Protein AF-A0A967FDD8-F1 (afdb_monomer)

pLDDT: mean 78.53, std 21.09, range [20.73, 98.69]

Structure (mmCIF, N/CA/C/O backbone):
data_AF-A0A967FDD8-F1
#
_entry.id   AF-A0A967FDD8-F1
#
loop_
_atom_site.group_PDB
_atom_site.id
_atom_site.type_symbol
_atom_site.label_atom_id
_atom_site.label_alt_id
_atom_site.label_comp_id
_atom_site.label_asym_id
_atom_site.label_entity_id
_atom_site.label_seq_id
_atom_site.pdbx_PDB_ins_code
_atom_site.Cartn_x
_atom_site.Cartn_y
_atom_site.Cartn_z
_atom_site.occupancy
_atom_site.B_iso_or_equiv
_atom_site.auth_seq_id
_atom_site.auth_comp_id
_atom_site.auth_asym_id
_atom_site.auth_atom_id
_atom_site.pdbx_PDB_model_num
ATOM 1 N N . MET A 1 1 ? -78.326 -30.776 16.219 1.00 34.44 1 MET A N 1
ATOM 2 C CA . MET A 1 1 ? -77.232 -31.768 16.241 1.00 34.44 1 MET A CA 1
ATOM 3 C C . MET A 1 1 ? -75.966 -31.067 16.720 1.00 34.44 1 MET A C 1
ATOM 5 O O . MET A 1 1 ? -75.548 -30.103 16.098 1.00 34.44 1 MET A O 1
ATOM 9 N N . LYS A 1 2 ? -75.448 -31.473 17.884 1.00 26.05 2 LYS A N 1
ATOM 10 C CA . LYS A 1 2 ? -74.055 -31.260 18.335 1.00 26.05 2 LYS A CA 1
ATOM 11 C C . LYS A 1 2 ? -73.149 -32.304 17.628 1.00 26.05 2 LYS A C 1
ATOM 13 O O . LYS A 1 2 ? -73.743 -33.244 17.095 1.00 26.05 2 LYS A O 1
ATOM 18 N N . PRO A 1 3 ? -71.795 -32.228 17.661 1.00 44.03 3 PRO A N 1
ATOM 19 C CA . PRO A 1 3 ? -70.951 -31.482 18.620 1.00 44.03 3 PRO A CA 1
ATOM 20 C C . PRO A 1 3 ? -69.822 -30.631 17.948 1.00 44.03 3 PRO A C 1
ATOM 22 O O . PRO A 1 3 ? -69.435 -30.896 16.820 1.00 44.03 3 PRO A O 1
ATOM 25 N N . SER A 1 4 ? -69.463 -29.448 18.485 1.00 27.62 4 SER A N 1
ATOM 26 C CA . SER A 1 4 ? -68.386 -29.147 19.481 1.00 27.62 4 SER A CA 1
ATOM 27 C C . SER A 1 4 ? -67.063 -28.702 18.814 1.00 27.62 4 SER A C 1
ATOM 29 O O . SER A 1 4 ? -66.660 -29.358 17.869 1.00 27.62 4 SER A O 1
ATOM 31 N N . LEU A 1 5 ? -66.293 -27.685 19.235 1.00 27.09 5 LEU A N 1
ATOM 32 C CA . LEU A 1 5 ? -66.243 -26.919 20.489 1.00 27.09 5 LEU A CA 1
ATOM 33 C C . LEU A 1 5 ? -65.404 -25.611 20.309 1.00 27.09 5 LEU A C 1
ATOM 35 O O . LEU A 1 5 ? -64.327 -25.668 19.731 1.00 27.09 5 LEU A O 1
ATOM 39 N N . LEU A 1 6 ? -65.932 -24.493 20.837 1.00 24.84 6 LEU A N 1
ATOM 40 C CA . LEU A 1 6 ? -65.338 -23.337 21.566 1.00 24.84 6 LEU A CA 1
ATOM 41 C C . LEU A 1 6 ? -64.022 -22.627 21.123 1.00 24.84 6 LEU A C 1
ATOM 43 O O . LEU A 1 6 ? -62.990 -23.270 21.012 1.00 24.84 6 LEU A O 1
ATOM 47 N N . ILE A 1 7 ? -64.037 -21.301 20.827 1.00 24.55 7 ILE A N 1
ATOM 48 C CA . ILE A 1 7 ? -63.950 -20.088 21.725 1.00 24.55 7 ILE A CA 1
ATOM 49 C C . ILE A 1 7 ? -62.508 -19.853 22.226 1.00 24.55 7 ILE A C 1
ATOM 51 O O . ILE A 1 7 ? -61.920 -20.787 22.745 1.00 24.55 7 ILE A O 1
ATOM 55 N N . THR A 1 8 ? -61.844 -18.686 22.243 1.00 25.27 8 THR A N 1
ATOM 56 C CA . THR A 1 8 ? -61.990 -17.263 21.829 1.00 25.27 8 THR A CA 1
ATOM 57 C C . THR A 1 8 ? -60.586 -16.654 22.095 1.00 25.27 8 THR A C 1
ATOM 59 O O . THR A 1 8 ? -59.878 -17.184 22.952 1.00 25.27 8 THR A O 1
ATOM 62 N N . THR A 1 9 ? -60.081 -15.610 21.416 1.00 25.08 9 THR A N 1
ATOM 63 C CA . THR A 1 9 ? -59.856 -14.259 22.008 1.00 25.08 9 THR A CA 1
ATOM 64 C C . THR A 1 9 ? -58.844 -13.444 21.164 1.00 25.08 9 THR A C 1
ATOM 66 O O . THR A 1 9 ? -57.731 -13.900 20.945 1.00 25.08 9 THR A O 1
ATOM 69 N N . ILE A 1 10 ? -59.256 -12.226 20.770 1.00 23.39 10 ILE A N 1
ATOM 70 C CA . ILE A 1 10 ? -58.492 -10.998 20.421 1.00 23.39 10 ILE A CA 1
ATOM 71 C C . ILE A 1 10 ? -57.485 -11.047 19.247 1.00 23.39 10 ILE A C 1
ATOM 73 O O . ILE A 1 10 ? -56.386 -11.571 19.372 1.00 23.39 10 ILE A O 1
ATOM 77 N N . LEU A 1 11 ? -57.785 -10.308 18.166 1.00 23.05 11 LEU A N 1
ATOM 78 C CA . LEU A 1 11 ? -56.756 -9.693 17.315 1.00 23.05 11 LEU A CA 1
ATOM 79 C C . LEU A 1 11 ? -57.016 -8.180 17.221 1.00 23.05 11 LEU A C 1
ATOM 81 O O . LEU A 1 11 ? -57.970 -7.731 16.586 1.00 23.05 11 LEU A O 1
ATOM 85 N N . ILE A 1 12 ? -56.187 -7.414 17.930 1.00 25.00 12 ILE A N 1
ATOM 86 C CA . ILE A 1 12 ? -56.146 -5.949 17.930 1.00 25.00 12 ILE A CA 1
ATOM 87 C C . ILE A 1 12 ? -55.233 -5.471 16.797 1.00 25.00 12 ILE A C 1
ATOM 89 O O . ILE A 1 12 ? -54.167 -6.029 16.547 1.00 25.00 12 ILE A O 1
ATOM 93 N N . VAL A 1 13 ? -55.691 -4.405 16.146 1.00 25.08 13 VAL A N 1
ATOM 94 C CA . VAL A 1 13 ? -54.993 -3.552 15.182 1.00 25.08 13 VAL A CA 1
ATOM 95 C C . VAL A 1 13 ? -53.591 -3.172 15.673 1.00 25.08 13 VAL A C 1
ATOM 97 O O . VAL A 1 13 ? -53.460 -2.523 16.707 1.00 25.08 13 VAL A O 1
ATOM 100 N N . VAL A 1 14 ? -52.557 -3.479 14.883 1.00 24.48 14 VAL A N 1
ATOM 101 C CA . VAL A 1 14 ? -51.263 -2.786 14.953 1.00 24.48 14 VAL A CA 1
ATOM 102 C C . VAL A 1 14 ? -50.849 -2.361 13.546 1.00 24.48 14 VAL A C 1
ATOM 104 O O . VAL A 1 14 ? -50.516 -3.166 12.681 1.00 24.48 14 VAL A O 1
ATOM 107 N N . THR A 1 15 ? -50.904 -1.049 13.350 1.00 25.33 15 THR A N 1
ATOM 108 C CA . THR A 1 15 ? -50.210 -0.249 12.341 1.00 25.33 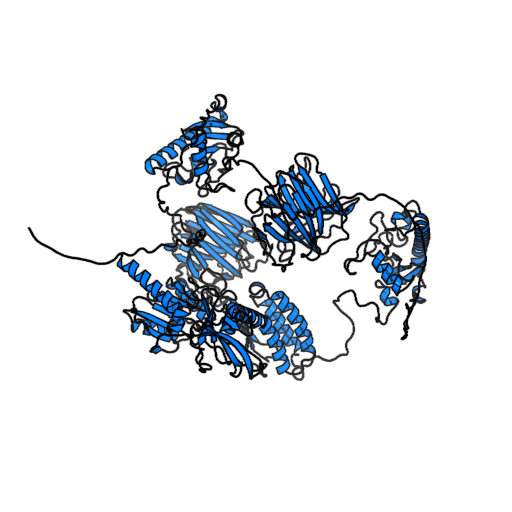15 THR A CA 1
ATOM 109 C C . THR A 1 15 ? -48.758 -0.698 12.155 1.00 25.33 15 THR A C 1
ATOM 111 O O . THR A 1 15 ? -47.922 -0.491 13.032 1.00 25.33 15 THR A O 1
ATOM 114 N N . LEU A 1 16 ? -48.448 -1.264 10.987 1.00 23.17 16 LEU A N 1
ATOM 115 C CA . LEU A 1 16 ? -47.082 -1.490 10.520 1.00 23.17 16 LEU A CA 1
ATOM 116 C C . LEU A 1 16 ? -46.527 -0.182 9.943 1.00 23.17 16 LEU A C 1
ATOM 118 O O . LEU A 1 16 ? -46.882 0.236 8.842 1.00 23.17 16 LEU A O 1
ATOM 122 N N . PHE A 1 17 ? -45.644 0.462 10.706 1.00 22.88 17 PHE A N 1
ATOM 123 C CA . PHE A 1 17 ? -44.697 1.437 10.180 1.00 22.88 17 PHE A CA 1
ATOM 124 C C . PHE A 1 17 ? -43.741 0.714 9.221 1.00 22.88 17 PHE A C 1
ATOM 126 O O . PHE A 1 17 ? -42.878 -0.051 9.648 1.00 22.88 17 PHE A O 1
ATOM 133 N N . LEU A 1 18 ? -43.890 0.962 7.921 1.00 24.05 18 LEU A N 1
ATOM 134 C CA . LEU A 1 18 ? -42.852 0.686 6.932 1.00 24.05 18 LEU A CA 1
ATOM 135 C C . LEU A 1 18 ? -41.768 1.760 7.075 1.00 24.05 18 LEU A C 1
ATOM 137 O O . LEU A 1 18 ? -41.882 2.854 6.524 1.00 24.05 18 LEU A O 1
ATOM 141 N N . ALA A 1 19 ? -40.729 1.448 7.847 1.00 24.28 19 ALA A N 1
ATOM 142 C CA . ALA A 1 19 ? -39.436 2.102 7.701 1.00 24.28 19 ALA A CA 1
ATOM 143 C C . ALA A 1 19 ? -38.764 1.579 6.413 1.00 24.28 19 ALA A C 1
ATOM 145 O O . ALA A 1 19 ? -38.888 0.389 6.108 1.00 24.28 19 ALA A O 1
ATOM 146 N N . PRO A 1 20 ? -38.077 2.432 5.637 1.00 25.47 20 PRO A N 1
ATOM 147 C CA . PRO A 1 20 ? -37.372 1.996 4.443 1.00 25.47 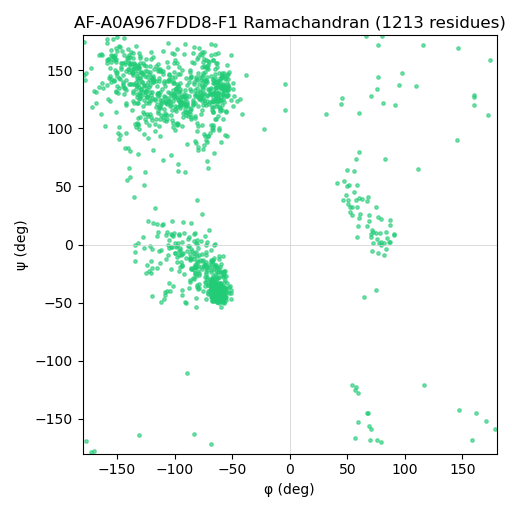20 PRO A CA 1
ATOM 148 C C . PRO A 1 20 ? -36.207 1.084 4.839 1.00 25.47 20 PRO A C 1
ATOM 150 O O . PRO A 1 20 ? -35.336 1.460 5.622 1.00 25.47 20 PRO A O 1
ATOM 153 N N . ALA A 1 21 ? -36.201 -0.125 4.281 1.00 22.91 21 ALA A N 1
ATOM 154 C CA . ALA A 1 21 ? -35.005 -0.937 4.198 1.00 22.91 21 ALA A CA 1
ATOM 155 C C . ALA A 1 21 ? -34.028 -0.224 3.254 1.00 22.91 21 ALA A C 1
ATOM 157 O O . ALA A 1 21 ? -34.188 -0.275 2.034 1.00 22.91 21 ALA A O 1
ATOM 158 N N . ASP A 1 22 ? -33.018 0.435 3.820 1.00 22.58 22 ASP A N 1
ATOM 159 C CA . ASP A 1 22 ? -31.773 0.720 3.113 1.00 22.58 22 ASP A CA 1
ATOM 160 C C . ASP A 1 22 ? -31.073 -0.618 2.841 1.00 22.58 22 ASP A C 1
ATOM 162 O O . ASP A 1 22 ? -30.144 -1.047 3.525 1.00 22.58 22 ASP A O 1
ATOM 166 N N . CYS A 1 23 ? -31.558 -1.322 1.820 1.00 21.95 23 CYS A N 1
ATOM 167 C CA . CYS A 1 23 ? -30.779 -2.335 1.140 1.00 21.95 23 CYS A CA 1
ATOM 168 C C . CYS A 1 23 ? -29.741 -1.596 0.299 1.00 21.95 23 CYS A C 1
ATOM 170 O O . CYS A 1 23 ? -29.993 -1.217 -0.845 1.00 21.95 23 CYS A O 1
ATOM 172 N N . ALA A 1 24 ? -28.555 -1.414 0.873 1.00 23.34 24 ALA A N 1
ATOM 173 C CA . ALA A 1 24 ? -27.340 -1.265 0.099 1.00 23.34 24 ALA A CA 1
ATOM 174 C C . ALA A 1 24 ? -27.223 -2.484 -0.830 1.00 23.34 24 ALA A C 1
ATOM 176 O O . ALA A 1 24 ? -26.715 -3.537 -0.448 1.00 23.34 24 ALA A O 1
ATOM 177 N N . ALA A 1 25 ? -27.719 -2.353 -2.059 1.00 23.16 25 ALA A N 1
ATOM 178 C CA . ALA A 1 25 ? -27.360 -3.231 -3.158 1.00 23.16 25 ALA A CA 1
ATOM 179 C C . ALA A 1 25 ? -25.921 -2.889 -3.561 1.00 23.16 25 ALA A C 1
ATOM 181 O O . ALA A 1 25 ? -25.665 -2.253 -4.583 1.00 23.16 25 ALA A O 1
ATOM 182 N N . GLY A 1 26 ? -24.975 -3.268 -2.701 1.00 22.56 26 GLY A N 1
ATOM 183 C CA . GLY A 1 26 ? -23.593 -3.425 -3.109 1.00 22.56 26 GLY A CA 1
ATOM 184 C C . GLY A 1 26 ? -23.558 -4.454 -4.231 1.00 22.56 26 GLY A C 1
ATOM 185 O O . GLY A 1 26 ? -24.204 -5.502 -4.146 1.00 22.56 26 GLY A O 1
ATOM 186 N N . GLN A 1 27 ? -22.827 -4.145 -5.301 1.00 22.17 27 GLN A N 1
ATOM 187 C CA . GLN A 1 27 ? -22.392 -5.179 -6.228 1.00 22.17 27 GLN A CA 1
ATOM 188 C C . GLN A 1 27 ? -21.758 -6.313 -5.406 1.00 22.17 27 GLN A C 1
ATOM 190 O O . GLN A 1 27 ? -20.979 -6.026 -4.492 1.00 22.17 27 GLN A O 1
ATOM 195 N N . PRO A 1 28 ? -22.093 -7.585 -5.681 1.00 21.27 28 PRO A N 1
ATOM 196 C CA . PRO A 1 28 ? -21.409 -8.686 -5.029 1.00 21.27 28 PRO A CA 1
ATOM 197 C C . PRO A 1 28 ? -19.910 -8.563 -5.338 1.00 21.27 28 PRO A C 1
ATOM 199 O O . PRO A 1 28 ? -19.564 -8.220 -6.474 1.00 21.27 28 PRO A O 1
ATOM 202 N N . PRO A 1 29 ? -19.024 -8.796 -4.355 1.00 24.38 29 PRO A N 1
ATOM 203 C CA . PRO A 1 29 ? -17.589 -8.724 -4.581 1.00 24.38 29 PRO A CA 1
ATOM 204 C C . PRO A 1 29 ? -17.219 -9.629 -5.758 1.00 24.38 29 PRO A C 1
ATOM 206 O O . PRO A 1 29 ? -17.706 -10.761 -5.846 1.00 24.38 29 PRO A O 1
ATOM 209 N N . GLU A 1 30 ? -16.353 -9.146 -6.655 1.00 27.34 30 GLU A N 1
ATOM 210 C CA . GLU A 1 30 ? -15.620 -10.047 -7.542 1.00 27.34 30 GLU A CA 1
ATOM 211 C C . GLU A 1 30 ? -15.023 -11.145 -6.663 1.00 27.34 30 GLU A C 1
ATOM 213 O O . GLU A 1 30 ? -14.286 -10.866 -5.712 1.00 27.34 30 GLU A O 1
ATOM 218 N N . LYS A 1 31 ? -15.409 -12.399 -6.917 1.00 29.97 31 LYS A N 1
ATOM 219 C CA . LYS A 1 31 ? -14.869 -13.539 -6.180 1.00 29.97 31 LYS A CA 1
ATOM 220 C C . LYS A 1 31 ? -13.363 -13.577 -6.436 1.00 29.97 31 LYS A C 1
ATOM 222 O O . LYS A 1 31 ? -12.932 -14.048 -7.485 1.00 29.97 31 LYS A O 1
ATOM 227 N N . LYS A 1 32 ? -12.572 -13.076 -5.478 1.00 42.47 32 LYS A N 1
ATOM 228 C CA . LYS A 1 32 ? -11.127 -13.310 -5.414 1.00 42.47 32 LYS A CA 1
ATOM 229 C C . LYS A 1 32 ? -10.911 -14.818 -5.531 1.00 42.47 32 LYS A C 1
ATOM 231 O O . LYS A 1 32 ? -11.516 -15.576 -4.773 1.00 42.47 32 LYS A O 1
ATOM 236 N N . GLY A 1 33 ? -10.112 -15.242 -6.509 1.00 52.22 33 GLY A N 1
ATOM 237 C CA . GLY A 1 33 ? -9.787 -16.653 -6.695 1.00 52.22 33 GLY A CA 1
ATOM 238 C C . GLY A 1 33 ? -9.239 -17.256 -5.402 1.00 52.22 33 GLY A C 1
ATOM 239 O O . GLY A 1 33 ? -8.523 -16.593 -4.648 1.00 52.22 33 GLY A O 1
ATOM 240 N N . THR A 1 34 ? -9.599 -18.501 -5.115 1.00 63.19 34 THR A N 1
ATOM 241 C CA . THR A 1 34 ? -9.179 -19.179 -3.887 1.00 63.19 34 THR A CA 1
ATOM 242 C C . THR A 1 34 ? -7.727 -19.626 -4.034 1.00 63.19 34 THR A C 1
ATOM 244 O O . THR A 1 34 ? -7.387 -20.308 -5.001 1.00 63.19 34 THR A O 1
ATOM 247 N N . VAL A 1 35 ? -6.857 -19.250 -3.091 1.00 71.31 35 VAL A N 1
ATOM 248 C CA . VAL A 1 35 ? -5.507 -19.830 -3.000 1.00 71.31 35 VAL A CA 1
ATOM 249 C C . VAL A 1 35 ? -5.670 -21.301 -2.627 1.00 71.31 35 VAL A C 1
ATOM 251 O O . VAL A 1 35 ? -6.151 -21.607 -1.541 1.00 71.31 35 VAL A O 1
ATOM 254 N N . VAL A 1 36 ? -5.298 -22.202 -3.532 1.00 80.62 36 VAL A N 1
ATOM 255 C CA . VAL A 1 36 ? -5.477 -23.655 -3.354 1.00 80.62 36 VAL A CA 1
ATOM 256 C C . VAL A 1 36 ? -4.180 -24.374 -2.988 1.00 80.62 36 VAL A C 1
ATOM 258 O O . VAL A 1 36 ? -4.220 -25.470 -2.443 1.00 80.62 36 VAL A O 1
ATOM 261 N N . ALA A 1 37 ? -3.029 -23.767 -3.282 1.00 83.12 37 ALA A N 1
ATOM 262 C CA . ALA A 1 37 ? -1.724 -24.258 -2.867 1.00 83.12 37 ALA A CA 1
ATOM 263 C C . ALA A 1 37 ? -0.785 -23.071 -2.651 1.00 83.12 37 ALA A C 1
ATOM 265 O O . ALA A 1 37 ? -0.740 -22.146 -3.467 1.00 83.12 37 ALA A O 1
ATOM 266 N N . PHE A 1 38 ? -0.048 -23.085 -1.544 1.00 84.56 38 PHE A N 1
ATOM 267 C CA . PHE A 1 38 ? 0.932 -22.058 -1.225 1.00 84.56 38 PHE A CA 1
ATOM 268 C C . PHE A 1 38 ? 2.070 -22.629 -0.379 1.00 84.56 38 PHE A C 1
ATOM 270 O O . PHE A 1 38 ? 1.814 -23.285 0.630 1.00 84.56 38 PHE A O 1
ATOM 277 N N . ASP A 1 39 ? 3.306 -22.332 -0.764 1.00 84.88 39 ASP A N 1
ATOM 278 C CA . ASP A 1 39 ? 4.517 -22.630 0.000 1.00 84.88 39 ASP A CA 1
ATOM 279 C C . ASP A 1 39 ? 5.358 -21.355 0.105 1.00 84.88 39 ASP A C 1
ATOM 281 O O . ASP A 1 39 ? 5.611 -20.716 -0.913 1.00 84.88 39 ASP A O 1
ATOM 285 N N . ASP A 1 40 ? 5.758 -20.960 1.315 1.00 81.94 40 ASP A N 1
ATOM 286 C CA . ASP A 1 40 ? 6.639 -19.809 1.575 1.00 81.94 40 ASP A CA 1
ATOM 287 C C . ASP A 1 40 ? 8.062 -20.217 1.975 1.00 81.94 40 ASP A C 1
ATOM 289 O O . ASP A 1 40 ? 8.825 -19.364 2.442 1.00 81.94 40 ASP A O 1
ATOM 293 N N . PHE A 1 41 ? 8.391 -21.509 1.822 1.00 85.31 41 PHE A N 1
ATOM 294 C CA . PHE A 1 41 ? 9.720 -22.096 1.994 1.00 85.31 41 PHE A CA 1
ATOM 295 C C . PHE A 1 41 ? 10.446 -21.642 3.268 1.00 85.31 41 PHE A C 1
ATOM 297 O O . PHE A 1 41 ? 11.658 -21.424 3.273 1.00 85.31 41 PHE A O 1
ATOM 304 N N . ASP A 1 42 ? 9.703 -21.492 4.370 1.00 74.69 42 ASP A N 1
ATOM 305 C CA . ASP A 1 42 ? 10.198 -21.027 5.670 1.00 74.69 42 ASP A CA 1
ATOM 306 C C . ASP A 1 42 ? 11.092 -22.074 6.359 1.00 74.69 42 ASP A C 1
ATOM 308 O O . ASP A 1 42 ? 10.742 -22.653 7.387 1.00 74.69 42 ASP A O 1
ATOM 312 N N . ASN A 1 43 ? 12.253 -22.344 5.755 1.00 69.31 43 ASN A N 1
ATOM 313 C CA . ASN A 1 43 ? 13.223 -23.385 6.110 1.00 69.31 43 ASN A CA 1
ATOM 314 C C . ASN A 1 43 ? 12.652 -24.819 6.080 1.00 69.31 43 ASN A C 1
ATOM 316 O O . ASN A 1 43 ? 13.254 -25.746 6.621 1.00 69.31 43 ASN A O 1
ATOM 320 N N . LYS A 1 44 ? 11.492 -25.009 5.443 1.00 80.31 44 LYS A N 1
ATOM 321 C CA . LYS A 1 44 ? 10.814 -26.296 5.250 1.00 80.31 44 LYS A CA 1
ATOM 322 C C . LYS A 1 44 ? 9.958 -26.266 3.982 1.00 80.31 44 LYS A C 1
ATOM 324 O O . LYS A 1 44 ? 9.609 -25.189 3.512 1.00 80.31 44 LYS A O 1
ATOM 329 N N . LEU A 1 45 ? 9.592 -27.442 3.476 1.00 84.19 45 LEU A N 1
ATOM 330 C CA . LEU A 1 45 ? 8.575 -27.591 2.433 1.00 84.19 45 LEU A CA 1
ATOM 331 C C . LEU A 1 45 ? 7.186 -27.656 3.087 1.00 84.19 45 LEU A C 1
ATOM 333 O O . LEU A 1 45 ? 6.918 -28.558 3.884 1.00 84.19 45 LEU A O 1
ATOM 337 N N . GLY A 1 46 ? 6.330 -26.675 2.801 1.00 73.06 46 GLY A N 1
ATOM 338 C CA . GLY A 1 46 ? 4.962 -26.576 3.318 1.00 73.06 46 GLY A CA 1
ATOM 339 C C . GLY A 1 46 ? 3.918 -27.345 2.500 1.00 73.06 46 GLY A C 1
ATOM 340 O O . GLY A 1 46 ? 2.844 -27.653 3.018 1.00 73.06 46 GLY A O 1
ATOM 341 N N . LEU A 1 47 ? 4.216 -27.673 1.241 1.00 85.62 47 LEU A N 1
ATOM 342 C CA . LEU A 1 47 ? 3.387 -28.533 0.391 1.00 85.62 47 LEU A CA 1
ATOM 343 C C . LEU A 1 47 ? 3.957 -29.956 0.295 1.00 85.62 47 LEU A C 1
ATOM 345 O O . LEU A 1 47 ? 5.113 -30.218 0.631 1.00 85.62 47 LEU A O 1
ATOM 349 N N . LYS A 1 48 ? 3.137 -30.895 -0.190 1.00 87.62 48 LYS A N 1
ATOM 350 C CA . LYS A 1 48 ? 3.587 -32.247 -0.539 1.00 87.62 48 LYS A CA 1
ATOM 351 C C . LYS A 1 48 ? 4.215 -32.220 -1.935 1.00 87.62 48 LYS A C 1
ATOM 353 O O . LYS A 1 48 ? 3.515 -32.407 -2.925 1.00 87.62 48 LYS A O 1
ATOM 358 N N . TRP A 1 49 ? 5.516 -31.957 -1.989 1.00 93.00 49 TRP A N 1
ATOM 359 C CA . TRP A 1 49 ? 6.285 -31.944 -3.233 1.00 93.00 49 TRP A CA 1
ATOM 360 C C . TRP A 1 49 ? 6.704 -33.355 -3.654 1.00 93.00 49 TRP A C 1
ATOM 362 O O . TRP A 1 49 ? 7.224 -34.121 -2.843 1.00 93.00 49 TRP A O 1
ATOM 372 N N . ASP A 1 50 ? 6.503 -33.664 -4.929 1.00 94.50 50 ASP A N 1
ATOM 373 C CA . ASP A 1 50 ? 7.115 -34.769 -5.657 1.00 94.50 50 ASP A CA 1
ATOM 374 C C . ASP A 1 50 ? 8.349 -34.233 -6.396 1.00 94.50 50 ASP A C 1
ATOM 376 O O . ASP A 1 50 ? 8.254 -33.275 -7.164 1.00 94.50 50 ASP A O 1
ATOM 380 N N . ILE A 1 51 ? 9.526 -34.787 -6.109 1.00 94.44 51 ILE A N 1
ATOM 381 C CA . ILE A 1 51 ? 10.793 -34.300 -6.665 1.00 94.44 51 ILE A CA 1
ATOM 382 C C . ILE A 1 51 ? 11.262 -35.312 -7.703 1.00 94.44 51 ILE A C 1
ATOM 384 O O . ILE A 1 51 ? 11.745 -36.390 -7.354 1.00 94.44 51 ILE A O 1
ATOM 388 N N . VAL A 1 52 ? 11.144 -34.953 -8.981 1.00 91.50 52 VAL A N 1
ATOM 389 C CA . VAL A 1 52 ? 11.564 -35.814 -10.092 1.00 91.50 52 VAL A CA 1
ATOM 390 C C . VAL A 1 52 ? 13.084 -35.753 -10.237 1.00 91.50 52 VAL A C 1
ATOM 392 O O . VAL A 1 52 ? 13.665 -34.666 -10.273 1.00 91.50 52 VAL A O 1
ATOM 395 N N . ASN A 1 53 ? 13.715 -36.930 -10.327 1.00 89.81 53 ASN A N 1
ATOM 396 C CA . ASN A 1 53 ? 15.171 -37.124 -10.331 1.00 89.81 53 ASN A CA 1
ATOM 397 C C . ASN A 1 53 ? 15.865 -36.381 -9.167 1.00 89.81 53 ASN A C 1
ATOM 399 O O . ASN A 1 53 ? 16.630 -35.438 -9.399 1.00 89.81 53 ASN A O 1
ATOM 403 N N . PRO A 1 54 ? 15.578 -36.758 -7.904 1.00 92.25 54 PRO A N 1
ATOM 404 C CA . PRO A 1 54 ? 16.045 -36.013 -6.746 1.00 92.25 54 PRO A CA 1
ATOM 405 C C . PRO A 1 54 ? 17.548 -36.199 -6.533 1.00 92.25 54 PRO A C 1
ATOM 407 O O . PRO A 1 54 ? 18.049 -37.316 -6.398 1.00 92.25 54 PRO A O 1
ATOM 410 N N . ASN A 1 55 ? 18.253 -35.082 -6.406 1.00 93.00 55 ASN A N 1
ATOM 411 C CA . ASN A 1 55 ? 19.633 -35.012 -5.956 1.00 93.00 55 ASN A CA 1
ATOM 412 C C . ASN A 1 55 ? 19.727 -34.015 -4.784 1.00 93.00 55 ASN A C 1
ATOM 414 O O . ASN A 1 55 ? 19.852 -32.806 -5.015 1.00 93.00 55 ASN A O 1
ATOM 418 N N . PRO A 1 56 ? 19.666 -34.499 -3.523 1.00 90.94 56 PRO A N 1
ATOM 419 C CA . PRO A 1 56 ? 19.667 -33.658 -2.322 1.00 90.94 56 PRO A CA 1
ATOM 420 C C . PRO A 1 56 ? 20.893 -32.760 -2.151 1.00 90.94 56 PRO A C 1
ATOM 422 O O . PRO A 1 56 ? 20.846 -31.814 -1.371 1.00 90.94 56 PRO A O 1
ATOM 425 N N . SER A 1 57 ? 21.990 -33.027 -2.865 1.00 92.31 57 SER A N 1
ATOM 426 C CA . SER A 1 57 ? 23.169 -32.155 -2.853 1.00 92.31 57 SER A CA 1
ATOM 427 C C . SER A 1 57 ? 22.965 -30.855 -3.639 1.00 92.31 57 SER A C 1
ATOM 429 O O . SER A 1 57 ? 23.710 -29.903 -3.419 1.00 92.31 57 SER A O 1
ATOM 431 N N . ASN A 1 58 ? 21.950 -30.796 -4.511 1.00 91.75 58 ASN A N 1
ATOM 432 C CA . ASN A 1 58 ? 21.735 -29.706 -5.470 1.00 91.75 58 ASN A CA 1
ATOM 433 C C . ASN A 1 58 ? 20.435 -28.918 -5.209 1.00 91.75 58 ASN A C 1
ATOM 435 O O . ASN A 1 58 ? 19.963 -28.183 -6.076 1.00 91.75 58 ASN A O 1
ATOM 439 N N . TYR A 1 59 ? 19.853 -29.041 -4.012 1.00 95.00 59 TYR A N 1
ATOM 440 C CA . TYR A 1 59 ? 18.846 -28.106 -3.507 1.00 95.00 59 TYR A CA 1
ATOM 441 C C . TYR A 1 59 ? 19.006 -27.878 -1.999 1.00 95.00 59 TYR A C 1
ATOM 443 O O . TYR A 1 59 ? 19.554 -28.709 -1.278 1.00 95.00 59 TYR A O 1
ATOM 451 N N . SER A 1 60 ? 18.542 -26.735 -1.492 1.00 93.75 60 SER A N 1
ATOM 452 C CA . SER A 1 60 ? 18.663 -26.388 -0.074 1.00 93.75 60 SER A CA 1
ATOM 453 C C . SER A 1 60 ? 17.592 -25.401 0.384 1.00 93.75 60 SER A C 1
ATOM 455 O O . SER A 1 60 ? 17.266 -24.452 -0.322 1.00 93.75 60 SER A O 1
ATOM 457 N N . LEU A 1 61 ? 17.102 -25.596 1.610 1.00 89.25 61 LEU A N 1
ATOM 458 C CA . LEU A 1 61 ? 16.204 -24.671 2.318 1.00 89.25 61 LEU A CA 1
ATOM 459 C C . LEU A 1 61 ? 16.945 -23.774 3.321 1.00 89.25 61 LEU A C 1
ATOM 461 O O . LEU A 1 61 ? 16.332 -22.960 4.004 1.00 89.25 61 LEU A O 1
ATOM 465 N N . THR A 1 62 ? 18.262 -23.959 3.453 1.00 86.12 62 THR A N 1
ATOM 466 C CA . THR A 1 62 ? 19.094 -23.284 4.460 1.00 86.12 62 THR A CA 1
ATOM 467 C C . THR A 1 62 ? 20.240 -22.481 3.851 1.00 86.12 62 THR A C 1
ATOM 469 O O . THR A 1 62 ? 20.703 -21.535 4.485 1.00 86.12 62 THR A O 1
ATOM 472 N N . LYS A 1 63 ? 20.669 -22.803 2.618 1.00 88.00 63 LYS A N 1
ATOM 473 C CA . LYS A 1 63 ? 21.725 -22.079 1.881 1.00 88.00 63 LYS A CA 1
ATOM 474 C C . LYS A 1 63 ? 21.386 -20.597 1.723 1.00 88.00 63 LYS A C 1
ATOM 476 O O . LYS A 1 63 ? 22.230 -19.739 1.964 1.00 88.00 63 LYS A O 1
ATOM 481 N N . LYS A 1 64 ? 20.122 -20.308 1.411 1.00 86.12 64 LYS A N 1
ATOM 482 C CA . LYS A 1 64 ? 19.518 -18.984 1.536 1.00 86.12 64 LYS A CA 1
ATOM 483 C C . LYS A 1 64 ? 18.259 -19.134 2.396 1.00 86.12 64 LYS A C 1
ATOM 485 O O . LYS A 1 64 ? 17.292 -19.735 1.924 1.00 86.12 64 LYS A O 1
ATOM 490 N N . PRO A 1 65 ? 18.275 -18.650 3.654 1.00 79.88 65 PRO A N 1
ATOM 491 C CA . PRO A 1 65 ? 17.129 -18.768 4.548 1.00 79.88 65 PRO A CA 1
ATOM 492 C C . PRO A 1 65 ? 15.857 -18.238 3.894 1.00 79.88 65 PRO A C 1
ATOM 494 O O . PRO A 1 65 ? 15.926 -17.274 3.131 1.00 79.88 65 PRO A O 1
ATOM 497 N N . ASP A 1 66 ? 14.713 -18.822 4.251 1.00 76.69 66 ASP A N 1
ATOM 498 C CA . ASP A 1 66 ? 13.388 -18.404 3.774 1.00 76.69 66 ASP A CA 1
ATOM 499 C C . ASP A 1 66 ? 13.119 -18.633 2.270 1.00 76.69 66 ASP A C 1
ATOM 501 O O . ASP A 1 66 ? 12.187 -18.048 1.720 1.00 76.69 66 ASP A O 1
ATOM 505 N N . THR A 1 67 ? 13.930 -19.453 1.594 1.00 89.81 67 THR A N 1
ATOM 506 C CA . THR A 1 67 ? 13.764 -19.766 0.167 1.00 89.81 67 THR A CA 1
ATOM 507 C C . THR A 1 67 ? 14.014 -21.243 -0.116 1.00 89.81 67 THR A C 1
ATOM 509 O O . THR A 1 67 ? 14.776 -21.899 0.597 1.00 89.81 67 THR A O 1
ATOM 512 N N . LEU A 1 68 ? 13.432 -21.756 -1.201 1.00 95.88 68 LEU A N 1
ATOM 513 C CA . LEU A 1 68 ? 13.897 -22.986 -1.837 1.00 95.88 68 LEU A CA 1
ATOM 514 C C . LEU A 1 68 ? 14.997 -22.613 -2.831 1.00 95.88 68 LEU A C 1
ATOM 516 O O . LEU A 1 68 ? 14.727 -21.958 -3.832 1.00 95.88 68 LEU A O 1
ATOM 520 N N . THR A 1 69 ? 16.236 -23.016 -2.564 1.00 96.38 69 THR A N 1
ATOM 521 C CA . THR A 1 69 ? 17.338 -22.874 -3.522 1.00 96.38 69 THR A CA 1
ATOM 522 C C . THR A 1 69 ? 17.486 -24.156 -4.331 1.00 96.38 69 THR A C 1
ATOM 524 O O . THR A 1 69 ? 17.703 -25.209 -3.737 1.00 96.38 69 THR A O 1
ATOM 527 N N . ILE A 1 70 ? 17.404 -24.065 -5.660 1.00 96.56 70 ILE A N 1
ATOM 528 C CA . ILE A 1 70 ? 17.728 -25.149 -6.599 1.00 96.56 70 ILE A CA 1
ATOM 529 C C . ILE A 1 70 ? 18.994 -24.736 -7.352 1.00 96.56 70 ILE A C 1
ATOM 531 O O . ILE A 1 70 ? 19.019 -23.678 -7.981 1.00 96.56 70 ILE A O 1
ATOM 535 N N . THR A 1 71 ? 20.050 -25.540 -7.271 1.00 94.38 71 THR A N 1
ATOM 536 C CA . THR A 1 71 ? 21.297 -25.292 -8.002 1.00 94.38 71 THR A CA 1
ATOM 537 C C . THR A 1 71 ? 21.160 -25.858 -9.414 1.00 94.38 71 THR A C 1
ATOM 539 O O . THR A 1 71 ? 20.840 -27.037 -9.579 1.00 94.38 71 THR A O 1
ATOM 542 N N . THR A 1 72 ? 21.375 -25.029 -10.437 1.00 91.62 72 THR A N 1
ATOM 543 C CA . THR A 1 72 ? 21.308 -25.461 -11.834 1.00 91.62 72 THR A CA 1
ATOM 544 C C . THR A 1 72 ? 22.371 -26.516 -12.116 1.00 91.62 72 THR A C 1
ATOM 546 O O . THR A 1 72 ? 23.494 -26.435 -11.624 1.00 91.62 72 THR A O 1
ATOM 549 N N . ARG A 1 73 ? 22.010 -27.523 -12.915 1.00 88.00 73 ARG A N 1
ATOM 550 C CA . ARG A 1 73 ? 22.922 -28.578 -13.370 1.00 88.00 73 ARG A CA 1
ATOM 551 C C . ARG A 1 73 ? 22.692 -28.878 -14.839 1.00 88.00 73 ARG A C 1
ATOM 553 O O . ARG A 1 73 ? 21.610 -28.623 -15.379 1.00 88.00 73 ARG A O 1
ATOM 560 N N . LYS A 1 74 ? 23.725 -29.413 -15.493 1.00 85.31 74 LYS A N 1
ATOM 561 C CA . LYS A 1 74 ? 23.641 -29.884 -16.879 1.00 85.31 74 LYS A CA 1
ATOM 562 C C . LYS A 1 74 ? 22.553 -30.950 -16.984 1.00 85.31 74 LYS A C 1
ATOM 564 O O . LYS A 1 74 ? 22.621 -31.959 -16.291 1.00 85.31 74 LYS A O 1
ATOM 569 N N . GLY A 1 75 ? 21.595 -30.747 -17.879 1.00 78.12 75 GLY A N 1
ATOM 570 C CA . GLY A 1 75 ? 20.463 -31.650 -18.022 1.00 78.12 75 GLY A CA 1
ATOM 571 C C . GLY A 1 75 ? 19.531 -31.251 -19.158 1.00 78.12 75 GLY A C 1
ATOM 572 O O . GLY A 1 75 ? 19.348 -30.068 -19.434 1.00 78.12 75 GLY A O 1
ATOM 573 N N . HIS A 1 76 ? 18.917 -32.233 -19.805 1.00 73.00 76 HIS A N 1
ATOM 574 C CA . HIS A 1 76 ? 17.832 -32.043 -20.765 1.00 73.00 76 HIS A CA 1
ATOM 575 C C . HIS A 1 76 ? 16.600 -32.770 -20.249 1.00 73.00 76 HIS A C 1
ATOM 577 O O . HIS A 1 76 ? 16.754 -33.852 -19.695 1.00 73.00 76 HIS A O 1
ATOM 583 N N . PHE A 1 77 ? 15.408 -32.206 -20.432 1.00 77.19 77 PHE A N 1
ATOM 584 C CA . PHE A 1 77 ? 14.141 -32.888 -20.168 1.00 77.19 77 PHE A CA 1
ATOM 585 C C . PHE A 1 77 ? 13.422 -33.181 -21.489 1.00 77.19 77 PHE A C 1
ATOM 587 O O . PHE A 1 77 ? 12.458 -32.514 -21.828 1.00 77.19 77 PHE A O 1
ATOM 594 N N . SER A 1 78 ? 13.927 -34.157 -22.257 1.00 70.12 78 SER A N 1
ATOM 595 C CA . SER A 1 78 ? 13.232 -34.714 -23.433 1.00 70.12 78 SER A CA 1
ATOM 596 C C . SER A 1 78 ? 13.225 -36.241 -23.397 1.00 70.12 78 SER A C 1
ATOM 598 O O . SER A 1 78 ? 14.016 -36.866 -22.687 1.00 70.12 78 SER A O 1
ATOM 600 N N . LYS A 1 79 ? 12.381 -36.893 -24.204 1.00 65.19 79 LYS A N 1
ATOM 601 C CA . LYS A 1 79 ? 12.326 -38.367 -24.264 1.00 65.19 79 LYS A CA 1
ATOM 602 C C . LYS A 1 79 ? 13.666 -39.045 -24.559 1.00 65.19 79 LYS A C 1
ATOM 604 O O . LYS A 1 79 ? 13.906 -40.144 -24.064 1.00 65.19 79 LYS A O 1
ATOM 609 N N . LEU A 1 80 ? 14.528 -38.414 -25.358 1.00 66.12 80 LEU A N 1
ATOM 610 C CA . LEU A 1 80 ? 15.831 -38.967 -25.749 1.00 66.12 80 LEU A CA 1
ATOM 611 C C . LEU A 1 80 ? 16.922 -38.742 -24.694 1.00 66.12 80 LEU A C 1
ATOM 613 O O . LEU A 1 80 ? 17.940 -39.432 -24.721 1.00 66.12 80 LEU A O 1
ATOM 617 N N . ASN A 1 81 ? 16.731 -37.791 -23.775 1.00 69.12 81 ASN A N 1
ATOM 618 C CA . ASN A 1 81 ? 17.692 -37.475 -22.729 1.00 69.12 81 ASN A CA 1
ATOM 619 C C . ASN A 1 81 ? 16.970 -36.925 -21.489 1.00 69.12 81 ASN A C 1
ATOM 621 O O . ASN A 1 81 ? 16.394 -35.842 -21.547 1.00 69.12 81 ASN A O 1
ATOM 625 N N . LYS A 1 82 ? 17.024 -37.680 -20.384 1.00 77.62 82 LYS A N 1
ATOM 626 C CA . LYS A 1 82 ? 16.314 -37.415 -19.117 1.00 77.62 82 LYS A CA 1
ATOM 627 C C . LYS A 1 82 ? 17.264 -37.169 -17.941 1.00 77.62 82 LYS A C 1
ATOM 629 O O . LYS A 1 82 ? 16.971 -37.530 -16.807 1.00 77.62 82 LYS A O 1
ATOM 634 N N . ASN A 1 83 ? 18.436 -36.605 -18.207 1.00 84.00 83 ASN A N 1
ATOM 635 C CA . ASN A 1 83 ? 19.487 -36.405 -17.207 1.00 84.00 83 ASN A CA 1
ATOM 636 C C . ASN A 1 83 ? 19.335 -35.106 -16.388 1.00 84.00 83 ASN A C 1
ATOM 638 O O . ASN A 1 83 ? 20.310 -34.636 -15.809 1.00 84.00 83 ASN A O 1
ATOM 642 N N . TYR A 1 84 ? 18.146 -34.499 -16.375 1.00 89.06 84 TYR A N 1
ATOM 643 C CA . TYR A 1 84 ? 17.826 -33.364 -15.513 1.00 89.06 84 TYR A CA 1
ATOM 644 C C . TYR A 1 84 ? 17.639 -33.810 -14.059 1.00 89.06 84 TYR A C 1
ATOM 646 O O . TYR A 1 84 ? 17.219 -34.937 -13.798 1.00 89.06 84 TYR A O 1
ATOM 654 N N . GLU A 1 85 ? 17.903 -32.906 -13.120 1.00 90.81 85 GLU A N 1
ATOM 655 C CA . GLU A 1 85 ? 17.758 -33.142 -11.683 1.00 90.81 85 GLU A CA 1
ATOM 656 C C . GLU A 1 85 ? 16.781 -32.130 -11.072 1.00 90.81 85 GLU A C 1
ATOM 658 O O . GLU A 1 85 ? 16.664 -31.005 -11.560 1.00 90.81 85 GLU A O 1
ATOM 663 N N . ASN A 1 86 ? 16.140 -32.510 -9.964 1.00 93.12 86 ASN A N 1
ATOM 664 C CA . ASN A 1 86 ? 15.448 -31.595 -9.050 1.00 93.12 86 ASN A CA 1
ATOM 665 C C . ASN A 1 86 ? 14.319 -30.754 -9.676 1.00 93.12 86 ASN A C 1
ATOM 667 O O . ASN A 1 86 ? 14.254 -29.538 -9.479 1.00 93.12 86 ASN A O 1
ATOM 671 N N . VAL A 1 87 ? 13.388 -31.401 -10.382 1.00 94.81 87 VAL A N 1
ATOM 672 C CA . VAL A 1 87 ? 12.126 -30.755 -10.787 1.00 94.81 87 VAL A CA 1
ATOM 673 C C . VAL A 1 87 ? 11.109 -30.958 -9.667 1.00 94.81 87 VAL A C 1
ATOM 675 O O . VAL A 1 87 ? 10.681 -32.080 -9.402 1.00 94.81 87 VAL A O 1
ATOM 678 N N . PHE A 1 88 ? 10.758 -29.870 -8.984 1.00 97.56 88 PHE A N 1
ATOM 679 C CA . PHE A 1 88 ? 9.836 -29.869 -7.852 1.00 97.56 88 PHE A CA 1
ATOM 680 C C . PHE A 1 88 ? 8.415 -29.706 -8.361 1.00 97.56 88 PHE A C 1
ATOM 682 O O . PHE A 1 88 ? 8.073 -28.645 -8.876 1.00 97.56 88 PHE A O 1
ATOM 689 N N . LEU A 1 89 ? 7.583 -30.726 -8.185 1.00 97.19 89 LEU A N 1
ATOM 690 C CA . LEU A 1 89 ? 6.211 -30.769 -8.668 1.00 97.19 89 LEU A CA 1
ATOM 691 C C . LEU A 1 89 ? 5.227 -30.969 -7.517 1.00 97.19 89 LEU A C 1
ATOM 693 O O . LEU A 1 89 ? 5.515 -31.650 -6.539 1.00 97.19 89 LEU A O 1
ATOM 697 N N . ILE A 1 90 ? 4.033 -30.409 -7.648 1.00 95.06 90 ILE A N 1
ATOM 698 C CA . ILE A 1 90 ? 2.858 -30.850 -6.895 1.00 95.06 90 ILE A CA 1
ATOM 699 C C . ILE A 1 90 ? 1.826 -31.394 -7.878 1.00 95.06 90 ILE A C 1
ATOM 701 O O . ILE A 1 90 ? 1.783 -30.968 -9.036 1.00 95.06 90 ILE A O 1
ATOM 705 N N . GLU A 1 91 ? 0.969 -32.305 -7.420 1.00 92.69 91 GLU A N 1
ATOM 706 C CA . GLU A 1 91 ? -0.249 -32.636 -8.164 1.00 92.69 91 GLU A CA 1
ATOM 707 C C . GLU A 1 91 ? -1.076 -31.363 -8.364 1.00 92.69 91 GLU A C 1
ATOM 709 O O . GLU A 1 91 ? -1.262 -30.579 -7.426 1.00 92.69 91 GLU A O 1
ATOM 714 N N . THR A 1 92 ? -1.564 -31.142 -9.586 1.00 88.62 92 THR A N 1
ATOM 715 C CA . THR A 1 92 ? -2.425 -29.991 -9.870 1.00 88.62 92 THR A CA 1
ATOM 716 C C . THR A 1 92 ? -3.685 -30.092 -9.003 1.00 88.62 92 THR A C 1
ATOM 718 O O . THR A 1 92 ? -4.445 -31.050 -9.164 1.00 88.62 92 THR A O 1
ATOM 721 N N . PRO A 1 93 ? -3.943 -29.147 -8.074 1.00 81.25 93 PRO A N 1
ATOM 722 C CA . PRO A 1 93 ? -5.021 -29.319 -7.105 1.00 81.25 93 PRO A CA 1
ATOM 723 C C . PRO A 1 93 ? -6.385 -29.418 -7.793 1.00 81.25 93 PRO A C 1
ATOM 725 O O . PRO A 1 93 ? -6.793 -28.483 -8.474 1.00 81.25 93 PRO A O 1
ATOM 728 N N . ALA A 1 94 ? -7.138 -30.501 -7.566 1.00 64.12 94 ALA A N 1
ATOM 729 C CA . ALA A 1 94 ? -8.449 -30.717 -8.199 1.00 64.12 94 ALA A CA 1
ATOM 730 C C . ALA A 1 94 ? -9.449 -29.564 -7.957 1.00 64.12 94 ALA A C 1
ATOM 732 O O . ALA A 1 94 ? -10.318 -29.293 -8.784 1.00 64.12 94 ALA A O 1
ATOM 733 N N . ALA A 1 95 ? -9.292 -28.846 -6.840 1.00 60.47 95 ALA A N 1
ATOM 734 C CA . ALA A 1 95 ? -10.111 -27.699 -6.458 1.00 60.47 95 ALA A CA 1
ATOM 735 C C . ALA A 1 95 ? -9.966 -26.471 -7.380 1.00 60.47 95 ALA A C 1
ATOM 737 O O . ALA A 1 95 ? -10.770 -25.547 -7.267 1.00 60.47 95 ALA A O 1
ATOM 738 N N . VAL A 1 96 ? -8.979 -26.428 -8.287 1.00 67.19 96 VAL A N 1
ATOM 739 C CA . VAL A 1 96 ? -8.852 -25.305 -9.234 1.00 67.19 96 VAL A CA 1
ATOM 740 C C . VAL A 1 96 ? -9.906 -25.310 -10.340 1.00 67.19 96 VAL A C 1
ATOM 742 O O . VAL A 1 96 ? -10.156 -24.263 -10.931 1.00 67.19 96 VAL A O 1
ATOM 745 N N . GLY A 1 97 ? -10.549 -26.452 -10.612 1.00 67.19 97 GLY A N 1
ATOM 746 C CA . GLY A 1 97 ? -11.455 -26.591 -11.756 1.00 67.19 97 GLY A CA 1
ATOM 747 C C . GLY A 1 97 ? -10.708 -26.510 -13.092 1.00 67.19 97 GLY A C 1
ATOM 748 O O . GLY A 1 97 ? -9.586 -26.985 -13.198 1.00 67.19 97 GLY A O 1
ATOM 749 N N . GLU A 1 98 ? -11.314 -25.927 -14.128 1.00 65.31 98 GLU A N 1
ATOM 750 C CA . GLU A 1 98 ? -10.714 -25.866 -15.476 1.00 65.31 98 GLU A CA 1
ATOM 751 C C . GLU A 1 98 ? -9.649 -24.761 -15.639 1.00 65.31 98 GLU A C 1
ATOM 753 O O . GLU A 1 98 ? -8.771 -24.883 -16.501 1.00 65.31 98 GLU A O 1
ATOM 758 N N . ASN A 1 99 ? -9.688 -23.712 -14.804 1.00 76.69 99 ASN A N 1
ATOM 759 C CA . ASN A 1 99 ? -8.885 -22.492 -14.949 1.00 76.69 99 ASN A CA 1
ATOM 760 C C . ASN A 1 99 ? -8.103 -22.171 -13.666 1.00 76.69 99 ASN A C 1
ATOM 762 O O . ASN A 1 99 ? -8.647 -22.213 -12.563 1.00 76.69 99 ASN A O 1
ATOM 766 N N . TYR A 1 100 ? -6.831 -21.788 -13.794 1.00 83.56 100 TYR A N 1
ATOM 767 C CA . TYR A 1 100 ? -5.977 -21.506 -12.635 1.00 83.56 100 TYR A CA 1
ATOM 768 C C . TYR A 1 100 ? -4.833 -20.542 -12.953 1.00 83.56 100 TYR A C 1
ATOM 770 O O . TYR A 1 100 ? -4.511 -20.281 -14.111 1.00 83.56 100 TYR A O 1
ATOM 778 N N . GLN A 1 101 ? -4.176 -20.041 -11.908 1.00 88.44 101 GLN A N 1
ATOM 779 C CA . GLN A 1 101 ? -2.964 -19.231 -12.001 1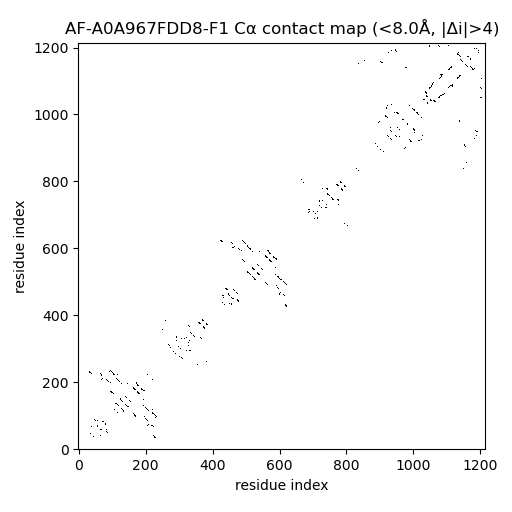.00 88.44 101 GLN A CA 1
ATOM 780 C C . GLN A 1 101 ? -1.859 -19.778 -11.090 1.00 88.44 101 GLN A C 1
ATOM 782 O O . GLN A 1 101 ? -2.108 -20.019 -9.911 1.00 88.44 101 GLN A O 1
ATOM 787 N N . ILE A 1 102 ? -0.634 -19.895 -11.610 1.00 94.75 102 ILE A N 1
ATOM 788 C CA . ILE A 1 102 ? 0.589 -20.207 -10.850 1.00 94.75 102 ILE A CA 1
ATOM 789 C C . ILE A 1 102 ? 1.444 -18.943 -10.746 1.00 94.75 102 ILE A C 1
ATOM 791 O O . ILE A 1 102 ? 1.528 -18.174 -11.704 1.00 94.75 102 ILE A O 1
ATOM 795 N N . THR A 1 103 ? 2.080 -18.688 -9.603 1.00 93.62 103 THR A N 1
ATOM 796 C CA . THR A 1 103 ? 3.005 -17.557 -9.419 1.00 93.62 103 THR A CA 1
ATOM 797 C C . THR A 1 103 ? 4.160 -17.921 -8.482 1.00 93.62 103 THR A C 1
ATOM 799 O O . THR A 1 103 ? 3.938 -18.560 -7.453 1.00 93.62 103 THR A O 1
ATOM 802 N N . THR A 1 104 ? 5.374 -17.472 -8.812 1.00 96.50 104 THR A N 1
ATOM 803 C CA . THR A 1 104 ? 6.583 -17.573 -7.965 1.00 96.50 104 THR A CA 1
ATOM 804 C C . THR A 1 104 ? 7.424 -16.295 -8.061 1.00 96.50 104 THR A C 1
ATOM 806 O O . THR A 1 104 ? 7.180 -15.472 -8.945 1.00 96.50 104 THR A O 1
ATOM 809 N N . CYS A 1 105 ? 8.408 -16.142 -7.172 1.00 94.62 105 CYS A N 1
ATOM 810 C CA . CYS A 1 105 ? 9.426 -15.090 -7.201 1.00 94.62 105 CYS A CA 1
ATOM 811 C C . CYS A 1 105 ? 10.817 -15.707 -7.043 1.00 94.62 105 CYS A C 1
ATOM 813 O O . CYS A 1 105 ? 11.037 -16.470 -6.103 1.00 94.62 105 CYS A O 1
ATOM 815 N N . ILE A 1 106 ? 11.742 -15.358 -7.933 1.00 94.81 106 ILE A N 1
ATOM 816 C CA . ILE A 1 106 ? 13.153 -15.735 -7.888 1.00 94.81 106 ILE A CA 1
ATOM 817 C C . ILE A 1 106 ? 13.939 -14.517 -7.403 1.00 94.81 106 ILE A C 1
ATOM 819 O O . ILE A 1 106 ? 13.902 -13.479 -8.055 1.00 94.81 106 ILE A O 1
ATOM 823 N N . SER A 1 107 ? 14.649 -14.626 -6.278 1.00 86.62 107 SER A N 1
ATOM 824 C CA . SER A 1 107 ? 15.357 -13.493 -5.647 1.00 86.62 107 SER A CA 1
ATOM 825 C C . SER A 1 107 ? 16.874 -13.617 -5.600 1.00 86.62 107 SER A C 1
ATOM 827 O O . SER A 1 107 ? 17.566 -12.877 -4.898 1.00 86.62 107 SER A O 1
ATOM 829 N N . SER A 1 108 ? 17.408 -14.635 -6.260 1.00 80.56 108 SER A N 1
ATOM 830 C CA . SER A 1 108 ? 18.829 -14.770 -6.550 1.00 80.56 108 SER A CA 1
ATOM 831 C C . SER A 1 108 ? 18.943 -15.750 -7.697 1.00 80.56 108 SER A C 1
ATOM 833 O O . SER A 1 108 ? 18.728 -16.939 -7.495 1.00 80.56 108 SER A O 1
ATOM 835 N N . PHE A 1 109 ? 19.159 -15.216 -8.896 1.00 90.62 109 PHE A N 1
ATOM 836 C CA . PHE A 1 109 ? 19.519 -15.972 -10.085 1.00 90.62 109 PHE A CA 1
ATOM 837 C C . PHE A 1 109 ? 20.064 -14.986 -11.120 1.00 90.62 109 PHE A C 1
ATOM 839 O O . PHE A 1 109 ? 19.337 -14.112 -11.587 1.00 90.62 109 PHE A O 1
ATOM 846 N N . LYS A 1 110 ? 21.358 -15.075 -11.426 1.00 89.38 110 LYS A N 1
ATOM 847 C CA . LYS A 1 110 ? 22.031 -14.203 -12.398 1.00 89.38 110 LYS A CA 1
ATOM 848 C C . LYS A 1 110 ? 22.568 -15.082 -13.522 1.00 89.38 110 LYS A C 1
ATOM 850 O O . LYS A 1 110 ? 23.727 -15.481 -13.441 1.00 89.38 110 LYS A O 1
ATOM 855 N N . PRO A 1 111 ? 21.729 -15.461 -14.498 1.00 88.38 111 PRO A N 1
ATOM 856 C CA . PRO A 1 111 ? 22.170 -16.325 -15.579 1.00 88.38 111 PRO A CA 1
ATOM 857 C C . PRO A 1 111 ? 23.211 -15.562 -16.412 1.00 88.38 111 PRO A C 1
ATOM 859 O O . PRO A 1 111 ? 23.021 -14.387 -16.715 1.00 88.38 111 PRO A O 1
ATOM 862 N N . GLN A 1 112 ? 24.352 -16.195 -16.681 1.00 83.69 112 GLN A N 1
ATOM 863 C CA . GLN A 1 112 ? 25.526 -15.560 -17.312 1.00 83.69 112 GLN A CA 1
ATOM 864 C C . GLN A 1 112 ? 26.134 -16.417 -18.425 1.00 83.69 112 GLN A C 1
ATOM 866 O O . GLN A 1 112 ? 27.061 -15.994 -19.114 1.00 83.69 112 GLN A O 1
ATOM 871 N N . ALA A 1 113 ? 25.640 -17.639 -18.583 1.00 83.75 113 ALA A N 1
ATOM 872 C CA . ALA A 1 113 ? 26.100 -18.586 -19.570 1.00 83.75 113 ALA A CA 1
ATOM 873 C C . ALA A 1 113 ? 24.906 -19.267 -20.237 1.00 83.75 113 ALA A C 1
ATOM 875 O O . ALA A 1 113 ? 23.846 -19.433 -19.630 1.00 83.75 113 ALA A O 1
ATOM 876 N N . LEU A 1 114 ? 25.116 -19.662 -21.495 1.00 81.94 114 LEU A N 1
ATOM 877 C CA . LEU A 1 114 ? 24.131 -20.345 -22.331 1.00 81.94 114 LEU A CA 1
ATOM 878 C C . LEU A 1 114 ? 23.384 -21.429 -21.537 1.00 81.94 114 LEU A C 1
ATOM 880 O O . LEU A 1 114 ? 23.997 -22.327 -20.960 1.00 81.94 114 LEU A O 1
ATOM 884 N N . TRP A 1 115 ? 22.057 -21.316 -21.545 1.00 80.06 115 TRP A N 1
ATOM 885 C CA . TRP A 1 115 ? 21.059 -22.199 -20.936 1.00 80.06 115 TRP A CA 1
ATOM 886 C C . TRP A 1 115 ? 20.958 -22.196 -19.416 1.00 80.06 115 TRP A C 1
ATOM 888 O O . TRP A 1 115 ? 20.211 -23.020 -18.885 1.00 80.06 115 TRP A O 1
ATOM 898 N N . ASN A 1 116 ? 21.629 -21.284 -18.704 1.00 89.69 116 ASN A N 1
ATOM 899 C CA . ASN A 1 116 ? 21.266 -21.021 -17.313 1.00 89.69 116 ASN A CA 1
ATOM 900 C C . ASN A 1 116 ? 19.793 -20.582 -17.275 1.00 89.69 116 ASN A C 1
ATOM 902 O O . ASN A 1 116 ? 19.490 -19.467 -17.697 1.00 89.69 116 ASN A O 1
ATOM 906 N N . GLN A 1 117 ? 18.890 -21.430 -16.770 1.00 92.94 117 GLN A N 1
ATOM 907 C CA . GLN A 1 117 ? 17.457 -21.130 -16.699 1.00 92.94 117 GLN A CA 1
ATOM 908 C C . GLN A 1 117 ? 16.825 -21.546 -15.369 1.00 92.94 117 GLN A C 1
ATOM 910 O O . GLN A 1 117 ? 17.192 -22.564 -14.779 1.00 92.94 117 GLN A O 1
ATOM 915 N N . ALA A 1 118 ? 15.824 -20.783 -14.934 1.00 95.62 118 ALA A N 1
ATOM 916 C CA . ALA A 1 118 ? 14.985 -21.112 -13.786 1.00 95.62 118 ALA A CA 1
ATOM 917 C C . ALA A 1 118 ? 13.564 -20.563 -13.973 1.00 95.62 118 ALA A C 1
ATOM 919 O O . ALA A 1 118 ? 13.384 -19.468 -14.517 1.00 95.62 118 ALA A O 1
ATOM 920 N N . GLY A 1 119 ? 12.544 -21.302 -13.523 1.00 96.88 119 GLY A N 1
ATOM 921 C CA . GLY A 1 119 ? 11.171 -20.800 -13.582 1.00 96.88 119 GLY A CA 1
ATOM 922 C C . GLY A 1 119 ? 10.054 -21.787 -13.253 1.00 96.88 119 GLY A C 1
ATOM 923 O O . GLY A 1 119 ? 10.233 -22.698 -12.445 1.00 96.88 119 GLY A O 1
ATOM 924 N N . ILE A 1 120 ? 8.879 -21.546 -13.846 1.00 98.12 120 ILE A N 1
ATOM 925 C CA . ILE A 1 120 ? 7.635 -22.304 -13.620 1.00 98.12 120 ILE A CA 1
ATOM 926 C C . ILE A 1 120 ? 7.431 -23.317 -14.743 1.00 98.12 120 ILE A C 1
ATOM 928 O O . ILE A 1 120 ? 7.677 -23.007 -15.913 1.00 98.12 120 ILE A O 1
ATOM 932 N N . ILE A 1 121 ? 6.888 -24.486 -14.396 1.00 96.12 121 ILE A N 1
ATOM 933 C CA . ILE A 1 121 ? 6.485 -25.510 -15.359 1.00 96.12 121 ILE A CA 1
ATOM 934 C C . ILE A 1 121 ? 5.075 -26.062 -15.084 1.00 96.12 121 ILE A C 1
ATOM 936 O O . ILE A 1 121 ? 4.704 -26.319 -13.937 1.00 96.12 121 ILE A O 1
ATOM 940 N N . CYS A 1 122 ? 4.279 -26.218 -16.145 1.00 95.12 122 CYS A N 1
ATOM 941 C CA . CYS A 1 122 ? 3.078 -27.057 -16.206 1.00 95.12 122 CYS A CA 1
ATOM 942 C C . CYS A 1 122 ? 3.458 -28.348 -16.937 1.00 95.12 122 CYS A C 1
ATOM 944 O O . CYS A 1 122 ? 3.958 -28.267 -18.058 1.00 95.12 122 CYS A O 1
ATOM 946 N N . TRP A 1 123 ? 3.250 -29.507 -16.314 1.00 92.88 123 TRP A N 1
ATOM 947 C CA . TRP A 1 123 ? 3.942 -30.746 -16.669 1.00 92.88 123 TRP A CA 1
ATOM 948 C C . TRP A 1 123 ? 3.004 -31.957 -16.708 1.00 92.88 123 TRP A C 1
ATOM 950 O O . TRP A 1 123 ? 2.287 -32.228 -15.741 1.00 92.88 123 TRP A O 1
ATOM 960 N N . ASP A 1 124 ? 3.059 -32.722 -17.800 1.00 91.44 124 ASP A N 1
ATOM 961 C CA . ASP A 1 124 ? 2.499 -34.079 -17.871 1.00 91.44 124 ASP A CA 1
ATOM 962 C C . ASP A 1 124 ? 3.581 -35.157 -17.918 1.00 91.44 124 ASP A C 1
ATOM 964 O O . ASP A 1 124 ? 3.428 -36.212 -17.293 1.00 91.44 124 ASP A O 1
ATOM 968 N N . ASP A 1 125 ? 4.611 -34.905 -18.722 1.00 88.12 125 ASP A N 1
ATOM 969 C CA . ASP A 1 125 ? 5.801 -35.720 -18.942 1.00 88.12 125 ASP A CA 1
ATOM 970 C C . ASP A 1 125 ? 6.829 -34.907 -19.755 1.00 88.12 125 ASP A C 1
ATOM 972 O O . ASP A 1 125 ? 6.606 -33.737 -20.076 1.00 88.12 125 ASP A O 1
ATOM 976 N N . GLU A 1 126 ? 7.967 -35.520 -20.083 1.00 86.25 126 GLU A N 1
ATOM 977 C CA . GLU A 1 126 ? 9.060 -34.863 -20.807 1.00 86.25 126 GLU A CA 1
ATOM 978 C C . GLU A 1 126 ? 8.723 -34.501 -22.263 1.00 86.25 126 GLU A C 1
ATOM 980 O O . GLU A 1 126 ? 9.470 -33.735 -22.858 1.00 86.25 126 GLU A O 1
ATOM 985 N N . ASP A 1 127 ? 7.634 -35.033 -22.835 1.00 85.75 127 ASP A N 1
ATOM 986 C CA . ASP A 1 127 ? 7.192 -34.746 -24.210 1.00 85.75 127 ASP A CA 1
ATOM 987 C C . ASP A 1 127 ? 6.003 -33.756 -24.244 1.00 85.75 127 ASP A C 1
ATOM 989 O O . ASP A 1 127 ? 5.507 -33.419 -25.328 1.00 85.75 127 ASP A O 1
ATOM 993 N N . ASN A 1 128 ? 5.496 -33.332 -23.075 1.00 88.38 128 ASN A N 1
ATOM 994 C CA . ASN A 1 128 ? 4.271 -32.542 -22.931 1.00 88.38 128 ASN A CA 1
ATOM 995 C C . ASN A 1 128 ? 4.350 -31.576 -21.734 1.00 88.38 128 ASN A C 1
ATOM 997 O O . ASN A 1 128 ? 4.000 -31.920 -20.598 1.00 88.38 128 ASN A O 1
ATOM 1001 N N . TYR A 1 129 ? 4.763 -30.335 -21.998 1.00 92.25 129 TYR A N 1
ATOM 1002 C CA . TYR A 1 129 ? 4.853 -29.293 -20.974 1.00 92.25 129 TYR A CA 1
ATOM 1003 C C . TYR A 1 129 ? 4.670 -27.878 -21.535 1.00 92.25 129 TYR A C 1
ATOM 1005 O O . TYR A 1 129 ? 4.833 -27.621 -22.728 1.00 92.25 129 TYR A O 1
ATOM 1013 N N . VAL A 1 130 ? 4.396 -26.935 -20.630 1.00 94.31 130 VAL A N 1
ATOM 1014 C CA . VAL A 1 130 ? 4.512 -25.485 -20.851 1.00 94.31 130 VAL A CA 1
ATOM 1015 C C . VAL A 1 130 ? 5.411 -24.907 -19.761 1.00 94.31 130 VAL A C 1
ATOM 1017 O O . VAL A 1 130 ? 5.163 -25.132 -18.576 1.00 94.31 130 VAL A O 1
ATOM 1020 N N . LYS A 1 131 ? 6.436 -24.142 -20.139 1.00 95.06 131 LYS A N 1
ATOM 1021 C CA . LYS A 1 131 ? 7.374 -23.491 -19.217 1.00 95.06 131 LYS A CA 1
ATOM 1022 C C . LYS A 1 131 ? 7.500 -21.994 -19.479 1.00 95.06 131 LYS A C 1
ATOM 1024 O O . LYS A 1 131 ? 7.455 -21.545 -20.624 1.00 95.06 131 LYS A O 1
ATOM 1029 N N . LEU A 1 132 ? 7.722 -21.246 -18.403 1.00 97.31 132 LEU A N 1
ATOM 1030 C CA . LEU A 1 132 ? 8.128 -19.843 -18.421 1.00 97.31 132 LEU A CA 1
ATOM 1031 C C . LEU A 1 132 ? 9.373 -19.707 -17.547 1.00 97.31 132 LEU A C 1
ATOM 1033 O O . LEU A 1 132 ? 9.305 -19.985 -16.347 1.00 97.31 132 LEU A O 1
ATOM 1037 N N . VAL A 1 133 ? 10.485 -19.276 -18.141 1.00 95.56 133 VAL A N 1
ATOM 1038 C CA . VAL A 1 133 ? 11.782 -19.180 -17.461 1.00 95.56 133 VAL A CA 1
ATOM 1039 C C . VAL A 1 133 ? 12.465 -17.842 -17.706 1.00 95.56 133 VAL A C 1
ATOM 1041 O O . VAL A 1 133 ? 12.274 -17.214 -18.746 1.00 95.56 133 VAL A O 1
ATOM 1044 N N . TYR A 1 134 ? 13.280 -17.433 -16.739 1.00 95.00 134 TYR A N 1
ATOM 1045 C CA . TYR A 1 134 ? 14.314 -16.421 -16.923 1.00 95.00 134 TYR A CA 1
ATOM 1046 C C . TYR A 1 134 ? 15.609 -17.146 -17.295 1.00 95.00 134 TYR A C 1
ATOM 1048 O O . TYR A 1 134 ? 16.023 -18.057 -16.573 1.00 95.00 134 TYR A O 1
ATOM 1056 N N . GLU A 1 135 ? 16.187 -16.812 -18.447 1.00 92.44 135 GLU A N 1
ATOM 1057 C CA . GLU A 1 135 ? 17.239 -17.594 -19.096 1.00 92.44 135 GLU A CA 1
ATOM 1058 C C . GLU A 1 135 ? 18.328 -16.701 -19.703 1.00 92.44 135 GLU A C 1
ATOM 1060 O O . GLU A 1 135 ? 18.062 -15.602 -20.188 1.00 92.44 135 GLU A O 1
ATOM 1065 N N . TRP A 1 136 ? 19.562 -17.204 -19.718 1.00 89.19 136 TRP A N 1
ATOM 1066 C CA . TRP A 1 136 ? 20.602 -16.706 -20.616 1.00 89.19 136 TRP A CA 1
ATOM 1067 C C . TRP A 1 136 ? 20.671 -17.603 -21.851 1.00 89.19 136 TRP A C 1
ATOM 1069 O O . TRP A 1 136 ? 21.180 -18.720 -21.786 1.00 89.19 136 TRP A O 1
ATOM 1079 N N . ALA A 1 137 ? 20.136 -17.129 -22.975 1.00 82.06 137 ALA A N 1
ATOM 1080 C CA . ALA A 1 137 ? 20.271 -17.794 -24.266 1.00 82.06 137 ALA A CA 1
ATOM 1081 C C . ALA A 1 137 ? 21.555 -17.277 -24.946 1.00 82.06 137 ALA A C 1
ATOM 1083 O O . ALA A 1 137 ? 22.656 -17.535 -24.468 1.00 82.06 137 ALA A O 1
ATOM 1084 N N . ASP A 1 138 ? 21.437 -16.501 -26.021 1.00 81.56 138 ASP A N 1
ATOM 1085 C CA . ASP A 1 138 ? 22.507 -15.661 -26.587 1.00 81.56 138 ASP A CA 1
ATOM 1086 C C . ASP A 1 138 ? 22.611 -14.285 -25.899 1.00 81.56 138 ASP A C 1
ATOM 1088 O O . ASP A 1 138 ? 23.654 -13.634 -25.940 1.00 81.56 138 ASP A O 1
ATOM 1092 N N . ARG A 1 139 ? 21.518 -13.875 -25.257 1.00 87.31 139 ARG A N 1
ATOM 1093 C CA . ARG A 1 139 ? 21.357 -12.700 -24.404 1.00 87.31 139 ARG A CA 1
ATOM 1094 C C . ARG A 1 139 ? 20.416 -13.042 -23.250 1.00 87.31 139 ARG A C 1
ATOM 1096 O O . ARG A 1 139 ? 19.871 -14.147 -23.175 1.00 87.31 139 ARG A O 1
ATOM 1103 N N . LEU A 1 140 ? 20.216 -12.083 -22.361 1.00 92.19 140 LEU A N 1
ATOM 1104 C CA . LEU A 1 140 ? 19.304 -12.213 -21.237 1.00 92.19 140 LEU A CA 1
ATOM 1105 C C . LEU A 1 140 ? 17.841 -12.137 -21.706 1.00 92.19 140 LEU A C 1
ATOM 1107 O O . LEU A 1 140 ? 17.437 -11.154 -22.331 1.00 92.19 140 LEU A O 1
ATOM 1111 N N . VAL A 1 141 ? 17.050 -13.181 -21.438 1.00 93.44 141 VAL A N 1
ATOM 1112 C CA . VAL A 1 141 ? 15.685 -13.320 -21.972 1.00 93.44 141 VAL A CA 1
ATOM 1113 C C . VAL A 1 141 ? 14.698 -13.951 -20.983 1.00 93.44 141 VAL A C 1
ATOM 1115 O O . VAL A 1 141 ? 15.060 -14.708 -20.082 1.00 93.44 141 VAL A O 1
ATOM 1118 N N . PHE A 1 142 ? 13.412 -13.681 -21.196 1.00 94.75 142 PHE A N 1
ATOM 1119 C CA . PHE A 1 142 ? 12.312 -14.530 -20.757 1.00 94.75 142 PHE A CA 1
ATOM 1120 C C . PHE A 1 142 ? 11.945 -15.502 -21.877 1.00 94.75 142 PHE A C 1
ATOM 1122 O O . PHE A 1 142 ? 11.538 -15.086 -22.965 1.00 94.75 142 PHE A O 1
ATOM 1129 N N . THR A 1 143 ? 12.044 -16.799 -21.597 1.00 93.62 143 THR A N 1
ATOM 1130 C CA . THR A 1 143 ? 11.713 -17.853 -22.558 1.00 93.62 143 THR A CA 1
ATOM 1131 C C . THR A 1 143 ? 10.380 -18.491 -22.191 1.00 93.62 143 THR A C 1
ATOM 1133 O O . THR A 1 143 ? 10.204 -19.020 -21.089 1.00 93.62 143 THR A O 1
ATOM 1136 N N . VAL A 1 144 ? 9.445 -18.487 -23.142 1.00 93.69 144 VAL A N 1
ATOM 1137 C CA . VAL A 1 144 ? 8.214 -19.283 -23.083 1.00 93.69 144 VAL A CA 1
ATOM 1138 C C . VAL A 1 144 ? 8.385 -20.479 -24.004 1.00 93.69 144 VAL A C 1
ATOM 1140 O O . VAL A 1 144 ? 8.453 -20.319 -25.221 1.00 93.69 144 VAL A O 1
ATOM 1143 N N . GLY A 1 145 ? 8.478 -21.670 -23.420 1.00 88.25 145 GLY A N 1
ATOM 1144 C CA . GLY A 1 145 ? 8.630 -22.927 -24.149 1.00 88.25 145 GLY A CA 1
ATOM 1145 C C . GLY A 1 145 ? 7.404 -23.809 -23.980 1.00 88.25 145 GLY A C 1
ATOM 1146 O O . GLY A 1 145 ? 6.857 -23.895 -22.882 1.00 88.25 145 GLY A O 1
ATOM 1147 N N . HIS A 1 146 ? 6.983 -24.487 -25.040 1.00 89.69 146 HIS A N 1
ATOM 1148 C CA . HIS A 1 146 ? 6.029 -25.584 -24.919 1.00 89.69 146 HIS A CA 1
ATOM 1149 C C . HIS A 1 146 ? 6.387 -26.736 -25.836 1.00 89.69 146 HIS A C 1
ATOM 1151 O O . HIS A 1 146 ? 6.949 -26.529 -26.912 1.00 89.69 146 HIS A O 1
ATOM 1157 N N . GLU A 1 147 ? 6.015 -27.931 -25.405 1.00 86.56 147 GLU A N 1
ATOM 1158 C CA . GLU A 1 147 ? 6.231 -29.166 -26.141 1.00 86.56 147 GLU A CA 1
ATOM 1159 C C . GLU A 1 147 ? 4.921 -29.947 -26.232 1.00 86.56 147 GLU A C 1
ATOM 1161 O O . GLU A 1 147 ? 4.185 -30.056 -25.248 1.00 86.56 147 GLU A O 1
ATOM 1166 N N . VAL A 1 148 ? 4.603 -30.439 -27.434 1.00 84.50 148 VAL A N 1
ATOM 1167 C CA . VAL A 1 148 ? 3.422 -31.279 -27.683 1.00 84.50 148 VAL A CA 1
ATOM 1168 C C . VAL A 1 148 ? 3.837 -32.502 -28.482 1.00 84.50 148 VAL A C 1
ATOM 1170 O O . VAL A 1 148 ? 4.154 -32.399 -29.671 1.00 84.50 148 VAL A O 1
ATOM 1173 N N . GLY A 1 149 ? 3.823 -33.666 -27.834 1.00 76.31 149 GLY A N 1
ATOM 1174 C CA . GLY A 1 149 ? 4.180 -34.935 -28.465 1.00 76.31 149 GLY A CA 1
ATOM 1175 C C . GLY A 1 149 ? 5.611 -34.958 -29.012 1.00 76.31 149 GLY A C 1
ATOM 1176 O O . GLY A 1 149 ? 5.826 -35.474 -30.112 1.00 76.31 149 GLY A O 1
ATOM 1177 N N . GLY A 1 150 ? 6.566 -34.372 -28.283 1.00 72.88 150 GLY A N 1
ATOM 1178 C CA . GLY A 1 150 ? 7.983 -34.358 -28.664 1.00 72.88 150 GLY A CA 1
ATOM 1179 C C . GLY A 1 150 ? 8.382 -33.252 -29.651 1.00 72.88 150 GLY A C 1
ATOM 1180 O O . GLY A 1 150 ? 9.452 -33.324 -30.254 1.00 72.88 150 GLY A O 1
ATOM 1181 N N . LYS A 1 151 ? 7.498 -32.276 -29.908 1.00 78.75 151 LYS A N 1
ATOM 1182 C CA . LYS A 1 151 ? 7.763 -31.123 -30.784 1.00 78.75 151 LYS A CA 1
ATOM 1183 C C . LYS A 1 151 ? 7.758 -29.841 -29.972 1.00 78.75 151 LYS A C 1
ATOM 1185 O O . LYS A 1 151 ? 6.700 -29.430 -29.490 1.00 78.75 151 LYS A O 1
ATOM 1190 N N . ASP A 1 152 ? 8.916 -29.209 -29.869 1.00 81.94 152 ASP A N 1
ATOM 1191 C CA . ASP A 1 152 ? 9.148 -28.024 -29.063 1.00 81.94 152 ASP A CA 1
ATOM 1192 C C . ASP A 1 152 ? 9.014 -26.720 -29.862 1.00 81.94 152 ASP A C 1
ATOM 1194 O O . ASP A 1 152 ? 9.284 -26.629 -31.064 1.00 81.94 152 ASP A O 1
ATOM 1198 N N . ARG A 1 153 ? 8.535 -25.681 -29.177 1.00 81.75 153 ARG A N 1
ATOM 1199 C CA . ARG A 1 153 ? 8.404 -24.318 -29.696 1.00 81.75 153 ARG A CA 1
ATOM 1200 C C . ARG A 1 153 ? 8.750 -23.322 -28.601 1.00 81.75 153 ARG A C 1
ATOM 1202 O O . ARG A 1 153 ? 8.206 -23.401 -27.498 1.00 81.75 153 ARG A O 1
ATOM 1209 N N . TYR A 1 154 ? 9.575 -22.337 -28.946 1.00 85.62 154 TYR A N 1
ATOM 1210 C CA . TYR A 1 154 ? 10.017 -21.293 -28.025 1.00 85.62 154 TYR A CA 1
ATOM 1211 C C . TYR A 1 154 ? 9.666 -19.900 -28.530 1.00 85.62 154 TYR A C 1
ATOM 1213 O O . TYR A 1 154 ? 9.665 -19.622 -29.729 1.00 85.62 154 TYR A O 1
ATOM 1221 N N . THR A 1 155 ? 9.378 -19.012 -27.588 1.00 81.62 155 THR A N 1
ATOM 1222 C CA . THR A 1 155 ? 9.299 -17.566 -27.789 1.00 81.62 155 THR A CA 1
ATOM 1223 C C . THR A 1 155 ? 10.260 -16.906 -26.813 1.00 81.62 155 THR A C 1
ATOM 1225 O O . THR A 1 155 ? 10.263 -17.258 -25.633 1.00 81.62 155 THR A O 1
ATOM 1228 N N . TYR A 1 156 ? 11.049 -15.954 -27.304 1.00 86.25 156 TYR A N 1
ATOM 1229 C CA . TYR A 1 156 ? 12.056 -15.235 -26.529 1.00 86.25 156 TYR A CA 1
ATOM 1230 C C . TYR A 1 156 ? 11.662 -13.766 -26.426 1.00 86.25 156 TYR A C 1
ATOM 1232 O O . TYR A 1 156 ? 11.368 -13.143 -27.446 1.00 86.25 156 TYR A O 1
ATOM 1240 N N . GLN A 1 157 ? 11.675 -13.228 -25.211 1.00 86.88 157 GLN A N 1
ATOM 1241 C CA . GLN A 1 157 ? 11.486 -11.805 -24.939 1.00 86.88 157 GLN A CA 1
ATOM 1242 C C . GLN A 1 157 ? 12.701 -11.273 -24.196 1.00 86.88 157 GLN A C 1
ATOM 1244 O O . GLN A 1 157 ? 13.216 -11.945 -23.312 1.00 86.88 157 GLN A O 1
ATOM 1249 N N . GLU A 1 158 ? 13.188 -10.095 -24.561 1.00 88.19 158 GLU A N 1
ATOM 1250 C CA . GLU A 1 158 ? 14.384 -9.523 -23.941 1.00 88.19 158 GLU A CA 1
ATOM 1251 C C . GLU A 1 158 ? 14.132 -9.164 -22.470 1.00 88.19 158 GLU A C 1
ATOM 1253 O O . GLU A 1 158 ? 13.056 -8.676 -22.114 1.00 88.19 158 GLU A O 1
ATOM 1258 N N . ALA A 1 159 ? 15.114 -9.440 -21.611 1.00 86.38 159 ALA A N 1
ATOM 1259 C CA . ALA A 1 159 ? 15.042 -9.154 -20.185 1.00 86.38 159 ALA A CA 1
ATOM 1260 C C . ALA A 1 159 ? 16.152 -8.181 -19.770 1.00 86.38 159 ALA A C 1
ATOM 1262 O O . ALA A 1 159 ? 17.279 -8.254 -20.254 1.00 86.38 159 ALA A O 1
ATOM 1263 N N . SER A 1 160 ? 15.824 -7.262 -18.861 1.00 77.69 160 SER A N 1
ATOM 1264 C CA . SER A 1 160 ? 16.755 -6.239 -18.381 1.00 77.69 160 SER A CA 1
ATOM 1265 C C . SER A 1 160 ? 17.892 -6.836 -17.550 1.00 77.69 160 SER A C 1
ATOM 1267 O O . SER A 1 160 ? 17.691 -7.774 -16.779 1.00 77.69 160 SER A O 1
ATOM 1269 N N . GLU A 1 161 ? 19.088 -6.258 -17.655 1.00 75.38 161 GLU A N 1
ATOM 1270 C CA . GLU A 1 161 ? 20.218 -6.629 -16.803 1.00 75.38 161 GLU A CA 1
ATOM 1271 C C . GLU A 1 161 ? 20.024 -6.166 -15.350 1.00 75.38 161 GLU A C 1
ATOM 1273 O O . GLU A 1 161 ? 19.273 -5.238 -15.056 1.00 75.38 161 GLU A O 1
ATOM 1278 N N . GLY A 1 162 ? 20.726 -6.816 -14.417 1.00 69.12 162 GLY A N 1
ATOM 1279 C CA . GLY A 1 162 ? 20.782 -6.373 -13.020 1.00 69.12 162 GLY A CA 1
ATOM 1280 C C . GLY A 1 162 ? 19.529 -6.647 -12.178 1.00 69.12 162 GLY A C 1
ATOM 1281 O O . GLY A 1 162 ? 19.464 -6.172 -11.048 1.00 69.12 162 GLY A O 1
ATOM 1282 N N . ILE A 1 163 ? 18.564 -7.431 -12.673 1.00 77.19 163 ILE A N 1
ATOM 1283 C CA . ILE A 1 163 ? 17.343 -7.774 -11.929 1.00 77.19 163 ILE A CA 1
ATOM 1284 C C . ILE A 1 163 ? 17.691 -8.542 -10.642 1.00 77.19 163 ILE A C 1
ATOM 1286 O O . ILE A 1 163 ? 18.244 -9.643 -10.682 1.00 77.19 163 ILE A O 1
ATOM 1290 N N . GLU A 1 164 ? 17.343 -7.968 -9.486 1.00 78.75 164 GLU A N 1
ATOM 1291 C CA . GLU A 1 164 ? 17.544 -8.608 -8.178 1.00 78.75 164 GLU A CA 1
ATOM 1292 C C . GLU A 1 164 ? 16.449 -9.629 -7.843 1.00 78.75 164 GLU A C 1
ATOM 1294 O O . GLU A 1 164 ? 16.733 -10.672 -7.246 1.00 78.75 164 GLU A O 1
ATOM 1299 N N . LYS A 1 165 ? 15.201 -9.338 -8.235 1.00 87.56 165 LYS A N 1
ATOM 1300 C CA . LYS A 1 165 ? 14.042 -10.217 -8.060 1.00 87.56 165 LYS A CA 1
ATOM 1301 C C . LYS A 1 165 ? 13.162 -10.245 -9.303 1.00 87.56 165 LYS A C 1
ATOM 1303 O O . LYS A 1 165 ? 12.868 -9.198 -9.873 1.00 87.56 165 LYS A O 1
ATOM 1308 N N . ILE A 1 166 ? 12.693 -11.432 -9.678 1.00 93.69 166 ILE A N 1
ATOM 1309 C CA . ILE A 1 166 ? 11.767 -11.626 -10.795 1.00 93.69 166 ILE A CA 1
ATOM 1310 C C . ILE A 1 166 ? 10.603 -12.534 -10.403 1.00 93.69 166 ILE A C 1
ATOM 1312 O O . ILE A 1 166 ? 10.786 -13.645 -9.910 1.00 93.69 166 ILE A O 1
ATOM 1316 N N . TRP A 1 167 ? 9.388 -12.077 -10.671 1.00 94.25 167 TRP A N 1
ATOM 1317 C CA . TRP A 1 167 ? 8.163 -12.843 -10.532 1.00 94.25 167 TRP A CA 1
ATOM 1318 C C . TRP A 1 167 ? 7.756 -13.430 -11.873 1.00 94.25 167 TRP A C 1
ATOM 1320 O O . TRP A 1 167 ? 7.754 -12.745 -12.894 1.00 94.25 167 TRP A O 1
ATOM 1330 N N . LEU A 1 168 ? 7.350 -14.695 -11.853 1.00 96.75 168 LEU A N 1
ATOM 1331 C CA . LEU A 1 168 ? 6.864 -15.423 -13.023 1.00 96.75 168 LEU A CA 1
ATOM 1332 C C . LEU A 1 168 ? 5.421 -15.863 -12.772 1.00 96.75 168 LEU A C 1
ATOM 1334 O O . LEU A 1 168 ? 5.061 -16.197 -11.637 1.00 96.75 168 LEU A O 1
ATOM 1338 N N . ARG A 1 169 ? 4.587 -15.870 -13.815 1.00 95.75 169 ARG A N 1
ATOM 1339 C CA . ARG A 1 169 ? 3.176 -16.267 -13.737 1.00 95.75 169 ARG A CA 1
ATOM 1340 C C . ARG A 1 169 ? 2.715 -17.003 -14.989 1.00 95.75 169 ARG A C 1
ATOM 1342 O O . ARG A 1 169 ? 2.947 -16.537 -16.099 1.00 95.75 169 ARG A O 1
ATOM 1349 N N . ILE A 1 170 ? 1.988 -18.104 -14.787 1.00 93.94 170 ILE A N 1
ATOM 1350 C CA . ILE A 1 170 ? 1.245 -18.807 -15.843 1.00 93.94 170 ILE A CA 1
ATOM 1351 C C . ILE A 1 170 ? -0.238 -18.832 -15.466 1.00 93.94 170 ILE A C 1
ATOM 1353 O O . ILE A 1 170 ? -0.583 -19.317 -14.388 1.00 93.94 170 ILE A O 1
ATOM 1357 N N . THR A 1 171 ? -1.110 -18.335 -16.345 1.00 83.75 171 THR A N 1
ATOM 1358 C CA . THR A 1 171 ? -2.574 -18.381 -16.186 1.00 83.75 171 THR A CA 1
ATOM 1359 C C . THR A 1 171 ? -3.191 -19.278 -17.259 1.00 83.75 171 THR A C 1
ATOM 1361 O O . THR A 1 171 ? -3.076 -18.969 -18.446 1.00 83.75 171 THR A O 1
ATOM 1364 N N . LYS A 1 172 ? -3.857 -20.363 -16.842 1.00 80.62 172 LYS A N 1
ATOM 1365 C CA . LYS A 1 172 ? -4.606 -21.282 -17.710 1.00 80.62 172 LYS A CA 1
ATOM 1366 C C . LYS A 1 172 ? -6.066 -20.844 -17.825 1.00 80.62 172 LYS A C 1
ATOM 1368 O O . LYS A 1 172 ? -6.741 -20.700 -16.804 1.00 80.62 172 LYS A O 1
ATOM 1373 N N . LEU A 1 173 ? -6.534 -20.687 -19.061 1.00 68.75 173 LEU A N 1
ATOM 1374 C CA . LEU A 1 173 ? -7.922 -20.417 -19.440 1.00 68.75 173 LEU A CA 1
ATOM 1375 C C . LEU A 1 173 ? -8.313 -21.395 -20.557 1.00 68.75 173 LEU A C 1
ATOM 1377 O O . LEU A 1 173 ? -7.913 -21.214 -21.707 1.00 68.75 173 LEU A O 1
ATOM 1381 N N . GLY A 1 174 ? -9.016 -22.476 -20.219 1.00 67.88 174 GLY A N 1
ATOM 1382 C CA . GLY A 1 174 ? -9.254 -23.575 -21.158 1.00 67.88 174 GLY A CA 1
ATOM 1383 C C . GLY A 1 174 ? -7.934 -24.150 -21.698 1.00 67.88 174 GLY A C 1
ATOM 1384 O O . GLY A 1 174 ? -7.050 -24.501 -20.916 1.00 67.88 174 GLY A O 1
ATOM 1385 N N . SER A 1 175 ? -7.764 -24.203 -23.022 1.00 70.00 175 SER A N 1
ATOM 1386 C CA . SER A 1 175 ? -6.522 -24.620 -23.701 1.00 70.00 175 SER A CA 1
ATOM 1387 C C . SER A 1 175 ? -5.431 -23.541 -23.774 1.00 70.00 175 SER A C 1
ATOM 1389 O O . SER A 1 175 ? -4.345 -23.801 -24.294 1.00 70.00 175 SER A O 1
ATOM 1391 N N . TYR A 1 176 ? -5.685 -22.321 -23.297 1.00 69.88 176 TYR A N 1
ATOM 1392 C CA . TYR A 1 176 ? -4.750 -21.201 -23.413 1.00 69.88 176 TYR A CA 1
ATOM 1393 C C . TYR A 1 176 ? -3.937 -20.991 -22.136 1.00 69.88 176 TYR A C 1
ATOM 1395 O O . TYR A 1 176 ? -4.483 -20.924 -21.036 1.00 69.88 176 TYR A O 1
ATOM 1403 N N . TYR A 1 177 ? -2.628 -20.806 -22.297 1.00 79.94 177 TYR A N 1
ATOM 1404 C CA . TYR A 1 177 ? -1.657 -20.580 -21.230 1.00 79.94 177 TYR A CA 1
ATOM 1405 C C . TYR A 1 177 ? -0.985 -19.223 -21.436 1.00 79.94 177 TYR A C 1
ATOM 1407 O O . TYR A 1 177 ? -0.165 -19.042 -22.338 1.00 79.94 177 TYR A O 1
ATOM 1415 N N . ARG A 1 178 ? -1.344 -18.250 -20.597 1.00 81.25 178 ARG A N 1
ATOM 1416 C CA . ARG A 1 178 ? -0.784 -16.891 -20.615 1.00 81.25 178 ARG A CA 1
ATOM 1417 C C . ARG A 1 178 ? 0.438 -16.833 -19.707 1.00 81.25 178 ARG A C 1
ATOM 1419 O O . ARG A 1 178 ? 0.307 -17.078 -18.510 1.00 81.25 178 ARG A O 1
ATOM 1426 N N . CYS A 1 179 ? 1.595 -16.495 -20.264 1.00 80.44 179 CYS A N 1
ATOM 1427 C CA . CYS A 1 179 ? 2.867 -16.435 -19.547 1.00 80.44 179 CYS A CA 1
ATOM 1428 C C . CYS A 1 179 ? 3.279 -14.975 -19.335 1.00 80.44 179 CYS A C 1
ATOM 1430 O O . CYS A 1 179 ? 3.440 -14.239 -20.308 1.00 80.44 179 CYS A O 1
ATOM 1432 N N . SER A 1 180 ? 3.453 -14.555 -18.082 1.00 79.50 180 SER A N 1
ATOM 1433 C CA . SER A 1 180 ? 3.721 -13.161 -17.708 1.00 79.50 180 SER A CA 1
ATOM 1434 C C . SER A 1 180 ? 4.817 -13.041 -16.648 1.00 79.50 180 SER A C 1
ATOM 1436 O O . SER A 1 180 ? 4.955 -13.925 -15.804 1.00 79.50 180 SER A O 1
ATOM 1438 N N . THR A 1 181 ? 5.553 -11.929 -16.640 1.00 84.50 181 THR A N 1
ATOM 1439 C CA . THR A 1 181 ? 6.640 -11.657 -15.678 1.00 84.50 181 THR A CA 1
ATOM 1440 C C . THR A 1 181 ? 6.507 -10.282 -15.028 1.00 84.50 181 THR A C 1
ATOM 1442 O O . THR A 1 181 ? 5.744 -9.448 -15.505 1.00 84.50 181 THR A O 1
ATOM 1445 N N . SER A 1 182 ? 7.192 -10.060 -13.908 1.00 79.75 182 SER A N 1
ATOM 1446 C CA . SER A 1 182 ? 7.094 -8.835 -13.104 1.00 79.75 182 SER A CA 1
ATOM 1447 C C . SER A 1 182 ? 8.368 -8.634 -12.277 1.00 79.75 182 SER A C 1
ATOM 1449 O O . SER A 1 182 ? 8.947 -9.615 -11.820 1.00 79.75 182 SER A O 1
ATOM 1451 N N . THR A 1 183 ? 8.807 -7.394 -12.062 1.00 77.94 183 THR A N 1
ATOM 1452 C CA . THR A 1 183 ? 9.964 -7.044 -11.205 1.00 77.94 183 THR A CA 1
ATOM 1453 C C . THR A 1 183 ? 9.560 -6.476 -9.841 1.00 77.94 183 THR A C 1
ATOM 1455 O O . THR A 1 183 ? 10.425 -6.194 -9.018 1.00 77.94 183 THR A O 1
ATOM 1458 N N . ASP A 1 184 ? 8.259 -6.317 -9.590 1.00 62.75 184 ASP A N 1
ATOM 1459 C CA . ASP A 1 184 ? 7.678 -5.763 -8.357 1.00 62.75 184 ASP A CA 1
ATOM 1460 C C . ASP A 1 184 ? 6.731 -6.750 -7.639 1.00 62.75 184 ASP A C 1
ATOM 1462 O O . ASP A 1 184 ? 6.378 -6.563 -6.477 1.00 62.75 184 ASP A O 1
ATOM 1466 N N . GLY A 1 185 ? 6.318 -7.825 -8.315 1.00 53.25 185 GLY A N 1
ATOM 1467 C CA . GLY A 1 185 ? 5.314 -8.776 -7.845 1.00 53.25 185 GLY A CA 1
ATOM 1468 C C . GLY A 1 185 ? 3.865 -8.304 -7.958 1.00 53.25 185 GLY A C 1
ATOM 1469 O O . GLY A 1 185 ? 2.962 -9.074 -7.612 1.00 53.25 185 GLY A O 1
ATOM 1470 N N . GLU A 1 186 ? 3.625 -7.101 -8.480 1.00 48.28 186 GLU A N 1
ATOM 1471 C CA . GLU A 1 186 ? 2.301 -6.492 -8.643 1.00 48.28 186 GLU A CA 1
ATOM 1472 C C . GLU A 1 186 ? 1.923 -6.364 -10.122 1.00 48.28 186 GLU A C 1
ATOM 1474 O O . GLU A 1 186 ? 0.857 -6.831 -10.541 1.00 48.28 186 GLU A O 1
ATOM 1479 N N . SER A 1 187 ? 2.826 -5.808 -10.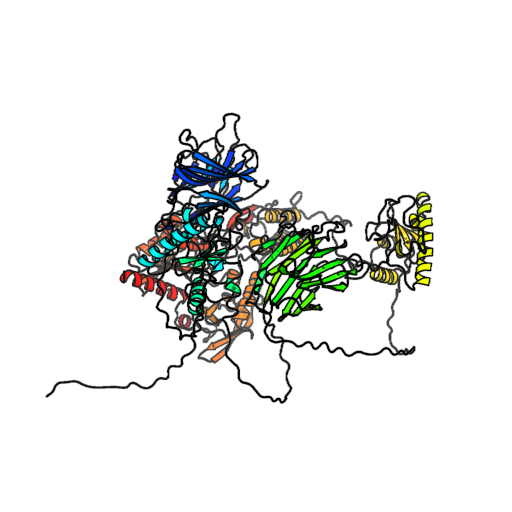925 1.00 54.22 187 SER A N 1
ATOM 1480 C CA . SER A 1 187 ? 2.613 -5.446 -12.323 1.00 54.22 187 SER A CA 1
ATOM 1481 C C . SER A 1 187 ? 3.168 -6.530 -13.240 1.00 54.22 187 SER A C 1
ATOM 1483 O O . SER A 1 187 ? 4.377 -6.654 -13.421 1.00 54.22 187 SER A O 1
ATOM 1485 N N . PHE A 1 188 ? 2.280 -7.344 -13.820 1.00 70.06 188 PHE A N 1
ATOM 1486 C CA . PHE A 1 188 ? 2.667 -8.458 -14.689 1.00 70.06 188 PHE A CA 1
ATOM 1487 C C . PHE A 1 188 ? 2.572 -8.089 -16.170 1.00 70.06 188 PHE A C 1
ATOM 1489 O O . PHE A 1 188 ? 1.485 -7.852 -16.694 1.00 70.06 188 PHE A O 1
ATOM 1496 N N . VAL A 1 189 ? 3.709 -8.137 -16.856 1.00 66.56 189 VAL A N 1
ATOM 1497 C CA . VAL A 1 189 ? 3.841 -7.955 -18.303 1.00 66.56 189 VAL A CA 1
ATOM 1498 C C . VAL A 1 189 ? 3.637 -9.298 -18.998 1.00 66.56 189 VAL A C 1
ATOM 1500 O O . VAL A 1 189 ? 4.262 -10.296 -18.638 1.00 66.56 189 VAL A O 1
ATOM 1503 N N . LEU A 1 190 ? 2.735 -9.355 -19.981 1.00 67.62 190 LEU A N 1
ATOM 1504 C CA . LEU A 1 190 ? 2.512 -10.550 -20.799 1.00 67.62 190 LEU A CA 1
ATOM 1505 C C . LEU A 1 190 ? 3.693 -10.774 -21.748 1.00 67.62 190 LEU A C 1
ATOM 1507 O O . LEU A 1 190 ? 3.987 -9.914 -22.567 1.00 67.62 190 LEU A O 1
ATOM 1511 N N . GLN A 1 191 ? 4.307 -11.954 -21.671 1.00 76.38 191 GLN A N 1
ATOM 1512 C CA . GLN A 1 191 ? 5.428 -12.350 -22.524 1.00 76.38 191 GLN A CA 1
ATOM 1513 C C . GLN A 1 191 ? 4.963 -13.128 -23.761 1.00 76.38 191 GLN A C 1
ATOM 1515 O O . GLN A 1 191 ? 5.441 -12.887 -24.869 1.00 76.38 191 GLN A O 1
ATOM 1520 N N . SER A 1 192 ? 4.029 -14.072 -23.582 1.00 70.44 192 SER A N 1
ATOM 1521 C CA . SER A 1 192 ? 3.446 -14.862 -24.677 1.00 70.44 192 SER A CA 1
ATOM 1522 C C . SER A 1 192 ? 2.152 -15.576 -24.255 1.00 70.44 192 SER A C 1
ATOM 1524 O O . SER A 1 192 ? 1.866 -15.727 -23.061 1.00 70.44 192 SER A O 1
ATOM 1526 N N . ILE A 1 193 ? 1.377 -16.037 -25.242 1.00 66.44 193 ILE A N 1
ATOM 1527 C CA . ILE A 1 193 ? 0.236 -16.946 -25.065 1.00 66.44 193 ILE A CA 1
ATOM 1528 C C . ILE A 1 193 ? 0.519 -18.220 -25.853 1.00 66.44 193 ILE A C 1
ATOM 1530 O O . ILE A 1 193 ? 0.762 -18.175 -27.057 1.00 66.44 193 ILE A O 1
ATOM 1534 N N . VAL A 1 194 ? 0.435 -19.360 -25.177 1.00 73.44 194 VAL A N 1
ATOM 1535 C CA . VAL A 1 194 ? 0.573 -20.682 -25.787 1.00 73.44 194 VAL A CA 1
ATOM 1536 C C . VAL A 1 194 ? -0.781 -21.377 -25.791 1.00 73.44 194 VAL A C 1
ATOM 1538 O O . VAL A 1 194 ? -1.531 -21.285 -24.822 1.00 73.44 194 VAL A O 1
ATOM 1541 N N . THR A 1 195 ? -1.088 -22.093 -26.871 1.00 74.12 195 THR A N 1
ATOM 1542 C CA . THR A 1 195 ? -2.193 -23.058 -26.874 1.00 74.12 195 THR A CA 1
ATOM 1543 C C . THR A 1 195 ? -1.624 -24.437 -26.582 1.00 74.12 195 THR A C 1
ATOM 1545 O O . THR A 1 195 ? -0.740 -24.906 -27.297 1.00 74.12 195 THR A O 1
ATOM 1548 N N . TRP A 1 196 ? -2.121 -25.073 -25.530 1.00 75.25 196 TRP A N 1
ATOM 1549 C CA . TRP A 1 196 ? -1.815 -26.454 -25.177 1.00 75.25 196 TRP A CA 1
ATOM 1550 C C . TRP A 1 196 ? -3.126 -27.209 -24.905 1.00 75.25 196 TRP A C 1
ATOM 1552 O O . TRP A 1 196 ? -4.192 -26.770 -25.336 1.00 75.25 196 TRP A O 1
ATOM 1562 N N . LYS A 1 197 ? -3.085 -28.375 -24.257 1.00 75.69 197 LYS A N 1
ATOM 1563 C CA . LYS A 1 197 ? -4.288 -29.171 -23.985 1.00 75.69 197 LYS A CA 1
ATOM 1564 C C . LYS A 1 197 ? -5.274 -28.426 -23.073 1.00 75.69 197 LYS A C 1
ATOM 1566 O O . LYS A 1 197 ? -4.891 -27.597 -22.253 1.00 75.69 197 LYS A O 1
ATOM 1571 N N . ASN A 1 198 ? -6.560 -28.749 -23.211 1.00 63.56 198 ASN A N 1
ATOM 1572 C CA . ASN A 1 198 ? -7.614 -28.180 -22.366 1.00 63.56 198 ASN A CA 1
ATOM 1573 C C . ASN A 1 198 ? -7.689 -28.851 -20.980 1.00 63.56 198 ASN A C 1
ATOM 1575 O O . ASN A 1 198 ? -8.125 -28.249 -20.000 1.00 63.56 198 ASN A O 1
ATOM 1579 N N . GLU A 1 199 ? -7.251 -30.104 -20.891 1.00 78.81 199 GLU A N 1
ATOM 1580 C CA . GLU A 1 199 ? -7.193 -30.865 -19.644 1.00 78.81 199 GLU A CA 1
ATOM 1581 C C . GLU A 1 199 ? -6.234 -30.216 -18.642 1.00 78.81 199 GLU A C 1
ATOM 1583 O O . GLU A 1 199 ? -5.289 -29.516 -19.013 1.00 78.81 199 GLU A O 1
ATOM 1588 N N . LEU A 1 200 ? -6.442 -30.479 -17.351 1.00 82.06 200 LEU A N 1
ATOM 1589 C CA . LEU A 1 200 ? -5.461 -30.076 -16.353 1.00 82.06 200 LEU A CA 1
ATOM 1590 C C . LEU A 1 200 ? -4.112 -30.766 -16.631 1.00 82.06 200 LEU A C 1
ATOM 1592 O O . LEU A 1 200 ? -4.088 -31.967 -16.931 1.00 82.06 200 LEU A O 1
ATOM 1596 N N . PRO A 1 201 ? -2.983 -30.037 -16.536 1.00 87.81 201 PRO A N 1
ATOM 1597 C CA . PRO A 1 201 ? -1.688 -30.694 -16.444 1.00 87.81 201 PRO A CA 1
ATOM 1598 C C . PRO A 1 201 ? -1.696 -31.629 -15.239 1.00 87.81 201 PRO A C 1
ATOM 1600 O O . PRO A 1 201 ? -2.303 -31.300 -14.215 1.00 87.81 201 PRO A O 1
ATOM 1603 N N . LYS A 1 202 ? -1.012 -32.768 -15.328 1.00 91.38 202 LYS A N 1
ATOM 1604 C CA . LYS A 1 202 ? -0.904 -33.695 -14.191 1.00 91.38 202 LYS A CA 1
ATOM 1605 C C . LYS A 1 202 ? -0.264 -33.006 -12.986 1.00 91.38 202 LYS A C 1
ATOM 1607 O O . LYS A 1 202 ? -0.734 -33.158 -11.859 1.00 91.38 202 LYS A O 1
ATOM 1612 N N . GLN A 1 203 ? 0.786 -32.229 -13.237 1.00 95.31 203 GLN A N 1
ATOM 1613 C CA . GLN A 1 203 ? 1.588 -31.590 -12.208 1.00 95.31 203 GLN A CA 1
ATOM 1614 C C . GLN A 1 203 ? 1.988 -30.162 -12.589 1.00 95.31 203 GLN A C 1
ATOM 1616 O O . GLN A 1 203 ? 2.056 -29.785 -13.761 1.00 95.31 203 GLN A O 1
ATOM 1621 N N . VAL A 1 204 ? 2.276 -29.353 -11.573 1.00 96.38 204 VAL A N 1
ATOM 1622 C CA . VAL A 1 204 ? 2.766 -27.975 -11.713 1.00 96.38 204 VAL A CA 1
ATOM 1623 C C . VAL A 1 204 ? 3.895 -27.731 -10.724 1.00 96.38 204 VAL A C 1
ATOM 1625 O O . VAL A 1 204 ? 3.893 -28.311 -9.637 1.00 96.38 204 VAL A O 1
ATOM 1628 N N . GLY A 1 205 ? 4.860 -26.875 -11.064 1.00 97.44 205 GLY A N 1
ATOM 1629 C CA . GLY A 1 205 ? 6.010 -26.725 -10.182 1.00 97.44 205 GLY A CA 1
ATOM 1630 C C . GLY A 1 205 ? 7.119 -25.780 -10.618 1.00 97.44 205 GLY A C 1
ATOM 1631 O O . GLY A 1 205 ? 6.902 -24.864 -11.416 1.00 97.44 205 GLY A O 1
ATOM 1632 N N . LEU A 1 206 ? 8.299 -26.004 -10.035 1.00 97.94 206 LEU A N 1
ATOM 1633 C CA . LEU A 1 206 ? 9.500 -25.173 -10.128 1.00 97.94 206 LEU A CA 1
ATOM 1634 C C . LEU A 1 206 ? 10.715 -26.009 -10.540 1.00 97.94 206 LEU A C 1
ATOM 1636 O O . LEU A 1 206 ? 10.845 -27.168 -10.143 1.00 97.94 206 LEU A O 1
ATOM 1640 N N . PHE A 1 207 ? 11.634 -25.408 -11.295 1.00 96.38 207 PHE A N 1
ATOM 1641 C CA . PHE A 1 207 ? 12.904 -26.043 -11.655 1.00 96.38 207 PHE A CA 1
ATOM 1642 C C . PHE A 1 207 ? 13.997 -25.017 -11.984 1.00 96.38 207 PHE A C 1
ATOM 1644 O O . PHE A 1 207 ? 13.703 -23.850 -12.263 1.00 96.38 207 PHE A O 1
ATOM 1651 N N . ALA A 1 208 ? 15.253 -25.476 -11.987 1.00 94.44 208 ALA A N 1
ATOM 1652 C CA . ALA A 1 208 ? 16.418 -24.727 -12.457 1.00 94.44 208 ALA A CA 1
ATOM 1653 C C . ALA A 1 208 ? 17.430 -25.676 -13.135 1.00 94.44 208 ALA A C 1
ATOM 1655 O O . ALA A 1 208 ? 17.660 -26.779 -12.643 1.00 94.44 208 ALA A O 1
ATOM 1656 N N . ASN A 1 209 ? 18.008 -25.296 -14.280 1.00 90.25 209 ASN A N 1
ATOM 1657 C CA . ASN A 1 209 ? 18.813 -26.193 -15.129 1.00 90.25 209 ASN A CA 1
ATOM 1658 C C . ASN A 1 209 ? 19.802 -25.416 -16.050 1.00 90.25 209 ASN A C 1
ATOM 1660 O O . ASN A 1 209 ? 19.612 -24.221 -16.259 1.00 90.25 209 ASN A O 1
ATOM 1664 N N . ASN A 1 210 ? 20.860 -26.084 -16.555 1.00 85.25 210 ASN A N 1
ATOM 1665 C CA . ASN A 1 210 ? 21.928 -25.531 -17.427 1.00 85.25 210 ASN A CA 1
ATOM 1666 C C . ASN A 1 210 ? 21.921 -26.035 -18.895 1.00 85.25 210 ASN A C 1
ATOM 1668 O O . ASN A 1 210 ? 22.932 -25.959 -19.592 1.00 85.25 210 ASN A O 1
ATOM 1672 N N . GLY A 1 211 ? 20.819 -26.604 -19.377 1.00 73.94 211 GLY A N 1
ATOM 1673 C CA . GLY A 1 211 ? 20.689 -27.215 -20.701 1.00 73.94 211 GLY A CA 1
ATOM 1674 C C . GLY A 1 211 ? 21.705 -28.335 -20.966 1.00 73.94 211 GLY A C 1
ATOM 1675 O O . GLY A 1 211 ? 22.366 -28.854 -20.059 1.00 73.94 211 GLY A O 1
ATOM 1676 N N . SER A 1 212 ? 21.840 -28.742 -22.233 1.00 62.09 212 SER A N 1
ATOM 1677 C CA . SER A 1 212 ? 22.831 -29.743 -22.648 1.00 62.09 212 SER A CA 1
ATOM 1678 C C . SER A 1 212 ? 23.340 -29.497 -24.073 1.00 62.09 212 SER A C 1
ATOM 1680 O O . SER A 1 212 ? 22.793 -30.029 -25.037 1.00 62.09 212 SER A O 1
ATOM 1682 N N . PHE A 1 213 ? 24.418 -28.733 -24.226 1.00 56.41 213 PHE A N 1
ATOM 1683 C CA . PHE A 1 213 ? 25.122 -28.623 -25.508 1.00 56.41 213 PHE A CA 1
ATOM 1684 C C . PHE A 1 213 ? 26.567 -29.107 -25.398 1.00 56.41 213 PHE A C 1
ATOM 1686 O O . PHE A 1 213 ? 27.134 -29.237 -24.313 1.00 56.41 213 PHE A O 1
ATOM 1693 N N . TRP A 1 214 ? 27.152 -29.410 -26.553 1.00 53.84 214 TRP A N 1
ATOM 1694 C CA . TRP A 1 214 ? 28.351 -30.238 -26.709 1.00 53.84 214 TRP A CA 1
ATOM 1695 C C . TRP A 1 214 ? 29.674 -29.455 -26.706 1.00 53.84 214 TRP A C 1
ATOM 1697 O O . TRP A 1 214 ? 30.717 -30.020 -27.027 1.00 53.84 214 TRP A O 1
ATOM 1707 N N . ARG A 1 215 ? 29.660 -28.158 -26.364 1.00 47.03 215 ARG A N 1
ATOM 1708 C CA . ARG A 1 215 ? 30.870 -27.324 -26.280 1.00 47.03 215 ARG A CA 1
ATOM 1709 C C . ARG A 1 215 ? 30.891 -26.512 -24.982 1.00 47.03 215 ARG A C 1
ATOM 1711 O O . ARG A 1 215 ? 30.210 -25.501 -24.893 1.00 47.03 215 ARG A O 1
ATOM 1718 N N . GLY A 1 216 ? 31.723 -26.943 -24.032 1.00 57.16 216 GLY A N 1
ATOM 1719 C CA . GLY A 1 216 ? 32.068 -26.202 -22.810 1.00 57.16 216 GLY A CA 1
ATOM 1720 C C . GLY A 1 216 ? 31.278 -26.601 -21.558 1.00 57.16 216 GLY A C 1
ATOM 1721 O O . GLY A 1 216 ? 30.123 -27.013 -21.642 1.00 57.16 216 GLY A O 1
ATOM 1722 N N . GLU A 1 217 ? 31.927 -26.500 -20.395 1.00 64.88 217 GLU A N 1
ATOM 1723 C CA . GLU A 1 217 ? 31.270 -26.585 -19.085 1.00 64.88 217 GLU A CA 1
ATOM 1724 C C . GLU A 1 217 ? 30.545 -25.263 -18.791 1.00 64.88 217 GLU A C 1
ATOM 1726 O O . GLU A 1 217 ? 31.134 -24.189 -18.904 1.00 64.88 217 GLU A O 1
ATOM 1731 N N . VAL A 1 218 ? 29.260 -25.346 -18.437 1.00 77.44 218 VAL A N 1
ATOM 1732 C CA . VAL A 1 218 ? 28.425 -24.202 -18.037 1.00 77.44 218 VAL A CA 1
ATOM 1733 C C . VAL A 1 218 ? 28.436 -24.125 -16.507 1.00 77.44 218 VAL A C 1
ATOM 1735 O O . VAL A 1 218 ? 28.192 -25.156 -15.876 1.00 77.44 218 VAL A O 1
ATOM 1738 N N . PRO A 1 219 ? 28.707 -22.958 -15.894 1.00 83.50 219 PRO A N 1
ATOM 1739 C CA . PRO A 1 219 ? 28.745 -22.829 -14.442 1.00 83.50 219 PRO A CA 1
ATOM 1740 C C . PRO A 1 219 ? 27.379 -23.115 -13.810 1.00 83.50 219 PRO A C 1
ATOM 1742 O O . PRO A 1 219 ? 26.334 -22.678 -14.300 1.00 83.50 219 PRO A O 1
ATOM 1745 N N . ASP A 1 220 ? 27.405 -23.834 -12.692 1.00 89.31 220 ASP A N 1
ATOM 1746 C CA . ASP A 1 220 ? 26.237 -24.049 -11.843 1.00 89.31 220 ASP A CA 1
ATOM 1747 C C . ASP A 1 220 ? 25.902 -22.772 -11.070 1.00 89.31 220 ASP A C 1
ATOM 1749 O O . ASP A 1 220 ? 26.784 -22.097 -10.533 1.00 89.31 220 ASP A O 1
ATOM 1753 N N . LEU A 1 221 ? 24.613 -22.457 -10.990 1.00 91.69 221 LEU A N 1
ATOM 1754 C CA . LEU A 1 221 ? 24.096 -21.258 -10.348 1.00 91.69 221 LEU A CA 1
ATOM 1755 C C . LEU A 1 221 ? 22.952 -21.612 -9.412 1.00 91.69 221 LEU A C 1
ATOM 1757 O O . LEU A 1 221 ? 22.096 -22.434 -9.721 1.00 91.69 221 LEU A O 1
ATOM 1761 N N . ASP A 1 222 ? 22.900 -20.940 -8.272 1.00 93.75 222 ASP A N 1
ATOM 1762 C CA . ASP A 1 222 ? 21.758 -21.048 -7.377 1.00 93.75 222 ASP A CA 1
ATOM 1763 C C . ASP A 1 222 ? 20.596 -20.200 -7.893 1.00 93.75 222 ASP A C 1
ATOM 1765 O O . ASP A 1 222 ? 20.757 -19.000 -8.124 1.00 93.75 222 ASP A O 1
ATOM 1769 N N . ALA A 1 223 ? 19.424 -20.821 -8.021 1.00 94.75 223 ALA A N 1
ATOM 1770 C CA . ALA A 1 223 ? 18.145 -20.150 -8.198 1.00 94.75 223 ALA A CA 1
ATOM 1771 C C . ALA A 1 223 ? 17.339 -20.246 -6.895 1.00 94.75 223 ALA A C 1
ATOM 1773 O O . ALA A 1 223 ? 16.904 -21.332 -6.505 1.00 94.75 223 ALA A O 1
ATOM 1774 N N . SER A 1 224 ? 17.144 -19.121 -6.203 1.00 95.62 224 SER A N 1
ATOM 1775 C CA . SER A 1 224 ? 16.382 -19.079 -4.945 1.00 95.62 224 SER A CA 1
ATOM 1776 C C . SER A 1 224 ? 14.949 -18.589 -5.150 1.00 95.62 224 SER A C 1
ATOM 1778 O O . SER A 1 224 ? 14.739 -17.423 -5.490 1.00 95.62 224 SER A O 1
ATOM 1780 N N . PHE A 1 225 ? 13.973 -19.453 -4.869 1.00 95.69 225 PHE A N 1
ATOM 1781 C CA . PHE A 1 225 ? 12.537 -19.185 -4.958 1.00 95.69 225 PHE A CA 1
ATOM 1782 C C . PHE A 1 225 ? 11.964 -18.769 -3.595 1.00 95.69 225 PHE A C 1
ATOM 1784 O O . PHE A 1 225 ? 12.132 -19.482 -2.606 1.00 95.69 225 PHE A O 1
ATOM 1791 N N . GLU A 1 226 ? 11.268 -17.631 -3.527 1.00 91.06 226 GLU A N 1
ATOM 1792 C CA . GLU A 1 226 ? 10.712 -17.090 -2.270 1.00 91.06 226 GLU A CA 1
ATOM 1793 C C . GLU A 1 226 ? 9.357 -17.688 -1.884 1.00 91.06 226 GLU A C 1
ATOM 1795 O O . GLU A 1 226 ? 9.006 -17.717 -0.707 1.00 91.06 226 GLU A O 1
ATOM 1800 N N . PHE A 1 227 ? 8.569 -18.120 -2.868 1.00 90.81 227 PHE A N 1
ATOM 1801 C CA . PHE A 1 227 ? 7.293 -18.795 -2.646 1.00 90.81 227 PHE A CA 1
ATOM 1802 C C . PHE A 1 227 ? 6.823 -19.528 -3.903 1.00 90.81 227 PHE A C 1
ATOM 1804 O O . PHE A 1 227 ? 7.237 -19.213 -5.020 1.00 90.81 227 PHE A O 1
ATOM 1811 N N . PHE A 1 228 ? 5.881 -20.446 -3.732 1.00 94.00 228 PHE A N 1
ATOM 1812 C CA . PHE A 1 228 ? 5.087 -21.036 -4.805 1.00 94.00 228 PHE A CA 1
ATOM 1813 C C . PHE A 1 228 ? 3.603 -20.845 -4.495 1.00 94.00 228 PHE A C 1
ATOM 1815 O O . PHE A 1 228 ? 3.178 -21.112 -3.375 1.00 94.00 228 PHE A O 1
ATOM 1822 N N . LYS A 1 229 ? 2.808 -20.359 -5.454 1.00 90.31 229 LYS A N 1
ATOM 1823 C CA . LYS A 1 229 ? 1.379 -20.071 -5.257 1.00 90.31 229 LYS A CA 1
ATOM 1824 C C . LYS A 1 229 ? 0.539 -20.565 -6.429 1.00 90.31 229 LYS A C 1
ATOM 1826 O O . LYS A 1 229 ? 0.840 -20.218 -7.567 1.00 90.31 229 LYS A O 1
ATOM 1831 N N . VAL A 1 230 ? -0.556 -21.267 -6.134 1.00 90.38 230 VAL A N 1
ATOM 1832 C CA . VAL A 1 230 ? -1.604 -21.652 -7.090 1.00 90.38 230 VAL A CA 1
ATOM 1833 C C . VAL A 1 230 ? -2.952 -21.097 -6.634 1.00 90.38 230 VAL A C 1
ATOM 1835 O O . VAL A 1 230 ? -3.344 -21.252 -5.475 1.00 90.38 230 VAL A O 1
ATOM 1838 N N . VAL A 1 231 ? -3.667 -20.454 -7.554 1.00 83.25 231 VAL A N 1
ATOM 1839 C CA . VAL A 1 231 ? -4.985 -19.847 -7.330 1.00 83.25 231 VAL A CA 1
ATOM 1840 C C . VAL A 1 231 ? -5.984 -20.427 -8.328 1.00 83.25 231 VAL A C 1
ATOM 1842 O O . VAL A 1 231 ? -5.727 -20.398 -9.531 1.00 83.25 231 VAL A O 1
ATOM 1845 N N . GLY A 1 232 ? -7.115 -20.943 -7.842 1.00 78.12 232 GLY A N 1
ATOM 1846 C CA . GLY A 1 232 ? -8.226 -21.380 -8.692 1.00 78.12 232 GLY A CA 1
ATOM 1847 C C . GLY A 1 232 ? -8.997 -20.184 -9.256 1.00 78.12 232 GLY A C 1
ATOM 1848 O O . GLY A 1 232 ? -9.279 -19.227 -8.528 1.00 78.12 232 GLY A O 1
ATOM 1849 N N . VAL A 1 233 ? -9.343 -20.230 -10.544 1.00 65.44 233 VAL A N 1
ATOM 1850 C CA . VAL A 1 233 ? -10.081 -19.164 -11.239 1.00 65.44 233 VAL A CA 1
ATOM 1851 C C . VAL A 1 233 ? -11.495 -19.680 -11.548 1.00 65.44 233 VAL A C 1
ATOM 1853 O O . VAL A 1 233 ? -11.646 -20.580 -12.371 1.00 65.44 233 VAL A O 1
ATOM 1856 N N . PRO A 1 234 ? -12.554 -19.171 -10.891 1.00 52.06 234 PRO A N 1
ATOM 1857 C CA . PRO A 1 234 ? -13.887 -19.758 -11.013 1.00 52.06 234 PRO A CA 1
ATOM 1858 C C . PRO A 1 234 ? -14.487 -19.604 -12.422 1.00 52.06 234 PRO A C 1
ATOM 1860 O O . PRO A 1 234 ? -14.641 -18.491 -12.922 1.00 52.06 234 PRO A O 1
ATOM 1863 N N . SER A 1 235 ? -14.920 -20.719 -13.025 1.00 44.59 235 SER A N 1
ATOM 1864 C CA . SER A 1 235 ? -15.788 -20.746 -14.212 1.00 44.59 235 SER A CA 1
ATOM 1865 C C . SER A 1 235 ? -17.227 -20.383 -13.812 1.00 44.59 235 SER A C 1
ATOM 1867 O O . SER A 1 235 ? -17.801 -21.017 -12.920 1.00 44.59 235 SER A O 1
ATOM 1869 N N . LYS A 1 236 ? -17.840 -19.367 -14.436 1.00 34.34 236 LYS A N 1
ATOM 1870 C CA . LYS A 1 236 ? -19.212 -18.929 -14.104 1.00 34.34 236 LYS A CA 1
ATOM 1871 C C . LYS A 1 236 ? -20.234 -20.061 -14.334 1.00 34.34 236 LYS A C 1
ATOM 1873 O O . LYS A 1 236 ? -20.492 -20.432 -15.473 1.00 34.34 236 LYS A O 1
ATOM 1878 N N . LYS A 1 237 ? -20.880 -20.563 -13.271 1.00 27.06 237 LYS A N 1
ATOM 1879 C CA . LYS A 1 237 ? -22.136 -21.342 -13.365 1.00 27.06 237 LYS A CA 1
ATOM 1880 C C . LYS A 1 237 ? -23.350 -20.394 -13.382 1.00 27.06 237 LYS A C 1
ATOM 1882 O O . LYS A 1 237 ? -23.314 -19.383 -12.681 1.00 27.06 237 LYS A O 1
ATOM 1887 N N . PRO A 1 238 ? -24.419 -20.698 -14.142 1.00 25.36 238 PRO A N 1
ATOM 1888 C CA . PRO A 1 238 ? -25.573 -19.812 -14.268 1.00 25.36 238 PRO A CA 1
ATOM 1889 C C . PRO A 1 238 ? -26.564 -20.016 -13.112 1.00 25.36 238 PRO A C 1
ATOM 1891 O O . PRO A 1 238 ? -27.085 -21.114 -12.928 1.00 25.36 238 PRO A O 1
ATOM 1894 N N . GLU A 1 239 ? -26.862 -18.954 -12.362 1.00 27.67 239 GLU A N 1
ATOM 1895 C CA . GLU A 1 239 ? -27.994 -18.918 -11.427 1.00 27.67 239 GLU A CA 1
ATOM 1896 C C . GLU A 1 239 ? -29.257 -18.383 -12.121 1.00 27.67 239 GLU A C 1
ATOM 1898 O O . GLU A 1 239 ? -29.243 -17.371 -12.825 1.00 27.67 239 GLU A O 1
ATOM 1903 N N . THR A 1 240 ? -30.364 -19.097 -11.915 1.00 26.53 240 THR A N 1
ATOM 1904 C CA . THR A 1 240 ? -31.713 -18.811 -12.416 1.00 26.53 240 THR A CA 1
ATOM 1905 C C . THR A 1 240 ? -32.324 -17.583 -11.740 1.00 26.53 240 THR A C 1
ATOM 1907 O O . THR A 1 240 ? -32.360 -17.509 -10.512 1.00 26.53 240 THR A O 1
ATOM 1910 N N . ARG A 1 241 ? -32.868 -16.642 -12.525 1.00 24.31 241 ARG A N 1
ATOM 1911 C CA . ARG A 1 241 ? -33.523 -15.418 -12.026 1.00 24.31 241 ARG A CA 1
ATOM 1912 C C . ARG A 1 241 ? -35.059 -15.502 -12.138 1.00 24.31 241 ARG A C 1
ATOM 1914 O O . ARG A 1 241 ? -35.536 -16.006 -13.154 1.00 24.31 241 ARG A O 1
ATOM 1921 N N . PRO A 1 242 ? -35.840 -14.981 -11.165 1.00 24.41 242 PRO A N 1
ATOM 1922 C CA . PRO A 1 242 ? -37.303 -14.969 -11.227 1.00 24.41 242 PRO A CA 1
ATOM 1923 C C . PRO A 1 242 ? -37.864 -13.992 -12.273 1.00 24.41 242 PRO A C 1
ATOM 1925 O O . PRO A 1 242 ? -37.240 -12.988 -12.622 1.00 24.41 242 PRO A O 1
ATOM 1928 N N . SER A 1 243 ? -39.076 -14.311 -12.728 1.00 26.89 243 SER A N 1
ATOM 1929 C CA . SER A 1 243 ? -39.868 -13.697 -13.801 1.00 26.89 243 SER A CA 1
ATOM 1930 C C . SER A 1 243 ? -40.094 -12.181 -13.693 1.00 26.89 243 SER A C 1
ATOM 1932 O O . SER A 1 243 ? -40.472 -11.671 -12.639 1.00 26.89 243 SER A O 1
ATOM 1934 N N . GLN A 1 244 ? -39.958 -11.484 -14.828 1.00 23.97 244 GLN A N 1
ATOM 1935 C CA . GLN A 1 244 ? -40.278 -10.061 -15.010 1.00 23.97 244 GLN A CA 1
ATOM 1936 C C . GLN A 1 244 ? -41.797 -9.793 -15.098 1.00 23.97 244 GLN A C 1
ATOM 1938 O O . GLN A 1 244 ? -42.509 -10.573 -15.737 1.00 23.97 244 GLN A O 1
ATOM 1943 N N . PRO A 1 245 ? -42.305 -8.653 -14.583 1.00 23.81 245 PRO A N 1
ATOM 1944 C CA . PRO A 1 245 ? -43.619 -8.142 -14.949 1.00 23.81 245 PRO A CA 1
ATOM 1945 C C . PRO A 1 245 ? -43.564 -7.332 -16.255 1.00 23.81 245 PRO A C 1
ATOM 1947 O O . PRO A 1 245 ? -42.639 -6.560 -16.501 1.00 23.81 245 PRO A O 1
ATOM 1950 N N . LYS A 1 246 ? -44.605 -7.534 -17.067 1.00 30.55 246 LYS A N 1
ATOM 1951 C CA . LYS A 1 246 ? -44.839 -6.996 -18.415 1.00 30.55 246 LYS A CA 1
ATOM 1952 C C . LYS A 1 246 ? -44.872 -5.461 -18.459 1.00 30.55 246 LYS A C 1
ATOM 1954 O O . LYS A 1 246 ? -45.543 -4.837 -17.639 1.00 30.55 246 LYS A O 1
ATOM 1959 N N . SER A 1 247 ? -44.228 -4.882 -19.475 1.00 25.23 247 SER A N 1
ATOM 1960 C CA . SER A 1 247 ? -44.346 -3.470 -19.852 1.00 25.23 247 SER A CA 1
ATOM 1961 C C . SER A 1 247 ? -45.598 -3.226 -20.707 1.00 25.23 247 SER A C 1
ATOM 1963 O O . SER A 1 247 ? -46.009 -4.061 -21.516 1.00 25.23 247 SER A O 1
ATOM 1965 N N . THR A 1 248 ? -46.229 -2.068 -20.517 1.00 27.45 248 THR A N 1
ATOM 1966 C CA . THR A 1 248 ? -47.346 -1.590 -21.337 1.00 27.45 248 THR A CA 1
ATOM 1967 C C . THR A 1 248 ? -46.816 -0.844 -22.562 1.00 27.45 248 THR A C 1
ATOM 1969 O O . THR A 1 248 ? -45.917 -0.012 -22.467 1.00 27.45 248 THR A O 1
ATOM 1972 N N . VAL A 1 249 ? -47.403 -1.180 -23.708 1.00 33.34 249 VAL A N 1
ATOM 1973 C CA . VAL A 1 249 ? -46.958 -0.918 -25.083 1.00 33.34 249 VAL A CA 1
ATOM 1974 C C . VAL A 1 249 ? -47.031 0.559 -25.496 1.00 33.34 249 VAL A C 1
ATOM 1976 O O . VAL A 1 249 ? -48.075 1.197 -25.361 1.00 33.34 249 VAL A O 1
ATOM 1979 N N . GLY A 1 250 ? -45.954 1.051 -26.121 1.00 30.98 250 GLY A N 1
ATOM 1980 C CA . GLY A 1 250 ? -45.946 2.197 -27.041 1.00 30.98 250 GLY A CA 1
ATOM 1981 C C . GLY A 1 250 ? -45.808 1.720 -28.498 1.00 30.98 250 GLY A C 1
ATOM 1982 O O . GLY A 1 250 ? -45.116 0.747 -28.773 1.00 30.98 250 GLY A O 1
ATOM 1983 N N . ARG A 1 251 ? -46.514 2.361 -29.437 1.00 40.69 251 ARG A N 1
ATOM 1984 C CA . ARG A 1 251 ? -46.732 1.916 -30.834 1.00 40.69 251 ARG A CA 1
ATOM 1985 C C . ARG A 1 251 ? -45.422 1.761 -31.645 1.00 40.69 251 ARG A C 1
ATOM 1987 O O . ARG A 1 251 ? -44.689 2.731 -31.806 1.00 40.69 251 ARG A O 1
ATOM 1994 N N . ALA A 1 252 ? -45.182 0.562 -32.194 1.00 42.53 252 ALA A N 1
ATOM 1995 C CA . ALA A 1 252 ? -43.999 0.189 -32.985 1.00 42.53 252 ALA A CA 1
ATOM 1996 C C . ALA A 1 252 ? -43.954 0.829 -34.391 1.00 42.53 252 ALA A C 1
ATOM 1998 O O . ALA A 1 252 ? -44.966 0.874 -35.097 1.00 42.53 252 ALA A O 1
ATOM 1999 N N . ILE A 1 253 ? -42.766 1.254 -34.826 1.00 46.66 253 ILE A N 1
ATOM 2000 C CA . ILE A 1 253 ? -42.458 1.762 -36.170 1.00 46.66 253 ILE A CA 1
ATOM 2001 C C . ILE A 1 253 ? -41.805 0.616 -36.957 1.00 46.66 253 ILE A C 1
ATOM 2003 O O . ILE A 1 253 ? -40.616 0.359 -36.819 1.00 46.66 253 ILE A O 1
ATOM 2007 N N . LYS A 1 254 ? -42.558 -0.110 -37.794 1.00 55.12 254 LYS A N 1
ATOM 2008 C CA . LYS A 1 254 ? -41.986 -1.218 -38.586 1.00 55.12 254 LYS A CA 1
ATOM 2009 C C . LYS A 1 254 ? -40.985 -0.694 -39.619 1.00 55.12 254 LYS A C 1
ATOM 2011 O O . LYS A 1 254 ? -41.371 -0.264 -40.706 1.00 55.12 254 LYS A O 1
ATOM 2016 N N . TYR A 1 255 ? -39.701 -0.765 -39.287 1.00 62.88 255 TYR A N 1
ATOM 2017 C CA . TYR A 1 255 ? -38.628 -0.377 -40.183 1.00 62.88 255 TYR A CA 1
ATOM 2018 C C . TYR A 1 255 ? -38.386 -1.479 -41.218 1.00 62.88 255 TYR A C 1
ATOM 2020 O O . TYR A 1 255 ? -38.205 -2.653 -40.888 1.00 62.88 255 TYR A O 1
ATOM 2028 N N . THR A 1 256 ? -38.386 -1.099 -42.493 1.00 71.56 256 THR A N 1
ATOM 2029 C CA . THR A 1 256 ? -38.153 -2.020 -43.606 1.00 71.56 256 THR A CA 1
ATOM 2030 C C . THR A 1 256 ? -36.784 -1.733 -44.203 1.00 71.56 256 THR A C 1
ATOM 2032 O O . THR A 1 256 ? -36.525 -0.611 -44.623 1.00 71.56 256 THR A O 1
ATOM 2035 N N . ILE A 1 257 ? -35.912 -2.748 -44.261 1.00 74.06 257 ILE A N 1
ATOM 2036 C CA . ILE A 1 257 ? -34.570 -2.621 -44.853 1.00 74.06 257 ILE A CA 1
ATOM 2037 C C . ILE A 1 257 ? -34.723 -2.149 -46.310 1.00 74.06 257 ILE A C 1
ATOM 2039 O O . ILE A 1 257 ? -35.405 -2.856 -47.063 1.00 74.06 257 ILE A O 1
ATOM 2043 N N . PRO A 1 258 ? -34.122 -1.015 -46.719 1.00 72.62 258 PRO A N 1
ATOM 2044 C CA . PRO A 1 258 ? -34.198 -0.515 -48.090 1.00 72.62 258 PRO A CA 1
ATOM 2045 C C . PRO A 1 258 ? -33.726 -1.561 -49.100 1.00 72.62 258 PRO A C 1
ATOM 2047 O O . PRO A 1 258 ? -32.788 -2.305 -48.820 1.00 72.62 258 PRO A O 1
ATOM 2050 N N . GLU A 1 259 ? -34.359 -1.627 -50.268 1.00 73.56 259 GLU A N 1
ATOM 2051 C CA . GLU A 1 259 ? -34.081 -2.659 -51.278 1.00 73.56 259 GLU A CA 1
ATOM 2052 C C . GLU A 1 259 ? -32.612 -2.661 -51.725 1.00 73.56 259 GLU A C 1
ATOM 2054 O O . GLU A 1 259 ? -31.967 -3.705 -51.703 1.00 73.56 259 GLU A O 1
ATOM 2059 N N . GLN A 1 260 ? -32.043 -1.472 -51.937 1.00 70.81 260 GLN A N 1
ATOM 2060 C CA . GLN A 1 260 ? -30.624 -1.257 -52.251 1.00 70.81 260 GLN A CA 1
ATOM 2061 C C . GLN A 1 260 ? -29.637 -1.814 -51.204 1.00 70.81 260 GLN A C 1
ATOM 2063 O O . GLN A 1 260 ? -28.481 -2.073 -51.516 1.00 70.81 260 GLN A O 1
ATOM 2068 N N . ASN A 1 261 ? -30.069 -2.009 -49.952 1.00 78.50 261 ASN A N 1
ATOM 2069 C CA . ASN A 1 261 ? -29.224 -2.563 -48.890 1.00 78.50 261 ASN A CA 1
ATOM 2070 C C . ASN A 1 261 ? -29.310 -4.096 -48.818 1.00 78.50 261 ASN A C 1
ATOM 2072 O O . ASN A 1 261 ? -28.523 -4.721 -48.109 1.00 78.50 261 ASN A O 1
ATOM 2076 N N . ARG A 1 262 ? -30.273 -4.715 -49.512 1.00 82.00 262 ARG A N 1
ATOM 2077 C CA . ARG A 1 262 ? -30.470 -6.174 -49.516 1.00 82.00 262 ARG A CA 1
ATOM 2078 C C . ARG A 1 262 ? -29.599 -6.877 -50.550 1.00 82.00 262 ARG A C 1
ATOM 2080 O O . ARG A 1 262 ? -29.356 -8.073 -50.421 1.00 82.00 262 ARG A O 1
ATOM 2087 N N . GLU A 1 263 ? -29.138 -6.150 -51.561 1.00 85.69 263 GLU A N 1
ATOM 2088 C CA . GLU A 1 263 ? -28.243 -6.683 -52.578 1.00 85.69 263 GLU A CA 1
ATOM 2089 C C . GLU A 1 263 ? -26.818 -6.792 -52.014 1.00 85.69 263 GLU A C 1
ATOM 2091 O O . GLU A 1 263 ? -26.183 -5.791 -51.682 1.00 85.69 263 GLU A O 1
ATOM 2096 N N . ILE A 1 264 ? -26.330 -8.027 -51.844 1.00 87.75 264 ILE A N 1
ATOM 2097 C CA . ILE A 1 264 ? -24.992 -8.302 -51.305 1.00 87.75 264 ILE A CA 1
ATOM 2098 C C . ILE A 1 264 ? -23.992 -8.387 -52.467 1.00 87.75 264 ILE A C 1
ATOM 2100 O O . ILE A 1 264 ? -24.106 -9.314 -53.275 1.00 87.75 264 ILE A O 1
ATOM 2104 N N . PRO A 1 265 ? -22.992 -7.486 -52.540 1.00 83.56 265 PRO A N 1
ATOM 2105 C CA . PRO A 1 265 ? -21.965 -7.528 -53.575 1.00 83.56 265 PRO A CA 1
ATOM 2106 C C . PRO A 1 265 ? -21.219 -8.863 -53.586 1.00 83.56 265 PRO A C 1
ATOM 2108 O O . PRO A 1 265 ? -20.969 -9.435 -52.523 1.00 83.56 265 PRO A O 1
ATOM 2111 N N . ASP A 1 266 ? -20.786 -9.317 -54.766 1.00 85.50 266 ASP A N 1
ATOM 2112 C CA . ASP A 1 266 ? -20.141 -10.626 -54.950 1.00 85.50 266 ASP A CA 1
ATOM 2113 C C . ASP A 1 266 ? -18.988 -10.885 -53.976 1.00 85.50 266 ASP A C 1
ATOM 2115 O O . ASP A 1 266 ? -18.915 -11.955 -53.372 1.00 85.50 266 ASP A O 1
ATOM 2119 N N . ARG A 1 267 ? -18.152 -9.868 -53.736 1.00 83.19 267 ARG A N 1
ATOM 2120 C CA . ARG A 1 267 ? -17.018 -9.944 -52.803 1.00 83.19 267 ARG A CA 1
ATOM 2121 C C . ARG A 1 267 ? -17.409 -10.282 -51.357 1.00 83.19 267 ARG A C 1
ATOM 2123 O O . ARG A 1 267 ? -16.599 -10.831 -50.631 1.00 83.19 267 ARG A O 1
ATOM 2130 N N . LEU A 1 268 ? -18.636 -9.968 -50.929 1.00 88.19 268 LEU A N 1
ATOM 2131 C CA . LEU A 1 268 ? -19.106 -10.187 -49.552 1.00 88.19 268 LEU A CA 1
ATOM 2132 C C . LEU A 1 268 ? -19.886 -11.497 -49.382 1.00 88.19 268 LEU A C 1
ATOM 2134 O O . LEU A 1 268 ? -20.242 -11.862 -48.258 1.00 88.19 268 LEU A O 1
ATOM 2138 N N . LYS A 1 269 ? -20.155 -12.225 -50.475 1.00 89.19 269 LYS A N 1
ATOM 2139 C CA . LYS A 1 269 ? -20.904 -13.490 -50.441 1.00 89.19 269 LYS A CA 1
ATOM 2140 C C . LYS A 1 269 ? -20.277 -14.552 -49.518 1.00 89.19 269 LYS A C 1
ATOM 2142 O O . LYS A 1 269 ? -21.051 -15.182 -48.795 1.00 89.19 269 LYS A O 1
ATOM 2147 N N . PRO A 1 270 ? -18.940 -14.733 -49.446 1.00 89.25 270 PRO A N 1
ATOM 2148 C CA . PRO A 1 270 ? -18.331 -15.700 -48.525 1.00 89.25 270 PRO A CA 1
ATOM 2149 C C . PRO A 1 270 ? -18.590 -15.383 -47.044 1.00 89.25 270 PRO A C 1
ATOM 2151 O O . PRO A 1 270 ? -18.938 -16.269 -46.265 1.00 89.25 270 PRO A O 1
ATOM 2154 N N . CYS A 1 271 ? -18.486 -14.110 -46.651 1.00 90.62 271 CYS A N 1
ATOM 2155 C CA . CYS A 1 271 ? -18.791 -13.680 -45.286 1.00 90.62 271 CYS A CA 1
ATOM 2156 C C . CYS A 1 271 ? -20.294 -13.791 -44.974 1.00 90.62 271 CYS A C 1
ATOM 2158 O O . CYS A 1 271 ? -20.679 -14.220 -43.885 1.00 90.62 271 CYS A O 1
ATOM 2160 N N . ALA A 1 272 ? -21.157 -13.494 -45.951 1.00 92.25 272 ALA A N 1
ATOM 2161 C CA . ALA A 1 272 ? -22.596 -13.703 -45.812 1.00 92.25 272 ALA A CA 1
ATOM 2162 C C . ALA A 1 272 ? -22.945 -15.183 -45.573 1.00 92.25 272 ALA A C 1
ATOM 2164 O O . ALA A 1 272 ? -23.822 -15.474 -44.763 1.00 92.25 272 ALA A O 1
ATOM 2165 N N . GLU A 1 273 ? -22.242 -16.121 -46.213 1.00 93.38 273 GLU A N 1
ATOM 2166 C CA . GLU A 1 273 ? -22.443 -17.557 -45.980 1.00 93.38 273 GLU A CA 1
ATOM 2167 C C . GLU A 1 273 ? -22.048 -17.973 -44.553 1.00 93.38 273 GLU A C 1
ATOM 2169 O O . GLU A 1 273 ? -22.793 -18.699 -43.894 1.00 93.38 273 GLU A O 1
ATOM 2174 N N . ARG A 1 274 ? -20.945 -17.435 -44.010 1.00 91.75 274 ARG A N 1
ATOM 2175 C CA . ARG A 1 274 ? -20.565 -17.641 -42.597 1.00 91.75 274 ARG A CA 1
ATOM 2176 C C . ARG A 1 274 ? -21.636 -17.129 -41.634 1.00 91.75 274 ARG A C 1
ATOM 2178 O O . ARG A 1 274 ? -22.006 -17.846 -40.705 1.00 91.75 274 ARG A O 1
ATOM 2185 N N . LEU A 1 275 ? -22.213 -15.954 -41.895 1.00 94.69 275 LEU A N 1
ATOM 2186 C CA . LEU A 1 275 ? -23.330 -15.423 -41.104 1.00 94.69 275 LEU A CA 1
ATOM 2187 C C . LEU A 1 275 ? -24.587 -16.310 -41.181 1.00 94.69 275 LEU A C 1
ATOM 2189 O O . LEU A 1 275 ? -25.273 -16.468 -40.169 1.00 94.69 275 LEU A O 1
ATOM 2193 N N . ARG A 1 276 ? -24.883 -16.941 -42.329 1.00 94.75 276 ARG A N 1
ATOM 2194 C CA . ARG A 1 276 ? -25.985 -17.922 -42.437 1.00 94.75 276 ARG A CA 1
ATOM 2195 C C . ARG A 1 276 ? -25.735 -19.150 -41.562 1.00 94.75 276 ARG A C 1
ATOM 2197 O O . ARG A 1 276 ? -26.658 -19.609 -40.886 1.00 94.75 276 ARG A O 1
ATOM 2204 N N . THR A 1 277 ? -24.500 -19.644 -41.526 1.00 94.06 277 THR A N 1
ATOM 2205 C CA . THR A 1 277 ? -24.109 -20.768 -40.662 1.00 94.06 277 THR A CA 1
ATOM 2206 C C . THR A 1 277 ? -24.193 -20.390 -39.184 1.00 94.06 277 THR A C 1
ATOM 2208 O O . THR A 1 277 ? -24.804 -21.127 -38.407 1.00 94.06 277 THR A O 1
ATOM 2211 N N . ILE A 1 278 ? -23.698 -19.207 -38.801 1.00 94.62 278 ILE A N 1
ATOM 2212 C CA . ILE A 1 278 ? -23.845 -18.668 -37.438 1.00 94.62 278 ILE A CA 1
ATOM 2213 C C . ILE A 1 278 ? -25.328 -18.588 -37.052 1.00 94.62 278 ILE A C 1
ATOM 2215 O O . ILE A 1 278 ? -25.712 -19.032 -35.969 1.00 94.62 278 ILE A O 1
ATOM 2219 N N . TYR A 1 279 ? -26.195 -18.114 -37.953 1.00 96.25 279 TYR A N 1
ATOM 2220 C CA . TYR A 1 279 ? -27.639 -18.065 -37.710 1.00 96.25 279 TYR A CA 1
ATOM 2221 C C . TYR A 1 279 ? -28.264 -19.453 -37.511 1.00 96.25 279 TYR A C 1
ATOM 2223 O O . TYR A 1 279 ? -29.138 -19.635 -36.659 1.00 96.25 279 TYR A O 1
ATOM 2231 N N . ALA A 1 280 ? -27.822 -20.461 -38.266 1.00 93.56 280 ALA A N 1
ATOM 2232 C CA . ALA A 1 280 ? -28.265 -21.838 -38.066 1.00 93.56 280 ALA A CA 1
ATOM 2233 C C . ALA A 1 280 ? -27.851 -22.377 -36.682 1.00 93.56 280 ALA A C 1
ATOM 2235 O O . ALA A 1 280 ? -28.674 -23.018 -36.019 1.00 93.56 280 ALA A O 1
ATOM 2236 N N . GLY A 1 281 ? -26.630 -22.068 -36.226 1.00 91.19 281 GLY A N 1
ATOM 2237 C CA . GLY A 1 281 ? -26.139 -22.383 -34.879 1.00 91.19 281 GLY A CA 1
ATOM 2238 C C . GLY A 1 281 ? -26.963 -21.706 -33.782 1.00 91.19 281 GLY A C 1
ATOM 2239 O O . GLY A 1 281 ? -27.446 -22.379 -32.871 1.00 91.19 281 GLY A O 1
ATOM 2240 N N . LEU A 1 282 ? -27.238 -20.406 -33.933 1.00 94.31 282 LEU A N 1
ATOM 2241 C CA . LEU A 1 282 ? -28.111 -19.646 -33.031 1.00 94.31 282 LEU A CA 1
ATOM 2242 C C . LEU A 1 282 ? -29.506 -20.277 -32.926 1.00 94.31 282 LEU A C 1
ATOM 2244 O O . LEU A 1 282 ? -30.010 -20.478 -31.824 1.00 94.31 282 LEU A O 1
ATOM 2248 N N . LYS A 1 283 ? -30.122 -20.668 -34.051 1.00 93.31 283 LYS A N 1
ATOM 2249 C CA . LYS A 1 283 ? -31.440 -21.329 -34.031 1.00 93.31 283 LYS A CA 1
ATOM 2250 C C . LYS A 1 283 ? -31.420 -22.682 -33.321 1.00 93.31 283 LYS A C 1
ATOM 2252 O O . LYS A 1 283 ? -32.392 -23.002 -32.640 1.00 93.31 283 LYS A O 1
ATOM 2257 N N . LYS A 1 284 ? -30.360 -23.484 -33.478 1.00 91.31 284 LYS A N 1
ATOM 2258 C CA . LYS A 1 284 ? -30.214 -24.754 -32.743 1.00 91.31 284 LYS A CA 1
ATOM 2259 C C . LYS A 1 284 ? -30.083 -24.501 -31.241 1.00 91.31 284 LYS A C 1
ATOM 2261 O O . LYS A 1 284 ? -30.826 -25.098 -30.470 1.00 91.31 284 LYS A O 1
ATOM 2266 N N . TYR A 1 285 ? -29.222 -23.561 -30.850 1.00 90.19 285 TYR A N 1
ATOM 2267 C CA . TYR A 1 285 ? -29.039 -23.171 -29.453 1.00 90.19 285 TYR A CA 1
ATOM 2268 C C . TYR A 1 285 ? -30.355 -22.701 -28.822 1.00 90.19 285 TYR A C 1
ATOM 2270 O O . TYR A 1 285 ? -30.727 -23.181 -27.757 1.00 90.19 285 TYR A O 1
ATOM 2278 N N . VAL A 1 286 ? -31.110 -21.833 -29.507 1.00 88.88 286 VAL A N 1
ATOM 2279 C CA . VAL A 1 286 ? -32.407 -21.339 -29.013 1.00 88.88 286 VAL A CA 1
ATOM 2280 C C . VAL A 1 286 ? -33.422 -22.472 -28.857 1.00 88.88 286 VAL A C 1
ATOM 2282 O O . VAL A 1 286 ? -34.117 -22.506 -27.849 1.00 88.88 286 VAL A O 1
ATOM 2285 N N . ARG A 1 287 ? -33.490 -23.433 -29.792 1.00 87.69 287 ARG A N 1
ATOM 2286 C CA . ARG A 1 287 ? -34.383 -24.602 -29.654 1.00 87.69 287 ARG A CA 1
ATOM 2287 C C . ARG A 1 287 ? -34.043 -25.472 -28.443 1.00 87.69 287 ARG A C 1
ATOM 2289 O O . ARG A 1 287 ? -34.951 -26.037 -27.851 1.00 87.69 287 ARG A O 1
ATOM 2296 N N . GLU A 1 288 ? -32.762 -25.604 -28.100 1.00 85.62 288 GLU A N 1
ATOM 2297 C CA . GLU A 1 288 ? -32.317 -26.441 -26.975 1.00 85.62 288 GLU A CA 1
ATOM 2298 C C . GLU A 1 288 ? -32.324 -25.714 -25.625 1.00 85.62 288 GLU A C 1
ATOM 2300 O O . GLU A 1 288 ? -32.476 -26.355 -24.586 1.00 85.62 288 GLU A O 1
ATOM 2305 N N . LYS A 1 289 ? -32.097 -24.397 -25.615 1.00 77.19 289 LYS A N 1
ATOM 2306 C CA . LYS A 1 289 ? -31.862 -23.609 -24.393 1.00 77.19 289 LYS A CA 1
ATOM 2307 C C . LYS A 1 289 ? -32.964 -22.607 -24.075 1.00 77.19 289 LYS A C 1
ATOM 2309 O O . LYS A 1 289 ? -32.880 -21.964 -23.033 1.00 77.19 289 LYS A O 1
ATOM 2314 N N . ASP A 1 290 ? -33.942 -22.461 -24.966 1.00 82.88 290 ASP A N 1
ATOM 2315 C CA . ASP A 1 290 ? -35.053 -21.504 -24.878 1.00 82.88 290 ASP A CA 1
ATOM 2316 C C . ASP A 1 290 ? -34.596 -20.050 -24.635 1.00 82.88 290 ASP A C 1
ATOM 2318 O O . ASP A 1 290 ? -35.270 -19.228 -24.020 1.00 82.88 290 ASP A O 1
ATOM 2322 N N . ARG A 1 291 ? -33.385 -19.725 -25.101 1.00 84.19 291 ARG A N 1
ATOM 2323 C CA . ARG A 1 291 ? -32.777 -18.394 -25.016 1.00 84.19 291 ARG A CA 1
ATOM 2324 C C . ARG A 1 291 ? -31.673 -18.236 -26.052 1.00 84.19 291 ARG A C 1
ATOM 2326 O O . ARG A 1 291 ? -31.099 -19.219 -26.511 1.00 84.19 291 ARG A O 1
ATOM 2333 N N . MET A 1 292 ? -31.338 -16.993 -26.377 1.00 86.56 292 MET A N 1
ATOM 2334 C CA . MET A 1 292 ? -30.141 -16.664 -27.160 1.00 86.56 292 MET A CA 1
ATOM 2335 C C . MET A 1 292 ? -28.867 -16.834 -26.305 1.00 86.56 292 MET A C 1
ATOM 2337 O O . MET A 1 292 ? -28.933 -16.586 -25.095 1.00 86.56 292 MET A O 1
ATOM 2341 N N . PRO A 1 293 ? -27.715 -17.211 -26.896 1.00 88.31 293 PRO A N 1
ATOM 2342 C CA . PRO A 1 293 ? -26.451 -17.323 -26.163 1.00 88.31 293 PRO A CA 1
ATOM 2343 C C . PRO A 1 293 ? -25.971 -15.955 -25.677 1.00 88.31 293 PRO A C 1
ATOM 2345 O O . PRO A 1 293 ? -26.417 -14.927 -26.209 1.00 88.31 293 PRO A O 1
ATOM 2348 N N . ASP A 1 294 ? -25.111 -15.934 -24.660 1.00 85.12 294 ASP A N 1
ATOM 2349 C CA . ASP A 1 294 ? -24.506 -14.724 -24.093 1.00 85.12 294 ASP A CA 1
ATOM 2350 C C . ASP A 1 294 ? -23.355 -14.218 -24.957 1.00 85.12 294 ASP A C 1
ATOM 2352 O O . ASP A 1 294 ? -23.271 -13.015 -25.206 1.00 85.12 294 ASP A O 1
ATOM 2356 N N . TRP A 1 295 ? -22.577 -15.129 -25.530 1.00 90.00 295 TRP A N 1
ATOM 2357 C CA . TRP A 1 295 ? -21.519 -14.827 -26.492 1.00 90.00 295 TRP A CA 1
ATOM 2358 C C . TRP A 1 295 ? -21.518 -15.836 -27.649 1.00 90.00 295 TRP A C 1
ATOM 2360 O O . TRP A 1 295 ? -22.194 -16.862 -27.578 1.00 90.00 295 TRP A O 1
ATOM 2370 N N . LEU A 1 296 ? -20.823 -15.551 -28.758 1.00 85.31 296 LEU A N 1
ATOM 2371 C CA . LEU A 1 296 ? -20.783 -16.494 -29.889 1.00 85.31 296 LEU A CA 1
ATOM 2372 C C . LEU A 1 296 ? -19.921 -17.718 -29.567 1.00 85.31 296 LEU A C 1
ATOM 2374 O O . LEU A 1 296 ? -20.189 -18.796 -30.097 1.00 85.31 296 LEU A O 1
ATOM 2378 N N . SER A 1 297 ? -18.964 -17.577 -28.652 1.00 81.38 297 SER A N 1
ATOM 2379 C CA . SER A 1 297 ? -18.191 -18.670 -28.063 1.00 81.38 297 SER A CA 1
ATOM 2380 C C . SER A 1 297 ? -19.060 -19.719 -27.371 1.00 81.38 297 SER A C 1
ATOM 2382 O O . SER A 1 297 ? -18.716 -20.894 -27.422 1.00 81.38 297 SER A O 1
ATOM 2384 N N . ASP A 1 298 ? -20.243 -19.365 -26.853 1.00 85.25 298 ASP A N 1
ATOM 2385 C CA . ASP A 1 298 ? -21.191 -20.339 -26.282 1.00 85.25 298 ASP A CA 1
ATOM 2386 C C . ASP A 1 298 ? -21.731 -21.338 -27.324 1.00 85.25 298 ASP A C 1
ATOM 2388 O O . ASP A 1 298 ? -22.313 -22.374 -26.975 1.00 85.25 298 ASP A O 1
ATOM 2392 N N . LEU A 1 299 ? -21.605 -21.013 -28.615 1.00 81.75 299 LEU A N 1
ATOM 2393 C CA . LEU A 1 299 ? -21.972 -21.906 -29.710 1.00 81.75 299 LEU A CA 1
ATOM 2394 C C . LEU A 1 299 ? -20.870 -22.932 -30.002 1.00 81.75 299 LEU A C 1
ATOM 2396 O O . LEU A 1 299 ? -21.148 -23.942 -30.647 1.00 81.75 299 LEU A O 1
ATOM 2400 N N . VAL A 1 300 ? -19.650 -22.702 -29.520 1.00 74.88 300 VAL A N 1
ATOM 2401 C CA . VAL A 1 300 ? -18.470 -23.519 -29.805 1.00 74.88 300 VAL A CA 1
ATOM 2402 C C . VAL A 1 300 ? -18.185 -24.468 -28.634 1.00 74.88 300 VAL A C 1
ATOM 2404 O O . VAL A 1 300 ? -18.305 -24.077 -27.475 1.00 74.88 300 VAL A O 1
ATOM 2407 N N . PRO A 1 301 ? -17.810 -25.733 -28.893 1.00 62.06 301 PRO A N 1
ATOM 2408 C CA . PRO A 1 301 ? -17.783 -26.406 -30.200 1.00 62.06 301 PRO A CA 1
ATOM 2409 C C . PRO A 1 301 ? -19.135 -27.040 -30.582 1.00 62.06 301 PRO A C 1
ATOM 2411 O O . PRO A 1 301 ? -19.321 -27.546 -31.681 1.00 62.06 301 PRO A O 1
ATOM 2414 N N . ARG A 1 302 ? -20.102 -27.072 -29.657 1.00 75.19 302 ARG A N 1
ATOM 2415 C CA . ARG A 1 302 ? -21.275 -27.960 -29.748 1.00 75.19 302 ARG A CA 1
ATOM 2416 C C . ARG A 1 302 ? -22.247 -27.630 -30.888 1.00 75.19 302 ARG A C 1
ATOM 2418 O O . ARG A 1 302 ? -22.928 -28.527 -31.383 1.00 75.19 302 ARG A O 1
ATOM 2425 N N . TYR A 1 303 ? -22.374 -26.363 -31.262 1.00 77.94 303 TYR A N 1
ATOM 2426 C CA . TYR A 1 303 ? -23.348 -25.887 -32.250 1.00 77.94 303 TYR A CA 1
ATOM 2427 C C . TYR A 1 303 ? -22.685 -25.326 -33.512 1.00 77.94 303 TYR A C 1
ATOM 2429 O O . TYR A 1 303 ? -23.360 -25.244 -34.542 1.00 77.94 303 TYR A O 1
ATOM 2437 N N . LEU A 1 304 ? -21.401 -24.954 -33.427 1.00 83.88 304 LEU A N 1
ATOM 2438 C CA . LEU A 1 304 ? -20.558 -24.416 -34.493 1.00 83.88 304 LEU A CA 1
ATOM 2439 C C . LEU A 1 304 ? -19.089 -24.798 -34.268 1.00 83.88 304 LEU A C 1
ATOM 2441 O O . LEU A 1 304 ? -18.619 -24.814 -33.133 1.00 83.88 304 LEU A O 1
ATOM 2445 N N . GLU A 1 305 ? -18.357 -24.978 -35.366 1.00 79.19 305 GLU A N 1
ATOM 2446 C CA . GLU A 1 305 ? -16.891 -25.023 -35.349 1.00 79.19 305 GLU A CA 1
ATOM 2447 C C . GLU A 1 305 ? -16.318 -23.612 -35.141 1.00 79.19 305 GLU A C 1
ATOM 2449 O O . GLU A 1 305 ? -16.849 -22.646 -35.708 1.00 79.19 305 GLU A O 1
ATOM 2454 N N . ALA A 1 306 ? -15.236 -23.488 -34.364 1.00 68.62 306 ALA A N 1
ATOM 2455 C CA . ALA A 1 306 ? -14.647 -22.205 -33.961 1.00 68.62 306 ALA A CA 1
ATOM 2456 C C . ALA A 1 306 ? -14.257 -21.327 -35.163 1.00 68.62 306 ALA A C 1
ATOM 2458 O O . ALA A 1 306 ? -14.493 -20.120 -35.160 1.00 68.62 306 ALA A O 1
ATOM 2459 N N . GLU A 1 307 ? -13.769 -21.939 -36.243 1.00 80.00 307 GLU A N 1
ATOM 2460 C CA . GLU A 1 307 ? -13.354 -21.262 -37.477 1.00 80.00 307 GLU A CA 1
ATOM 2461 C C . GLU A 1 307 ? -14.526 -20.591 -38.204 1.00 80.00 307 GLU A C 1
ATOM 2463 O O . GLU A 1 307 ? -14.339 -19.713 -39.045 1.00 80.00 307 GLU A O 1
ATOM 2468 N N . THR A 1 308 ? -15.763 -20.981 -37.884 1.00 79.12 308 THR A N 1
ATOM 2469 C CA . THR A 1 308 ? -16.968 -20.330 -38.414 1.00 79.12 308 THR A CA 1
ATOM 2470 C C . THR A 1 308 ? -17.150 -18.922 -37.844 1.00 79.12 308 THR A C 1
ATOM 2472 O O . THR A 1 308 ? -17.837 -18.110 -38.462 1.00 79.12 308 THR A O 1
ATOM 2475 N N . LEU A 1 309 ? -16.508 -18.611 -36.712 1.00 85.81 309 LEU A N 1
ATOM 2476 C CA . LEU A 1 309 ? -16.484 -17.277 -36.113 1.00 85.81 309 LEU A CA 1
ATOM 2477 C C . LEU A 1 309 ? -15.445 -16.349 -36.756 1.00 85.81 309 LEU A C 1
ATOM 2479 O O . LEU A 1 309 ? -15.340 -15.188 -36.356 1.00 85.81 309 LEU A O 1
ATOM 2483 N N . PHE A 1 310 ? -14.714 -16.819 -37.770 1.00 86.81 310 PHE A N 1
ATOM 2484 C CA . PHE A 1 310 ? -13.747 -16.013 -38.502 1.00 86.81 310 PHE A CA 1
ATOM 2485 C C . PHE A 1 310 ? -14.308 -15.540 -39.837 1.00 86.81 310 PHE A C 1
ATOM 2487 O O . PHE A 1 310 ? -14.794 -16.317 -40.664 1.00 86.81 310 PHE A O 1
ATOM 2494 N N . CYS A 1 311 ? -14.230 -14.230 -40.049 1.00 86.19 311 CYS A N 1
ATOM 2495 C CA . CYS A 1 311 ? -14.540 -13.635 -41.333 1.00 86.19 311 CYS A CA 1
ATOM 2496 C C . CYS A 1 311 ? -13.434 -14.031 -42.323 1.00 86.19 311 CYS A C 1
ATOM 2498 O O . CYS A 1 311 ? -12.262 -13.891 -41.982 1.00 86.19 311 CYS A O 1
ATOM 2500 N N . PRO A 1 312 ? -13.767 -14.484 -43.547 1.00 82.75 312 PRO A N 1
ATOM 2501 C CA . PRO A 1 312 ? -12.761 -14.867 -44.539 1.00 82.75 312 PRO A CA 1
ATOM 2502 C C . PRO A 1 312 ? -11.773 -13.750 -44.913 1.00 82.75 312 PRO A C 1
ATOM 2504 O O . PRO A 1 312 ? -10.663 -14.053 -45.336 1.00 82.75 312 PRO A O 1
ATOM 2507 N N . ASP A 1 313 ? -12.167 -12.486 -44.729 1.00 76.31 313 ASP A N 1
ATOM 2508 C CA . ASP A 1 313 ? -11.339 -11.306 -45.016 1.00 76.31 313 ASP A CA 1
ATOM 2509 C C . ASP A 1 313 ? -10.592 -10.781 -43.771 1.00 76.31 313 ASP A C 1
ATOM 2511 O O . ASP A 1 313 ? -9.834 -9.818 -43.865 1.00 76.31 313 ASP A O 1
ATOM 2515 N N . ASP A 1 314 ? -10.804 -11.386 -42.597 1.00 77.19 314 ASP A N 1
ATOM 2516 C CA . ASP A 1 314 ? -10.178 -10.965 -41.343 1.00 77.19 314 ASP A CA 1
ATOM 2517 C C . ASP A 1 314 ? -9.003 -11.873 -40.975 1.00 77.19 314 ASP A C 1
ATOM 2519 O O . ASP A 1 314 ? -9.175 -12.951 -40.405 1.00 77.19 314 ASP A O 1
ATOM 2523 N N . ILE A 1 315 ? -7.795 -11.381 -41.242 1.00 62.44 315 ILE A N 1
ATOM 2524 C CA . ILE A 1 315 ? -6.530 -12.024 -40.861 1.00 62.44 315 ILE A CA 1
ATOM 2525 C C . ILE A 1 315 ? -6.224 -11.935 -39.358 1.00 62.44 315 ILE A C 1
ATOM 2527 O O . ILE A 1 315 ? -5.334 -12.627 -38.871 1.00 62.44 315 ILE A O 1
ATOM 2531 N N . SER A 1 316 ? -6.919 -11.063 -38.622 1.00 62.59 316 SER A N 1
ATOM 2532 C CA . SER A 1 316 ? -6.695 -10.829 -37.191 1.00 62.59 316 SER A CA 1
ATOM 2533 C C . SER A 1 316 ? -7.599 -11.673 -36.296 1.00 62.59 316 SER A C 1
ATOM 2535 O O . SER A 1 316 ? -7.312 -11.818 -35.107 1.00 62.59 316 SER A O 1
ATOM 2537 N N . HIS A 1 317 ? -8.678 -12.217 -36.867 1.00 69.00 317 HIS A N 1
ATOM 2538 C CA . HIS A 1 317 ? -9.709 -12.994 -36.182 1.00 69.00 317 HIS A CA 1
ATOM 2539 C C . HIS A 1 317 ? -10.335 -12.259 -34.978 1.00 69.00 317 HIS A C 1
ATOM 2541 O O . HIS A 1 317 ? -10.735 -12.879 -33.990 1.00 69.00 317 HIS A O 1
ATOM 2547 N N . LYS A 1 318 ? -10.428 -10.923 -35.038 1.00 67.69 318 LYS A N 1
ATOM 2548 C CA . LYS A 1 318 ? -10.870 -10.064 -33.928 1.00 67.69 318 LYS A CA 1
ATOM 2549 C C . LYS A 1 318 ? -12.078 -9.218 -34.289 1.00 67.69 318 LYS A C 1
ATOM 2551 O O . LYS A 1 318 ? -12.131 -8.560 -35.319 1.00 67.69 318 LYS A O 1
ATOM 2556 N N . SER A 1 319 ? -13.029 -9.177 -33.373 1.00 71.88 319 SER A N 1
ATOM 2557 C CA . SER A 1 319 ? -14.203 -8.323 -33.428 1.00 71.88 319 SER A CA 1
ATOM 2558 C C . SER A 1 319 ? -13.789 -6.910 -33.031 1.00 71.88 319 SER A C 1
ATOM 2560 O O . SER A 1 319 ? -13.105 -6.713 -32.027 1.00 71.88 319 SER A O 1
ATOM 2562 N N . SER A 1 320 ? -14.206 -5.921 -33.818 1.00 64.19 320 SER A N 1
ATOM 2563 C CA . SER A 1 320 ? -13.902 -4.511 -33.560 1.00 64.19 320 SER A CA 1
ATOM 2564 C C . SER A 1 320 ? -14.760 -3.904 -32.448 1.00 64.19 320 SER A C 1
ATOM 2566 O O . SER A 1 320 ? -14.389 -2.882 -31.880 1.00 64.19 320 SER A O 1
ATOM 2568 N N . HIS A 1 321 ? -15.901 -4.519 -32.127 1.00 64.56 321 HIS A N 1
ATOM 2569 C CA . HIS A 1 321 ? -16.854 -4.020 -31.137 1.00 64.56 321 HIS A CA 1
ATOM 2570 C C . HIS A 1 321 ? -17.480 -5.183 -30.371 1.00 64.56 321 HIS A C 1
ATOM 2572 O O . HIS A 1 321 ? -18.019 -6.107 -30.976 1.00 64.56 321 HIS A O 1
ATOM 2578 N N . TRP A 1 322 ? -17.467 -5.113 -29.039 1.00 68.25 322 TRP A N 1
ATOM 2579 C CA . TRP A 1 322 ? -17.924 -6.211 -28.175 1.00 68.25 322 TRP A CA 1
ATOM 2580 C C . TRP A 1 322 ? -17.167 -7.515 -28.480 1.00 68.25 322 TRP A C 1
ATOM 2582 O O . TRP A 1 322 ? -17.771 -8.469 -28.982 1.00 68.25 322 TRP A O 1
ATOM 2592 N N . PRO A 1 323 ? -15.835 -7.545 -28.265 1.00 71.88 323 PRO A N 1
ATOM 2593 C CA . PRO A 1 323 ? -15.061 -8.754 -28.488 1.00 71.88 323 PRO A CA 1
ATOM 2594 C C . PRO A 1 323 ? -15.585 -9.859 -27.578 1.00 71.88 323 PRO A C 1
ATOM 2596 O O . PRO A 1 323 ? -15.862 -9.633 -26.398 1.00 71.88 323 PRO A O 1
ATOM 2599 N N . ASP A 1 324 ? -15.745 -11.042 -28.158 1.00 79.12 324 ASP A N 1
ATOM 2600 C CA . ASP A 1 324 ? -16.092 -12.227 -27.398 1.00 79.12 324 ASP A CA 1
ATOM 2601 C C . ASP A 1 324 ? -14.976 -12.482 -26.362 1.00 79.12 324 ASP A C 1
ATOM 2603 O O . ASP A 1 324 ? -13.798 -12.488 -26.732 1.00 79.12 324 ASP A O 1
ATOM 2607 N N . PRO A 1 325 ? -15.303 -12.581 -25.061 1.00 70.00 325 PRO A N 1
ATOM 2608 C CA . PRO A 1 325 ? -14.292 -12.620 -24.009 1.00 70.00 325 PRO A CA 1
ATOM 2609 C C . PRO A 1 325 ? -13.564 -13.964 -23.923 1.00 70.00 325 PRO A C 1
ATOM 2611 O O . PRO A 1 325 ? -12.495 -14.026 -23.317 1.00 70.00 325 PRO A O 1
ATOM 2614 N N . GLU A 1 326 ? -14.133 -15.022 -24.505 1.00 58.81 326 GLU A N 1
ATOM 2615 C CA . GLU A 1 326 ? -13.640 -16.392 -24.340 1.00 58.81 326 GLU A CA 1
ATOM 2616 C C . GLU A 1 326 ? -12.903 -16.906 -25.583 1.00 58.81 326 GLU A C 1
ATOM 2618 O O . GLU A 1 326 ? -11.947 -17.669 -25.455 1.00 58.81 326 GLU A O 1
ATOM 2623 N N . LEU A 1 327 ? -13.305 -16.488 -26.790 1.00 62.94 327 LEU A N 1
ATOM 2624 C CA . LEU A 1 327 ? -12.662 -16.904 -28.041 1.00 62.94 327 LEU A CA 1
ATOM 2625 C C . LEU A 1 327 ? -12.424 -15.726 -28.981 1.00 62.94 327 LEU A C 1
ATOM 2627 O O . LEU A 1 327 ? -13.212 -14.787 -29.051 1.00 62.94 327 LEU A O 1
ATOM 2631 N N . PHE A 1 328 ? -11.362 -15.815 -29.785 1.00 69.69 328 PHE A N 1
ATOM 2632 C CA . PHE A 1 328 ? -11.226 -14.938 -30.943 1.00 69.69 328 PHE A CA 1
ATOM 2633 C C . PHE A 1 328 ? -12.425 -15.145 -31.877 1.00 69.69 328 PHE A C 1
ATOM 2635 O O . PHE A 1 328 ? -12.876 -16.266 -32.107 1.00 69.69 328 PHE A O 1
ATOM 2642 N N . CYS A 1 329 ? -12.977 -14.043 -32.368 1.00 77.69 329 CYS A N 1
ATOM 2643 C CA . CYS A 1 329 ? -14.175 -14.013 -33.191 1.00 77.69 329 CYS A CA 1
ATOM 2644 C C . CYS A 1 329 ? -14.137 -12.732 -34.015 1.00 77.69 329 CYS A C 1
ATOM 2646 O O . CYS A 1 329 ? -14.072 -11.651 -33.440 1.00 77.69 329 CYS A O 1
ATOM 2648 N N . SER A 1 330 ? -14.216 -12.829 -35.341 1.00 84.56 330 SER A N 1
ATOM 2649 C CA . SER A 1 330 ? -14.248 -11.675 -36.252 1.00 84.56 330 SER A CA 1
ATOM 2650 C C . SER A 1 330 ? -15.571 -10.910 -36.213 1.00 84.56 330 SER A C 1
ATOM 2652 O O . SER A 1 330 ? -15.657 -9.776 -36.687 1.00 84.56 330 SER A O 1
ATOM 2654 N N . TYR A 1 331 ? -16.630 -11.546 -35.711 1.00 89.31 331 TYR A N 1
ATOM 2655 C CA . TYR A 1 331 ? -17.985 -11.012 -35.720 1.00 89.31 331 TYR A CA 1
ATOM 2656 C C . TYR A 1 331 ? -18.348 -10.364 -34.386 1.00 89.31 331 TYR A C 1
ATOM 2658 O O . TYR A 1 331 ? -18.098 -10.914 -33.315 1.00 89.31 331 TYR A O 1
ATOM 2666 N N . CYS A 1 332 ? -19.008 -9.213 -34.457 1.00 88.56 332 CYS A N 1
ATOM 2667 C CA . CYS A 1 332 ? -19.569 -8.532 -33.299 1.00 88.56 332 CYS A CA 1
ATOM 2668 C C . CYS A 1 332 ? -20.947 -9.116 -32.986 1.00 88.56 332 CYS A C 1
ATOM 2670 O O . CYS A 1 332 ? -21.845 -9.067 -33.834 1.00 88.56 332 CYS A O 1
ATOM 2672 N N . TYR A 1 333 ? -21.129 -9.647 -31.777 1.00 92.19 333 TYR A N 1
ATOM 2673 C CA . TYR A 1 333 ? -22.413 -10.180 -31.327 1.00 92.19 333 TYR A CA 1
ATOM 2674 C C . TYR A 1 333 ? -23.152 -9.158 -30.476 1.00 92.19 333 TYR A C 1
ATOM 2676 O O . TYR A 1 333 ? -22.837 -8.946 -29.311 1.00 92.19 333 TYR A O 1
ATOM 2684 N N . ASP A 1 334 ? -24.159 -8.520 -31.054 1.00 86.31 334 ASP A N 1
ATOM 2685 C CA . ASP A 1 334 ? -24.849 -7.375 -30.459 1.00 86.31 334 ASP A CA 1
ATOM 2686 C C . ASP A 1 334 ? -25.940 -7.775 -29.445 1.00 86.31 334 ASP A C 1
ATOM 2688 O O . ASP A 1 334 ? -26.497 -6.915 -28.768 1.00 86.31 334 ASP A O 1
ATOM 2692 N N . LEU A 1 335 ? -26.258 -9.069 -29.315 1.00 85.19 335 LEU A N 1
ATOM 2693 C CA . LEU A 1 335 ? -27.191 -9.601 -28.308 1.00 85.19 335 LEU A CA 1
ATOM 2694 C C . LEU A 1 335 ? -26.494 -10.065 -27.018 1.00 85.19 335 LEU A C 1
ATOM 2696 O O . LEU A 1 335 ? -27.069 -10.831 -26.245 1.00 85.19 335 LEU A O 1
ATOM 2700 N N . ASN A 1 336 ? -25.272 -9.603 -26.773 1.00 87.06 336 ASN A N 1
ATOM 2701 C CA . ASN A 1 336 ? -24.480 -9.999 -25.616 1.00 87.06 336 ASN A CA 1
ATOM 2702 C C . ASN A 1 336 ? -24.976 -9.349 -24.298 1.00 87.06 336 ASN A C 1
ATOM 2704 O O . ASN A 1 336 ? -25.684 -8.333 -24.319 1.00 87.06 336 ASN A O 1
ATOM 2708 N N . PRO A 1 337 ? -24.640 -9.909 -23.121 1.00 83.38 337 PRO A N 1
ATOM 2709 C CA . PRO A 1 337 ? -25.095 -9.389 -21.834 1.00 83.38 337 PRO A CA 1
ATOM 2710 C C . PRO A 1 337 ? -24.274 -8.194 -21.330 1.00 83.38 337 PRO A C 1
ATOM 2712 O O . PRO A 1 337 ? -24.526 -7.734 -20.215 1.00 83.38 337 PRO A O 1
ATOM 2715 N N . SER A 1 338 ? -23.303 -7.684 -22.097 1.00 75.12 338 SER A N 1
ATOM 2716 C CA . SER A 1 338 ? -22.504 -6.535 -21.669 1.00 75.12 338 SER A CA 1
ATOM 2717 C C . SER A 1 338 ? -23.404 -5.340 -21.433 1.00 75.12 338 SER A C 1
ATOM 2719 O O . SER A 1 338 ? -24.307 -5.043 -22.221 1.00 75.12 338 SER A O 1
ATOM 2721 N N . ARG A 1 339 ? -23.161 -4.652 -20.320 1.00 72.00 339 ARG A N 1
ATOM 2722 C CA . ARG A 1 339 ? -23.805 -3.374 -20.046 1.00 72.00 339 ARG A CA 1
ATOM 2723 C C . ARG A 1 339 ? -23.349 -2.376 -21.089 1.00 72.00 339 ARG A C 1
ATOM 2725 O O . ARG A 1 339 ? -22.157 -2.288 -21.370 1.00 72.00 339 ARG A O 1
ATOM 2732 N N . ILE A 1 340 ? -24.303 -1.650 -21.655 1.00 62.62 340 ILE A N 1
ATOM 2733 C CA . ILE A 1 340 ? -23.973 -0.543 -22.537 1.00 62.62 340 ILE A CA 1
ATOM 2734 C C . ILE A 1 340 ? -23.366 0.552 -21.657 1.00 62.62 340 ILE A C 1
ATOM 2736 O O . ILE A 1 340 ? -24.025 0.965 -20.699 1.00 62.62 340 ILE A O 1
ATOM 2740 N N . PRO A 1 341 ? -22.133 1.008 -21.935 1.00 52.53 341 PRO A N 1
ATOM 2741 C CA . PRO A 1 341 ? -21.537 2.138 -21.240 1.00 52.53 341 PRO A CA 1
ATOM 2742 C C . PRO A 1 341 ? -22.515 3.313 -21.196 1.00 52.53 341 PRO A C 1
ATOM 2744 O O . PRO A 1 341 ? -23.109 3.675 -22.210 1.00 52.53 341 PRO A O 1
ATOM 2747 N N . GLY A 1 342 ? -22.753 3.848 -19.999 1.00 48.66 342 GLY A N 1
ATOM 2748 C CA . GLY A 1 342 ? -23.682 4.963 -19.796 1.00 48.66 342 GLY A CA 1
ATOM 2749 C C . GLY A 1 342 ? -25.175 4.607 -19.769 1.00 48.66 342 GLY A C 1
ATOM 2750 O O . GLY A 1 342 ? -25.996 5.505 -19.601 1.00 48.66 342 GLY A O 1
ATOM 2751 N N . GLN A 1 343 ? -25.576 3.333 -19.880 1.00 53.50 343 GLN A N 1
ATOM 2752 C CA . GLN A 1 343 ? -26.989 2.938 -19.797 1.00 53.50 343 GLN A CA 1
ATOM 2753 C C . GLN A 1 343 ? -27.212 1.814 -18.778 1.00 53.50 343 GLN A C 1
ATOM 2755 O O . GLN A 1 343 ? -26.462 0.841 -18.711 1.00 53.50 343 GLN A O 1
ATOM 2760 N N . ASP A 1 344 ? -28.306 1.891 -18.012 1.00 61.84 344 ASP A N 1
ATOM 2761 C CA . ASP A 1 344 ? -28.713 0.823 -17.082 1.00 61.84 344 ASP A CA 1
ATOM 2762 C C . ASP A 1 344 ? -29.452 -0.325 -17.797 1.00 61.84 344 ASP A C 1
ATOM 2764 O O . ASP A 1 344 ? -30.432 -0.884 -17.309 1.00 61.84 344 ASP A O 1
ATOM 2768 N N . ARG A 1 345 ? -28.992 -0.662 -19.003 1.00 58.41 345 ARG A N 1
ATOM 2769 C CA . ARG A 1 345 ? -29.468 -1.804 -19.780 1.00 58.41 345 ARG A CA 1
ATOM 2770 C C . ARG A 1 345 ? -28.308 -2.471 -20.510 1.00 58.41 345 ARG A C 1
ATOM 2772 O O . ARG A 1 345 ? -27.315 -1.835 -20.864 1.00 58.41 345 ARG A O 1
ATOM 2779 N N . THR A 1 346 ? -28.415 -3.775 -20.715 1.00 79.31 346 THR A N 1
ATOM 2780 C CA . THR A 1 346 ? -27.439 -4.558 -21.478 1.00 79.31 346 THR A CA 1
ATOM 2781 C C . THR A 1 346 ? -27.647 -4.396 -22.978 1.00 79.31 346 THR A C 1
ATOM 2783 O O . THR A 1 346 ? -28.733 -4.022 -23.422 1.00 79.31 346 THR A O 1
ATOM 2786 N N . MET A 1 347 ? -26.630 -4.726 -23.773 1.00 79.69 347 MET A N 1
ATOM 2787 C CA . MET A 1 347 ? -26.736 -4.810 -25.231 1.00 79.69 347 MET A CA 1
ATOM 2788 C C . MET A 1 347 ? -27.905 -5.709 -25.648 1.00 79.69 347 MET A C 1
ATOM 2790 O O . MET A 1 347 ? -28.724 -5.314 -26.478 1.00 79.69 347 MET A O 1
ATOM 2794 N N . ARG A 1 348 ? -28.087 -6.850 -24.971 1.00 83.50 348 ARG A N 1
ATOM 2795 C CA . ARG A 1 348 ? -29.262 -7.716 -25.131 1.00 83.50 348 ARG A CA 1
ATOM 2796 C C . ARG A 1 348 ? -30.584 -6.990 -24.871 1.00 83.50 348 ARG A C 1
ATOM 2798 O O . ARG A 1 348 ? -31.503 -7.109 -25.682 1.00 83.50 348 ARG A O 1
ATOM 2805 N N . GLN A 1 349 ? -30.703 -6.271 -23.755 1.00 77.38 349 GLN A N 1
ATOM 2806 C CA . GLN A 1 349 ? -31.924 -5.532 -23.410 1.00 77.38 349 GLN A CA 1
ATOM 2807 C C . GLN A 1 349 ? -32.200 -4.431 -24.436 1.00 77.38 349 GLN A C 1
ATOM 2809 O O . GLN A 1 349 ? -33.291 -4.367 -24.990 1.00 77.38 349 GLN A O 1
ATOM 2814 N N . TYR A 1 350 ? -31.180 -3.660 -24.798 1.00 77.44 350 TYR A N 1
ATOM 2815 C CA . TYR A 1 350 ? -31.280 -2.606 -25.799 1.00 77.44 350 TYR A CA 1
ATOM 2816 C C . TYR A 1 350 ? -31.679 -3.113 -27.182 1.00 77.44 350 TYR A C 1
ATOM 2818 O O . TYR A 1 350 ? -32.546 -2.521 -27.818 1.00 77.44 350 TYR A O 1
ATOM 2826 N N . LYS A 1 351 ? -31.090 -4.213 -27.659 1.00 81.62 351 LYS A N 1
ATOM 2827 C CA . LYS A 1 351 ? -31.455 -4.808 -28.951 1.00 81.62 351 LYS A CA 1
ATOM 2828 C C . LYS A 1 351 ? -32.844 -5.439 -28.935 1.00 81.62 351 LYS A C 1
ATOM 2830 O O . LYS A 1 351 ? -33.534 -5.394 -29.951 1.00 81.62 351 LYS A O 1
ATOM 2835 N N . THR A 1 352 ? -33.277 -5.974 -27.793 1.00 81.44 352 THR A N 1
ATOM 2836 C CA . THR A 1 352 ? -34.648 -6.480 -27.616 1.00 81.44 352 THR A CA 1
ATOM 2837 C C . THR A 1 352 ? -35.658 -5.331 -27.652 1.00 81.44 352 THR A C 1
ATOM 2839 O O . THR A 1 352 ? -36.629 -5.406 -28.397 1.00 81.44 352 THR A O 1
ATOM 2842 N N . GLU A 1 353 ? -35.379 -4.225 -26.962 1.00 76.50 353 GLU A N 1
ATOM 2843 C CA . GLU A 1 353 ? -36.195 -3.005 -27.004 1.00 76.50 353 GLU A CA 1
ATOM 2844 C C . GLU A 1 353 ? -36.187 -2.366 -28.404 1.00 76.50 353 GLU A C 1
ATOM 2846 O O . GLU A 1 353 ? -37.240 -2.035 -28.941 1.00 76.50 353 GLU A O 1
ATOM 2851 N N . GLN A 1 354 ? -35.025 -2.260 -29.065 1.00 73.88 354 GLN A N 1
ATOM 2852 C CA . GLN A 1 354 ? -34.941 -1.794 -30.457 1.00 73.88 354 GLN A CA 1
ATOM 2853 C C . GLN A 1 354 ? -35.820 -2.636 -31.377 1.00 73.88 354 GLN A C 1
ATOM 2855 O O . GLN A 1 354 ? -36.463 -2.086 -32.265 1.00 73.88 354 GLN A O 1
ATOM 2860 N N . ARG A 1 355 ? -35.877 -3.953 -31.170 1.00 81.81 355 ARG A N 1
ATOM 2861 C CA . ARG A 1 355 ? -36.729 -4.850 -31.950 1.00 81.81 355 ARG A CA 1
ATOM 2862 C C . ARG A 1 355 ? -38.217 -4.621 -31.680 1.00 81.81 355 ARG A C 1
ATOM 2864 O O . ARG A 1 355 ? -39.000 -4.694 -32.624 1.00 81.81 355 ARG A O 1
ATOM 2871 N N . GLU A 1 356 ? -38.616 -4.308 -30.448 1.00 73.06 356 GLU A N 1
ATOM 2872 C CA . GLU A 1 356 ? -40.006 -3.934 -30.138 1.00 73.06 356 GLU A CA 1
ATOM 2873 C C . GLU A 1 356 ? -40.440 -2.685 -30.915 1.00 73.06 356 GLU A C 1
ATOM 2875 O O . GLU A 1 356 ? -41.571 -2.621 -31.398 1.00 73.06 356 GLU A O 1
ATOM 2880 N N . TYR A 1 357 ? -39.527 -1.726 -31.105 1.00 63.50 357 TYR A N 1
ATOM 2881 C CA . TYR A 1 357 ? -39.815 -0.490 -31.831 1.00 63.50 357 TYR A CA 1
ATOM 2882 C C . TYR A 1 357 ? -39.610 -0.583 -33.343 1.00 63.50 357 TYR A C 1
ATOM 2884 O O . TYR A 1 357 ? -40.401 0.020 -34.057 1.00 63.50 357 TYR A O 1
ATOM 2892 N N . MET A 1 358 ? -38.598 -1.306 -33.834 1.00 68.56 358 MET A N 1
ATOM 2893 C CA . MET A 1 358 ? -38.183 -1.335 -35.250 1.00 68.56 358 MET A CA 1
ATOM 2894 C C . MET A 1 358 ? -38.538 -2.633 -35.988 1.00 68.56 358 MET A C 1
ATOM 2896 O O . MET A 1 358 ? -38.472 -2.682 -37.218 1.00 68.56 358 MET A O 1
ATOM 2900 N N . GLY A 1 359 ? -38.933 -3.682 -35.265 1.00 72.81 359 GLY A N 1
ATOM 2901 C CA . GLY A 1 359 ? -39.189 -5.017 -35.804 1.00 72.81 359 GLY A CA 1
ATOM 2902 C C . GLY A 1 359 ? -37.920 -5.843 -36.055 1.00 72.81 359 GLY A C 1
ATOM 2903 O O . GLY A 1 359 ? -36.815 -5.474 -35.668 1.00 72.81 359 GLY A O 1
ATOM 2904 N N . ASP A 1 360 ? -38.074 -6.983 -36.733 1.00 84.94 360 ASP A N 1
ATOM 2905 C CA . ASP A 1 360 ? -37.012 -7.994 -36.904 1.00 84.94 360 ASP A CA 1
ATOM 2906 C C . ASP A 1 360 ? -35.831 -7.568 -37.789 1.00 84.94 360 ASP A C 1
ATOM 2908 O O . ASP A 1 360 ? -34.851 -8.301 -37.902 1.00 84.94 360 ASP A O 1
ATOM 2912 N N . ALA A 1 361 ? -35.892 -6.380 -38.397 1.00 78.06 361 ALA A N 1
ATOM 2913 C CA . ALA A 1 361 ? -34.805 -5.818 -39.197 1.00 78.06 361 ALA A CA 1
ATOM 2914 C C . ALA A 1 361 ? -33.555 -5.452 -38.366 1.00 78.06 361 ALA A C 1
ATOM 2916 O O . ALA A 1 361 ? -32.485 -5.225 -38.937 1.00 78.06 361 ALA A O 1
ATOM 2917 N N . VAL A 1 362 ? -33.681 -5.394 -37.035 1.00 86.38 362 VAL A N 1
ATOM 2918 C CA . VAL A 1 362 ? -32.593 -5.054 -36.108 1.00 86.38 362 VAL A CA 1
ATOM 2919 C C . VAL A 1 362 ? -31.453 -6.084 -36.195 1.00 86.38 362 VAL A C 1
ATOM 2921 O O . VAL A 1 362 ? -31.716 -7.289 -36.117 1.00 86.38 362 VAL A O 1
ATOM 2924 N N . PRO A 1 363 ? -30.187 -5.640 -36.339 1.00 88.38 363 PRO A N 1
ATOM 2925 C CA . PRO A 1 363 ? -29.041 -6.536 -36.453 1.00 88.38 363 PRO A CA 1
ATOM 2926 C C . PRO A 1 363 ? -28.629 -7.135 -35.103 1.00 88.38 363 PRO A C 1
ATOM 2928 O O . PRO A 1 363 ? -28.634 -6.441 -34.082 1.00 88.38 363 PRO A O 1
ATOM 2931 N N . ILE A 1 364 ? -28.232 -8.411 -35.123 1.00 91.75 364 ILE A N 1
ATOM 2932 C CA . ILE A 1 364 ? -27.788 -9.186 -33.950 1.00 91.75 364 ILE A CA 1
ATOM 2933 C C . ILE A 1 364 ? -26.364 -9.731 -34.069 1.00 91.75 364 ILE A C 1
ATOM 2935 O O . ILE A 1 364 ? -25.713 -9.947 -33.051 1.00 91.75 364 ILE A O 1
ATOM 2939 N N . VAL A 1 365 ? -25.863 -9.919 -35.291 1.00 93.56 365 VAL A N 1
ATOM 2940 C CA . VAL A 1 365 ? -24.446 -10.192 -35.566 1.00 93.56 365 VAL A CA 1
ATOM 2941 C C . VAL A 1 365 ? -23.999 -9.245 -36.672 1.00 93.56 365 VAL A C 1
ATOM 2943 O O . VAL A 1 365 ? -24.726 -9.060 -37.653 1.00 93.56 365 VAL A O 1
ATOM 2946 N N . ARG A 1 366 ? -22.829 -8.626 -36.520 1.00 91.69 366 ARG A N 1
ATOM 2947 C CA . ARG A 1 366 ? -22.300 -7.648 -37.479 1.00 91.69 366 ARG A CA 1
ATOM 2948 C C . ARG A 1 366 ? -20.842 -7.925 -37.812 1.00 91.69 366 ARG A C 1
ATOM 2950 O O . ARG A 1 366 ? -20.067 -8.311 -36.943 1.00 91.69 366 ARG A O 1
ATOM 2957 N N . CYS A 1 367 ? -20.471 -7.700 -39.067 1.00 89.25 367 CYS A N 1
ATOM 2958 C CA . CYS A 1 367 ? -19.089 -7.761 -39.526 1.00 89.25 367 CYS A CA 1
ATOM 2959 C C . CYS A 1 367 ? -18.639 -6.387 -40.028 1.00 89.25 367 CYS A C 1
ATOM 2961 O O . CYS A 1 367 ? -19.264 -5.821 -40.928 1.00 89.25 367 CYS A O 1
ATOM 2963 N N . PHE A 1 368 ? -17.548 -5.879 -39.454 1.00 86.31 368 PHE A N 1
ATOM 2964 C CA . PHE A 1 368 ? -16.977 -4.563 -39.765 1.00 86.31 368 PHE A CA 1
ATOM 2965 C C . PHE A 1 368 ? -15.697 -4.634 -40.607 1.00 86.31 368 PHE A C 1
ATOM 2967 O O . PHE A 1 368 ? -15.143 -3.601 -40.954 1.00 86.31 368 PHE A O 1
ATOM 2974 N N . HIS A 1 369 ? -15.241 -5.838 -40.959 1.00 79.38 369 HIS A N 1
ATOM 2975 C CA . HIS A 1 369 ? -13.998 -6.060 -41.716 1.00 79.38 369 HIS A CA 1
ATOM 2976 C C . HIS A 1 369 ? -14.117 -5.779 -43.212 1.00 79.38 369 HIS A C 1
ATOM 2978 O O . HIS A 1 369 ? -13.175 -5.955 -43.976 1.00 79.38 369 HIS A O 1
ATOM 2984 N N . HIS A 1 370 ? -15.282 -5.313 -43.640 1.00 77.88 370 HIS A N 1
ATOM 2985 C CA . HIS A 1 370 ? -15.523 -4.886 -45.002 1.00 77.88 370 HIS A CA 1
ATOM 2986 C C . HIS A 1 370 ? -15.800 -3.384 -45.004 1.00 77.88 370 HIS A C 1
ATOM 2988 O O . HIS A 1 370 ? -16.381 -2.855 -44.061 1.00 77.88 370 HIS A O 1
ATOM 2994 N N . GLY A 1 371 ? -15.469 -2.694 -46.101 1.00 63.00 371 GLY A N 1
ATOM 2995 C CA . GLY A 1 371 ? -15.705 -1.245 -46.227 1.00 63.00 371 GLY A CA 1
ATOM 2996 C C . GLY A 1 371 ? -17.169 -0.793 -46.054 1.00 63.00 371 GLY A C 1
ATOM 2997 O O . GLY A 1 371 ? -17.425 0.401 -45.964 1.00 63.00 371 GLY A O 1
ATOM 2998 N N . ARG A 1 372 ? -18.134 -1.724 -46.004 1.00 74.69 372 ARG A N 1
ATOM 2999 C CA . ARG A 1 372 ? -19.509 -1.508 -45.522 1.00 74.69 372 ARG A CA 1
ATOM 3000 C C . ARG A 1 372 ? -19.871 -2.623 -44.540 1.00 74.69 372 ARG A C 1
ATOM 3002 O O . ARG A 1 372 ? -19.428 -3.755 -44.724 1.00 74.69 372 ARG A O 1
ATOM 3009 N N . VAL A 1 373 ? -20.697 -2.328 -43.538 1.00 86.56 373 VAL A N 1
ATOM 3010 C CA . VAL A 1 373 ? -21.037 -3.286 -42.475 1.00 86.56 373 VAL A CA 1
ATOM 3011 C C . VAL A 1 373 ? -22.015 -4.325 -43.000 1.00 86.56 373 VAL A C 1
ATOM 3013 O O . VAL A 1 373 ? -23.084 -3.977 -43.507 1.00 86.56 373 VAL A O 1
ATOM 3016 N N . LEU A 1 374 ? -21.665 -5.602 -42.847 1.00 91.62 374 LEU A N 1
ATOM 3017 C CA . LEU A 1 374 ? -22.551 -6.717 -43.163 1.00 91.62 374 LEU A CA 1
ATOM 3018 C C . LEU A 1 374 ? -23.308 -7.134 -41.900 1.00 91.62 374 LEU A C 1
ATOM 3020 O O . LEU A 1 374 ? -22.700 -7.454 -40.878 1.00 91.62 374 LEU A O 1
ATOM 3024 N N . ASN A 1 375 ? -24.636 -7.113 -41.967 1.00 92.38 375 ASN A N 1
ATOM 3025 C CA . ASN A 1 375 ? -25.513 -7.311 -40.820 1.00 92.38 375 ASN A CA 1
ATOM 3026 C C . ASN A 1 375 ? -26.337 -8.589 -40.970 1.00 92.38 375 ASN A C 1
ATOM 3028 O O . ASN A 1 375 ? -26.928 -8.809 -42.024 1.00 92.38 375 ASN A O 1
ATOM 3032 N N . LEU A 1 376 ? -26.449 -9.369 -39.895 1.00 94.00 376 LEU A N 1
ATOM 3033 C CA . LEU A 1 376 ? -27.411 -10.459 -39.736 1.00 94.00 376 LEU A CA 1
ATOM 3034 C C . LEU A 1 376 ? -28.538 -10.007 -38.798 1.00 94.00 376 LEU A C 1
ATOM 3036 O O . LEU A 1 376 ? -28.281 -9.666 -37.641 1.00 94.00 376 LEU A O 1
ATOM 3040 N N . ALA A 1 377 ? -29.771 -10.000 -39.298 1.00 90.88 377 ALA A N 1
ATOM 3041 C CA . ALA A 1 377 ? -30.968 -9.564 -38.582 1.00 90.88 377 ALA A CA 1
ATOM 3042 C C . ALA A 1 377 ? -31.573 -10.659 -37.687 1.00 90.88 377 ALA A C 1
ATOM 3044 O O . ALA A 1 377 ? -31.226 -11.838 -37.791 1.00 90.88 377 ALA A O 1
ATOM 3045 N N . TRP A 1 378 ? -32.538 -10.275 -36.850 1.00 87.19 378 TRP A N 1
ATOM 3046 C CA . TRP A 1 378 ? -33.235 -11.179 -35.925 1.00 87.19 378 TRP A CA 1
ATOM 3047 C C . TRP A 1 378 ? -33.958 -12.341 -36.634 1.00 87.19 378 TRP A C 1
ATOM 3049 O O . TRP A 1 378 ? -33.923 -13.486 -36.178 1.00 87.19 378 TRP A O 1
ATOM 3059 N N . ASP A 1 379 ? -34.561 -12.071 -37.793 1.00 85.06 379 ASP A N 1
ATOM 3060 C CA . ASP A 1 379 ? -35.237 -13.072 -38.634 1.00 85.06 379 ASP A CA 1
ATOM 3061 C C . ASP A 1 379 ? -34.312 -13.778 -39.643 1.00 85.06 379 ASP A C 1
ATOM 3063 O O . ASP A 1 379 ? -34.770 -14.562 -40.476 1.00 85.06 379 ASP A O 1
ATOM 3067 N N . GLY A 1 380 ? -33.004 -13.521 -39.559 1.00 84.56 380 GLY A N 1
ATOM 3068 C CA . GLY A 1 380 ? -31.990 -14.164 -40.388 1.00 84.56 380 GLY A CA 1
ATOM 3069 C C . GLY A 1 380 ? -31.741 -13.495 -41.736 1.00 84.56 380 GLY A C 1
ATOM 3070 O O . GLY A 1 380 ? -30.919 -13.992 -42.510 1.00 84.56 380 GLY A O 1
ATOM 3071 N N . ARG A 1 381 ? -32.403 -12.372 -42.044 1.00 91.56 381 ARG A N 1
ATOM 3072 C CA . ARG A 1 381 ? -32.069 -11.578 -43.236 1.00 91.56 381 ARG A CA 1
ATOM 3073 C C . ARG A 1 381 ? -30.669 -10.980 -43.107 1.00 91.56 381 ARG A C 1
ATOM 3075 O O . ARG A 1 381 ? -30.300 -10.477 -42.049 1.00 91.56 381 ARG A O 1
ATOM 3082 N N . ILE A 1 382 ? -29.913 -11.000 -44.204 1.00 93.00 382 ILE A N 1
ATOM 3083 C CA . ILE A 1 382 ? -28.580 -10.394 -44.292 1.00 93.00 382 ILE A CA 1
ATOM 3084 C C . ILE A 1 382 ? -28.650 -9.177 -45.210 1.00 93.00 382 ILE A C 1
ATOM 3086 O O . ILE A 1 382 ? -29.256 -9.251 -46.277 1.00 93.00 382 ILE A O 1
ATOM 3090 N N . TYR A 1 383 ? -28.059 -8.062 -44.789 1.00 89.00 383 TYR A N 1
ATOM 3091 C CA . TYR A 1 383 ? -28.057 -6.809 -45.547 1.00 89.00 383 TYR A CA 1
ATOM 3092 C C . TYR A 1 383 ? -26.833 -5.953 -45.202 1.00 89.00 383 TYR A C 1
ATOM 3094 O O . TYR A 1 383 ? -26.221 -6.114 -44.142 1.00 89.00 383 TYR A O 1
ATOM 3102 N N . ILE A 1 384 ? -26.485 -5.023 -46.088 1.00 84.44 384 ILE A N 1
ATOM 3103 C CA . ILE A 1 384 ? -25.380 -4.081 -45.887 1.00 84.44 384 ILE A CA 1
ATOM 3104 C C . ILE A 1 384 ? -25.875 -2.738 -45.353 1.00 84.44 384 ILE A C 1
ATOM 3106 O O . ILE A 1 384 ? -26.970 -2.280 -45.676 1.00 84.44 384 ILE A O 1
ATOM 3110 N N . SER A 1 385 ? -25.063 -2.090 -44.529 1.00 77.25 385 SER A N 1
ATOM 3111 C CA . SER A 1 385 ? -25.309 -0.724 -44.073 1.00 77.25 385 SER A CA 1
ATOM 3112 C C . SER A 1 385 ? -24.003 0.035 -43.893 1.00 77.25 385 SER A C 1
ATOM 3114 O O . SER A 1 385 ? -22.924 -0.554 -43.832 1.00 77.25 385 SER A O 1
ATOM 3116 N N . ASP A 1 386 ? -24.109 1.348 -43.747 1.00 68.75 386 ASP A N 1
ATOM 3117 C CA . ASP A 1 386 ? -22.972 2.171 -43.341 1.00 68.75 386 ASP A CA 1
ATOM 3118 C C . ASP A 1 386 ? -22.795 2.090 -41.814 1.00 68.75 386 ASP A C 1
ATOM 3120 O O . ASP A 1 386 ? -23.718 1.697 -41.088 1.00 68.75 386 ASP A O 1
ATOM 3124 N N . ILE A 1 387 ? -21.602 2.422 -41.316 1.00 58.25 387 ILE A N 1
ATOM 3125 C CA . ILE A 1 387 ? -21.174 2.106 -39.941 1.00 58.25 387 ILE A CA 1
ATOM 3126 C C . ILE A 1 387 ? -22.023 2.778 -38.843 1.00 58.25 387 ILE A C 1
ATOM 3128 O O . ILE A 1 387 ? -22.235 2.190 -37.784 1.00 58.25 387 ILE A O 1
ATOM 3132 N N . HIS A 1 388 ? -22.606 3.950 -39.121 1.00 55.06 388 HIS A N 1
ATOM 3133 C CA . HIS A 1 388 ? -23.456 4.699 -38.180 1.00 55.06 388 HIS A CA 1
ATOM 3134 C C . HIS A 1 388 ? -24.960 4.623 -38.487 1.00 55.06 388 HIS A C 1
ATOM 3136 O O . HIS A 1 388 ? -25.768 5.238 -37.791 1.00 55.06 388 HIS A O 1
ATOM 3142 N N . PHE A 1 389 ? -25.357 3.847 -39.498 1.00 52.62 389 PHE A N 1
ATOM 3143 C CA . PHE A 1 389 ? -26.724 3.830 -40.026 1.00 52.62 389 PHE A CA 1
ATOM 3144 C C . PHE A 1 389 ? -27.798 3.467 -38.986 1.00 52.62 389 PHE A C 1
ATOM 3146 O O . PHE A 1 389 ? -28.884 4.030 -38.991 1.00 52.62 389 PHE A O 1
ATOM 3153 N N . TRP A 1 390 ? -27.509 2.550 -38.061 1.00 58.44 390 TRP A N 1
ATOM 3154 C CA . TRP A 1 390 ? -28.478 2.141 -37.034 1.00 58.44 390 TRP A CA 1
ATOM 3155 C C . TRP A 1 390 ? -28.558 3.096 -35.838 1.00 58.44 390 TRP A C 1
ATOM 3157 O O . TRP A 1 390 ? -29.568 3.096 -35.137 1.00 58.44 390 TRP A O 1
ATOM 3167 N N . ASN A 1 391 ? -27.540 3.935 -35.629 1.00 50.38 391 ASN A N 1
ATOM 3168 C CA . ASN A 1 391 ? -27.522 4.917 -34.541 1.00 50.38 391 ASN A CA 1
ATOM 3169 C C . ASN A 1 391 ? -28.281 6.200 -34.919 1.00 50.38 391 ASN A C 1
ATOM 3171 O O . ASN A 1 391 ? -28.744 6.915 -34.036 1.00 50.38 391 ASN A O 1
ATOM 3175 N N . SER A 1 392 ? -28.455 6.472 -36.217 1.00 48.53 392 SER A N 1
ATOM 3176 C CA . SER A 1 392 ? -29.192 7.644 -36.708 1.00 48.53 392 SER A CA 1
ATOM 3177 C C . SER A 1 392 ? -30.711 7.448 -36.758 1.00 48.53 392 SER A C 1
ATOM 3179 O O . SER A 1 392 ? -31.452 8.429 -36.787 1.00 48.53 392 SER A O 1
ATOM 3181 N N . LEU A 1 393 ? -31.196 6.201 -36.751 1.00 47.59 393 LEU A N 1
ATOM 3182 C CA . LEU A 1 393 ? -32.616 5.897 -36.958 1.00 47.59 393 LEU A CA 1
ATOM 3183 C C . LEU A 1 393 ? -33.489 6.038 -35.696 1.00 47.59 393 LEU A C 1
ATOM 3185 O O . LEU A 1 393 ? -34.704 6.158 -35.836 1.00 47.59 393 LEU A O 1
ATOM 3189 N N . ILE A 1 394 ? -32.916 6.059 -34.483 1.00 48.41 394 ILE A N 1
ATOM 3190 C CA . ILE A 1 394 ? -33.652 6.356 -33.235 1.00 48.41 394 ILE A CA 1
ATOM 3191 C C . ILE A 1 394 ? -32.782 7.195 -32.277 1.00 48.41 394 ILE A C 1
ATOM 3193 O O . ILE A 1 394 ? -32.022 6.630 -31.488 1.00 48.41 394 ILE A O 1
ATOM 3197 N N . PRO A 1 395 ? -32.927 8.532 -32.279 1.00 38.59 395 PRO A N 1
ATOM 3198 C CA . PRO A 1 395 ? -32.327 9.406 -31.277 1.00 38.59 395 PRO A CA 1
ATOM 3199 C C . PRO A 1 395 ? -33.141 9.377 -29.971 1.00 38.59 395 PRO A C 1
ATOM 3201 O O . PRO A 1 395 ? -34.338 9.655 -29.968 1.00 38.59 395 PRO A O 1
ATOM 3204 N N . ASN A 1 396 ? -32.471 9.093 -28.853 1.00 39.91 396 ASN A N 1
ATOM 3205 C CA . ASN A 1 396 ? -32.909 9.361 -27.475 1.00 39.91 396 ASN A CA 1
ATOM 3206 C C . ASN A 1 396 ? -34.220 8.707 -27.004 1.00 39.91 396 ASN A C 1
ATOM 3208 O O . ASN A 1 396 ? -35.251 9.352 -26.814 1.00 39.91 396 ASN A O 1
ATOM 3212 N N . TYR A 1 397 ? -34.116 7.422 -26.656 1.00 34.88 397 TYR A N 1
ATOM 3213 C CA . TYR A 1 397 ? -35.058 6.728 -25.772 1.00 34.88 397 TYR A CA 1
ATOM 3214 C C . TYR A 1 397 ? -34.601 6.817 -24.303 1.00 34.88 397 TYR A C 1
ATOM 3216 O O . TYR A 1 397 ? -34.306 5.809 -23.672 1.00 34.88 397 TYR A O 1
ATOM 3224 N N . SER A 1 398 ? -34.525 8.023 -23.739 1.00 31.22 398 SER A N 1
ATOM 3225 C CA . SER A 1 398 ? -34.773 8.217 -22.306 1.00 31.22 398 SER A CA 1
ATOM 3226 C C . SER A 1 398 ? -35.159 9.676 -22.025 1.00 31.22 398 SER A C 1
ATOM 3228 O O . SER A 1 398 ? -34.459 10.618 -22.370 1.00 31.22 398 SER A O 1
ATOM 3230 N N . GLN A 1 399 ? -36.315 9.831 -21.374 1.00 31.86 399 GLN A N 1
ATOM 3231 C CA . GLN A 1 399 ? -36.840 11.052 -20.745 1.00 31.86 399 GLN A CA 1
ATOM 3232 C C . GLN A 1 399 ? -37.563 12.094 -21.630 1.00 31.86 399 GLN A C 1
ATOM 3234 O O . GLN A 1 399 ? -37.149 13.239 -21.773 1.00 31.86 399 GLN A O 1
ATOM 3239 N N . ARG A 1 400 ? -38.792 11.758 -22.053 1.00 28.00 400 ARG A N 1
ATOM 3240 C CA . ARG A 1 400 ? -39.898 12.736 -22.102 1.00 28.00 400 ARG A CA 1
ATOM 3241 C C . ARG A 1 400 ? -41.017 12.306 -21.148 1.00 28.00 400 ARG A C 1
ATOM 3243 O O . ARG A 1 400 ? -41.811 11.430 -21.473 1.00 28.00 400 ARG A O 1
ATOM 3250 N N . LYS A 1 401 ? -41.113 12.969 -19.990 1.00 31.17 401 LYS A N 1
ATOM 3251 C CA . LYS A 1 401 ? -42.399 13.248 -19.332 1.00 31.17 401 LYS A CA 1
ATOM 3252 C C . LYS A 1 401 ? -42.617 14.758 -19.400 1.00 31.17 401 LYS A C 1
ATOM 3254 O O . LYS A 1 401 ? -41.775 15.537 -18.969 1.00 31.17 401 LYS A O 1
ATOM 3259 N N . ILE A 1 402 ? -43.728 15.114 -20.027 1.00 26.70 402 ILE A N 1
ATOM 3260 C CA . ILE A 1 402 ? -44.242 16.459 -20.292 1.00 26.70 402 ILE A CA 1
ATOM 3261 C C . ILE A 1 402 ? -44.381 17.225 -18.964 1.00 26.70 402 ILE A C 1
ATOM 3263 O O . ILE A 1 402 ? -44.876 16.656 -17.992 1.00 26.70 402 ILE A O 1
ATOM 3267 N N . ARG A 1 403 ? -43.947 18.492 -18.908 1.00 27.61 403 ARG A N 1
ATOM 3268 C CA . ARG A 1 403 ? -44.258 19.409 -17.797 1.00 27.61 403 ARG A CA 1
ATOM 3269 C C . ARG A 1 403 ? -45.254 20.469 -18.267 1.00 27.61 403 ARG A C 1
ATOM 3271 O O . ARG A 1 403 ? -44.993 21.141 -19.260 1.00 27.61 403 ARG A O 1
ATOM 3278 N N . GLU A 1 404 ? -46.353 20.602 -17.530 1.00 27.08 404 GLU A N 1
ATOM 3279 C CA . GLU A 1 404 ? -47.204 21.798 -17.499 1.00 27.08 404 GLU A CA 1
ATOM 3280 C C . GLU A 1 404 ? -46.575 22.902 -16.622 1.00 27.08 404 GLU A C 1
ATOM 3282 O O . GLU A 1 404 ? -45.623 22.666 -15.874 1.00 27.08 404 GLU A O 1
ATOM 3287 N N . VAL A 1 405 ? -47.093 24.114 -16.803 1.00 26.66 405 VAL A N 1
ATOM 3288 C CA . VAL A 1 405 ? -46.471 25.442 -16.662 1.00 26.66 405 VAL A CA 1
ATOM 3289 C C . VAL A 1 405 ? -46.821 26.129 -15.318 1.00 26.66 405 VAL A C 1
ATOM 3291 O O . VAL A 1 405 ? -47.836 25.786 -14.721 1.00 26.66 405 VAL A O 1
ATOM 3294 N N . ASP A 1 406 ? -46.042 27.172 -14.950 1.00 25.22 406 ASP A N 1
ATOM 3295 C CA . ASP A 1 406 ? -46.460 28.409 -14.224 1.00 25.22 406 ASP A CA 1
ATOM 3296 C C . ASP A 1 406 ? -46.727 28.334 -12.683 1.00 25.22 406 ASP A C 1
ATOM 3298 O O . ASP A 1 406 ? -47.196 27.320 -12.193 1.00 25.22 406 ASP A O 1
ATOM 3302 N N . ILE A 1 407 ? -46.455 29.292 -11.760 1.00 24.30 407 ILE A N 1
ATOM 3303 C CA . ILE A 1 407 ? -46.207 30.758 -11.724 1.00 24.30 407 ILE A CA 1
ATOM 3304 C C . ILE A 1 407 ? -45.445 31.182 -10.422 1.00 24.30 407 ILE A C 1
ATOM 3306 O O . ILE A 1 407 ? -45.517 30.543 -9.376 1.00 24.30 407 ILE A O 1
ATOM 3310 N N . LEU A 1 408 ? -44.766 32.333 -10.525 1.00 25.31 408 LEU A N 1
ATOM 3311 C CA . LEU A 1 408 ? -44.071 33.237 -9.574 1.00 25.31 408 LEU A CA 1
ATOM 3312 C C . LEU A 1 408 ? -44.671 33.495 -8.155 1.00 25.31 408 LEU A C 1
ATOM 3314 O O . LEU A 1 408 ? -45.866 33.762 -8.047 1.00 25.31 408 LEU A O 1
ATOM 3318 N N . LYS A 1 409 ? -43.815 33.688 -7.117 1.00 23.84 409 LYS A N 1
ATOM 3319 C CA . LYS A 1 409 ? -43.529 34.999 -6.436 1.00 23.84 409 LYS A CA 1
ATOM 3320 C C . LYS A 1 409 ? -42.620 34.922 -5.164 1.00 23.84 409 LYS A C 1
ATOM 3322 O O . LYS A 1 409 ? -42.536 33.864 -4.551 1.00 23.84 409 LYS A O 1
ATOM 3327 N N . PRO A 1 410 ? -41.957 36.040 -4.751 1.00 33.44 410 PRO A N 1
ATOM 3328 C CA . PRO A 1 410 ? -40.895 36.104 -3.722 1.00 33.44 410 PRO A CA 1
ATOM 3329 C C . PRO A 1 410 ? -41.262 36.891 -2.431 1.00 33.44 410 PRO A C 1
ATOM 3331 O O . PRO A 1 410 ? -42.022 37.849 -2.519 1.00 33.44 410 PRO A O 1
ATOM 3334 N N . SER A 1 411 ? -40.633 36.611 -1.268 1.00 23.42 411 SER A N 1
ATOM 3335 C CA . SER A 1 411 ? -40.243 37.658 -0.282 1.00 23.42 411 SER A CA 1
ATOM 3336 C C . SER A 1 411 ? -39.321 37.193 0.870 1.00 23.42 411 SER A C 1
ATOM 3338 O O . SER A 1 411 ? -39.601 36.219 1.560 1.00 23.42 411 SER A O 1
ATOM 3340 N N . ALA A 1 412 ? -38.275 38.000 1.076 1.00 24.97 412 ALA A N 1
ATOM 3341 C CA . ALA A 1 412 ? -37.384 38.278 2.215 1.00 24.97 412 ALA A CA 1
ATOM 3342 C C . ALA A 1 412 ? -37.580 37.643 3.618 1.00 24.97 412 ALA A C 1
ATOM 3344 O O . ALA A 1 412 ? -38.631 37.779 4.237 1.00 24.97 412 ALA A O 1
ATOM 3345 N N . LYS A 1 413 ? -36.450 37.225 4.225 1.00 24.19 413 LYS A N 1
ATOM 3346 C CA . LYS A 1 413 ? -35.829 37.892 5.401 1.00 24.19 413 LYS A CA 1
ATOM 3347 C C . LYS A 1 413 ? -34.408 37.363 5.680 1.00 24.19 413 LYS A C 1
ATOM 3349 O O . LYS A 1 413 ? -34.175 36.162 5.745 1.00 24.19 413 LYS A O 1
ATOM 3354 N N . LEU A 1 414 ? -33.468 38.295 5.860 1.00 26.44 414 LEU A N 1
ATOM 3355 C CA . LEU A 1 414 ? -32.085 38.069 6.295 1.00 26.44 414 LEU A CA 1
ATOM 3356 C C . LEU A 1 414 ? -32.013 37.606 7.758 1.00 26.44 414 LEU A C 1
ATOM 3358 O O . LEU A 1 414 ? -32.583 38.268 8.624 1.00 26.44 414 LEU A O 1
ATOM 3362 N N . ARG A 1 415 ? -31.198 36.580 8.034 1.00 22.58 415 ARG A N 1
ATOM 3363 C CA . ARG A 1 415 ? -30.034 36.605 8.955 1.00 22.58 415 ARG A CA 1
ATOM 3364 C C . ARG A 1 415 ? -29.657 35.186 9.390 1.00 22.58 415 ARG A C 1
ATOM 3366 O O . ARG A 1 415 ? -30.428 34.535 10.084 1.00 22.58 415 ARG A O 1
ATOM 3373 N N . LYS A 1 416 ? -28.420 34.795 9.083 1.00 23.05 416 LYS A N 1
ATOM 3374 C CA . LYS A 1 416 ? -27.338 34.411 10.015 1.00 23.05 416 LYS A CA 1
ATOM 3375 C C . LYS A 1 416 ? -26.319 33.586 9.229 1.00 23.05 416 LYS A C 1
ATOM 3377 O O . LYS A 1 416 ? -26.682 32.654 8.523 1.00 23.05 416 LYS A O 1
ATOM 3382 N N . THR A 1 417 ? -25.059 33.984 9.334 1.00 33.31 417 THR A N 1
ATOM 3383 C CA . THR A 1 417 ? -23.882 33.200 8.948 1.00 33.31 417 THR A CA 1
ATOM 3384 C C . THR A 1 417 ? -23.947 31.790 9.534 1.00 33.31 417 THR A C 1
ATOM 3386 O O . THR A 1 417 ? -24.265 31.661 10.717 1.00 33.31 417 THR A O 1
ATOM 3389 N N . PRO A 1 418 ? -23.568 30.766 8.755 1.00 28.97 418 PRO A N 1
ATOM 3390 C CA . PRO A 1 418 ? -22.983 29.565 9.331 1.00 28.97 418 PRO A CA 1
ATOM 3391 C C . PRO A 1 418 ? -21.641 29.234 8.668 1.00 28.97 418 PRO A C 1
ATOM 3393 O O . PRO A 1 418 ? -21.538 29.114 7.450 1.00 28.97 418 PRO A O 1
ATOM 3396 N N . GLU A 1 419 ? -20.622 29.130 9.517 1.00 25.52 419 GLU A N 1
ATOM 3397 C CA . GLU A 1 419 ? -19.733 27.969 9.618 1.00 25.52 419 GLU A CA 1
ATOM 3398 C C . GLU A 1 419 ? -19.475 27.189 8.320 1.00 25.52 419 GLU A C 1
ATOM 3400 O O . GLU A 1 419 ? -20.331 26.481 7.788 1.00 25.52 419 GLU A O 1
ATOM 3405 N N . THR A 1 420 ? -18.230 27.281 7.859 1.00 25.69 420 THR A N 1
ATOM 3406 C CA . THR A 1 420 ? -17.654 26.508 6.763 1.00 25.69 420 THR A CA 1
ATOM 3407 C C . THR A 1 420 ? -17.707 25.009 7.076 1.00 25.69 420 THR A C 1
ATOM 3409 O O . THR A 1 420 ? -16.766 24.424 7.607 1.00 25.69 420 THR A O 1
ATOM 3412 N N . ILE A 1 421 ? -18.816 24.361 6.723 1.00 26.36 421 ILE A N 1
ATOM 3413 C CA . ILE A 1 421 ? -18.866 22.914 6.521 1.00 26.36 421 ILE A CA 1
ATOM 3414 C C . ILE A 1 421 ? -18.026 22.636 5.272 1.00 26.36 421 ILE A C 1
ATOM 3416 O O . ILE A 1 421 ? -18.477 22.868 4.149 1.00 26.36 421 ILE A O 1
ATOM 3420 N N . ALA A 1 422 ? -16.800 22.151 5.459 1.00 27.97 422 ALA A N 1
ATOM 3421 C CA . ALA A 1 422 ? -16.023 21.551 4.384 1.00 27.97 422 ALA A CA 1
ATOM 3422 C C . ALA A 1 422 ? -16.793 20.327 3.859 1.00 27.97 422 ALA A C 1
ATOM 3424 O O . ALA A 1 422 ? -16.783 19.250 4.458 1.00 27.97 422 ALA A O 1
ATOM 3425 N N . ARG A 1 423 ? -17.521 20.504 2.753 1.00 31.25 423 ARG A N 1
ATOM 3426 C CA . ARG A 1 423 ? -18.066 19.391 1.976 1.00 31.25 423 ARG A CA 1
ATOM 3427 C C . ARG A 1 423 ? -16.879 18.643 1.375 1.00 31.25 423 ARG A C 1
ATOM 3429 O O . ARG A 1 423 ? -16.175 19.204 0.547 1.00 31.25 423 ARG A O 1
ATOM 3436 N N . LYS A 1 424 ? -16.654 17.392 1.787 1.00 39.19 424 LYS A N 1
ATOM 3437 C CA . LYS A 1 424 ? -15.775 16.476 1.047 1.00 39.19 424 LYS A CA 1
ATOM 3438 C C . LYS A 1 424 ? -16.393 16.251 -0.334 1.00 39.19 424 LYS A C 1
ATOM 3440 O O . LYS A 1 424 ? -17.472 15.668 -0.431 1.00 39.19 424 LYS A O 1
ATOM 3445 N N . GLU A 1 425 ? -15.752 16.770 -1.373 1.00 53.34 425 GLU A N 1
ATOM 3446 C CA . GLU A 1 425 ? -16.115 16.509 -2.766 1.00 53.34 425 GLU A CA 1
ATOM 3447 C C . GLU A 1 425 ? -15.888 15.022 -3.080 1.00 53.34 425 GLU A C 1
ATOM 3449 O O . GLU A 1 425 ? -14.980 14.387 -2.538 1.00 53.34 425 GLU A O 1
ATOM 3454 N N . LYS A 1 426 ? -16.768 14.424 -3.891 1.00 69.06 426 LYS A N 1
ATOM 3455 C CA . LYS A 1 426 ? -16.682 12.999 -4.232 1.00 69.06 426 LYS A CA 1
ATOM 3456 C C . LYS A 1 426 ? -15.667 12.828 -5.361 1.00 69.06 426 LYS A C 1
ATOM 3458 O O . LYS A 1 426 ? -15.964 13.210 -6.488 1.00 69.06 426 LYS A O 1
ATOM 3463 N N . ILE A 1 427 ? -14.521 12.223 -5.067 1.00 71.81 427 ILE A N 1
ATOM 3464 C CA . ILE A 1 427 ? -13.521 11.838 -6.072 1.00 71.81 427 ILE A CA 1
ATOM 3465 C C . ILE A 1 427 ? -14.129 10.765 -6.995 1.00 71.81 427 ILE A C 1
ATOM 3467 O O . ILE A 1 427 ? -14.730 9.797 -6.524 1.00 71.81 427 ILE A O 1
ATOM 3471 N N . LEU A 1 428 ? -14.039 10.991 -8.304 1.00 79.94 428 LEU A N 1
ATOM 3472 C CA . LEU A 1 428 ? -14.565 10.152 -9.386 1.00 79.94 428 LEU A CA 1
ATOM 3473 C C . LEU A 1 428 ? -13.472 9.297 -10.034 1.00 79.94 428 LEU A C 1
ATOM 3475 O O . LEU A 1 428 ? -13.744 8.156 -10.395 1.00 79.94 428 LEU A O 1
ATOM 3479 N N . ALA A 1 429 ? -12.257 9.831 -10.147 1.00 80.69 429 ALA A N 1
ATOM 3480 C CA . ALA A 1 429 ? -11.064 9.116 -10.586 1.00 80.69 429 ALA A CA 1
ATOM 3481 C C . ALA A 1 429 ? -9.830 9.742 -9.934 1.00 80.69 429 ALA A C 1
ATOM 3483 O O . ALA A 1 429 ? -9.812 10.947 -9.677 1.00 80.69 429 ALA A O 1
ATOM 3484 N N . PHE A 1 430 ? -8.820 8.930 -9.648 1.00 77.88 430 PHE A N 1
ATOM 3485 C CA . PHE A 1 430 ? -7.568 9.389 -9.070 1.00 77.88 430 PHE A CA 1
ATOM 3486 C C . PHE A 1 430 ? -6.424 8.487 -9.523 1.00 77.88 430 PHE A C 1
ATOM 3488 O O . PHE A 1 430 ? -6.591 7.269 -9.506 1.00 77.88 430 PHE A O 1
ATOM 3495 N N . ASP A 1 431 ? -5.299 9.088 -9.892 1.00 83.75 431 ASP A N 1
ATOM 3496 C CA . ASP A 1 431 ? -4.026 8.415 -10.124 1.00 83.75 431 ASP A CA 1
ATOM 3497 C C . ASP A 1 431 ? -2.921 9.154 -9.369 1.00 83.75 431 ASP A C 1
ATOM 3499 O O . ASP A 1 431 ? -2.785 10.362 -9.541 1.00 83.75 431 ASP A O 1
ATOM 3503 N N . ASP A 1 432 ? -2.166 8.465 -8.516 1.00 74.25 432 ASP A N 1
ATOM 3504 C CA . ASP A 1 432 ? -1.007 9.021 -7.799 1.00 74.25 432 ASP A CA 1
ATOM 3505 C C . ASP A 1 432 ? 0.314 8.792 -8.535 1.00 74.25 432 ASP A C 1
ATOM 3507 O O . ASP A 1 432 ? 1.340 9.326 -8.120 1.00 74.25 432 ASP A O 1
ATOM 3511 N N . PHE A 1 433 ? 0.295 8.011 -9.621 1.00 77.25 433 PHE A N 1
ATOM 3512 C CA . PHE A 1 433 ? 1.473 7.684 -10.416 1.00 77.25 433 PHE A CA 1
ATOM 3513 C C . PHE A 1 433 ? 2.637 7.096 -9.593 1.00 77.25 433 PHE A C 1
ATOM 3515 O O . PHE A 1 433 ? 3.801 7.191 -9.995 1.00 77.25 433 PHE A O 1
ATOM 3522 N N . ASP A 1 434 ? 2.346 6.468 -8.446 1.00 66.69 434 ASP A N 1
ATOM 3523 C CA . ASP A 1 434 ? 3.364 5.903 -7.557 1.00 66.69 434 ASP A CA 1
ATOM 3524 C C . ASP A 1 434 ? 3.843 4.542 -8.076 1.00 66.69 434 ASP A C 1
ATOM 3526 O O . ASP A 1 434 ? 3.327 3.476 -7.733 1.00 66.69 434 ASP A O 1
ATOM 3530 N N . GLY A 1 435 ? 4.797 4.593 -9.010 1.00 46.53 435 GLY A N 1
ATOM 3531 C CA . GLY A 1 435 ? 5.431 3.421 -9.617 1.00 46.53 435 GLY A CA 1
ATOM 3532 C C . GLY A 1 435 ? 4.542 2.629 -10.584 1.00 46.53 435 GLY A C 1
ATOM 3533 O O . GLY A 1 435 ? 5.033 1.710 -11.240 1.00 46.53 435 GLY A O 1
ATOM 3534 N N . LYS A 1 436 ? 3.258 2.984 -10.719 1.00 69.56 436 LYS A N 1
ATOM 3535 C CA . LYS A 1 436 ? 2.298 2.395 -11.668 1.00 69.56 436 LYS A CA 1
ATOM 3536 C C . LYS A 1 436 ? 1.218 3.400 -12.069 1.00 69.56 436 LYS A C 1
ATOM 3538 O O . LYS A 1 436 ? 0.950 4.349 -11.344 1.00 69.56 436 LYS A O 1
ATOM 3543 N N . LEU A 1 437 ? 0.571 3.153 -13.207 1.00 76.62 437 LEU A N 1
ATOM 3544 C CA . LEU A 1 437 ? -0.652 3.851 -13.604 1.00 76.62 437 LEU A CA 1
ATOM 3545 C C . LEU A 1 437 ? -1.858 3.128 -12.993 1.00 76.62 437 LEU A C 1
ATOM 3547 O O . LEU A 1 437 ? -2.080 1.948 -13.281 1.00 76.62 437 LEU A O 1
ATOM 3551 N N . THR A 1 438 ? -2.611 3.797 -12.125 1.00 72.44 438 THR A N 1
ATOM 3552 C CA . THR A 1 438 ? -3.757 3.196 -11.419 1.00 72.44 438 THR A CA 1
ATOM 3553 C C . THR A 1 438 ? -5.086 3.393 -12.150 1.00 72.44 438 THR A C 1
ATOM 3555 O O . THR A 1 438 ? -5.989 2.560 -12.010 1.00 72.44 438 THR A O 1
ATOM 3558 N N . LEU A 1 439 ? -5.202 4.434 -12.980 1.00 73.88 439 LEU A N 1
ATOM 3559 C CA . LEU A 1 439 ? -6.290 4.591 -13.941 1.00 73.88 439 LEU A CA 1
ATOM 3560 C C . LEU A 1 439 ? -5.975 3.850 -15.240 1.00 73.88 439 LEU A C 1
ATOM 3562 O O . LEU A 1 439 ? -4.825 3.586 -15.594 1.00 73.88 439 LEU A O 1
ATOM 3566 N N . LYS A 1 440 ? -7.026 3.509 -15.987 1.00 83.94 440 LYS A N 1
ATOM 3567 C CA . LYS A 1 440 ? -6.856 2.986 -17.339 1.00 83.94 440 LYS A CA 1
ATOM 3568 C C . LYS A 1 440 ? -6.526 4.159 -18.266 1.00 83.94 440 LYS A C 1
ATOM 3570 O O . LYS A 1 440 ? -7.428 4.916 -18.622 1.00 83.94 440 LYS A O 1
ATOM 3575 N N . TRP A 1 441 ? -5.253 4.284 -18.633 1.00 86.50 441 TRP A N 1
ATOM 3576 C CA . TRP A 1 441 ? -4.780 5.266 -19.606 1.00 86.50 441 TRP A CA 1
ATOM 3577 C C . TRP A 1 441 ? -4.628 4.640 -20.989 1.00 86.50 441 TRP A C 1
ATOM 3579 O O . TRP A 1 441 ? -3.923 3.644 -21.156 1.00 86.50 441 TRP A O 1
ATOM 3589 N N . ASP A 1 442 ? -5.250 5.256 -21.982 1.00 87.75 442 ASP A N 1
ATOM 3590 C CA . ASP A 1 442 ? -4.935 5.072 -23.387 1.00 87.75 442 ASP A CA 1
ATOM 3591 C C . ASP A 1 442 ? -3.800 6.046 -23.736 1.00 87.75 442 ASP A C 1
ATOM 3593 O O . ASP A 1 442 ? -3.963 7.263 -23.660 1.00 87.75 442 ASP A O 1
ATOM 3597 N N . ILE A 1 443 ? -2.625 5.512 -24.076 1.00 88.94 443 ILE A N 1
ATOM 3598 C CA . ILE A 1 443 ? -1.457 6.320 -24.444 1.00 88.94 443 ILE A CA 1
ATOM 3599 C C . ILE A 1 443 ? -1.389 6.379 -25.966 1.00 88.94 443 ILE A C 1
ATOM 3601 O O . ILE A 1 443 ? -0.984 5.413 -26.621 1.00 88.94 443 ILE A O 1
ATOM 3605 N N . LEU A 1 444 ? -1.807 7.503 -26.539 1.00 87.56 444 LEU A N 1
ATOM 3606 C CA . LEU A 1 444 ? -1.760 7.706 -27.982 1.00 87.56 444 LEU A CA 1
ATOM 3607 C C . LEU A 1 444 ? -0.337 8.068 -28.418 1.00 87.56 444 LEU A C 1
ATOM 3609 O O . LEU A 1 444 ? 0.345 8.856 -27.758 1.00 87.56 444 LEU A O 1
ATOM 3613 N N . ASN A 1 445 ? 0.094 7.477 -29.539 1.00 82.69 445 ASN A N 1
ATOM 3614 C CA . ASN A 1 445 ? 1.433 7.639 -30.115 1.00 82.69 445 ASN A CA 1
ATOM 3615 C C . ASN A 1 445 ? 2.554 7.427 -29.077 1.00 82.69 445 ASN A C 1
ATOM 3617 O O . ASN A 1 445 ? 3.434 8.270 -28.896 1.00 82.69 445 ASN A O 1
ATOM 3621 N N . ALA A 1 446 ? 2.481 6.306 -28.350 1.00 79.44 446 ALA A N 1
ATOM 3622 C CA . ALA A 1 446 ? 3.376 6.008 -27.239 1.00 79.44 446 ALA A CA 1
ATOM 3623 C C . ALA A 1 446 ? 4.848 5.884 -27.676 1.00 79.44 446 ALA A C 1
ATOM 3625 O O . ALA A 1 446 ? 5.198 5.115 -28.572 1.00 79.44 446 ALA A O 1
ATOM 3626 N N . ASP A 1 447 ? 5.713 6.593 -26.963 1.00 83.38 447 ASP A N 1
ATOM 3627 C CA . ASP A 1 447 ? 7.164 6.512 -27.008 1.00 83.38 447 ASP A CA 1
ATOM 3628 C C . ASP A 1 447 ? 7.651 6.195 -25.592 1.00 83.38 447 ASP A C 1
ATOM 3630 O O . ASP A 1 447 ? 7.866 7.080 -24.759 1.00 83.38 447 ASP A O 1
ATOM 3634 N N . LEU A 1 448 ? 7.784 4.893 -25.327 1.00 76.38 448 LEU A N 1
ATOM 3635 C CA . LEU A 1 448 ? 8.069 4.330 -24.002 1.00 76.38 448 LEU A CA 1
ATOM 3636 C C . LEU A 1 448 ? 9.417 4.782 -23.413 1.00 76.38 448 LEU A C 1
ATOM 3638 O O . LEU A 1 448 ? 9.670 4.548 -22.237 1.00 76.38 448 LEU A O 1
ATOM 3642 N N . SER A 1 449 ? 10.288 5.404 -24.216 1.00 77.56 449 SER A N 1
ATOM 3643 C CA . SER A 1 449 ? 11.580 5.937 -23.766 1.00 77.56 449 SER A CA 1
ATOM 3644 C C . SER A 1 449 ? 11.500 7.365 -23.216 1.00 77.56 449 SER A C 1
ATOM 3646 O O . SER A 1 449 ? 12.454 7.831 -22.600 1.00 77.56 449 SER A O 1
ATOM 3648 N N . ASN A 1 450 ? 10.369 8.048 -23.424 1.00 81.88 450 ASN A N 1
ATOM 3649 C CA . ASN A 1 450 ? 10.173 9.466 -23.105 1.00 81.88 450 ASN A CA 1
ATOM 3650 C C . ASN A 1 450 ? 8.983 9.711 -22.164 1.00 81.88 450 ASN A C 1
ATOM 3652 O O . ASN A 1 450 ? 8.469 10.824 -22.065 1.00 81.88 450 ASN A O 1
ATOM 3656 N N . PHE A 1 451 ? 8.555 8.680 -21.437 1.00 89.81 451 PHE A N 1
ATOM 3657 C CA . PHE A 1 451 ? 7.846 8.859 -20.178 1.00 89.81 451 PHE A CA 1
ATOM 3658 C C . PHE A 1 451 ? 8.333 7.834 -19.155 1.00 89.81 451 PHE A C 1
ATOM 3660 O O . PHE A 1 451 ? 8.833 6.769 -19.508 1.00 89.81 451 PHE A O 1
ATOM 3667 N N . SER A 1 452 ? 8.208 8.158 -17.875 1.00 83.19 452 SER A N 1
ATOM 3668 C CA . SER A 1 452 ? 8.734 7.346 -16.785 1.00 83.19 452 SER A CA 1
ATOM 3669 C C . SER A 1 452 ? 7.913 7.548 -15.519 1.00 83.19 452 SER A C 1
ATOM 3671 O O . SER A 1 452 ? 7.526 8.667 -15.196 1.00 83.19 452 SER A O 1
ATOM 3673 N N . LEU A 1 453 ? 7.685 6.461 -14.785 1.00 75.06 453 LEU A N 1
ATOM 3674 C CA . LEU A 1 453 ? 7.108 6.481 -13.431 1.00 75.06 453 LEU A CA 1
ATOM 3675 C C . LEU A 1 453 ? 8.189 6.346 -12.347 1.00 75.06 453 LEU A C 1
ATOM 3677 O O . LEU A 1 453 ? 7.889 6.273 -11.158 1.00 75.06 453 LEU A O 1
ATOM 3681 N N . THR A 1 454 ? 9.458 6.266 -12.759 1.00 68.06 454 THR A N 1
ATOM 3682 C CA . THR A 1 454 ? 10.601 6.015 -11.872 1.00 68.06 454 THR A CA 1
ATOM 3683 C C . THR A 1 454 ? 11.624 7.147 -11.878 1.00 68.06 454 THR A C 1
ATOM 3685 O O . THR A 1 454 ? 12.393 7.248 -10.925 1.00 68.06 454 THR A O 1
ATOM 3688 N N . ASN A 1 455 ? 11.644 8.009 -12.908 1.00 74.69 455 ASN A N 1
ATOM 3689 C CA . ASN A 1 455 ? 12.549 9.171 -12.974 1.00 74.69 455 ASN A CA 1
ATOM 3690 C C . ASN A 1 455 ? 12.311 10.111 -11.788 1.00 74.69 455 ASN A C 1
ATOM 3692 O O . ASN A 1 455 ? 13.259 10.636 -11.203 1.00 74.69 455 ASN A O 1
ATOM 3696 N N . LYS A 1 456 ? 11.042 10.252 -11.398 1.00 77.94 456 LYS A N 1
ATOM 3697 C CA . LYS A 1 456 ? 10.617 10.889 -10.162 1.00 77.94 456 LYS A CA 1
ATOM 3698 C C . LYS A 1 456 ? 9.604 9.981 -9.455 1.00 77.94 456 LYS A C 1
ATOM 3700 O O . LYS A 1 456 ? 8.454 9.935 -9.880 1.00 77.94 456 LYS A O 1
ATOM 3705 N N . PRO A 1 457 ? 10.003 9.260 -8.393 1.00 68.94 457 PRO A N 1
ATOM 3706 C CA . PRO A 1 457 ? 9.082 8.420 -7.630 1.00 68.94 457 PRO A CA 1
ATOM 3707 C C . PRO A 1 457 ? 7.865 9.216 -7.132 1.00 68.94 457 PRO A C 1
ATOM 3709 O O . PRO A 1 457 ? 8.032 10.313 -6.590 1.00 68.94 457 PRO A O 1
ATOM 3712 N N . GLY A 1 458 ? 6.661 8.669 -7.321 1.00 66.81 458 GLY A N 1
ATOM 3713 C CA . GLY A 1 458 ? 5.393 9.340 -7.002 1.00 66.81 458 GLY A CA 1
ATOM 3714 C C . GLY A 1 458 ? 4.922 10.362 -8.045 1.00 66.81 458 GLY A C 1
ATOM 3715 O O . GLY A 1 458 ? 4.201 11.293 -7.691 1.00 66.81 458 GLY A O 1
ATOM 3716 N N . ALA A 1 459 ? 5.383 10.267 -9.297 1.00 87.44 459 ALA A N 1
ATOM 3717 C CA . ALA A 1 459 ? 4.927 11.119 -10.392 1.00 87.44 459 ALA A CA 1
ATOM 3718 C C . ALA A 1 459 ? 5.041 10.419 -11.758 1.00 87.44 459 ALA A C 1
ATOM 3720 O O . ALA A 1 459 ? 5.953 9.630 -12.000 1.00 87.44 459 ALA A O 1
ATOM 3721 N N . LEU A 1 460 ? 4.156 10.783 -12.689 1.00 94.06 460 LEU A N 1
ATOM 3722 C CA . LEU A 1 460 ? 4.303 10.488 -14.112 1.00 94.06 460 LEU A CA 1
ATOM 3723 C C . LEU A 1 460 ? 5.157 11.583 -14.748 1.00 94.06 460 LEU A C 1
ATOM 3725 O O . LEU A 1 460 ? 4.698 12.710 -14.922 1.00 94.06 460 LEU A O 1
ATOM 3729 N N . THR A 1 461 ? 6.395 11.263 -15.108 1.00 95.00 461 THR A N 1
ATOM 3730 C CA . THR A 1 461 ? 7.263 12.151 -15.884 1.00 95.00 461 THR A CA 1
ATOM 3731 C C . THR A 1 461 ? 7.042 11.905 -17.372 1.00 95.00 461 THR A C 1
ATOM 3733 O O . THR A 1 461 ? 7.301 10.804 -17.842 1.00 95.00 461 THR A O 1
ATOM 3736 N N . ILE A 1 462 ? 6.596 12.914 -18.121 1.00 95.12 462 ILE A N 1
ATOM 3737 C CA . ILE A 1 462 ? 6.546 12.903 -19.589 1.00 95.12 462 ILE A CA 1
ATOM 3738 C C . ILE A 1 462 ? 7.615 13.874 -20.092 1.00 95.12 462 ILE A C 1
ATOM 3740 O O . ILE A 1 462 ? 7.553 15.072 -19.814 1.00 95.12 462 ILE A O 1
ATOM 3744 N N . THR A 1 463 ? 8.611 13.369 -20.808 1.00 92.94 463 THR A N 1
ATOM 3745 C CA . THR A 1 463 ? 9.640 14.192 -21.446 1.00 92.94 463 THR A CA 1
ATOM 3746 C C . THR A 1 463 ? 9.054 14.792 -22.719 1.00 92.94 463 THR A C 1
ATOM 3748 O O . THR A 1 463 ? 8.537 14.062 -23.563 1.00 92.94 463 THR A O 1
ATOM 3751 N N . THR A 1 464 ? 9.100 16.119 -22.872 1.00 90.62 464 THR A N 1
ATOM 3752 C CA . THR A 1 464 ? 8.525 16.772 -24.052 1.00 90.62 464 THR A CA 1
ATOM 3753 C C . THR A 1 464 ? 9.219 16.317 -25.333 1.00 90.62 464 THR A C 1
ATOM 3755 O O . THR A 1 464 ? 10.442 16.183 -25.383 1.00 90.62 464 THR A O 1
ATOM 3758 N N . GLN A 1 465 ? 8.443 16.119 -26.395 1.00 88.56 465 GLN A N 1
ATOM 3759 C CA . GLN A 1 465 ? 8.941 15.735 -27.718 1.00 88.56 465 GLN A CA 1
ATOM 3760 C C . GLN A 1 465 ? 8.266 16.568 -28.799 1.00 88.56 465 GLN A C 1
ATOM 3762 O O . GLN A 1 465 ? 7.159 17.062 -28.578 1.00 88.56 465 GLN A O 1
ATOM 3767 N N . ASP A 1 466 ? 8.923 16.729 -29.948 1.00 83.44 466 ASP A N 1
ATOM 3768 C CA . ASP A 1 466 ? 8.340 17.456 -31.076 1.00 83.44 466 ASP A CA 1
ATOM 3769 C C . ASP A 1 466 ? 7.022 16.807 -31.497 1.00 83.44 466 ASP A C 1
ATOM 3771 O O . ASP A 1 466 ? 6.948 15.591 -31.677 1.00 83.44 466 ASP A O 1
ATOM 3775 N N . GLY A 1 467 ? 5.980 17.627 -31.595 1.00 76.81 467 GLY A N 1
ATOM 3776 C CA . GLY A 1 467 ? 4.637 17.154 -31.860 1.00 76.81 467 GLY A CA 1
ATOM 3777 C C . GLY A 1 467 ? 3.621 18.282 -31.976 1.00 76.81 467 GLY A C 1
ATOM 3778 O O . GLY A 1 467 ? 3.646 19.253 -31.214 1.00 76.81 467 GLY A O 1
ATOM 3779 N N . HIS A 1 468 ? 2.680 18.133 -32.904 1.00 73.31 468 HIS A N 1
ATOM 3780 C CA . HIS A 1 468 ? 1.527 19.019 -33.032 1.00 73.31 468 HIS A CA 1
ATOM 3781 C C . HIS A 1 468 ? 0.208 18.243 -33.098 1.00 73.31 468 HIS A C 1
ATOM 3783 O O . HIS A 1 468 ? 0.128 17.142 -33.636 1.00 73.31 468 HIS A O 1
ATOM 3789 N N . PHE A 1 469 ? -0.853 18.860 -32.567 1.00 74.25 469 PHE A N 1
ATOM 3790 C CA . PHE A 1 469 ? -2.228 18.363 -32.685 1.00 74.25 469 PHE A CA 1
ATOM 3791 C C . PHE A 1 469 ? -2.919 18.810 -33.990 1.00 74.25 469 PHE A C 1
ATOM 3793 O O . PHE A 1 469 ? -4.026 18.372 -34.266 1.00 74.25 469 PHE A O 1
ATOM 3800 N N . LYS A 1 470 ? -2.278 19.667 -34.805 1.00 63.28 470 LYS A N 1
ATOM 3801 C CA . LYS A 1 470 ? -2.899 20.392 -35.930 1.00 63.28 470 LYS A CA 1
ATOM 3802 C C . LYS A 1 470 ? -2.365 19.947 -37.307 1.00 63.28 470 LYS A C 1
ATOM 3804 O O . LYS A 1 470 ? -1.159 19.793 -37.471 1.00 63.28 470 LYS A O 1
ATOM 3809 N N . GLU A 1 471 ? -3.246 19.910 -38.320 1.00 54.06 471 GLU A N 1
ATOM 3810 C CA . GLU A 1 471 ? -2.963 19.680 -39.762 1.00 54.06 471 GLU A CA 1
ATOM 3811 C C . GLU A 1 471 ? -2.503 18.245 -40.142 1.00 54.06 471 GLU A C 1
ATOM 3813 O O . GLU A 1 471 ? -2.674 17.297 -39.383 1.00 54.06 471 GLU A O 1
ATOM 3818 N N . ALA A 1 472 ? -2.003 18.047 -41.375 1.00 50.91 472 ALA A N 1
ATOM 3819 C CA . ALA A 1 472 ? -1.656 16.743 -41.967 1.00 50.91 472 ALA A CA 1
ATOM 3820 C C . ALA A 1 472 ? -0.491 15.996 -41.274 1.00 50.91 472 ALA A C 1
ATOM 3822 O O . ALA A 1 472 ? -0.141 14.898 -41.704 1.00 50.91 472 ALA A O 1
ATOM 3823 N N . ASN A 1 473 ? 0.091 16.569 -40.215 1.00 54.62 473 ASN A N 1
ATOM 3824 C CA . ASN A 1 473 ? 1.110 15.949 -39.371 1.00 54.62 473 ASN A CA 1
ATOM 3825 C C . ASN A 1 473 ? 0.571 15.801 -37.943 1.00 54.62 473 ASN A C 1
ATOM 3827 O O . ASN A 1 473 ? 0.600 16.739 -37.154 1.00 54.62 473 ASN A O 1
ATOM 3831 N N . ARG A 1 474 ? 0.083 14.595 -37.631 1.00 68.38 474 ARG A N 1
ATOM 3832 C CA . ARG A 1 474 ? -0.402 14.174 -36.306 1.00 68.38 474 ARG A CA 1
ATOM 3833 C C . ARG A 1 474 ? 0.708 13.430 -35.564 1.00 68.38 474 ARG A C 1
ATOM 3835 O O . ARG A 1 474 ? 0.617 12.226 -35.335 1.00 68.38 474 ARG A O 1
ATOM 3842 N N . ASP A 1 475 ? 1.798 14.136 -35.286 1.00 72.50 475 ASP A N 1
ATOM 3843 C CA . ASP A 1 475 ? 3.058 13.561 -34.798 1.00 72.50 475 ASP A CA 1
ATOM 3844 C C . ASP A 1 475 ? 3.283 13.722 -33.285 1.00 72.50 475 ASP A C 1
ATOM 3846 O O . ASP A 1 475 ? 4.344 13.350 -32.788 1.00 72.50 475 ASP A O 1
ATOM 3850 N N . TYR A 1 476 ? 2.286 14.218 -32.538 1.00 85.75 476 TYR A N 1
ATOM 3851 C CA . TYR A 1 476 ? 2.323 14.255 -31.073 1.00 85.75 476 TYR A CA 1
ATOM 3852 C C . TYR A 1 476 ? 2.588 12.869 -30.482 1.00 85.75 476 TYR A C 1
ATOM 3854 O O . TYR A 1 476 ? 2.124 11.863 -31.014 1.00 85.75 476 TYR A O 1
ATOM 3862 N N . LYS A 1 477 ? 3.304 12.818 -29.357 1.00 84.94 477 LYS A N 1
ATOM 3863 C CA . LYS A 1 477 ? 3.670 11.581 -28.661 1.00 84.94 477 LYS A CA 1
ATOM 3864 C C . LYS A 1 477 ? 3.257 11.634 -27.203 1.00 84.94 477 LYS A C 1
ATOM 3866 O O . LYS A 1 477 ? 3.178 12.716 -26.625 1.00 84.94 477 LYS A O 1
ATOM 3871 N N . ASN A 1 478 ? 3.048 10.459 -26.612 1.00 90.75 478 ASN A N 1
ATOM 3872 C CA . ASN A 1 478 ? 2.801 10.311 -25.177 1.00 90.75 478 ASN A CA 1
ATOM 3873 C C . ASN A 1 478 ? 1.617 11.154 -24.673 1.00 90.75 478 ASN A C 1
ATOM 3875 O O . ASN A 1 478 ? 1.705 11.816 -23.639 1.00 90.75 478 ASN A O 1
ATOM 3879 N N . LEU A 1 479 ? 0.501 11.123 -25.409 1.00 93.38 479 LEU A N 1
ATOM 3880 C CA . LEU A 1 479 ? -0.762 11.698 -24.951 1.00 93.38 479 LEU A CA 1
ATOM 3881 C C . LEU A 1 479 ? -1.508 10.654 -24.109 1.00 93.38 479 LEU A C 1
ATOM 3883 O O . LEU A 1 479 ? -1.994 9.661 -24.647 1.00 93.38 479 LEU A O 1
ATOM 3887 N N . PHE A 1 480 ? -1.587 10.880 -22.798 1.00 96.19 480 PHE A N 1
ATOM 3888 C CA . PHE A 1 480 ? -2.250 9.993 -21.843 1.00 96.19 480 PHE A CA 1
ATOM 3889 C C . PHE A 1 480 ? -3.703 10.412 -21.693 1.00 96.19 480 PHE A C 1
ATOM 3891 O O . PHE A 1 480 ? -3.967 11.483 -21.155 1.00 96.19 480 PHE A O 1
ATOM 3898 N N . LEU A 1 481 ? -4.640 9.570 -22.118 1.00 95.44 481 LEU A N 1
ATOM 3899 C CA . LEU A 1 481 ? -6.077 9.822 -22.026 1.00 95.44 481 LEU A CA 1
ATOM 3900 C C . LEU A 1 481 ? -6.764 8.775 -21.164 1.00 95.44 481 LEU A C 1
ATOM 3902 O O . LEU A 1 481 ? -6.428 7.600 -21.203 1.00 95.44 481 LEU A O 1
ATOM 3906 N N . THR A 1 482 ? -7.759 9.190 -20.399 1.00 92.75 482 THR A N 1
ATOM 3907 C CA . THR A 1 482 ? -8.677 8.279 -19.723 1.00 92.75 482 THR A CA 1
ATOM 3908 C C . THR A 1 482 ? -10.106 8.725 -19.992 1.00 92.75 482 THR A C 1
ATOM 3910 O O . THR A 1 482 ? -10.363 9.904 -20.253 1.00 92.75 482 THR A O 1
ATOM 3913 N N . ASP A 1 483 ? -11.044 7.785 -19.960 1.00 91.88 483 ASP A N 1
ATOM 3914 C CA . ASP A 1 483 ? -12.456 8.092 -20.173 1.00 91.88 483 ASP A CA 1
ATOM 3915 C C . ASP A 1 483 ? -12.937 9.088 -19.112 1.00 91.88 483 ASP A C 1
ATOM 3917 O O . ASP A 1 483 ? -12.638 8.931 -17.923 1.00 91.88 483 ASP A O 1
ATOM 3921 N N . THR A 1 484 ? -13.695 10.108 -19.526 1.00 86.81 484 THR A N 1
ATOM 3922 C CA . THR A 1 484 ? -14.214 11.117 -18.593 1.00 86.81 484 THR A CA 1
ATOM 3923 C C . THR A 1 484 ? -15.069 10.437 -17.516 1.00 86.81 484 THR A C 1
ATOM 3925 O O . THR A 1 484 ? -16.115 9.861 -17.828 1.00 86.81 484 THR A O 1
ATOM 3928 N N . PRO A 1 485 ? -14.662 10.477 -16.235 1.00 77.25 485 PRO A N 1
ATOM 3929 C CA . PRO A 1 485 ? -15.289 9.670 -15.201 1.00 77.25 485 PRO A CA 1
ATOM 3930 C C . PRO A 1 485 ? -16.554 10.349 -14.665 1.00 77.25 485 PRO A C 1
ATOM 3932 O O . P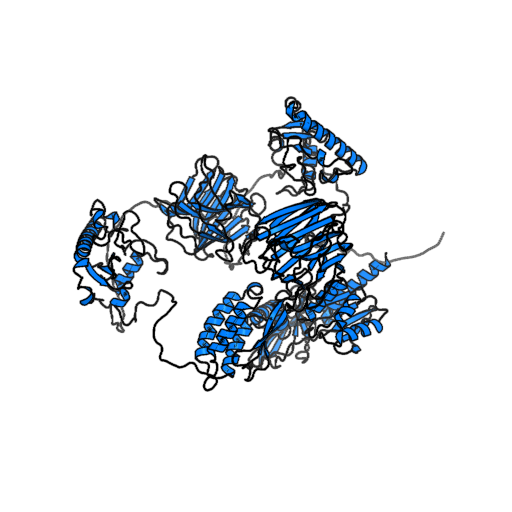RO A 1 485 ? -16.573 11.547 -14.386 1.00 77.25 485 PRO A O 1
ATOM 3935 N N . GLY A 1 486 ? -17.609 9.559 -14.460 1.00 70.50 486 GLY A N 1
ATOM 3936 C CA . GLY A 1 486 ? -18.927 10.027 -14.012 1.00 70.50 486 GLY A CA 1
ATOM 3937 C C . GLY A 1 486 ? -20.028 9.792 -15.059 1.00 70.50 486 GLY A C 1
ATOM 3938 O O . GLY A 1 486 ? -19.739 9.339 -16.162 1.00 70.50 486 GLY A O 1
ATOM 3939 N N . PRO A 1 487 ? -21.316 10.020 -14.733 1.00 68.38 487 PRO A N 1
ATOM 3940 C CA . PRO A 1 487 ? -22.403 9.951 -15.709 1.00 68.38 487 PRO A CA 1
ATOM 3941 C C . PRO A 1 487 ? -22.235 10.987 -16.828 1.00 68.38 487 PRO A C 1
ATOM 3943 O O . PRO A 1 487 ? -21.762 12.095 -16.582 1.00 68.38 487 PRO A O 1
ATOM 3946 N N . GLU A 1 488 ? -22.684 10.652 -18.038 1.00 63.12 488 GLU A N 1
ATOM 3947 C CA . GLU A 1 488 ? -22.620 11.536 -19.209 1.00 63.12 488 GLU A CA 1
ATOM 3948 C C . GLU A 1 488 ? -23.276 12.900 -18.916 1.00 63.12 488 GLU A C 1
ATOM 3950 O O . GLU A 1 488 ? -24.381 12.978 -18.368 1.00 63.12 488 GLU A O 1
ATOM 3955 N N . GLY A 1 489 ? -22.562 13.988 -19.217 1.00 66.31 489 GLY A N 1
ATOM 3956 C CA . GLY A 1 489 ? -22.982 15.356 -18.910 1.00 66.31 489 GLY A CA 1
ATOM 3957 C C . GLY A 1 489 ? -22.759 15.820 -17.464 1.00 66.31 489 GLY A C 1
ATOM 3958 O O . GLY A 1 489 ? -23.052 16.982 -17.172 1.00 66.31 489 GLY A O 1
ATOM 3959 N N . GLN A 1 490 ? -22.214 14.988 -16.562 1.00 78.44 490 GLN A N 1
ATOM 3960 C CA . GLN A 1 490 ? -21.893 15.402 -15.190 1.00 78.44 490 GLN A CA 1
ATOM 3961 C C . GLN A 1 490 ? -20.871 16.553 -15.169 1.00 78.44 490 GLN A C 1
ATOM 3963 O O . GLN A 1 490 ? -19.954 16.624 -15.986 1.00 78.44 490 GLN A O 1
ATOM 3968 N N . ASP A 1 491 ? -21.044 17.470 -14.218 1.00 85.00 491 ASP A N 1
ATOM 3969 C CA . ASP A 1 491 ? -20.069 18.512 -13.908 1.00 85.00 491 ASP A CA 1
ATOM 3970 C C . ASP A 1 491 ? -18.951 17.952 -13.026 1.00 85.00 491 ASP A C 1
ATOM 3972 O O . ASP A 1 491 ? -19.202 17.314 -11.994 1.00 85.00 491 ASP A O 1
ATOM 3976 N N . PHE A 1 492 ? -17.713 18.214 -13.423 1.00 88.38 492 PHE A N 1
ATOM 3977 C CA . PHE A 1 492 ? -16.522 17.700 -12.763 1.00 88.38 492 PHE A CA 1
ATOM 3978 C C . PHE A 1 492 ? -15.445 18.777 -12.680 1.00 88.38 492 PHE A C 1
ATOM 3980 O O . PHE A 1 492 ? -15.465 19.763 -13.416 1.00 88.38 492 PHE A O 1
ATOM 3987 N N . GLN A 1 493 ? -14.490 18.574 -11.783 1.00 91.88 493 GLN A N 1
ATOM 3988 C CA . GLN A 1 493 ? -13.227 19.295 -11.786 1.00 91.88 493 GLN A CA 1
ATOM 3989 C C . GLN A 1 493 ? -12.088 18.299 -11.958 1.00 91.88 493 GLN A C 1
ATOM 3991 O O . GLN A 1 493 ? -12.131 17.226 -11.359 1.00 91.88 493 GLN A O 1
ATOM 3996 N N . VAL A 1 494 ? -11.079 18.658 -12.745 1.00 93.88 494 VAL A N 1
ATOM 3997 C CA . VAL A 1 494 ? -9.845 17.879 -12.910 1.00 93.88 494 VAL A CA 1
ATOM 3998 C C . VAL A 1 494 ? -8.694 18.687 -12.345 1.00 93.88 494 VAL A C 1
ATOM 4000 O O . VAL A 1 494 ? -8.575 19.865 -12.675 1.00 93.88 494 VAL A O 1
ATOM 4003 N N . THR A 1 495 ? -7.873 18.085 -11.487 1.00 90.69 495 THR A N 1
ATOM 4004 C CA . THR A 1 495 ? -6.717 18.726 -10.848 1.00 90.69 495 THR A CA 1
ATOM 4005 C C . THR A 1 495 ? -5.481 17.838 -10.966 1.00 90.69 495 THR A C 1
ATOM 4007 O O . THR A 1 495 ? -5.551 16.629 -10.778 1.00 90.69 495 THR A O 1
ATOM 4010 N N . THR A 1 496 ? -4.339 18.455 -11.256 1.00 94.38 496 THR A N 1
ATOM 4011 C CA . THR A 1 496 ? -3.019 17.824 -11.290 1.00 94.38 496 THR A CA 1
ATOM 4012 C C . THR A 1 496 ? -2.022 18.799 -10.700 1.00 94.38 496 THR A C 1
ATOM 4014 O O . THR A 1 496 ? -2.264 20.013 -10.673 1.00 94.38 496 THR A O 1
ATOM 4017 N N . CYS A 1 497 ? -0.897 18.272 -10.244 1.00 92.88 497 CYS A N 1
ATOM 4018 C CA . CYS A 1 497 ? 0.234 19.080 -9.854 1.00 92.88 497 CYS A CA 1
ATOM 4019 C C . CYS A 1 497 ? 1.411 18.816 -10.783 1.00 92.88 497 CYS A C 1
ATOM 4021 O O . CYS A 1 497 ? 1.974 17.725 -10.776 1.00 92.88 497 CYS A O 1
ATOM 4023 N N . LEU A 1 498 ? 1.796 19.845 -11.531 1.00 94.06 498 LEU A N 1
ATOM 4024 C CA . LEU A 1 498 ? 2.939 19.827 -12.423 1.00 94.06 498 LEU A CA 1
ATOM 4025 C C . LEU A 1 498 ? 4.177 20.319 -11.666 1.00 94.06 498 LEU A C 1
ATOM 4027 O O . LEU A 1 498 ? 4.198 21.443 -11.158 1.00 94.06 498 LEU A O 1
ATOM 4031 N N . SER A 1 499 ? 5.196 19.475 -11.568 1.00 86.69 499 SER A N 1
ATOM 4032 C CA . SER A 1 499 ? 6.494 19.776 -10.968 1.00 86.69 499 SER A CA 1
ATOM 4033 C C . SER A 1 499 ? 7.638 19.374 -11.897 1.00 86.69 499 SER A C 1
ATOM 4035 O O . SER A 1 499 ? 7.457 18.633 -12.861 1.00 86.69 499 SER A O 1
ATOM 4037 N N . ASP A 1 500 ? 8.817 19.947 -11.657 1.00 81.56 500 ASP A N 1
ATOM 4038 C CA . ASP A 1 500 ? 10.029 19.792 -12.482 1.00 81.56 500 ASP A CA 1
ATOM 4039 C C . ASP A 1 500 ? 9.890 20.212 -13.958 1.00 81.56 500 ASP A C 1
ATOM 4041 O O . ASP A 1 500 ? 10.848 20.116 -14.718 1.00 81.56 500 ASP A O 1
ATOM 4045 N N . PHE A 1 501 ? 8.752 20.798 -14.341 1.00 89.31 501 PHE A N 1
ATOM 4046 C CA . PHE A 1 501 ? 8.527 21.367 -15.661 1.00 89.31 501 PHE A CA 1
ATOM 4047 C C . PHE A 1 501 ? 8.857 22.859 -15.689 1.00 89.31 501 PHE A C 1
ATOM 4049 O O . PHE A 1 501 ? 8.069 23.706 -15.262 1.00 89.31 501 PHE A O 1
ATOM 4056 N N . ARG A 1 502 ? 10.025 23.202 -16.236 1.00 83.81 502 ARG A N 1
ATOM 4057 C CA . ARG A 1 502 ? 10.420 24.592 -16.495 1.00 83.81 502 ARG A CA 1
ATOM 4058 C C . ARG A 1 502 ? 10.499 24.817 -18.008 1.00 83.81 502 ARG A C 1
ATOM 4060 O O . ARG A 1 502 ? 11.553 24.559 -18.587 1.00 83.81 502 ARG A O 1
ATOM 4067 N N . PRO A 1 503 ? 9.426 25.304 -18.663 1.00 81.19 503 PRO A N 1
ATOM 4068 C CA . PRO A 1 503 ? 9.436 25.547 -20.101 1.00 81.19 503 PRO A CA 1
ATOM 4069 C C . PRO A 1 503 ? 10.328 26.758 -20.399 1.00 81.19 503 PRO A C 1
ATOM 4071 O O . PRO A 1 503 ? 9.915 27.913 -20.288 1.00 81.19 503 PRO A O 1
ATOM 4074 N N . LEU A 1 504 ? 11.604 26.506 -20.696 1.00 69.94 504 LEU A N 1
ATOM 4075 C CA . LEU A 1 504 ? 12.615 27.543 -20.924 1.00 69.94 504 LEU A CA 1
ATOM 4076 C C . LEU A 1 504 ? 12.783 27.877 -22.406 1.00 69.94 504 LEU A C 1
ATOM 4078 O O . LEU A 1 504 ? 13.217 28.993 -22.715 1.00 69.94 504 LEU A O 1
ATOM 4082 N N . GLU A 1 505 ? 12.352 26.994 -23.303 1.00 80.25 505 GLU A N 1
ATOM 4083 C CA . GLU A 1 505 ? 12.376 27.193 -24.748 1.00 80.25 505 GLU A CA 1
ATOM 4084 C C . GLU A 1 505 ? 10.958 27.365 -25.299 1.00 80.25 505 GLU A C 1
ATOM 4086 O O . GLU A 1 505 ? 9.971 26.891 -24.730 1.00 80.25 505 GLU A O 1
ATOM 4091 N N . ALA A 1 506 ? 10.834 28.137 -26.380 1.00 80.12 506 ALA A N 1
ATOM 4092 C CA . ALA A 1 506 ? 9.533 28.383 -26.981 1.00 80.12 506 ALA A CA 1
ATOM 4093 C C . ALA A 1 506 ? 8.914 27.060 -27.450 1.00 80.12 506 ALA A C 1
ATOM 4095 O O . ALA A 1 506 ? 9.581 26.243 -28.073 1.00 80.12 506 ALA A O 1
ATOM 4096 N N . TYR A 1 507 ? 7.622 26.917 -27.181 1.00 81.50 507 TYR A N 1
ATOM 4097 C CA . TYR A 1 507 ? 6.776 25.771 -27.471 1.00 81.50 507 TYR A CA 1
ATOM 4098 C C . TYR A 1 507 ? 7.018 24.525 -26.615 1.00 81.50 507 TYR A C 1
ATOM 4100 O O . TYR A 1 507 ? 6.408 23.505 -26.911 1.00 81.50 507 TYR A O 1
ATOM 4108 N N . ASN A 1 508 ? 7.807 24.601 -25.533 1.00 89.81 508 ASN A N 1
ATOM 4109 C CA . ASN A 1 508 ? 7.652 23.637 -24.441 1.00 89.81 508 ASN A CA 1
ATOM 4110 C C . ASN A 1 508 ? 6.284 23.879 -23.775 1.00 89.81 508 ASN A C 1
ATOM 4112 O O . ASN A 1 508 ? 6.026 24.989 -23.287 1.00 89.81 508 ASN A O 1
ATOM 4116 N N . GLN A 1 509 ? 5.433 22.856 -23.731 1.00 91.62 509 GLN A N 1
ATOM 4117 C CA . GLN A 1 509 ? 4.110 22.919 -23.105 1.00 91.62 509 GLN A CA 1
ATOM 4118 C C . GLN A 1 509 ? 3.756 21.614 -22.391 1.00 91.62 509 GLN A C 1
ATOM 4120 O O . GLN A 1 509 ? 4.068 20.531 -22.883 1.00 91.62 509 GLN A O 1
ATOM 4125 N N . ALA A 1 510 ? 3.098 21.726 -21.237 1.00 95.06 510 ALA A N 1
ATOM 4126 C CA . ALA A 1 510 ? 2.574 20.588 -20.492 1.00 95.06 510 ALA A CA 1
ATOM 4127 C C . ALA A 1 510 ? 1.319 20.985 -19.703 1.00 95.06 510 ALA A C 1
ATOM 4129 O O . ALA A 1 510 ? 1.203 22.116 -19.213 1.00 95.06 510 ALA A O 1
ATOM 4130 N N . GLY A 1 511 ? 0.369 20.062 -19.582 1.00 94.12 511 GLY A N 1
ATOM 4131 C CA . GLY A 1 511 ? -0.885 20.311 -18.875 1.00 94.12 511 GLY A CA 1
ATOM 4132 C C . GLY A 1 511 ? -1.980 19.317 -19.234 1.00 94.12 511 GLY A C 1
ATOM 4133 O O . GLY A 1 511 ? -1.706 18.136 -19.444 1.00 94.12 511 GLY A O 1
ATOM 4134 N N . PHE A 1 512 ? -3.221 19.801 -19.272 1.00 92.12 512 PHE A N 1
ATOM 4135 C CA . PHE A 1 512 ? -4.402 18.982 -19.528 1.00 92.12 512 PHE A CA 1
ATOM 4136 C C . PHE A 1 512 ? -4.904 19.069 -20.954 1.00 92.12 512 PHE A C 1
ATOM 4138 O O . PHE A 1 512 ? -4.800 20.118 -21.592 1.00 92.12 512 PHE A O 1
ATOM 4145 N N . ILE A 1 513 ? -5.619 18.021 -21.355 1.00 92.81 513 ILE A N 1
ATOM 4146 C CA . ILE A 1 513 ? -6.502 18.048 -22.513 1.00 92.81 513 ILE A CA 1
ATOM 4147 C C . ILE A 1 513 ? -7.865 17.424 -22.185 1.00 92.81 513 ILE A C 1
ATOM 4149 O O . ILE A 1 513 ? -7.949 16.407 -21.501 1.00 92.81 513 ILE A O 1
ATOM 4153 N N . CYS A 1 514 ? -8.935 18.057 -22.652 1.00 92.94 514 CYS A N 1
ATOM 4154 C CA . CYS A 1 514 ? -10.259 17.472 -22.839 1.00 92.94 514 CYS A CA 1
ATOM 4155 C C . CYS A 1 514 ? -10.380 17.132 -24.327 1.00 92.94 514 CYS A C 1
ATOM 4157 O O . CYS A 1 514 ? -10.132 17.997 -25.165 1.00 92.94 514 CYS A O 1
ATOM 4159 N N . TRP A 1 515 ? -10.706 15.886 -24.650 1.00 88.94 515 TRP A N 1
ATOM 4160 C CA . TRP A 1 515 ? -10.413 15.297 -25.953 1.00 88.94 515 TRP A CA 1
ATOM 4161 C C . TRP A 1 515 ? -11.597 14.499 -26.498 1.00 88.94 515 TRP A C 1
ATOM 4163 O O . TRP A 1 515 ? -12.051 13.546 -25.856 1.00 88.94 515 TRP A O 1
ATOM 4173 N N . ASP A 1 516 ? -12.055 14.857 -27.699 1.00 86.19 516 ASP A N 1
ATOM 4174 C CA . ASP A 1 516 ? -13.031 14.072 -28.463 1.00 86.19 516 ASP A CA 1
ATOM 4175 C C . ASP A 1 516 ? -12.389 13.381 -29.671 1.00 86.19 516 ASP A C 1
ATOM 4177 O O . ASP A 1 516 ? -12.745 12.233 -29.966 1.00 86.19 516 ASP A O 1
ATOM 4181 N N . ASP A 1 517 ? -11.490 14.086 -30.360 1.00 83.62 517 ASP A N 1
ATOM 4182 C CA . ASP A 1 517 ? -10.607 13.634 -31.442 1.00 83.62 517 ASP A CA 1
ATOM 4183 C C . ASP A 1 517 ? -9.607 14.759 -31.798 1.00 83.62 517 ASP A C 1
ATOM 4185 O O . ASP A 1 517 ? -9.614 15.826 -31.180 1.00 83.62 517 ASP A O 1
ATOM 4189 N N . GLU A 1 518 ? -8.736 14.531 -32.785 1.00 76.06 518 GLU A N 1
ATOM 4190 C CA . GLU A 1 518 ? -7.684 15.480 -33.177 1.00 76.06 518 GLU A CA 1
ATOM 4191 C C . GLU A 1 518 ? -8.210 16.826 -33.700 1.00 76.06 518 GLU A C 1
ATOM 4193 O O . GLU A 1 518 ? -7.477 17.809 -33.668 1.00 76.06 518 GLU A O 1
ATOM 4198 N N . ASP A 1 519 ? -9.468 16.892 -34.146 1.00 77.31 519 ASP A N 1
ATOM 4199 C CA . ASP A 1 519 ? -10.087 18.108 -34.687 1.00 77.31 519 ASP A CA 1
ATOM 4200 C C . ASP A 1 519 ? -11.126 18.710 -33.708 1.00 77.31 519 ASP A C 1
ATOM 4202 O O . ASP A 1 519 ? -11.869 19.641 -34.057 1.00 77.31 519 ASP A O 1
ATOM 4206 N N . ASN A 1 520 ? -11.201 18.179 -32.476 1.00 84.19 520 ASN A N 1
ATOM 4207 C CA . ASN A 1 520 ? -12.099 18.629 -31.412 1.00 84.19 520 ASN A CA 1
ATOM 4208 C C . ASN A 1 520 ? -11.477 18.401 -30.019 1.00 84.19 520 ASN A C 1
ATOM 4210 O O . ASN A 1 520 ? -11.613 17.327 -29.421 1.00 84.19 520 ASN A O 1
ATOM 4214 N N . TYR A 1 521 ? -10.846 19.439 -29.460 1.00 88.94 521 TYR A N 1
ATOM 4215 C CA . TYR A 1 521 ? -10.240 19.389 -28.125 1.00 88.94 521 TYR A CA 1
ATOM 4216 C C . TYR A 1 521 ? -10.221 20.751 -27.408 1.00 88.94 521 TYR A C 1
ATOM 4218 O O . TYR A 1 521 ? -10.300 21.814 -28.032 1.00 88.94 521 TYR A O 1
ATOM 4226 N N . LEU A 1 522 ? -10.093 20.712 -26.078 1.00 92.06 522 LEU A N 1
ATOM 4227 C CA . LEU A 1 522 ? -9.748 21.856 -25.232 1.00 92.06 522 LEU A CA 1
ATOM 4228 C C . LEU A 1 522 ? -8.487 21.532 -24.432 1.00 92.06 522 LEU A C 1
ATOM 4230 O O . LEU A 1 522 ? -8.478 20.585 -23.652 1.00 92.06 522 LEU A O 1
ATOM 4234 N N . GLU A 1 523 ? -7.440 22.337 -24.573 1.00 93.12 523 GLU A N 1
ATOM 4235 C CA . GLU A 1 523 ? -6.205 22.215 -23.792 1.00 93.12 523 GLU A CA 1
ATOM 4236 C C . GLU A 1 523 ? -6.112 23.309 -22.723 1.00 93.12 523 GLU A C 1
ATOM 4238 O O . GLU A 1 523 ? -6.539 24.442 -22.942 1.00 93.12 523 GLU A O 1
ATOM 4243 N N . TRP A 1 524 ? -5.529 22.978 -21.570 1.00 95.88 524 TRP A N 1
ATOM 4244 C CA . TRP A 1 524 ? -5.126 23.950 -20.552 1.00 95.88 524 TRP A CA 1
ATOM 4245 C C . TRP A 1 524 ? -3.701 23.654 -20.117 1.00 95.88 524 TRP A C 1
ATOM 4247 O O . TRP A 1 524 ? -3.451 22.710 -19.360 1.00 95.88 524 TRP A O 1
ATOM 4257 N N . VAL A 1 525 ? -2.765 24.459 -20.612 1.00 94.50 525 VAL A N 1
ATOM 4258 C CA . VAL A 1 525 ? -1.332 24.190 -20.469 1.00 94.50 525 VAL A CA 1
ATOM 4259 C C . VAL A 1 525 ? -0.587 25.354 -19.852 1.00 94.50 525 VAL A C 1
ATOM 4261 O O . VAL A 1 525 ? -0.921 26.524 -20.059 1.00 94.50 525 VAL A O 1
ATOM 4264 N N . TYR A 1 526 ? 0.469 25.015 -19.122 1.00 94.75 526 TYR A N 1
ATOM 4265 C CA . TYR A 1 526 ? 1.529 25.947 -18.787 1.00 94.75 526 TYR A CA 1
ATOM 4266 C C . TYR A 1 526 ? 2.628 25.813 -19.840 1.00 94.75 526 TYR A C 1
ATOM 4268 O O . TYR A 1 526 ? 3.077 24.706 -20.133 1.00 94.75 526 TYR A O 1
ATOM 4276 N N . GLN A 1 527 ? 3.027 26.922 -20.460 1.00 91.81 527 GLN A N 1
ATOM 4277 C CA . GLN A 1 527 ? 3.928 26.879 -21.608 1.00 91.81 527 GLN A CA 1
ATOM 4278 C C . GLN A 1 527 ? 4.792 28.131 -21.738 1.00 91.81 527 GLN A C 1
ATOM 4280 O O . GLN A 1 527 ? 4.532 29.175 -21.130 1.00 91.81 527 GLN A O 1
ATOM 4285 N N . LYS A 1 528 ? 5.790 28.059 -22.619 1.00 87.50 528 LYS A N 1
ATOM 4286 C CA . LYS A 1 528 ? 6.537 29.233 -23.078 1.00 87.50 528 LYS A CA 1
ATOM 4287 C C . LYS A 1 528 ? 6.290 29.476 -24.553 1.00 87.50 528 LYS A C 1
ATOM 4289 O O . LYS A 1 528 ? 6.481 28.585 -25.363 1.00 87.50 528 LYS A O 1
ATOM 4294 N N . MET A 1 529 ? 5.909 30.692 -24.935 1.00 82.19 529 MET A N 1
ATOM 4295 C CA . MET A 1 529 ? 5.634 31.030 -26.335 1.00 82.19 529 MET A CA 1
ATOM 4296 C C . MET A 1 529 ? 6.581 32.111 -26.857 1.00 82.19 529 MET A C 1
ATOM 4298 O O . MET A 1 529 ? 6.880 33.083 -26.161 1.00 82.19 529 MET A O 1
ATOM 4302 N N . ARG A 1 530 ? 7.010 31.979 -28.121 1.00 74.12 530 ARG A N 1
ATOM 4303 C CA . ARG A 1 530 ? 8.087 32.782 -28.736 1.00 74.12 530 ARG A CA 1
ATOM 4304 C C . ARG A 1 530 ? 7.915 34.304 -28.612 1.00 74.12 530 ARG A C 1
ATOM 4306 O O . ARG A 1 530 ? 8.904 35.001 -28.439 1.00 74.12 530 ARG A O 1
ATOM 4313 N N . ARG A 1 531 ? 6.682 34.826 -28.699 1.00 70.44 531 ARG A N 1
ATOM 4314 C CA . ARG A 1 531 ? 6.375 36.276 -28.618 1.00 70.44 531 ARG A CA 1
ATOM 4315 C C . ARG A 1 531 ? 5.610 36.703 -27.359 1.00 70.44 531 ARG A C 1
ATOM 4317 O O . ARG A 1 531 ? 5.359 37.890 -27.196 1.00 70.44 531 ARG A O 1
ATOM 4324 N N . ARG A 1 532 ? 5.196 35.757 -26.506 1.00 68.00 532 ARG A N 1
ATOM 4325 C CA . ARG A 1 532 ? 4.331 36.018 -25.334 1.00 68.00 532 ARG A CA 1
ATOM 4326 C C . ARG A 1 532 ? 4.961 35.608 -23.999 1.00 68.00 532 ARG A C 1
ATOM 4328 O O . ARG A 1 532 ? 4.352 35.828 -22.963 1.00 68.00 532 ARG A O 1
ATOM 4335 N N . GLY A 1 533 ? 6.171 35.043 -24.016 1.00 81.81 533 GLY A N 1
ATOM 4336 C CA . GLY A 1 533 ? 6.867 34.612 -22.804 1.00 81.81 533 GLY A CA 1
ATOM 4337 C C . GLY A 1 533 ? 6.191 33.412 -22.140 1.00 81.81 533 GLY A C 1
ATOM 4338 O O . GLY A 1 533 ? 5.510 32.630 -22.809 1.00 81.81 533 GLY A O 1
ATOM 4339 N N . LEU A 1 534 ? 6.406 33.249 -20.834 1.00 89.75 534 LEU A N 1
ATOM 4340 C CA . LEU A 1 534 ? 5.696 32.249 -20.038 1.00 89.75 534 LEU A CA 1
ATOM 4341 C C . LEU A 1 534 ? 4.225 32.633 -19.926 1.00 89.75 534 LEU A C 1
ATOM 4343 O O . LEU A 1 534 ? 3.889 33.771 -19.599 1.00 89.75 534 LEU A O 1
ATOM 4347 N N . ASN A 1 535 ? 3.349 31.689 -20.225 1.00 90.75 535 ASN A N 1
ATOM 4348 C CA . ASN A 1 535 ? 1.915 31.912 -20.199 1.00 90.75 535 ASN A CA 1
ATOM 4349 C C . ASN A 1 535 ? 1.175 30.618 -19.877 1.00 90.75 535 ASN A C 1
ATOM 4351 O O . ASN A 1 535 ? 1.675 29.517 -20.113 1.00 90.75 535 ASN A O 1
ATOM 4355 N N . PHE A 1 536 ? -0.036 30.778 -19.364 1.00 93.25 536 PHE A N 1
ATOM 4356 C CA . PHE A 1 536 ? -1.053 29.752 -19.474 1.00 93.25 536 PHE A CA 1
ATOM 4357 C C . PHE A 1 536 ? -1.790 29.920 -20.797 1.00 93.25 536 PHE A C 1
ATOM 4359 O O . PHE A 1 536 ? -2.023 31.046 -21.249 1.00 93.25 536 PHE A O 1
ATOM 4366 N N . ASN A 1 537 ? -2.173 28.808 -21.405 1.00 91.06 537 ASN A N 1
ATOM 4367 C CA . ASN A 1 537 ? -2.903 28.802 -22.661 1.00 91.06 537 ASN A CA 1
ATOM 4368 C C . ASN A 1 537 ? -4.123 27.897 -22.555 1.00 91.06 537 ASN A C 1
ATOM 4370 O O . ASN A 1 537 ? -3.986 26.724 -22.208 1.00 91.06 537 ASN A O 1
ATOM 4374 N N . ALA A 1 538 ? -5.287 28.463 -22.873 1.00 91.06 538 ALA A N 1
ATOM 4375 C CA . ALA A 1 538 ? -6.491 27.703 -23.166 1.00 91.06 538 ALA A CA 1
ATOM 4376 C C . ALA A 1 538 ? -6.691 27.658 -24.687 1.00 91.06 538 ALA A C 1
ATOM 4378 O O . ALA A 1 538 ? -7.073 28.665 -25.290 1.00 91.06 538 ALA A O 1
ATOM 4379 N N . GLY A 1 539 ? -6.393 26.515 -25.302 1.00 86.56 539 GLY A N 1
ATOM 4380 C CA . GLY A 1 539 ? -6.624 26.268 -26.726 1.00 86.56 539 GLY A CA 1
ATOM 4381 C C . GLY A 1 539 ? -7.936 25.520 -26.924 1.00 86.56 539 GLY A C 1
ATOM 4382 O O . GLY A 1 539 ? -8.198 24.558 -26.212 1.00 86.56 539 GLY A O 1
ATOM 4383 N N . VAL A 1 540 ? -8.776 25.971 -27.854 1.00 86.56 540 VAL A N 1
ATOM 4384 C CA . VAL A 1 540 ? -10.102 25.397 -28.115 1.00 86.56 540 VAL A CA 1
ATOM 4385 C C . VAL A 1 540 ? -10.281 25.162 -29.609 1.00 86.56 540 VAL A C 1
ATOM 4387 O O . VAL A 1 540 ? -10.234 26.108 -30.399 1.00 86.56 540 VAL A O 1
ATOM 4390 N N . GLU A 1 541 ? -10.543 23.915 -29.981 1.00 81.88 541 GLU A N 1
ATOM 4391 C CA . GLU A 1 541 ? -10.806 23.468 -31.349 1.00 81.88 541 GLU A CA 1
ATOM 4392 C C . GLU A 1 541 ? -12.183 22.792 -31.408 1.00 81.88 541 GLU A C 1
ATOM 4394 O O . GLU A 1 541 ? -12.470 21.876 -30.639 1.00 81.88 541 GLU A O 1
ATOM 4399 N N . ALA A 1 542 ? -13.072 23.289 -32.272 1.00 74.06 542 ALA A N 1
ATOM 4400 C CA . ALA A 1 542 ? -14.425 22.762 -32.455 1.00 74.06 542 ALA A CA 1
ATOM 4401 C C . ALA A 1 542 ? -14.802 22.837 -33.942 1.00 74.06 542 ALA A C 1
ATOM 4403 O O . ALA A 1 542 ? -15.449 23.794 -34.379 1.00 74.06 542 ALA A O 1
ATOM 4404 N N . SER A 1 543 ? -14.375 21.833 -34.717 1.00 62.53 543 SER A N 1
ATOM 4405 C CA . SER A 1 543 ? -14.639 21.715 -36.162 1.00 62.53 543 SER A CA 1
ATOM 4406 C C . SER A 1 543 ? -13.954 22.779 -37.052 1.00 62.53 543 SER A C 1
ATOM 4408 O O . SER A 1 543 ? -14.555 23.257 -38.018 1.00 62.53 543 SER A O 1
ATOM 4410 N N . GLY A 1 544 ? -12.716 23.189 -36.742 1.00 58.94 544 GLY A N 1
ATOM 4411 C CA . GLY A 1 544 ? -11.970 24.217 -37.492 1.00 58.94 544 GLY A CA 1
ATOM 4412 C C . GLY A 1 544 ? -10.847 24.890 -36.679 1.00 58.94 544 GLY A C 1
ATOM 4413 O O . GLY A 1 544 ? -10.541 24.417 -35.593 1.00 58.94 544 GLY A O 1
ATOM 4414 N N . PRO A 1 545 ? -10.241 26.010 -37.149 1.00 59.72 545 PRO A N 1
ATOM 4415 C CA . PRO A 1 545 ? -8.970 26.519 -36.619 1.00 59.72 545 PRO A CA 1
ATOM 4416 C C . PRO A 1 545 ? -9.016 26.817 -35.116 1.00 59.72 545 PRO A C 1
ATOM 4418 O O . PRO A 1 545 ? -9.898 27.538 -34.645 1.00 59.72 545 PRO A O 1
ATOM 4421 N N . THR A 1 546 ? -8.006 26.326 -34.397 1.00 74.44 546 THR A N 1
ATOM 4422 C CA . THR A 1 546 ? -7.847 26.485 -32.949 1.00 74.44 546 THR A CA 1
ATOM 4423 C C . THR A 1 546 ? -7.890 27.954 -32.515 1.00 74.44 546 THR A C 1
ATOM 4425 O O . THR A 1 546 ? -7.131 28.800 -33.006 1.00 74.44 546 THR A O 1
ATOM 4428 N N . LYS A 1 547 ? -8.748 28.265 -31.541 1.00 83.69 547 LYS A N 1
ATOM 4429 C CA . LYS A 1 547 ? -8.761 29.549 -30.831 1.00 83.69 547 LYS A CA 1
ATOM 4430 C C . LYS A 1 547 ? -7.889 29.427 -29.585 1.00 83.69 547 LYS A C 1
ATOM 4432 O O . LYS A 1 547 ? -8.138 28.562 -28.756 1.00 83.69 547 LYS A O 1
ATOM 4437 N N . TYR A 1 548 ? -6.939 30.341 -29.408 1.00 84.12 548 TYR A N 1
ATOM 4438 C CA . TYR A 1 548 ? -6.079 30.372 -28.225 1.00 84.12 548 TYR A CA 1
ATOM 4439 C C . TYR A 1 548 ? -6.341 31.596 -27.350 1.00 84.12 548 TYR A C 1
ATOM 4441 O O . TYR A 1 548 ? -6.330 32.735 -27.834 1.00 84.12 548 TYR A O 1
ATOM 4449 N N . THR A 1 549 ? -6.495 31.360 -26.051 1.00 86.19 549 THR A N 1
ATOM 4450 C CA . THR A 1 549 ? -6.530 32.395 -25.017 1.00 86.19 549 THR A CA 1
ATOM 4451 C C . THR A 1 549 ? -5.247 32.310 -24.195 1.00 86.19 549 THR A C 1
ATOM 4453 O O . THR A 1 549 ? -5.071 31.403 -23.386 1.00 86.19 549 THR A O 1
ATOM 4456 N N . TYR A 1 550 ? -4.346 33.274 -24.397 1.00 86.81 550 TYR A N 1
ATOM 4457 C CA . TYR A 1 550 ? -3.067 33.346 -23.687 1.00 86.81 550 TYR A CA 1
ATOM 4458 C C . TYR A 1 550 ? -3.157 34.275 -22.479 1.00 86.81 550 TYR A C 1
ATOM 4460 O O . TYR A 1 550 ? -3.440 35.466 -22.637 1.00 86.81 550 TYR A O 1
ATOM 4468 N N . ILE A 1 551 ? -2.834 33.754 -21.299 1.00 88.31 551 ILE A N 1
ATOM 4469 C CA . ILE A 1 551 ? -2.761 34.508 -20.048 1.00 88.31 551 ILE A CA 1
ATOM 4470 C C . ILE A 1 551 ? -1.297 34.558 -19.597 1.00 88.31 551 ILE A C 1
ATOM 4472 O O . ILE A 1 551 ? -0.717 33.502 -19.348 1.00 88.31 551 ILE A O 1
ATOM 4476 N N . PRO A 1 552 ? -0.667 35.743 -19.501 1.00 83.12 552 PRO A N 1
ATOM 4477 C CA . PRO A 1 552 ? 0.709 35.854 -19.025 1.00 83.12 552 PRO A CA 1
ATOM 4478 C C . PRO A 1 552 ? 0.877 35.203 -17.649 1.00 83.12 552 PRO A C 1
ATOM 4480 O O . PRO A 1 552 ? 0.071 35.432 -16.750 1.00 83.12 552 PRO A O 1
ATOM 4483 N N . ALA A 1 553 ? 1.925 34.402 -17.488 1.00 80.56 553 ALA A N 1
ATOM 4484 C CA . ALA A 1 553 ? 2.300 33.842 -16.199 1.00 80.56 553 ALA A CA 1
ATOM 4485 C C . ALA A 1 553 ? 3.378 34.721 -15.555 1.00 80.56 553 ALA A C 1
ATOM 4487 O O . ALA A 1 553 ? 4.307 35.165 -16.229 1.00 80.56 553 ALA A O 1
ATOM 4488 N N . GLU A 1 554 ? 3.272 34.954 -14.247 1.00 71.00 554 GLU A N 1
ATOM 4489 C CA . GLU A 1 554 ? 4.151 35.878 -13.513 1.00 71.00 554 GLU A CA 1
ATOM 4490 C C . GLU A 1 554 ? 5.594 35.358 -13.367 1.00 71.00 554 GLU A C 1
ATOM 4492 O O . GLU A 1 554 ? 6.515 36.139 -13.133 1.00 71.00 554 GLU A O 1
ATOM 4497 N N . GLY A 1 555 ? 5.830 34.055 -13.555 1.00 58.47 555 GLY A N 1
ATOM 4498 C CA . GLY A 1 555 ? 7.181 33.502 -13.616 1.00 58.47 555 GLY A CA 1
ATOM 4499 C C . GLY A 1 555 ? 7.233 31.995 -13.878 1.00 58.47 555 GLY A C 1
ATOM 4500 O O . GLY A 1 555 ? 6.182 31.357 -13.948 1.00 58.47 555 GLY A O 1
ATOM 4501 N N . PRO A 1 556 ? 8.442 31.420 -14.060 1.00 69.44 556 PRO A N 1
ATOM 4502 C CA . PRO A 1 556 ? 8.670 29.981 -14.023 1.00 69.44 556 PRO A CA 1
ATOM 4503 C C . PRO A 1 556 ? 8.337 29.469 -12.626 1.00 69.44 556 PRO A C 1
ATOM 4505 O O . PRO A 1 556 ? 8.921 29.926 -11.643 1.00 69.44 556 PRO A O 1
ATOM 4508 N N . TYR A 1 557 ? 7.395 28.538 -12.539 1.00 78.88 557 TYR A N 1
ATOM 4509 C CA . TYR A 1 557 ? 6.987 27.941 -11.272 1.00 78.88 557 TYR A CA 1
ATOM 4510 C C . TYR A 1 557 ? 7.682 26.589 -11.086 1.00 78.88 557 TYR A C 1
ATOM 4512 O O . TYR A 1 557 ? 7.705 25.777 -12.004 1.00 78.88 557 TYR A O 1
ATOM 4520 N N . ASP A 1 558 ? 8.240 26.339 -9.898 1.00 74.81 558 ASP A N 1
ATOM 4521 C CA . ASP A 1 558 ? 8.845 25.035 -9.558 1.00 74.81 558 ASP A CA 1
ATOM 4522 C C . ASP A 1 558 ? 7.800 23.932 -9.422 1.00 74.81 558 ASP A C 1
ATOM 4524 O O . ASP A 1 558 ? 8.056 22.755 -9.677 1.00 74.81 558 ASP A O 1
ATOM 4528 N N . LYS A 1 559 ? 6.612 24.345 -8.992 1.00 84.19 559 LYS A N 1
ATOM 4529 C CA . LYS A 1 559 ? 5.451 23.504 -8.809 1.00 84.19 559 LYS A CA 1
ATOM 4530 C C . LYS A 1 559 ? 4.213 24.350 -9.033 1.00 84.19 559 LYS A C 1
ATOM 4532 O O . LYS A 1 559 ? 4.110 25.449 -8.485 1.00 84.19 559 LYS A O 1
ATOM 4537 N N . ILE A 1 560 ? 3.292 23.850 -9.841 1.00 89.88 560 ILE A N 1
ATOM 4538 C CA . ILE A 1 560 ? 2.037 24.528 -10.122 1.00 89.88 560 ILE A CA 1
ATOM 4539 C C . ILE A 1 560 ? 0.901 23.526 -10.253 1.00 89.88 560 ILE A C 1
ATOM 4541 O O . ILE A 1 560 ? 1.009 22.507 -10.931 1.00 89.88 560 ILE A O 1
ATOM 4545 N N . TRP A 1 561 ? -0.217 23.837 -9.608 1.00 95.69 561 TRP A N 1
ATOM 4546 C CA . TRP A 1 561 ? -1.447 23.089 -9.772 1.00 95.69 561 TRP A CA 1
ATOM 4547 C C . TRP A 1 561 ? -2.241 23.710 -10.902 1.00 95.69 561 TRP A C 1
ATOM 4549 O O . TRP A 1 561 ? -2.492 24.917 -10.902 1.00 95.69 561 TRP A O 1
ATOM 4559 N N . LEU A 1 562 ? -2.665 22.878 -11.841 1.00 94.25 562 LEU A N 1
ATOM 4560 C CA . LEU A 1 562 ? -3.613 23.261 -12.875 1.00 94.25 562 LEU A CA 1
ATOM 4561 C C . LEU A 1 562 ? -4.966 22.649 -12.523 1.00 94.25 562 LEU A C 1
ATOM 4563 O O . LEU A 1 562 ? -5.030 21.538 -11.984 1.00 94.25 562 LEU A O 1
ATOM 4567 N N . ARG A 1 563 ? -6.052 23.354 -12.856 1.00 96.56 563 ARG A N 1
ATOM 4568 C CA . ARG A 1 563 ? -7.409 22.823 -12.723 1.00 96.56 563 ARG A CA 1
ATOM 4569 C C . ARG A 1 563 ? -8.336 23.297 -13.835 1.00 96.56 563 ARG A C 1
ATOM 4571 O O . ARG A 1 563 ? -8.359 24.485 -14.156 1.00 96.56 563 ARG A O 1
ATOM 4578 N N . ILE A 1 564 ? -9.151 22.372 -14.339 1.00 94.19 564 ILE A N 1
ATOM 4579 C CA . ILE A 1 564 ? -10.329 22.668 -15.162 1.00 94.19 564 ILE A CA 1
ATOM 4580 C C . ILE A 1 564 ? -11.577 22.327 -14.350 1.00 94.19 564 ILE A C 1
ATOM 4582 O O . ILE A 1 564 ? -11.724 21.185 -13.920 1.00 94.19 564 ILE A O 1
ATOM 4586 N N . THR A 1 565 ? -12.484 23.287 -14.171 1.00 92.25 565 THR A N 1
ATOM 4587 C CA . THR A 1 565 ? -13.815 23.048 -13.589 1.00 92.25 565 THR A CA 1
ATOM 4588 C C . THR A 1 565 ? -14.871 23.160 -14.680 1.00 92.25 565 THR A C 1
ATOM 4590 O O . THR A 1 565 ? -15.137 24.244 -15.199 1.00 92.25 565 THR A O 1
ATOM 4593 N N . LYS A 1 566 ? -15.496 22.037 -15.024 1.00 89.69 566 LYS A N 1
ATOM 4594 C CA . LYS A 1 566 ? -16.510 21.928 -16.071 1.00 89.69 566 LYS A CA 1
ATOM 4595 C C . LYS A 1 566 ? -17.910 22.073 -15.478 1.00 89.69 566 LYS A C 1
ATOM 4597 O O . LYS A 1 566 ? -18.280 21.353 -14.548 1.00 89.69 566 LYS A O 1
ATOM 4602 N N . ARG A 1 567 ? -18.706 22.983 -16.049 1.00 85.44 567 ARG A N 1
ATOM 4603 C CA . ARG A 1 567 ? -20.127 23.204 -15.738 1.00 85.44 567 ARG A CA 1
ATOM 4604 C C . ARG A 1 567 ? -20.953 23.331 -17.013 1.00 85.44 567 ARG A C 1
ATOM 4606 O O . ARG A 1 567 ? -20.932 24.367 -17.681 1.00 85.44 567 ARG A O 1
ATOM 4613 N N . GLY A 1 568 ? -21.688 22.281 -17.371 1.00 82.94 568 GLY A N 1
ATOM 4614 C CA . GLY A 1 568 ? -22.339 22.185 -18.679 1.00 82.94 568 GLY A CA 1
ATOM 4615 C C . GLY A 1 568 ? -21.312 22.305 -19.810 1.00 82.94 568 GLY A C 1
ATOM 4616 O O . GLY A 1 568 ? -20.360 21.539 -19.848 1.00 82.94 568 GLY A O 1
ATOM 4617 N N . LYS A 1 569 ? -21.474 23.282 -20.710 1.00 81.31 569 LYS A N 1
ATOM 4618 C CA . LYS A 1 569 ? -20.518 23.548 -21.807 1.00 81.31 569 LYS A CA 1
ATOM 4619 C C . LYS A 1 569 ? -19.368 24.486 -21.433 1.00 81.31 569 LYS A C 1
ATOM 4621 O O . LYS A 1 569 ? -18.537 24.782 -22.284 1.00 81.31 569 LYS A O 1
ATOM 4626 N N . SER A 1 570 ? -19.362 24.983 -20.199 1.00 83.38 570 SER A N 1
ATOM 4627 C CA . SER A 1 570 ? -18.438 26.008 -19.725 1.00 83.38 570 SER A CA 1
ATOM 4628 C C . SER A 1 570 ? -17.292 25.371 -18.945 1.00 83.38 570 SER A C 1
ATOM 4630 O O . SER A 1 570 ? -17.536 24.598 -18.019 1.00 83.38 570 SER A O 1
ATOM 4632 N N . TYR A 1 571 ? -16.058 25.732 -19.279 1.00 87.56 571 TYR A N 1
ATOM 4633 C CA . TYR A 1 571 ? -14.833 25.201 -18.687 1.00 87.56 571 TYR A CA 1
ATOM 4634 C C . TYR A 1 571 ? -14.033 26.340 -18.071 1.00 87.56 571 TYR A C 1
ATOM 4636 O O . TYR A 1 571 ? -13.556 27.233 -18.768 1.00 87.56 571 TYR A O 1
ATOM 4644 N N . GLU A 1 572 ? -13.935 26.334 -16.746 1.00 89.88 572 GLU A N 1
ATOM 4645 C CA . GLU A 1 572 ? -13.167 27.309 -15.981 1.00 89.88 572 GLU A CA 1
ATOM 4646 C C . GLU A 1 572 ? -11.731 26.811 -15.818 1.00 89.88 572 GLU A C 1
ATOM 4648 O O . GLU A 1 572 ? -11.484 25.806 -15.147 1.00 89.88 572 GLU A O 1
ATOM 4653 N N . CYS A 1 573 ? -10.789 27.521 -16.429 1.00 88.50 573 CYS A N 1
ATOM 4654 C CA . CYS A 1 573 ? -9.368 27.212 -16.391 1.00 88.50 573 CYS A CA 1
ATOM 4655 C C . CYS A 1 573 ? -8.697 28.028 -15.285 1.00 88.50 573 CYS A C 1
ATOM 4657 O O . CYS A 1 573 ? -8.720 29.263 -15.292 1.00 88.50 573 CYS A O 1
ATOM 4659 N N . SER A 1 574 ? -8.101 27.336 -14.319 1.00 83.19 574 SER A N 1
ATOM 4660 C CA . SER A 1 574 ? -7.512 27.942 -13.125 1.00 83.19 574 SER A CA 1
ATOM 4661 C C . SER A 1 574 ? -6.152 27.337 -12.785 1.00 83.19 574 SER A C 1
ATOM 4663 O O . SER A 1 574 ? -5.798 26.245 -13.247 1.00 83.19 574 SER A O 1
ATOM 4665 N N . SER A 1 575 ? -5.368 28.058 -11.985 1.00 87.94 575 SER A N 1
ATOM 4666 C CA . SER A 1 575 ? -4.107 27.553 -11.440 1.00 87.94 575 SER A CA 1
ATOM 4667 C C . SER A 1 575 ? -3.882 27.983 -9.992 1.00 87.94 575 SER A C 1
ATOM 4669 O O . SER A 1 575 ? -4.526 28.907 -9.495 1.00 87.94 575 SER A O 1
ATOM 4671 N N . SER A 1 576 ? -2.991 27.282 -9.294 1.00 82.69 576 SER A N 1
ATOM 4672 C CA . SER A 1 576 ? -2.645 27.541 -7.895 1.00 82.69 576 SER A CA 1
ATOM 4673 C C . SER A 1 576 ? -1.163 27.267 -7.639 1.00 82.69 576 SER A C 1
ATOM 4675 O O . SER A 1 576 ? -0.594 26.347 -8.221 1.00 82.69 576 SER A O 1
ATOM 4677 N N . LEU A 1 577 ? -0.544 28.047 -6.747 1.00 75.31 577 LEU A N 1
ATOM 4678 C CA . LEU A 1 577 ? 0.841 27.841 -6.292 1.00 75.31 577 LEU A CA 1
ATOM 4679 C C . LEU A 1 577 ? 0.933 27.101 -4.947 1.00 75.31 577 LEU A C 1
ATOM 4681 O O . LEU A 1 577 ? 2.022 26.700 -4.546 1.00 75.31 577 LEU A O 1
ATOM 4685 N N . ASP A 1 578 ? -0.188 26.927 -4.240 1.00 65.50 578 ASP A N 1
ATOM 4686 C CA . ASP A 1 578 ? -0.251 26.279 -2.920 1.00 65.50 578 ASP A CA 1
ATOM 4687 C C . ASP A 1 578 ? -1.143 25.020 -2.900 1.00 65.50 578 ASP A C 1
ATOM 4689 O O . ASP A 1 578 ? -1.245 24.351 -1.867 1.00 65.50 578 ASP A O 1
ATOM 4693 N N . GLY A 1 579 ? -1.807 24.710 -4.021 1.00 63.97 579 GLY A N 1
ATOM 4694 C CA . GLY A 1 579 ? -2.747 23.596 -4.173 1.00 63.97 579 GLY A CA 1
ATOM 4695 C C . GLY A 1 579 ? -4.071 23.774 -3.421 1.00 63.97 579 GLY A C 1
ATOM 4696 O O . GLY A 1 579 ? -4.881 22.848 -3.384 1.00 63.97 579 GLY A O 1
ATOM 4697 N N . LYS A 1 580 ? -4.309 24.942 -2.812 1.00 61.41 580 LYS A N 1
ATOM 4698 C CA . LYS A 1 580 ? -5.487 25.243 -1.978 1.00 61.41 580 LYS A CA 1
ATOM 4699 C C . LYS A 1 580 ? -6.296 26.406 -2.540 1.00 61.41 580 LYS A C 1
ATOM 4701 O O . LYS A 1 580 ? -7.521 26.330 -2.602 1.00 61.41 580 LYS A O 1
ATOM 4706 N N . SER A 1 581 ? -5.613 27.461 -2.963 1.00 68.94 581 SER A N 1
ATOM 4707 C CA . SER A 1 581 ? -6.193 28.710 -3.447 1.00 68.94 581 SER A CA 1
ATOM 4708 C C . SER A 1 581 ? -6.016 28.781 -4.962 1.00 68.94 581 SER A C 1
ATOM 4710 O O . SER A 1 581 ? -4.894 28.943 -5.440 1.00 68.94 581 SER A O 1
ATOM 4712 N N . PHE A 1 582 ? -7.103 28.621 -5.722 1.00 81.31 582 PHE A N 1
ATOM 4713 C CA . PHE A 1 582 ? -7.075 28.622 -7.189 1.00 81.31 582 PHE A CA 1
ATOM 4714 C C . PHE A 1 582 ? -7.505 29.977 -7.752 1.00 81.31 582 PHE A C 1
ATOM 4716 O O . PHE A 1 582 ? -8.580 30.482 -7.427 1.00 81.31 582 PHE A O 1
ATOM 4723 N N . THR A 1 583 ? -6.674 30.534 -8.629 1.00 78.00 583 THR A N 1
ATOM 4724 C CA . THR A 1 583 ? -6.977 31.732 -9.413 1.00 78.00 583 THR A CA 1
ATOM 4725 C C . THR A 1 583 ? -7.572 31.308 -10.746 1.00 78.00 583 THR A C 1
ATOM 4727 O O . THR A 1 583 ? -6.946 30.566 -11.502 1.00 78.00 583 THR A O 1
ATOM 4730 N N . VAL A 1 584 ? -8.785 31.775 -11.033 1.00 80.81 584 VAL A N 1
ATOM 4731 C CA . VAL A 1 584 ? -9.459 31.568 -12.320 1.00 80.81 584 VAL A CA 1
ATOM 4732 C C . VAL A 1 584 ? -8.892 32.541 -13.346 1.00 80.81 584 VAL A C 1
ATOM 4734 O O . VAL A 1 584 ? -8.901 33.748 -13.115 1.00 80.81 584 VAL A O 1
ATOM 4737 N N . HIS A 1 585 ? -8.423 32.016 -14.476 1.00 77.31 585 HIS A N 1
ATOM 4738 C CA . HIS A 1 585 ? -7.773 32.806 -15.527 1.00 77.31 585 HIS A CA 1
ATOM 4739 C C . HIS A 1 585 ? -8.676 33.040 -16.731 1.00 77.31 585 HIS A C 1
ATOM 4741 O O . HIS A 1 585 ? -8.687 34.135 -17.287 1.00 77.31 585 HIS A O 1
ATOM 4747 N N . THR A 1 586 ? -9.440 32.026 -17.138 1.00 78.25 586 THR A N 1
ATOM 4748 C CA . THR A 1 586 ? -10.385 32.144 -18.253 1.00 78.25 586 THR A CA 1
ATOM 4749 C C . THR A 1 586 ? -11.546 31.162 -18.117 1.00 78.25 586 THR A C 1
ATOM 4751 O O . THR A 1 586 ? -11.480 30.187 -17.364 1.00 78.25 586 THR A O 1
ATOM 4754 N N . LEU A 1 587 ? -12.615 31.445 -18.857 1.00 84.44 587 LEU A N 1
ATOM 4755 C CA . LEU A 1 587 ? -13.801 30.616 -18.994 1.00 84.44 587 LEU A CA 1
ATOM 4756 C C . LEU A 1 587 ? -14.042 30.379 -20.486 1.00 84.44 587 LEU A C 1
ATOM 4758 O O . LEU A 1 587 ? -14.383 31.312 -21.213 1.00 84.44 587 LEU A O 1
ATOM 4762 N N . GLU A 1 588 ? -13.883 29.142 -20.941 1.00 84.06 588 GLU A N 1
ATOM 4763 C CA . GLU A 1 588 ? -14.072 28.778 -22.346 1.00 84.06 588 GLU A CA 1
ATOM 4764 C C . GLU A 1 588 ? -15.328 27.919 -22.525 1.00 84.06 588 GLU A C 1
ATOM 4766 O O . GLU A 1 588 ? -15.697 27.137 -21.651 1.00 84.06 588 GLU A O 1
ATOM 4771 N N . ASN A 1 589 ? -16.000 28.062 -23.669 1.00 83.31 589 ASN A N 1
ATOM 4772 C CA . ASN A 1 589 ? -17.106 27.186 -24.051 1.00 83.31 589 ASN A CA 1
ATOM 4773 C C . ASN A 1 589 ? -16.636 26.242 -25.154 1.00 83.31 589 ASN A C 1
ATOM 4775 O O . ASN A 1 589 ? -16.161 26.716 -26.186 1.00 83.31 589 ASN A O 1
ATOM 4779 N N . TRP A 1 590 ? -16.796 24.934 -24.959 1.00 83.12 590 TRP A N 1
ATOM 4780 C CA . TRP A 1 590 ? -16.295 23.931 -25.901 1.00 83.12 590 TRP A CA 1
ATOM 4781 C C . TRP A 1 590 ? -17.185 22.678 -25.966 1.00 83.12 590 TRP A C 1
ATOM 4783 O O . TRP A 1 590 ? -17.745 22.240 -24.957 1.00 83.12 590 TRP A O 1
ATOM 4793 N N . GLY A 1 591 ? -17.330 22.126 -27.176 1.00 72.69 591 GLY A N 1
ATOM 4794 C CA . GLY A 1 591 ? -18.085 20.902 -27.453 1.00 72.69 591 GLY A CA 1
ATOM 4795 C C . GLY A 1 591 ? -19.570 20.953 -27.069 1.00 72.69 591 GLY A C 1
ATOM 4796 O O . GLY A 1 591 ? -20.232 22.001 -27.032 1.00 72.69 591 GLY A O 1
ATOM 4797 N N . ASP A 1 592 ? -20.133 19.785 -26.779 1.00 73.25 592 ASP A N 1
ATOM 4798 C CA . ASP A 1 592 ? -21.483 19.646 -26.231 1.00 73.25 592 ASP A CA 1
ATOM 4799 C C . ASP A 1 592 ? -21.524 19.691 -24.691 1.00 73.25 592 ASP A C 1
ATOM 4801 O O . ASP A 1 592 ? -22.612 19.698 -24.108 1.00 73.25 592 ASP A O 1
ATOM 4805 N N . GLY A 1 593 ? -20.360 19.826 -24.049 1.00 67.00 593 GLY A N 1
ATOM 4806 C CA . GLY A 1 593 ? -20.209 19.777 -22.600 1.00 67.00 593 GLY A CA 1
ATOM 4807 C C . GLY A 1 593 ? -20.025 18.363 -22.048 1.00 67.00 593 GLY A C 1
ATOM 4808 O O . GLY A 1 593 ? -20.306 18.163 -20.869 1.00 67.00 593 GLY A O 1
ATOM 4809 N N . SER A 1 594 ? -19.592 17.391 -22.852 1.00 76.00 594 SER A N 1
ATOM 4810 C CA . SER A 1 594 ? -19.243 16.037 -22.401 1.00 76.00 594 SER A CA 1
ATOM 4811 C C . SER A 1 594 ? -17.997 15.526 -23.143 1.00 76.00 594 SER A C 1
ATOM 4813 O O . SER A 1 594 ? -18.150 14.801 -24.121 1.00 76.00 594 SER A O 1
ATOM 4815 N N . PRO A 1 595 ? -16.768 15.876 -22.701 1.00 84.19 595 PRO A N 1
ATOM 4816 C CA . PRO A 1 595 ? -15.565 15.356 -23.346 1.00 84.19 595 PRO A CA 1
ATOM 4817 C C . PRO A 1 595 ? -15.577 13.831 -23.303 1.00 84.19 595 PRO A C 1
ATOM 4819 O O . PRO A 1 595 ? -15.864 13.265 -22.242 1.00 84.19 595 PRO A O 1
ATOM 4822 N N . LYS A 1 596 ? -15.229 13.162 -24.404 1.00 87.38 596 LYS A N 1
ATOM 4823 C CA . LYS A 1 596 ? -15.100 11.695 -24.419 1.00 87.38 596 LYS A CA 1
ATOM 4824 C C . LYS A 1 596 ? -13.995 11.244 -23.470 1.00 87.38 596 LYS A C 1
ATOM 4826 O O . LYS A 1 596 ? -14.205 10.333 -22.668 1.00 87.38 596 LYS A O 1
ATOM 4831 N N . GLN A 1 597 ? -12.843 11.906 -23.537 1.00 93.06 597 GLN A N 1
ATOM 4832 C CA . GLN A 1 597 ? -11.682 11.598 -22.713 1.00 93.06 597 GLN A CA 1
ATOM 4833 C C . GLN A 1 597 ? -11.054 12.867 -22.139 1.00 93.06 597 GLN A C 1
ATOM 4835 O O . GLN A 1 597 ? -11.199 13.970 -22.669 1.00 93.06 597 GLN A O 1
ATOM 4840 N N . ILE A 1 598 ? -10.342 12.706 -21.033 1.00 94.81 598 ILE A N 1
ATOM 4841 C CA . ILE A 1 598 ? -9.544 13.752 -20.397 1.00 94.81 598 ILE A CA 1
ATOM 4842 C C . ILE A 1 598 ? -8.165 13.199 -20.086 1.00 94.81 598 ILE A C 1
ATOM 4844 O O . ILE A 1 598 ? -8.005 11.999 -19.858 1.00 94.81 598 ILE A O 1
ATOM 4848 N N . GLY A 1 599 ? -7.159 14.061 -20.058 1.00 94.75 599 GLY A N 1
ATOM 4849 C CA . GLY A 1 599 ? -5.822 13.543 -19.872 1.00 94.75 599 GLY A CA 1
ATOM 4850 C C . GLY A 1 599 ? -4.697 14.545 -19.773 1.00 94.75 599 GLY A C 1
ATOM 4851 O O . GLY A 1 599 ? -4.927 15.742 -19.601 1.00 94.75 599 GLY A O 1
ATOM 4852 N N . LEU A 1 600 ? -3.481 14.007 -19.831 1.00 97.25 600 LEU A N 1
ATOM 4853 C CA . LEU A 1 600 ? -2.220 14.702 -19.607 1.00 97.25 600 LEU A CA 1
ATOM 4854 C C . LEU A 1 600 ? -1.304 14.540 -20.816 1.00 97.25 600 LEU A C 1
ATOM 4856 O O . LEU A 1 600 ? -1.250 13.479 -21.440 1.00 97.25 600 LEU A O 1
ATOM 4860 N N . PHE A 1 601 ? -0.549 15.589 -21.119 1.00 96.06 601 PHE A N 1
ATOM 4861 C CA . PHE A 1 601 ? 0.492 15.535 -22.138 1.00 96.06 601 PHE A CA 1
ATOM 4862 C C . PHE A 1 601 ? 1.605 16.541 -21.852 1.00 96.06 601 PHE A C 1
ATOM 4864 O O . PHE A 1 601 ? 1.414 17.521 -21.123 1.00 96.06 601 PHE A O 1
ATOM 4871 N N . ALA A 1 602 ? 2.758 16.306 -22.479 1.00 94.25 602 ALA A N 1
ATOM 4872 C CA . ALA A 1 602 ? 3.862 17.250 -22.548 1.00 94.25 602 ALA A CA 1
ATOM 4873 C C . ALA A 1 602 ? 4.509 17.171 -23.937 1.00 94.25 602 ALA A C 1
ATOM 4875 O O . ALA A 1 602 ? 4.951 16.102 -24.352 1.00 94.25 602 ALA A O 1
ATOM 4876 N N . ILE A 1 603 ? 4.558 18.285 -24.669 1.00 89.94 603 ILE A N 1
ATOM 4877 C CA . ILE A 1 603 ? 5.078 18.328 -26.046 1.00 89.94 603 ILE A CA 1
ATOM 4878 C C . ILE A 1 603 ? 5.921 19.578 -26.307 1.00 89.94 603 ILE A C 1
ATOM 4880 O O . ILE A 1 603 ? 5.871 20.572 -25.578 1.00 89.94 603 ILE A O 1
ATOM 4884 N N . ASN A 1 604 ? 6.685 19.500 -27.388 1.00 86.06 604 ASN A N 1
ATOM 4885 C CA . ASN A 1 604 ? 7.432 20.572 -28.015 1.00 86.06 604 ASN A CA 1
ATOM 4886 C C . ASN A 1 604 ? 6.770 20.935 -29.346 1.00 86.06 604 ASN A C 1
ATOM 4888 O O . ASN A 1 604 ? 6.379 20.059 -30.107 1.00 86.06 604 ASN A O 1
ATOM 4892 N N . GLY A 1 605 ? 6.666 22.222 -29.670 1.00 70.44 605 GLY A N 1
ATOM 4893 C CA . GLY A 1 605 ? 6.208 22.626 -31.003 1.00 70.44 605 GLY A CA 1
ATOM 4894 C C . GLY A 1 605 ? 7.234 22.294 -32.093 1.00 70.44 605 GLY A C 1
ATOM 4895 O O . GLY A 1 605 ? 8.392 22.711 -32.007 1.00 70.44 605 GLY A O 1
ATOM 4896 N N . SER A 1 606 ? 6.792 21.627 -33.160 1.00 58.62 606 SER A N 1
ATOM 4897 C CA . SER A 1 606 ? 7.629 21.038 -34.220 1.00 58.62 606 SER A CA 1
ATOM 4898 C C . SER A 1 606 ? 8.383 22.056 -35.093 1.00 58.62 606 SER A C 1
ATOM 4900 O O . SER A 1 606 ? 9.292 21.701 -35.837 1.00 58.62 606 SER A O 1
ATOM 4902 N N . LEU A 1 607 ? 8.041 23.347 -35.027 1.00 55.81 607 LEU A N 1
ATOM 4903 C CA . LEU A 1 607 ? 8.651 24.382 -35.878 1.00 55.81 607 LEU A CA 1
ATOM 4904 C C . LEU A 1 607 ? 10.051 24.831 -35.427 1.00 55.81 607 LEU A C 1
ATOM 4906 O O . LEU A 1 607 ? 10.726 25.537 -36.180 1.00 55.81 607 LEU A O 1
ATOM 4910 N N . THR A 1 608 ? 10.485 24.488 -34.211 1.00 57.38 608 THR A N 1
ATOM 4911 C CA . THR A 1 608 ? 11.761 24.981 -33.656 1.00 57.38 608 THR A CA 1
ATOM 4912 C C . THR A 1 608 ? 12.634 23.916 -32.994 1.00 57.38 608 THR A C 1
ATOM 4914 O O . THR A 1 608 ? 13.719 24.278 -32.553 1.00 57.38 608 THR A O 1
ATOM 4917 N N . HIS A 1 609 ? 12.194 22.651 -32.946 1.00 66.50 609 HIS A N 1
ATOM 4918 C CA . HIS A 1 609 ? 12.882 21.524 -32.288 1.00 66.50 609 HIS A CA 1
ATOM 4919 C C . HIS A 1 609 ? 13.496 21.902 -30.924 1.00 66.50 609 HIS A C 1
ATOM 4921 O O . HIS A 1 609 ? 14.711 21.767 -30.734 1.00 66.50 609 HIS A O 1
ATOM 4927 N N . PRO A 1 610 ? 12.709 22.486 -29.997 1.00 69.62 610 PRO A N 1
ATOM 4928 C CA . PRO A 1 610 ? 13.244 22.919 -28.717 1.00 69.62 610 PRO A CA 1
ATOM 4929 C C . PRO A 1 610 ? 13.736 21.711 -27.911 1.00 69.62 610 PRO A C 1
ATOM 4931 O O . PRO A 1 610 ? 13.289 20.579 -28.106 1.00 69.62 610 PRO A O 1
ATOM 4934 N N . ARG A 1 611 ? 14.663 21.941 -26.980 1.00 78.81 611 ARG A N 1
ATOM 4935 C CA . ARG A 1 611 ? 15.197 20.885 -26.117 1.00 78.81 611 ARG A CA 1
ATOM 4936 C C . ARG A 1 611 ? 14.052 20.173 -25.388 1.00 78.81 611 ARG A C 1
ATOM 4938 O O . ARG A 1 611 ? 13.166 20.812 -24.816 1.00 78.81 611 ARG A O 1
ATOM 4945 N N . CYS A 1 612 ? 14.098 18.845 -25.407 1.00 82.94 612 CYS A N 1
ATOM 4946 C CA . CYS A 1 612 ? 13.246 17.971 -24.609 1.00 82.94 612 CYS A CA 1
ATOM 4947 C C . CYS A 1 612 ? 13.447 18.257 -23.115 1.00 82.94 612 CYS A C 1
ATOM 4949 O O . CYS A 1 612 ? 14.582 18.270 -22.630 1.00 82.94 612 CYS A O 1
ATOM 4951 N N . VAL A 1 613 ? 12.356 18.513 -22.397 1.00 87.25 613 VAL A N 1
ATOM 4952 C CA . VAL A 1 613 ? 12.363 18.796 -20.958 1.00 87.25 613 VAL A CA 1
ATOM 4953 C C . VAL A 1 613 ? 11.332 17.931 -20.250 1.00 87.25 613 VAL A C 1
ATOM 4955 O O . VAL A 1 613 ? 10.253 17.675 -20.778 1.00 87.25 613 VAL A O 1
ATOM 4958 N N . ASP A 1 614 ? 11.660 17.490 -19.044 1.00 92.06 614 ASP A N 1
ATOM 4959 C CA . ASP A 1 614 ? 10.780 16.635 -18.255 1.00 92.06 614 ASP A CA 1
ATOM 4960 C C . ASP A 1 614 ? 9.616 17.431 -17.661 1.00 92.06 614 ASP A C 1
ATOM 4962 O O . ASP A 1 614 ? 9.798 18.505 -17.086 1.00 92.06 614 ASP A O 1
ATOM 4966 N N . ALA A 1 615 ? 8.409 16.882 -17.782 1.00 93.50 615 ALA A N 1
ATOM 4967 C CA . ALA A 1 615 ? 7.203 17.366 -17.131 1.00 93.50 615 ALA A CA 1
ATOM 4968 C C . ALA A 1 615 ? 6.688 16.299 -16.164 1.00 93.50 615 ALA A C 1
ATOM 4970 O O . ALA A 1 615 ? 6.192 15.267 -16.608 1.00 93.50 615 ALA A O 1
ATOM 4971 N N . SER A 1 616 ? 6.812 16.516 -14.852 1.00 95.31 616 SER A N 1
ATOM 4972 C CA . SER A 1 616 ? 6.377 15.528 -13.856 1.00 95.31 616 SER A CA 1
ATOM 4973 C C . SER A 1 616 ? 5.014 15.881 -13.272 1.00 95.31 616 SER A C 1
ATOM 4975 O O . SER A 1 616 ? 4.848 16.920 -12.639 1.00 95.31 616 SER A O 1
ATOM 4977 N N . PHE A 1 617 ? 4.037 15.003 -13.459 1.00 95.44 617 PHE A N 1
ATOM 4978 C CA . PHE A 1 617 ? 2.690 15.115 -12.912 1.00 95.44 617 PHE A CA 1
ATOM 4979 C C . PHE A 1 617 ? 2.593 14.252 -11.654 1.00 95.44 617 PHE A C 1
ATOM 4981 O O . PHE A 1 617 ? 2.715 13.037 -11.733 1.00 95.44 617 PHE A O 1
ATOM 4988 N N . GLU A 1 618 ? 2.396 14.861 -10.487 1.00 86.62 618 GLU A N 1
ATOM 4989 C CA . GLU A 1 618 ? 2.424 14.133 -9.202 1.00 86.62 618 GLU A CA 1
ATOM 4990 C C . GLU A 1 618 ? 1.121 13.402 -8.871 1.00 86.62 618 GLU A C 1
ATOM 4992 O O . GLU A 1 618 ? 1.101 12.540 -8.006 1.00 86.62 618 GLU A O 1
ATOM 4997 N N . PHE A 1 619 ? 0.012 13.787 -9.501 1.00 87.38 619 PHE A N 1
ATOM 4998 C CA . PHE A 1 619 ? -1.255 13.063 -9.426 1.00 87.38 619 PHE A CA 1
ATOM 4999 C C . PHE A 1 619 ? -2.206 13.549 -10.522 1.00 87.38 619 PHE A C 1
ATOM 5001 O O . PHE A 1 619 ? -2.048 14.651 -11.051 1.00 87.38 619 PHE A O 1
ATOM 5008 N N . PHE A 1 620 ? -3.243 12.777 -10.813 1.00 93.69 620 PHE A N 1
ATOM 5009 C CA . PHE A 1 620 ? -4.379 13.167 -11.635 1.00 93.69 620 PHE A CA 1
ATOM 5010 C C . PHE A 1 620 ? -5.667 12.888 -10.868 1.00 93.69 620 PHE A C 1
ATOM 5012 O O . PHE A 1 620 ? -5.986 11.740 -10.592 1.00 93.69 620 PHE A O 1
ATOM 5019 N N . GLU A 1 621 ? -6.414 13.927 -10.507 1.00 92.38 621 GLU A N 1
ATOM 5020 C CA . GLU A 1 621 ? -7.653 13.809 -9.737 1.00 92.38 621 GLU A CA 1
ATOM 5021 C C . GLU A 1 621 ? -8.831 14.361 -10.530 1.00 92.38 621 GLU A C 1
ATOM 5023 O O . GLU A 1 621 ? -8.790 15.499 -10.993 1.00 92.38 621 GLU A O 1
ATOM 5028 N N . VAL A 1 622 ? -9.919 13.598 -10.599 1.00 91.38 622 VAL A N 1
ATOM 5029 C CA . VAL A 1 622 ? -11.217 14.063 -11.086 1.00 91.38 622 VAL A CA 1
ATOM 5030 C C . VAL A 1 622 ? -12.218 13.970 -9.951 1.00 91.38 622 VAL A C 1
ATOM 5032 O O . VAL A 1 622 ? -12.416 12.896 -9.387 1.00 91.38 622 VAL A O 1
ATOM 5035 N N . ALA A 1 623 ? -12.890 15.069 -9.628 1.00 85.00 623 ALA A N 1
ATOM 5036 C CA . ALA A 1 623 ? -13.891 15.118 -8.569 1.00 85.00 623 ALA A CA 1
ATOM 5037 C C . ALA A 1 623 ? -15.230 15.660 -9.078 1.00 85.00 623 ALA A C 1
ATOM 5039 O O . ALA A 1 623 ? -15.291 16.544 -9.933 1.00 85.00 623 ALA A O 1
ATOM 5040 N N . ALA A 1 624 ? -16.324 15.126 -8.537 1.00 82.31 624 ALA A N 1
ATOM 5041 C CA . ALA A 1 624 ? -17.675 15.563 -8.850 1.00 82.31 624 ALA A CA 1
ATOM 5042 C C . ALA A 1 624 ? -17.946 16.944 -8.255 1.00 82.31 624 ALA A C 1
ATOM 5044 O O . ALA A 1 624 ? -17.739 17.167 -7.058 1.00 82.31 624 ALA A O 1
ATOM 5045 N N . VAL A 1 625 ? -18.530 17.830 -9.057 1.00 77.44 625 VAL A N 1
ATOM 5046 C CA . VAL A 1 625 ? -18.918 19.167 -8.613 1.00 77.44 625 VAL A CA 1
ATOM 5047 C C . VAL A 1 625 ? -20.427 19.194 -8.337 1.00 77.44 625 VAL A C 1
ATOM 5049 O O . VAL A 1 625 ? -21.242 18.752 -9.143 1.00 77.44 625 VAL A O 1
ATOM 5052 N N . GLY A 1 626 ? -20.832 19.685 -7.161 1.00 54.66 626 GLY A N 1
ATOM 5053 C CA . GLY A 1 626 ? -22.244 19.717 -6.754 1.00 54.66 626 GLY A CA 1
ATOM 5054 C C . GLY A 1 626 ? -23.122 20.636 -7.623 1.00 54.66 626 GLY A C 1
ATOM 5055 O O . GLY A 1 626 ? -22.697 21.712 -8.041 1.00 54.66 626 GLY A O 1
ATOM 5056 N N . THR A 1 627 ? -24.390 20.255 -7.821 1.00 39.94 627 THR A N 1
ATOM 5057 C CA . THR A 1 627 ? -25.364 20.866 -8.755 1.00 39.94 627 THR A CA 1
ATOM 5058 C C . THR A 1 627 ? -25.987 22.205 -8.317 1.00 39.94 627 THR A C 1
ATOM 5060 O O . THR A 1 627 ? -27.091 22.543 -8.746 1.00 39.94 627 THR A O 1
ATOM 5063 N N . LYS A 1 628 ? -25.320 23.016 -7.483 1.00 30.33 628 LYS A N 1
ATOM 5064 C CA . LYS A 1 628 ? -25.757 24.408 -7.250 1.00 30.33 628 LYS A CA 1
ATOM 5065 C C . LYS A 1 628 ? -24.797 25.389 -7.924 1.00 30.33 628 LYS A C 1
ATOM 5067 O O . LYS A 1 628 ? -23.619 25.387 -7.573 1.00 30.33 628 LYS A O 1
ATOM 5072 N N . PRO A 1 629 ? -25.281 26.244 -8.842 1.00 29.59 629 PRO A N 1
ATOM 5073 C CA . PRO A 1 629 ? -24.459 27.285 -9.430 1.00 29.59 629 PRO A CA 1
ATOM 5074 C C . PRO A 1 629 ? -24.171 28.352 -8.373 1.00 29.59 629 PRO A C 1
ATOM 5076 O O . PRO A 1 629 ? -25.088 28.976 -7.836 1.00 29.59 629 PRO A O 1
ATOM 5079 N N . THR A 1 630 ? -22.894 28.587 -8.089 1.00 26.34 630 THR A N 1
ATOM 5080 C CA . THR A 1 630 ? -22.464 29.877 -7.553 1.00 26.34 630 THR A CA 1
ATOM 5081 C C . THR A 1 630 ? -22.393 30.813 -8.748 1.00 26.34 630 THR A C 1
ATOM 5083 O O . THR A 1 630 ? -21.476 30.723 -9.558 1.00 26.34 630 THR A O 1
ATOM 5086 N N . ALA A 1 631 ? -23.394 31.675 -8.909 1.00 24.64 631 ALA A N 1
ATOM 5087 C CA . ALA A 1 631 ? -23.288 32.782 -9.843 1.00 24.64 631 ALA A CA 1
ATOM 5088 C C . ALA A 1 631 ? -22.228 33.751 -9.302 1.00 24.64 631 ALA A C 1
ATOM 5090 O O . ALA A 1 631 ? -22.511 34.547 -8.407 1.00 24.64 631 ALA A O 1
ATOM 5091 N N . VAL A 1 632 ? -21.006 33.683 -9.830 1.00 25.23 632 VAL A N 1
ATOM 5092 C CA . VAL A 1 632 ? -20.099 34.829 -9.782 1.00 25.23 632 VAL A CA 1
ATOM 5093 C C . VAL A 1 632 ? -20.533 35.739 -10.921 1.00 25.23 632 VAL A C 1
ATOM 5095 O O . VAL A 1 632 ? -20.222 35.517 -12.087 1.00 25.23 632 VAL A O 1
ATOM 5098 N N . ALA A 1 633 ? -21.336 36.742 -10.579 1.00 22.83 633 ALA A N 1
ATOM 5099 C CA . ALA A 1 633 ? -21.601 37.848 -11.475 1.00 22.83 633 ALA A CA 1
ATOM 5100 C C . ALA A 1 633 ? -20.295 38.635 -11.652 1.00 22.83 633 ALA A C 1
ATOM 5102 O O . ALA A 1 633 ? -19.929 39.434 -10.790 1.00 22.83 633 ALA A O 1
ATOM 5103 N N . ILE A 1 634 ? -19.600 38.431 -12.773 1.00 25.14 634 ILE A N 1
ATOM 5104 C CA . ILE A 1 634 ? -18.645 39.422 -13.267 1.00 25.14 634 ILE A CA 1
ATOM 5105 C C . ILE A 1 634 ? -19.493 40.566 -13.820 1.00 25.14 634 ILE A C 1
ATOM 5107 O O . ILE A 1 634 ? -19.933 40.564 -14.967 1.00 25.14 634 ILE A O 1
ATOM 5111 N N . ALA A 1 635 ? -19.798 41.523 -12.947 1.00 22.94 635 ALA A N 1
ATOM 5112 C CA . ALA A 1 635 ? -20.371 42.793 -13.341 1.00 22.94 635 ALA A CA 1
ATOM 5113 C C . ALA A 1 635 ? -19.301 43.581 -14.104 1.00 22.94 635 ALA A C 1
ATOM 5115 O O . ALA A 1 635 ? -18.473 44.273 -13.516 1.00 22.94 635 ALA A O 1
ATOM 5116 N N . THR A 1 636 ? -19.333 43.499 -15.431 1.00 28.64 636 THR A N 1
ATOM 5117 C CA . THR A 1 636 ? -18.731 44.519 -16.284 1.00 28.64 636 THR A CA 1
ATOM 5118 C C . THR A 1 636 ? -19.504 45.819 -16.079 1.00 28.64 636 THR A C 1
ATOM 5120 O O . THR A 1 636 ? -20.642 45.950 -16.537 1.00 28.64 636 THR A O 1
ATOM 5123 N N . LYS A 1 637 ? -18.893 46.795 -15.404 1.00 21.72 637 LYS A N 1
ATOM 5124 C CA . LYS A 1 637 ? -19.207 48.205 -15.640 1.00 21.72 637 LYS A CA 1
ATOM 5125 C C . LYS A 1 637 ? -17.981 48.891 -16.247 1.00 21.72 637 LYS A C 1
ATOM 5127 O O . LYS A 1 637 ? -16.893 48.752 -15.692 1.00 21.72 637 LYS A O 1
ATOM 5132 N N . PRO A 1 638 ? -18.153 49.596 -17.376 1.00 29.84 638 PRO A N 1
ATOM 5133 C CA . PRO A 1 638 ? -17.100 50.384 -17.989 1.00 29.84 638 PRO A CA 1
ATOM 5134 C C . PRO A 1 638 ? -16.931 51.668 -17.177 1.00 29.84 638 PRO A C 1
ATOM 5136 O O . PRO A 1 638 ? -17.927 52.303 -16.825 1.00 29.84 638 PRO A O 1
ATOM 5139 N N . THR A 1 639 ? -15.692 52.061 -16.896 1.00 23.72 639 THR A N 1
ATOM 5140 C CA . THR A 1 639 ? -15.427 53.395 -16.356 1.00 23.72 639 THR A CA 1
ATOM 5141 C C . THR A 1 639 ? -14.418 54.097 -17.241 1.00 23.72 639 THR A C 1
ATOM 5143 O O . THR A 1 639 ? -13.325 53.600 -17.504 1.00 23.72 639 THR A O 1
ATOM 5146 N N . GLU A 1 640 ? -14.881 55.239 -17.728 1.00 21.20 640 GLU A N 1
ATOM 5147 C CA . GLU A 1 640 ? -14.230 56.205 -18.589 1.00 21.20 640 GLU A CA 1
ATOM 5148 C C . GLU A 1 640 ? -12.892 56.715 -18.045 1.00 21.20 640 GLU A C 1
ATOM 5150 O O . GLU A 1 640 ? -12.638 56.799 -16.843 1.00 21.20 640 GLU A O 1
ATOM 5155 N N . VAL A 1 641 ? -12.069 57.144 -18.996 1.00 27.55 641 VAL A N 1
ATOM 5156 C CA . VAL A 1 641 ? -10.891 57.987 -18.813 1.00 27.55 641 VAL A CA 1
ATOM 5157 C C . VAL A 1 641 ? -11.322 59.385 -18.359 1.00 27.55 641 VAL A C 1
ATOM 5159 O O . VAL A 1 641 ? -11.934 60.075 -19.163 1.00 27.55 641 VAL A O 1
ATOM 5162 N N . VAL A 1 642 ? -10.914 59.860 -17.168 1.00 20.73 642 VAL A N 1
ATOM 5163 C CA . VAL A 1 642 ? -10.658 61.299 -16.906 1.00 20.73 642 VAL A CA 1
ATOM 5164 C C . VAL A 1 642 ? -9.550 61.504 -15.848 1.00 20.73 642 VAL A C 1
ATOM 5166 O O . VAL A 1 642 ? -9.554 60.939 -14.761 1.00 20.73 642 VAL A O 1
ATOM 5169 N N . VAL A 1 643 ? -8.609 62.368 -16.230 1.00 27.27 643 VAL A N 1
ATOM 5170 C CA . VAL A 1 643 ? -7.418 62.961 -15.583 1.00 27.27 643 VAL A CA 1
ATOM 5171 C C . VAL A 1 643 ? -7.711 63.762 -14.298 1.00 27.27 643 VAL A C 1
ATOM 5173 O O . VAL A 1 643 ? -8.640 64.545 -14.370 1.00 27.27 643 VAL A O 1
ATOM 5176 N N . VAL A 1 644 ? -6.850 63.754 -13.247 1.00 21.88 644 VAL A N 1
ATOM 5177 C CA . VAL A 1 644 ? -6.434 64.961 -12.452 1.00 21.88 644 VAL A CA 1
ATOM 5178 C C . VAL A 1 644 ? -5.074 64.765 -11.721 1.00 21.88 644 VAL A C 1
ATOM 5180 O O . VAL A 1 644 ? -4.737 63.693 -11.235 1.00 21.88 644 VAL A O 1
ATOM 5183 N N . LYS A 1 645 ? -4.304 65.864 -11.670 1.00 21.78 645 LYS A N 1
ATOM 5184 C CA . LYS A 1 645 ? -2.941 66.131 -11.163 1.00 21.78 645 LYS A CA 1
ATOM 5185 C C . LYS A 1 645 ? -2.760 66.223 -9.622 1.00 21.78 645 LYS A C 1
ATOM 5187 O O . LYS A 1 645 ? -3.637 66.698 -8.919 1.00 21.78 645 LYS A O 1
ATOM 5192 N N . LYS A 1 646 ? -1.504 65.972 -9.200 1.00 24.02 646 LYS A N 1
ATOM 5193 C CA . LYS A 1 646 ? -0.640 66.631 -8.170 1.00 24.02 646 LYS A CA 1
ATOM 5194 C C . LYS A 1 646 ? -1.176 67.021 -6.762 1.00 24.02 646 LYS A C 1
ATOM 5196 O O . LYS A 1 646 ? -1.903 67.991 -6.612 1.00 24.02 646 LYS A O 1
ATOM 5201 N N . SER A 1 647 ? -0.430 66.517 -5.762 1.00 22.09 647 SER A N 1
ATOM 5202 C CA . SER A 1 647 ? 0.403 67.251 -4.766 1.00 22.09 647 SER A CA 1
ATOM 5203 C C . SER A 1 647 ? 0.009 67.333 -3.275 1.00 22.09 647 SER A C 1
ATOM 5205 O O . SER A 1 647 ? -1.094 67.716 -2.926 1.00 22.09 647 SER A O 1
ATOM 5207 N N . LYS A 1 648 ? 1.071 67.135 -2.461 1.00 23.39 648 LYS A N 1
ATOM 5208 C CA . LYS A 1 648 ? 1.449 67.740 -1.160 1.00 23.39 648 LYS A CA 1
ATOM 5209 C C . LYS A 1 648 ? 0.658 67.405 0.118 1.00 23.39 648 LYS A C 1
ATOM 5211 O O . LYS A 1 648 ? -0.515 67.714 0.234 1.00 23.39 648 LYS A O 1
ATOM 5216 N N . GLY A 1 649 ? 1.420 66.999 1.146 1.00 23.22 649 GLY A N 1
ATOM 5217 C CA . GLY A 1 649 ? 1.129 67.317 2.552 1.00 23.22 649 GLY A CA 1
ATOM 5218 C C . GLY A 1 649 ? 1.490 66.228 3.569 1.00 23.22 649 GLY A C 1
ATOM 5219 O O . GLY A 1 649 ? 0.642 65.414 3.902 1.00 23.22 649 GLY A O 1
ATOM 5220 N N . ALA A 1 650 ? 2.722 66.254 4.096 1.00 23.83 650 ALA A N 1
ATOM 5221 C CA . ALA A 1 650 ? 3.062 65.724 5.431 1.00 23.83 650 ALA A CA 1
ATOM 5222 C C . ALA A 1 650 ? 2.331 66.566 6.517 1.00 23.83 650 ALA A C 1
ATOM 5224 O O . ALA A 1 650 ? 1.833 67.640 6.186 1.00 23.83 650 ALA A O 1
ATOM 5225 N N . VAL A 1 651 ? 2.162 66.202 7.796 1.00 23.66 651 VAL A N 1
ATOM 5226 C CA . VAL A 1 651 ? 3.108 65.972 8.922 1.00 23.66 651 VAL A CA 1
ATOM 5227 C C . VAL A 1 651 ? 2.198 65.535 10.121 1.00 23.66 651 VAL A C 1
ATOM 5229 O O . VAL A 1 651 ? 1.046 65.961 10.155 1.00 23.66 651 VAL A O 1
ATOM 5232 N N . ILE A 1 652 ? 2.548 64.647 11.070 1.00 23.44 652 ILE A N 1
ATOM 5233 C CA . ILE A 1 652 ? 3.106 64.930 12.426 1.00 23.44 652 ILE A CA 1
ATOM 5234 C C . ILE A 1 652 ? 3.150 63.588 13.199 1.00 23.44 652 ILE A C 1
ATOM 5236 O O . ILE A 1 652 ? 2.119 62.933 13.304 1.00 23.44 652 ILE A O 1
ATOM 5240 N N . THR A 1 653 ? 4.340 63.029 13.491 1.00 21.62 653 THR A N 1
ATOM 5241 C CA . THR A 1 653 ? 5.139 63.101 14.757 1.00 21.62 653 THR A CA 1
ATOM 5242 C C . THR A 1 653 ? 4.603 62.101 15.807 1.00 21.62 653 THR A C 1
ATOM 5244 O O . THR A 1 653 ? 3.426 62.143 16.120 1.00 21.62 653 THR A O 1
ATOM 5247 N N . THR A 1 654 ? 5.349 61.132 16.354 1.00 21.53 654 THR A N 1
ATOM 5248 C CA . THR A 1 654 ? 6.617 61.236 17.103 1.00 21.53 654 THR A CA 1
ATOM 5249 C C . THR A 1 654 ? 7.362 59.884 17.185 1.00 21.53 654 THR A C 1
ATOM 5251 O O . THR A 1 654 ? 6.794 58.853 17.522 1.00 21.53 654 THR A O 1
ATOM 5254 N N . MET A 1 655 ? 8.675 59.924 16.944 1.00 31.72 655 MET A N 1
ATOM 5255 C CA . MET A 1 655 ? 9.716 59.032 17.497 1.00 31.72 655 MET A CA 1
ATOM 5256 C C . MET A 1 655 ? 10.573 59.928 18.417 1.00 31.72 655 MET A C 1
ATOM 5258 O O . MET A 1 655 ? 10.631 61.130 18.124 1.00 31.72 655 MET A O 1
ATOM 5262 N N . PRO A 1 656 ? 11.228 59.448 19.499 1.00 31.05 656 PRO A N 1
ATOM 5263 C CA . PRO A 1 656 ? 12.536 58.805 19.305 1.00 31.05 656 PRO A CA 1
ATOM 5264 C C . PRO A 1 656 ? 13.011 57.841 20.419 1.00 31.05 656 PRO A C 1
ATOM 5266 O O . PRO A 1 656 ? 13.073 58.197 21.590 1.00 31.05 656 PRO A O 1
ATOM 5269 N N . THR A 1 657 ? 13.567 56.699 20.023 1.00 25.75 657 THR A N 1
ATOM 5270 C CA . THR A 1 657 ? 14.848 56.219 20.572 1.00 25.75 657 THR A CA 1
ATOM 5271 C C . THR A 1 657 ? 15.680 55.655 19.427 1.00 25.75 657 THR A C 1
ATOM 5273 O O . THR A 1 657 ? 15.162 55.103 18.460 1.00 25.75 657 THR A O 1
ATOM 5276 N N . ALA A 1 658 ? 16.967 55.979 19.473 1.00 24.89 658 ALA A N 1
ATOM 5277 C CA . ALA A 1 658 ? 17.750 56.292 18.296 1.00 24.89 658 ALA A CA 1
ATOM 5278 C C . ALA A 1 658 ? 18.214 55.073 17.472 1.00 24.89 658 ALA A C 1
ATOM 5280 O O . ALA A 1 658 ? 18.635 54.063 18.034 1.00 24.89 658 ALA A O 1
ATOM 5281 N N . PRO A 1 659 ? 18.241 55.234 16.139 1.00 31.83 659 PRO A N 1
ATOM 5282 C CA . PRO A 1 659 ? 18.940 54.387 15.190 1.00 31.83 659 PRO A CA 1
ATOM 5283 C C . PRO A 1 659 ? 20.398 54.840 15.014 1.00 31.83 659 PRO A C 1
ATOM 5285 O O . PRO A 1 659 ? 20.702 56.034 15.049 1.00 31.83 659 PRO A O 1
ATOM 5288 N N . ARG A 1 660 ? 21.280 53.881 14.736 1.00 26.67 660 ARG A N 1
ATOM 5289 C CA . ARG A 1 660 ? 22.454 53.986 13.848 1.00 26.67 660 ARG A CA 1
ATOM 5290 C C . ARG A 1 660 ? 22.997 52.559 13.714 1.00 26.67 660 ARG A C 1
ATOM 5292 O O . ARG A 1 660 ? 23.312 51.945 14.721 1.00 26.67 660 ARG A O 1
ATOM 5299 N N . THR A 1 661 ? 23.040 51.972 12.526 1.00 28.78 661 THR A N 1
ATOM 5300 C CA . THR A 1 661 ? 23.639 52.541 11.313 1.00 28.78 661 THR A CA 1
ATOM 5301 C C . THR A 1 661 ? 22.716 52.484 10.086 1.00 28.78 661 THR A C 1
ATOM 5303 O O . THR A 1 661 ? 21.941 51.554 9.907 1.00 28.78 661 THR A O 1
ATOM 5306 N N . GLY A 1 662 ? 22.782 53.535 9.256 1.00 30.19 662 GLY A N 1
ATOM 5307 C CA . GLY A 1 662 ? 22.142 53.596 7.935 1.00 30.19 662 GLY A CA 1
ATOM 5308 C C . GLY A 1 662 ? 22.796 52.641 6.925 1.00 30.19 662 GLY A C 1
ATOM 5309 O O . GLY A 1 662 ? 23.658 51.861 7.333 1.00 30.19 662 GLY A O 1
ATOM 5310 N N . PRO A 1 663 ? 22.430 52.696 5.625 1.00 36.19 663 PRO A N 1
ATOM 5311 C CA . PRO A 1 663 ? 23.027 51.821 4.621 1.00 36.19 663 PRO A CA 1
ATOM 5312 C C . PRO A 1 663 ? 24.543 52.008 4.668 1.00 36.19 663 PRO A C 1
ATOM 5314 O O . PRO A 1 663 ? 25.057 53.106 4.431 1.00 36.19 663 PRO A O 1
ATOM 5317 N N . GLN A 1 664 ? 25.251 50.956 5.072 1.00 43.12 664 GLN A N 1
ATOM 5318 C CA . GLN A 1 664 ? 26.700 50.898 5.009 1.00 43.12 664 GLN A CA 1
ATOM 5319 C C . GLN A 1 664 ? 27.042 51.172 3.541 1.00 43.12 664 GLN A C 1
ATOM 5321 O O . GLN A 1 664 ? 26.594 50.447 2.661 1.00 43.12 664 GLN A O 1
ATOM 5326 N N . LYS A 1 665 ? 27.719 52.287 3.235 1.00 53.94 665 LYS A N 1
ATOM 5327 C CA . LYS A 1 665 ? 28.151 52.562 1.859 1.00 53.94 665 LYS A CA 1
ATOM 5328 C C . LYS A 1 665 ? 29.285 51.595 1.555 1.00 53.94 665 LYS A C 1
ATOM 5330 O O . LYS A 1 665 ? 30.444 51.906 1.820 1.00 53.94 665 LYS A O 1
ATOM 5335 N N . PHE A 1 666 ? 28.937 50.413 1.061 1.00 66.75 666 PHE A N 1
ATOM 5336 C CA . PHE A 1 666 ? 29.911 49.467 0.547 1.00 66.75 666 PHE A CA 1
ATOM 5337 C C . PHE A 1 666 ? 30.689 50.170 -0.569 1.00 66.75 666 PHE A C 1
ATOM 5339 O O . PHE A 1 666 ? 30.107 50.820 -1.439 1.00 66.75 666 PHE A O 1
ATOM 5346 N N . ALA A 1 667 ? 32.013 50.106 -0.493 1.00 76.19 667 ALA A N 1
ATOM 5347 C CA . ALA A 1 667 ? 32.915 50.655 -1.492 1.00 76.19 667 ALA A CA 1
ATOM 5348 C C . ALA A 1 667 ? 33.683 49.495 -2.119 1.00 76.19 667 ALA A C 1
ATOM 5350 O O . ALA A 1 667 ? 34.071 48.563 -1.419 1.00 76.19 667 ALA A O 1
ATOM 5351 N N . ILE A 1 668 ? 33.898 49.555 -3.432 1.00 79.62 668 ILE A N 1
ATOM 5352 C CA . ILE A 1 668 ? 34.730 48.569 -4.125 1.00 79.62 668 ILE A CA 1
ATOM 5353 C C . ILE A 1 668 ? 36.163 48.703 -3.574 1.00 79.62 668 ILE A C 1
ATOM 5355 O O . ILE A 1 668 ? 36.702 49.814 -3.630 1.00 79.62 668 ILE A O 1
ATOM 5359 N N . PRO A 1 669 ? 36.774 47.629 -3.036 1.00 78.56 669 PRO A N 1
ATOM 5360 C CA . PRO A 1 669 ? 38.134 47.681 -2.510 1.00 78.56 669 PRO A CA 1
ATOM 5361 C C . PRO A 1 669 ? 39.140 48.122 -3.577 1.00 78.56 669 PRO A C 1
ATOM 5363 O O . PRO A 1 669 ? 39.004 47.769 -4.746 1.00 78.56 669 PRO A O 1
ATOM 5366 N N . GLN A 1 670 ? 40.179 48.860 -3.175 1.00 75.00 670 GLN A N 1
ATOM 5367 C CA . GLN A 1 670 ? 41.145 49.434 -4.120 1.00 75.00 670 GLN A CA 1
ATOM 5368 C C . GLN A 1 670 ? 41.842 48.364 -4.976 1.00 75.00 670 GLN A C 1
ATOM 5370 O O . GLN A 1 670 ? 41.978 48.550 -6.179 1.00 75.00 670 GLN A O 1
ATOM 5375 N N . ALA A 1 671 ? 42.185 47.217 -4.383 1.00 74.00 671 ALA A N 1
ATOM 5376 C CA . ALA A 1 671 ? 42.805 46.097 -5.094 1.00 74.00 671 ALA A CA 1
ATOM 5377 C C . ALA A 1 671 ? 41.912 45.522 -6.210 1.00 74.00 671 ALA A C 1
ATOM 5379 O O . ALA A 1 671 ? 42.407 45.012 -7.206 1.00 74.00 671 ALA A O 1
ATOM 5380 N N . ASN A 1 672 ? 40.588 45.638 -6.084 1.00 85.94 672 ASN A N 1
ATOM 5381 C CA . ASN A 1 672 ? 39.642 45.168 -7.094 1.00 85.94 672 ASN A CA 1
ATOM 5382 C C . ASN A 1 672 ? 39.482 46.163 -8.256 1.00 85.94 672 ASN A C 1
ATOM 5384 O O . ASN A 1 672 ? 38.928 45.805 -9.294 1.00 85.94 672 ASN A O 1
ATOM 5388 N N . LEU A 1 673 ? 39.944 47.406 -8.092 1.00 83.88 673 LEU A N 1
ATOM 5389 C CA . LEU A 1 673 ? 39.968 48.425 -9.147 1.00 83.88 673 LEU A CA 1
ATOM 5390 C C . LEU A 1 673 ? 41.239 48.342 -10.008 1.00 83.88 673 LEU A C 1
ATOM 5392 O O . LEU A 1 673 ? 41.304 48.971 -11.063 1.00 83.88 673 LEU A O 1
ATOM 5396 N N . GLU A 1 674 ? 42.239 47.567 -9.585 1.00 84.12 674 GLU A N 1
ATOM 5397 C CA . GLU A 1 674 ? 43.471 47.325 -10.335 1.00 84.12 674 GLU A CA 1
ATOM 5398 C C . GLU A 1 674 ? 43.230 46.235 -11.387 1.00 84.12 674 GLU A C 1
ATOM 5400 O O . GLU A 1 674 ? 43.392 45.042 -11.135 1.00 84.12 674 GLU A O 1
ATOM 5405 N N . ILE A 1 675 ? 42.774 46.648 -12.573 1.00 87.94 675 ILE A N 1
ATOM 5406 C CA . ILE A 1 675 ? 42.453 45.720 -13.662 1.00 87.94 675 ILE A CA 1
ATOM 5407 C C . ILE A 1 675 ? 43.728 45.299 -14.416 1.00 87.94 675 ILE A C 1
ATOM 5409 O O . ILE A 1 675 ? 44.444 46.180 -14.903 1.00 87.94 675 ILE A O 1
ATOM 5413 N N . PRO A 1 676 ? 43.985 43.988 -14.589 1.00 83.19 676 PRO A N 1
ATOM 5414 C CA . PRO A 1 676 ? 45.108 43.498 -15.387 1.00 83.19 676 PRO A CA 1
ATOM 5415 C C . PRO A 1 676 ? 45.067 43.968 -16.851 1.00 83.19 676 PRO A C 1
ATOM 5417 O O . PRO A 1 676 ? 43.990 44.130 -17.435 1.00 83.19 676 PRO A O 1
ATOM 5420 N N . GLU A 1 677 ? 46.239 44.175 -17.461 1.00 81.38 677 GLU A N 1
ATOM 5421 C CA . GLU A 1 677 ? 46.375 44.722 -18.824 1.00 81.38 677 GLU A CA 1
ATOM 5422 C C . GLU A 1 677 ? 45.611 43.901 -19.873 1.00 81.38 677 GLU A C 1
ATOM 5424 O O . GLU A 1 677 ? 44.971 44.455 -20.766 1.00 81.38 677 GLU A O 1
ATOM 5429 N N . GLU A 1 678 ? 45.599 42.578 -19.730 1.00 79.62 678 GLU A N 1
ATOM 5430 C CA . GLU A 1 678 ? 44.923 41.644 -20.630 1.00 79.62 678 GLU A CA 1
ATOM 5431 C C . GLU A 1 678 ? 43.388 41.769 -20.627 1.00 79.62 678 GLU A C 1
ATOM 5433 O O . GLU A 1 678 ? 42.724 41.321 -21.567 1.00 79.62 678 GLU A O 1
ATOM 5438 N N . MET A 1 679 ? 42.812 42.393 -19.592 1.00 88.06 679 MET A N 1
ATOM 5439 C CA . MET A 1 679 ? 41.371 42.630 -19.481 1.00 88.06 679 MET A CA 1
ATOM 5440 C C . MET A 1 679 ? 40.962 44.030 -19.959 1.00 88.06 679 MET A C 1
ATOM 5442 O O . MET A 1 679 ? 39.767 44.287 -20.115 1.00 88.06 679 MET A O 1
ATOM 5446 N N . LYS A 1 680 ? 41.912 44.933 -20.246 1.00 88.38 680 LYS A N 1
ATOM 5447 C CA . LYS A 1 680 ? 41.598 46.307 -20.673 1.00 88.38 680 LYS A CA 1
ATOM 5448 C C . LYS A 1 680 ? 40.741 46.402 -21.940 1.00 88.38 680 LYS A C 1
ATOM 5450 O O . LYS A 1 680 ? 39.792 47.184 -21.912 1.00 88.38 680 LYS A O 1
ATOM 5455 N N . PRO A 1 681 ? 40.947 45.585 -22.994 1.00 89.12 681 PRO A N 1
ATOM 5456 C CA . PRO A 1 681 ? 40.041 45.588 -24.145 1.00 89.12 681 PRO A CA 1
ATOM 5457 C C . PRO A 1 681 ? 38.593 45.239 -23.759 1.00 89.12 681 PRO A C 1
ATOM 5459 O O . PRO A 1 681 ? 37.634 45.783 -24.299 1.00 89.12 681 PRO A O 1
ATOM 5462 N N . CYS A 1 682 ? 38.412 44.358 -22.770 1.00 90.75 682 CYS A N 1
ATOM 5463 C CA . CYS A 1 682 ? 37.097 44.002 -22.243 1.00 90.75 682 CYS A CA 1
ATOM 5464 C C . CYS A 1 682 ? 36.474 45.154 -21.430 1.00 90.75 682 CYS A C 1
ATOM 5466 O O . CYS A 1 682 ? 35.263 45.370 -21.513 1.00 90.75 682 CYS A O 1
ATOM 5468 N N . CYS A 1 683 ? 37.286 45.933 -20.703 1.00 89.50 683 CYS A N 1
ATOM 5469 C CA . CYS A 1 683 ? 36.844 47.159 -20.030 1.00 89.50 683 CYS A CA 1
ATOM 5470 C C . CYS A 1 683 ? 36.347 48.220 -21.016 1.00 89.50 683 CYS A C 1
ATOM 5472 O O . CYS A 1 683 ? 35.339 48.869 -20.745 1.00 89.50 683 CYS A O 1
ATOM 5474 N N . GLU A 1 684 ? 37.010 48.385 -22.163 1.00 90.75 684 GLU A N 1
ATOM 5475 C CA . GLU A 1 684 ? 36.568 49.323 -23.204 1.00 90.75 684 GLU A CA 1
ATOM 5476 C C . GLU A 1 684 ? 35.174 48.962 -23.737 1.00 90.75 684 GLU A C 1
ATOM 5478 O O . GLU A 1 684 ? 34.320 49.841 -23.867 1.00 90.75 684 GLU A O 1
ATOM 5483 N N . ASN A 1 685 ? 34.895 47.672 -23.965 1.00 92.81 685 ASN A N 1
ATOM 5484 C CA . ASN A 1 685 ? 33.552 47.218 -24.341 1.00 92.81 685 ASN A CA 1
ATOM 5485 C C . ASN A 1 685 ? 32.528 47.448 -23.217 1.00 92.81 685 ASN A C 1
ATOM 5487 O O . ASN A 1 685 ? 31.423 47.909 -23.492 1.00 92.81 685 ASN A O 1
ATOM 5491 N N . LEU A 1 686 ? 32.888 47.219 -21.949 1.00 94.00 686 LEU A N 1
ATOM 5492 C CA . LEU A 1 686 ? 32.005 47.517 -20.814 1.00 94.00 686 LEU A CA 1
ATOM 5493 C C . LEU A 1 686 ? 31.709 49.020 -20.663 1.00 94.00 686 LEU A C 1
ATOM 5495 O O . LEU A 1 686 ? 30.585 49.372 -20.311 1.00 94.00 686 LEU A O 1
ATOM 5499 N N . HIS A 1 687 ? 32.659 49.910 -20.965 1.00 92.94 687 HIS A N 1
ATOM 5500 C CA . HIS A 1 687 ? 32.410 51.355 -20.980 1.00 92.94 687 HIS A CA 1
ATOM 5501 C C . HIS A 1 687 ? 31.405 51.753 -22.066 1.00 92.94 687 HIS A C 1
ATOM 5503 O O . HIS A 1 687 ? 30.439 52.452 -21.763 1.00 92.94 687 HIS A O 1
ATOM 5509 N N . LYS A 1 688 ? 31.564 51.235 -23.290 1.00 93.31 688 LYS A N 1
ATOM 5510 C CA . LYS A 1 688 ? 30.595 51.448 -24.381 1.00 93.31 688 LYS A CA 1
ATOM 5511 C C . LYS A 1 688 ? 29.209 50.902 -24.022 1.00 93.31 688 LYS A C 1
ATOM 5513 O O . LYS A 1 688 ? 28.199 51.558 -24.266 1.00 93.31 688 LYS A O 1
ATOM 5518 N N . ILE A 1 689 ? 29.160 49.730 -23.380 1.00 94.25 689 ILE A N 1
ATOM 5519 C CA . ILE A 1 689 ? 27.919 49.144 -22.857 1.00 94.25 689 ILE A CA 1
ATOM 5520 C C . ILE A 1 689 ? 27.267 50.057 -21.816 1.00 94.25 689 ILE A C 1
ATOM 5522 O O . ILE A 1 689 ? 26.054 50.256 -21.851 1.00 94.25 689 ILE A O 1
ATOM 5526 N N . HIS A 1 690 ? 28.050 50.646 -20.913 1.00 94.62 690 HIS A N 1
ATOM 5527 C CA . HIS A 1 690 ? 27.521 51.558 -19.905 1.00 94.62 690 HIS A CA 1
ATOM 5528 C C . HIS A 1 690 ? 26.908 52.825 -20.516 1.00 94.62 690 HIS A C 1
ATOM 5530 O O . HIS A 1 690 ? 25.792 53.195 -20.155 1.00 94.62 690 HIS A O 1
ATOM 5536 N N . GLU A 1 691 ? 27.607 53.466 -21.456 1.00 92.56 691 GLU A N 1
ATOM 5537 C CA . GLU A 1 691 ? 27.122 54.680 -22.125 1.00 92.56 691 GLU A CA 1
ATOM 5538 C C . GLU A 1 691 ? 25.808 54.428 -22.873 1.00 92.56 691 GLU A C 1
ATOM 5540 O O . GLU A 1 691 ? 24.861 55.208 -22.759 1.00 92.56 691 GLU A O 1
ATOM 5545 N N . ALA A 1 692 ? 25.711 53.295 -23.569 1.00 93.81 692 ALA A N 1
ATOM 5546 C CA . ALA A 1 692 ? 24.495 52.901 -24.267 1.00 93.81 692 ALA A CA 1
ATOM 5547 C C . ALA A 1 692 ? 23.336 52.578 -23.315 1.00 93.81 692 ALA A C 1
ATOM 5549 O O . ALA A 1 692 ? 22.201 52.952 -23.596 1.00 93.81 692 ALA A O 1
ATOM 5550 N N . LEU A 1 693 ? 23.603 51.929 -22.174 1.00 95.12 693 LEU A N 1
ATOM 5551 C CA . LEU A 1 693 ? 22.592 51.675 -21.142 1.00 95.12 693 LEU A CA 1
ATOM 5552 C C . LEU A 1 693 ? 22.015 52.980 -20.582 1.00 95.12 693 LEU A C 1
ATOM 5554 O O . LEU A 1 693 ? 20.798 53.098 -20.425 1.00 95.12 693 LEU A O 1
ATOM 5558 N N . GLU A 1 694 ? 22.866 53.969 -20.309 1.00 93.25 694 GLU A N 1
ATOM 5559 C CA . GLU A 1 694 ? 22.422 55.277 -19.819 1.00 93.25 694 GLU A CA 1
ATOM 5560 C C . GLU A 1 694 ? 21.643 56.052 -20.888 1.00 93.25 694 GLU A C 1
ATOM 5562 O O . GLU A 1 694 ? 20.599 56.639 -20.587 1.00 93.25 694 GLU A O 1
ATOM 5567 N N . GLN A 1 695 ? 22.086 56.007 -22.148 1.00 89.56 695 GLN A N 1
ATOM 5568 C CA . GLN A 1 695 ? 21.374 56.645 -23.255 1.00 89.56 695 GLN A CA 1
ATOM 5569 C C . GLN A 1 695 ? 20.013 55.978 -23.518 1.00 89.56 695 GLN A C 1
ATOM 5571 O O . GLN A 1 695 ? 19.003 56.673 -23.637 1.00 89.56 695 GLN A O 1
ATOM 5576 N N . TYR A 1 696 ? 19.943 54.645 -23.495 1.00 93.06 696 TYR A N 1
ATOM 5577 C CA . TYR A 1 696 ? 18.687 53.899 -23.601 1.00 93.06 696 TYR A CA 1
ATOM 5578 C C . TYR A 1 696 ? 17.730 54.255 -22.460 1.00 93.06 696 TYR A C 1
ATOM 5580 O O . TYR A 1 696 ? 16.558 54.549 -22.692 1.00 93.06 696 TYR A O 1
ATOM 5588 N N . LYS A 1 697 ? 18.231 54.309 -21.220 1.00 92.44 697 LYS A N 1
ATOM 5589 C CA . LYS A 1 697 ? 17.434 54.712 -20.054 1.00 92.44 697 LYS A CA 1
ATOM 5590 C C . LYS A 1 697 ? 16.908 56.135 -20.180 1.00 92.44 697 LYS A C 1
ATOM 5592 O O . LYS A 1 697 ? 15.773 56.401 -19.787 1.00 92.44 697 LYS A O 1
ATOM 5597 N N . LYS A 1 698 ? 17.704 57.052 -20.727 1.00 91.06 698 LYS A N 1
ATOM 5598 C CA . LYS A 1 698 ? 17.281 58.434 -20.973 1.00 91.06 698 LYS A CA 1
ATOM 5599 C C . LYS A 1 698 ? 16.165 58.511 -22.017 1.00 91.06 698 LYS A C 1
ATOM 5601 O O . LYS A 1 698 ? 15.221 59.274 -21.824 1.00 91.06 698 LYS A O 1
ATOM 5606 N N . ASP A 1 699 ? 16.250 57.707 -23.072 1.00 89.31 699 ASP A N 1
ATOM 5607 C CA . ASP A 1 699 ? 15.287 57.727 -24.176 1.00 89.31 699 ASP A CA 1
ATOM 5608 C C . ASP A 1 699 ? 13.997 56.962 -23.868 1.00 89.31 699 ASP A C 1
ATOM 5610 O O . ASP A 1 699 ? 12.919 57.348 -24.323 1.00 89.31 699 ASP A O 1
ATOM 5614 N N . LYS A 1 700 ? 14.094 55.867 -23.109 1.00 84.94 700 LYS A N 1
ATOM 5615 C CA . LYS A 1 700 ? 12.977 54.953 -22.825 1.00 84.94 700 LYS A CA 1
ATOM 5616 C C . LYS A 1 700 ? 12.422 55.085 -21.408 1.00 84.94 700 LYS A C 1
ATOM 5618 O O . LYS A 1 700 ? 11.370 54.534 -21.113 1.00 84.94 700 LYS A O 1
ATOM 5623 N N . GLY A 1 701 ? 13.096 55.838 -20.540 1.00 82.81 701 GLY A N 1
ATOM 5624 C CA . GLY A 1 701 ? 12.712 56.055 -19.143 1.00 82.81 701 GLY A CA 1
ATOM 5625 C C . GLY A 1 701 ? 13.127 54.931 -18.188 1.00 82.81 701 GLY A C 1
ATOM 5626 O O . GLY A 1 701 ? 13.048 55.109 -16.973 1.00 82.81 701 GLY A O 1
ATOM 5627 N N . GLU A 1 702 ? 13.609 53.801 -18.705 1.00 86.31 702 GLU A N 1
ATOM 5628 C CA . GLU A 1 702 ? 14.027 52.632 -17.933 1.00 86.31 702 GLU A CA 1
ATOM 5629 C C . GLU A 1 702 ? 15.202 51.901 -18.598 1.00 86.31 702 GLU A C 1
ATOM 5631 O O . GLU A 1 702 ? 15.427 52.025 -19.799 1.00 86.31 702 GLU A O 1
ATOM 5636 N N . LEU A 1 703 ? 15.979 51.156 -17.803 1.00 90.50 703 LEU A N 1
ATOM 5637 C CA . LEU A 1 703 ? 17.059 50.308 -18.323 1.00 90.50 703 LEU A CA 1
ATOM 5638 C C . LEU A 1 703 ? 16.469 49.094 -19.053 1.00 90.50 703 LEU A C 1
ATOM 5640 O O . LEU A 1 703 ? 15.469 48.561 -18.563 1.00 90.50 703 LEU A O 1
ATOM 5644 N N . PRO A 1 704 ? 17.099 48.622 -20.144 1.00 92.00 704 PRO A N 1
ATOM 5645 C CA . PRO A 1 704 ? 16.573 47.523 -20.948 1.00 92.00 704 PRO A CA 1
ATOM 5646 C C . PRO A 1 704 ? 16.468 46.226 -20.145 1.00 92.00 704 PRO A C 1
ATOM 5648 O O . PRO A 1 704 ? 17.048 46.108 -19.063 1.00 92.00 704 PRO A O 1
ATOM 5651 N N . ASP A 1 705 ? 15.724 45.247 -20.661 1.00 87.44 705 ASP A N 1
ATOM 5652 C CA . ASP A 1 705 ? 15.641 43.930 -20.025 1.00 87.44 705 ASP A CA 1
ATOM 5653 C C . ASP A 1 705 ? 16.825 43.033 -20.405 1.00 87.44 705 ASP A C 1
ATOM 5655 O O . ASP A 1 705 ? 17.216 42.191 -19.595 1.00 87.44 705 ASP A O 1
ATOM 5659 N N . PHE A 1 706 ? 17.455 43.263 -21.562 1.00 92.06 706 PHE A N 1
ATOM 5660 C CA . PHE A 1 706 ? 18.667 42.571 -22.010 1.00 92.06 706 PHE A CA 1
ATOM 5661 C C . PHE A 1 706 ? 19.641 43.524 -22.728 1.00 92.06 706 PHE A C 1
ATOM 5663 O O . PHE A 1 706 ? 19.249 44.595 -23.185 1.00 92.06 706 PHE A O 1
ATOM 5670 N N . LEU A 1 707 ? 20.926 43.165 -22.839 1.00 91.81 707 LEU A N 1
ATOM 5671 C CA . LEU A 1 707 ? 21.923 44.038 -23.487 1.00 91.81 707 LEU A CA 1
ATOM 5672 C C . LEU A 1 707 ? 21.734 44.105 -25.002 1.00 91.81 707 LEU A C 1
ATOM 5674 O O . LEU A 1 707 ? 22.031 45.128 -25.611 1.00 91.81 707 LEU A O 1
ATOM 5678 N N . SER A 1 708 ? 21.189 43.052 -25.603 1.00 91.62 708 SER A N 1
ATOM 5679 C CA . SER A 1 708 ? 20.793 43.031 -27.010 1.00 91.62 708 SER A CA 1
ATOM 5680 C C . SER A 1 708 ? 19.694 44.028 -27.364 1.00 91.62 708 SER A C 1
ATOM 5682 O O . SER A 1 708 ? 19.588 44.396 -28.528 1.00 91.62 708 SER A O 1
ATOM 5684 N N . ASP A 1 709 ? 18.919 44.528 -26.396 1.00 91.81 709 ASP A N 1
ATOM 5685 C CA . ASP A 1 709 ? 17.942 45.602 -26.635 1.00 91.81 709 ASP A CA 1
ATOM 5686 C C . ASP A 1 709 ? 18.614 46.936 -26.997 1.00 91.81 709 ASP A C 1
ATOM 5688 O O . ASP A 1 709 ? 17.965 47.840 -27.521 1.00 91.81 709 ASP A O 1
ATOM 5692 N N . LEU A 1 710 ? 19.915 47.063 -26.721 1.00 91.06 710 LEU A N 1
ATOM 5693 C CA . LEU A 1 710 ? 20.729 48.208 -27.121 1.00 91.06 710 LEU A CA 1
ATOM 5694 C C . LEU A 1 710 ? 21.161 48.114 -28.592 1.00 91.06 710 LEU A C 1
ATOM 5696 O O . LEU A 1 710 ? 21.615 49.105 -29.158 1.00 91.06 710 LEU A O 1
ATOM 5700 N N . VAL A 1 711 ? 21.036 46.942 -29.218 1.00 89.50 711 VAL A N 1
ATOM 5701 C CA . VAL A 1 711 ? 21.471 46.697 -30.596 1.00 89.50 711 VAL A CA 1
ATOM 5702 C C . VAL A 1 711 ? 20.266 46.782 -31.544 1.00 89.50 711 VAL A C 1
ATOM 5704 O O . VAL A 1 711 ? 19.213 46.214 -31.275 1.00 89.50 711 VAL A O 1
ATOM 5707 N N . ALA A 1 712 ? 20.347 47.459 -32.691 1.00 75.81 712 ALA A N 1
ATOM 5708 C CA . ALA A 1 712 ? 21.503 48.175 -33.251 1.00 75.81 712 ALA A CA 1
ATOM 5709 C C . ALA A 1 712 ? 21.515 49.684 -32.936 1.00 75.81 712 ALA A C 1
ATOM 5711 O O . ALA A 1 712 ? 22.457 50.384 -33.297 1.00 75.81 712 ALA A O 1
ATOM 5712 N N . ASP A 1 713 ? 20.463 50.192 -32.293 1.00 88.00 713 ASP A N 1
ATOM 5713 C CA . ASP A 1 713 ? 20.195 51.633 -32.205 1.00 88.00 713 ASP A CA 1
ATOM 5714 C C . ASP A 1 713 ? 21.159 52.388 -31.268 1.00 88.00 713 ASP A C 1
ATOM 5716 O O . ASP A 1 713 ? 21.329 53.599 -31.407 1.00 88.00 713 ASP A O 1
ATOM 5720 N N . TYR A 1 714 ? 21.800 51.686 -30.328 1.00 88.06 714 TYR A N 1
ATOM 5721 C CA . TYR A 1 714 ? 22.690 52.261 -29.313 1.00 88.06 714 TYR A CA 1
ATOM 5722 C C . TYR A 1 714 ? 24.091 51.628 -29.303 1.00 88.06 714 TYR A C 1
ATOM 5724 O O . TYR A 1 714 ? 25.041 52.281 -28.872 1.00 88.06 714 TYR A O 1
ATOM 5732 N N . LEU A 1 715 ? 24.236 50.385 -29.780 1.00 90.06 715 LEU A N 1
ATOM 5733 C CA . LEU A 1 715 ? 25.487 49.619 -29.841 1.00 90.06 715 LEU A CA 1
ATOM 5734 C C . LEU A 1 715 ? 25.547 48.700 -31.064 1.00 90.06 715 LEU A C 1
ATOM 5736 O O . LEU A 1 715 ? 24.527 48.176 -31.507 1.00 90.06 715 LEU A O 1
ATOM 5740 N N . GLY A 1 716 ? 26.765 48.440 -31.546 1.00 83.69 716 GLY A N 1
ATOM 5741 C CA . GLY A 1 716 ? 27.042 47.359 -32.494 1.00 83.69 716 GLY A CA 1
ATOM 5742 C C . GLY A 1 716 ? 27.046 45.989 -31.808 1.00 83.69 716 GLY A C 1
ATOM 5743 O O . GLY A 1 716 ? 27.494 45.861 -30.664 1.00 83.69 716 GLY A O 1
ATOM 5744 N N . GLU A 1 717 ? 26.554 44.964 -32.506 1.00 88.44 717 GLU A N 1
ATOM 5745 C CA . GLU A 1 717 ? 26.441 43.583 -32.009 1.00 88.44 717 GLU A CA 1
ATOM 5746 C C . GLU A 1 717 ? 27.785 43.023 -31.520 1.00 88.44 717 GLU A C 1
ATOM 5748 O O . GLU A 1 717 ? 27.850 42.361 -30.485 1.00 88.44 717 GLU A O 1
ATOM 5753 N N . GLU A 1 718 ? 28.882 43.364 -32.196 1.00 88.44 718 GLU A N 1
ATOM 5754 C CA . GLU A 1 718 ? 30.233 42.924 -31.848 1.00 88.44 718 GLU A CA 1
ATOM 5755 C C . GLU A 1 718 ? 30.691 43.408 -30.466 1.00 88.44 718 GLU A C 1
ATOM 5757 O O . GLU A 1 718 ? 31.539 42.776 -29.836 1.00 88.44 718 GLU A O 1
ATOM 5762 N N . THR A 1 719 ? 30.103 44.496 -29.957 1.00 90.12 719 THR A N 1
ATOM 5763 C CA . THR A 1 719 ? 30.435 45.030 -28.628 1.00 90.12 719 THR A CA 1
ATOM 5764 C C . THR A 1 719 ? 29.851 44.163 -27.503 1.00 90.12 719 THR A C 1
ATOM 5766 O O . THR A 1 719 ? 30.337 44.212 -26.373 1.00 90.12 719 THR A O 1
ATOM 5769 N N . LEU A 1 720 ? 28.858 43.313 -27.802 1.00 91.06 720 LEU A N 1
ATOM 5770 C CA . LEU A 1 720 ? 28.291 42.350 -26.850 1.00 91.06 720 LEU A CA 1
ATOM 5771 C C . LEU A 1 720 ? 29.157 41.100 -26.664 1.00 91.06 720 LEU A C 1
ATOM 5773 O O . LEU A 1 720 ? 28.907 40.306 -25.749 1.00 91.06 720 LEU A O 1
ATOM 5777 N N . LEU A 1 721 ? 30.193 40.934 -27.484 1.00 91.75 721 LEU A N 1
ATOM 5778 C CA . LEU A 1 721 ? 31.170 39.868 -27.348 1.00 91.75 721 LEU A CA 1
ATOM 5779 C C . LEU A 1 721 ? 32.407 40.382 -26.615 1.00 91.75 721 LEU A C 1
ATOM 5781 O O . LEU A 1 721 ? 32.913 41.477 -26.866 1.00 91.75 721 LEU A O 1
ATOM 5785 N N . CYS A 1 722 ? 32.909 39.576 -25.683 1.00 90.31 722 CYS A N 1
ATOM 5786 C CA . CYS A 1 722 ? 34.157 39.884 -25.004 1.00 90.31 722 CYS A CA 1
ATOM 5787 C C . CYS A 1 722 ? 35.291 39.779 -26.034 1.00 90.31 722 CYS A C 1
ATOM 5789 O O . CYS A 1 722 ? 35.458 38.710 -26.620 1.00 90.31 722 CYS A O 1
ATOM 5791 N N . PRO A 1 723 ? 36.103 40.828 -26.240 1.00 86.75 723 PRO A N 1
ATOM 5792 C CA . PRO A 1 723 ? 37.113 40.827 -27.296 1.00 86.75 723 PRO A CA 1
ATOM 5793 C C . PRO A 1 723 ? 38.220 39.796 -27.045 1.00 86.75 723 PRO A C 1
ATOM 5795 O O . PRO A 1 723 ? 38.800 39.268 -27.989 1.00 86.75 723 PRO A O 1
ATOM 5798 N N . 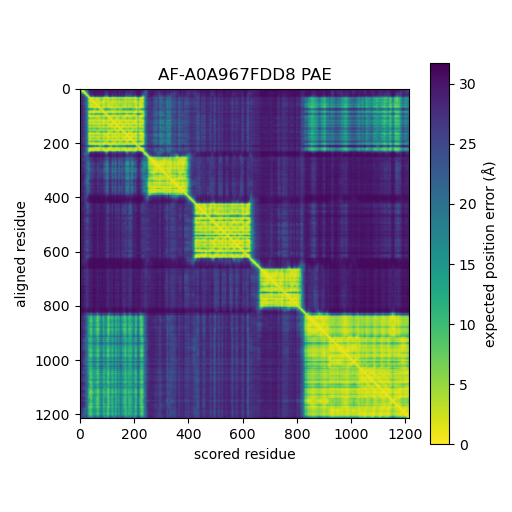THR A 1 724 ? 38.482 39.463 -25.778 1.00 83.00 724 THR A N 1
ATOM 5799 C CA . THR A 1 724 ? 39.474 38.449 -25.395 1.00 83.00 724 THR A CA 1
ATOM 5800 C C . THR A 1 724 ? 38.884 37.035 -25.387 1.00 83.00 724 THR A C 1
ATOM 5802 O O . THR A 1 724 ? 39.585 36.071 -25.688 1.00 83.00 724 THR A O 1
ATOM 5805 N N . HIS A 1 725 ? 37.595 36.890 -25.059 1.00 84.44 725 HIS A N 1
ATOM 5806 C CA . HIS A 1 725 ? 36.935 35.587 -24.925 1.00 84.44 725 HIS A CA 1
ATOM 5807 C C . HIS A 1 725 ? 35.505 35.584 -25.508 1.00 84.44 725 HIS A C 1
ATOM 5809 O O . HIS A 1 725 ? 34.538 35.391 -24.762 1.00 84.44 725 HIS A O 1
ATOM 5815 N N . PRO A 1 726 ? 35.345 35.751 -26.833 1.00 81.00 726 PRO A N 1
ATOM 5816 C CA . PRO A 1 726 ? 34.043 35.997 -27.472 1.00 81.00 726 PRO A CA 1
ATOM 5817 C C . PRO A 1 726 ? 33.093 34.790 -27.425 1.00 81.00 726 PRO A C 1
ATOM 5819 O O . PRO A 1 726 ? 31.870 34.932 -27.457 1.00 81.00 726 PRO A O 1
ATOM 5822 N N . SER A 1 727 ? 33.642 33.582 -27.293 1.00 76.69 727 SER A N 1
ATOM 5823 C CA . SER A 1 727 ? 32.875 32.344 -27.128 1.00 76.69 727 SER A CA 1
ATOM 5824 C C . SER A 1 727 ? 32.383 32.118 -25.698 1.00 76.69 727 SER A C 1
ATOM 5826 O O . SER A 1 727 ? 31.565 31.226 -25.471 1.00 76.69 727 SER A O 1
ATOM 5828 N N . THR A 1 728 ? 32.848 32.911 -24.726 1.00 74.88 728 THR A N 1
ATOM 5829 C CA . THR A 1 728 ? 32.356 32.800 -23.350 1.00 74.88 728 THR A CA 1
ATOM 5830 C C . THR A 1 728 ? 30.889 33.185 -23.317 1.00 74.88 728 THR A C 1
ATOM 5832 O O . THR A 1 728 ? 30.474 34.138 -23.980 1.00 74.88 728 THR A O 1
ATOM 5835 N N . ARG A 1 729 ? 30.105 32.447 -22.534 1.00 75.38 729 ARG A N 1
ATOM 5836 C CA . ARG A 1 729 ? 28.701 32.742 -22.261 1.00 75.38 729 ARG A CA 1
ATOM 5837 C C . ARG A 1 729 ? 28.506 32.861 -20.749 1.00 75.38 729 ARG A C 1
ATOM 5839 O O . ARG A 1 729 ? 29.121 32.096 -20.001 1.00 75.38 729 ARG A O 1
ATOM 5846 N N . PRO A 1 730 ? 27.695 33.818 -20.275 1.00 75.62 730 PRO A N 1
ATOM 5847 C CA . PRO A 1 730 ? 27.439 33.962 -18.852 1.00 75.62 730 PRO A CA 1
ATOM 5848 C C . PRO A 1 730 ? 26.698 32.725 -18.310 1.00 75.62 730 PRO A C 1
ATOM 5850 O O . PRO A 1 730 ? 25.790 32.212 -18.965 1.00 75.62 730 PRO A O 1
ATOM 5853 N N . PRO A 1 731 ? 27.053 32.241 -17.108 1.00 62.09 731 PRO A N 1
ATOM 5854 C CA . PRO A 1 731 ? 26.555 30.971 -16.576 1.00 62.09 731 PRO A CA 1
ATOM 5855 C C . PRO A 1 731 ? 25.095 31.035 -16.111 1.00 62.09 731 PRO A C 1
ATOM 5857 O O . PRO A 1 731 ? 24.464 30.002 -15.904 1.00 62.09 731 PRO A O 1
ATOM 5860 N N . LEU A 1 732 ? 24.562 32.241 -15.905 1.00 58.50 732 LEU A N 1
ATOM 5861 C CA . LEU A 1 732 ? 23.212 32.474 -15.409 1.00 58.50 732 LEU A CA 1
ATOM 5862 C C . LEU A 1 732 ? 22.564 33.582 -16.239 1.00 58.50 732 LEU A C 1
ATOM 5864 O O . LEU A 1 732 ? 23.081 34.696 -16.273 1.00 58.50 732 LEU A O 1
ATOM 5868 N N . ILE A 1 733 ? 21.424 33.254 -16.855 1.00 69.38 733 ILE A N 1
ATOM 5869 C CA . ILE A 1 733 ? 20.577 34.147 -17.664 1.00 69.38 733 ILE A CA 1
ATOM 5870 C C . ILE A 1 733 ? 21.364 34.757 -18.844 1.00 69.38 733 ILE A C 1
ATOM 5872 O O . ILE A 1 733 ? 21.737 35.931 -18.805 1.00 69.38 733 ILE A O 1
ATOM 5876 N N . PRO A 1 734 ? 21.667 33.959 -19.887 1.00 73.75 734 PRO A N 1
ATOM 5877 C CA . PRO A 1 734 ? 22.263 34.485 -21.110 1.00 73.75 734 PRO A CA 1
ATOM 5878 C C . PRO A 1 734 ? 21.297 35.426 -21.831 1.00 73.75 734 PRO A C 1
ATOM 5880 O O . PRO A 1 734 ? 20.076 35.273 -21.732 1.00 73.75 734 PRO A O 1
ATOM 5883 N N . ASP A 1 735 ? 21.857 36.391 -22.559 1.00 83.94 735 ASP A N 1
ATOM 5884 C CA . ASP A 1 735 ? 21.071 37.270 -23.416 1.00 83.94 735 ASP A CA 1
ATOM 5885 C C . ASP A 1 735 ? 20.324 36.422 -24.466 1.00 83.94 735 ASP A C 1
ATOM 5887 O O . ASP A 1 735 ? 20.949 35.613 -25.156 1.00 83.94 735 ASP A O 1
ATOM 5891 N N . PRO A 1 736 ? 18.989 36.527 -24.560 1.00 80.56 736 PRO A N 1
ATOM 5892 C CA . PRO A 1 736 ? 18.199 35.610 -25.366 1.00 80.56 736 PRO A CA 1
ATOM 5893 C C . PRO A 1 736 ? 18.148 35.985 -26.850 1.00 80.56 736 PRO A C 1
ATOM 5895 O O . PRO A 1 736 ? 17.594 35.203 -27.626 1.00 80.56 736 PRO A O 1
ATOM 5898 N N . LYS A 1 737 ? 18.626 37.175 -27.250 1.00 82.38 737 LYS A N 1
ATOM 5899 C CA . LYS A 1 737 ? 18.458 37.656 -28.633 1.00 82.38 737 LYS A CA 1
ATOM 5900 C C . LYS A 1 737 ? 19.737 37.605 -29.447 1.00 82.38 737 LYS A C 1
ATOM 5902 O O . LYS A 1 737 ? 19.661 37.263 -30.622 1.00 82.38 737 LYS A O 1
ATOM 5907 N N . LEU A 1 738 ? 20.868 37.958 -28.847 1.00 83.00 738 LEU A N 1
ATOM 5908 C CA . LEU A 1 738 ? 22.162 37.988 -29.521 1.00 83.00 738 LEU A CA 1
ATOM 5909 C C . LEU A 1 738 ? 23.198 37.255 -28.688 1.00 83.00 738 LEU A C 1
ATOM 5911 O O . LEU A 1 738 ? 23.115 37.203 -27.458 1.00 83.00 738 LEU A O 1
ATOM 5915 N N . ASP A 1 739 ? 24.191 36.706 -29.377 1.00 82.31 739 ASP A N 1
ATOM 5916 C CA . ASP A 1 739 ? 25.330 36.098 -28.719 1.00 82.31 739 ASP A CA 1
ATOM 5917 C C . ASP A 1 739 ? 26.044 37.152 -27.870 1.00 82.31 739 ASP A C 1
ATOM 5919 O O . ASP A 1 739 ? 26.531 38.165 -28.367 1.00 82.31 739 ASP A O 1
ATOM 5923 N N . CYS A 1 740 ? 26.074 36.916 -26.560 1.00 87.06 740 CYS A N 1
ATOM 5924 C CA . CYS A 1 740 ? 26.610 37.869 -25.605 1.00 87.06 740 CYS A CA 1
ATOM 5925 C C . CYS A 1 740 ? 27.548 37.168 -24.627 1.00 87.06 740 CYS A C 1
ATOM 5927 O O . CYS A 1 740 ? 27.189 36.175 -23.984 1.00 87.06 740 CYS A O 1
ATOM 5929 N N . SER A 1 741 ? 28.765 37.695 -24.498 1.00 88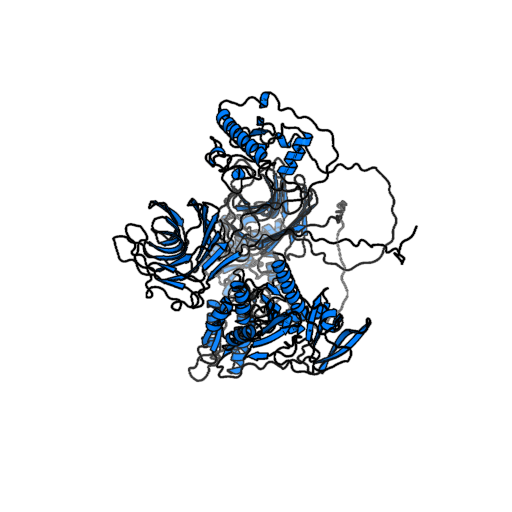.56 741 SER A N 1
ATOM 5930 C CA . SER A 1 741 ? 29.732 37.199 -23.515 1.00 88.56 741 SER A CA 1
ATOM 5931 C C . SER A 1 741 ? 29.527 37.783 -22.121 1.00 88.56 741 SER A C 1
ATOM 5933 O O . SER A 1 741 ? 30.098 37.282 -21.149 1.00 88.56 741 SER A O 1
ATOM 5935 N N . TYR A 1 742 ? 28.706 38.825 -22.010 1.00 90.62 742 TYR A N 1
ATOM 5936 C CA . TYR A 1 742 ? 28.453 39.550 -20.776 1.00 90.62 742 TYR A CA 1
ATOM 5937 C C . TYR A 1 742 ? 27.125 39.119 -20.141 1.00 90.62 742 TYR A C 1
ATOM 5939 O O . TYR A 1 742 ? 26.076 39.106 -20.772 1.00 90.62 742 TYR A O 1
ATOM 5947 N N . GLY A 1 743 ? 27.151 38.784 -18.854 1.00 88.88 743 GLY A N 1
ATOM 5948 C CA . GLY A 1 743 ? 25.958 38.500 -18.064 1.00 88.88 743 GLY A CA 1
ATOM 5949 C C . GLY A 1 743 ? 25.315 39.784 -17.564 1.00 88.88 743 GLY A C 1
ATOM 5950 O O . GLY A 1 743 ? 25.851 40.423 -16.653 1.00 88.88 743 GLY A O 1
ATOM 5951 N N . TYR A 1 744 ? 24.154 40.131 -18.117 1.00 92.12 744 TYR A N 1
ATOM 5952 C CA . TYR A 1 744 ? 23.345 41.257 -17.658 1.00 92.12 744 TYR A CA 1
ATOM 5953 C C . TYR A 1 744 ? 22.602 40.895 -16.374 1.00 92.12 744 TYR A C 1
ATOM 5955 O O . TYR A 1 744 ? 21.882 39.901 -16.311 1.00 92.12 744 TYR A O 1
ATOM 5963 N N . GLN A 1 745 ? 22.804 41.678 -15.319 1.00 88.88 745 GLN A N 1
ATOM 5964 C CA . GLN A 1 745 ? 22.318 41.333 -13.988 1.00 88.88 745 GLN A CA 1
ATOM 5965 C C . GLN A 1 745 ? 21.005 42.019 -13.617 1.00 88.88 745 GLN A C 1
ATOM 5967 O O . GLN A 1 745 ? 20.514 41.774 -12.527 1.00 88.88 745 GLN A O 1
ATOM 5972 N N . TYR A 1 746 ? 20.424 42.859 -14.473 1.00 90.12 746 TYR A N 1
ATOM 5973 C CA . TYR A 1 746 ? 19.268 43.692 -14.122 1.00 90.12 746 TYR A CA 1
ATOM 5974 C C . TYR A 1 746 ? 18.102 43.515 -15.091 1.00 90.12 746 TYR A C 1
ATOM 5976 O O . TYR A 1 746 ? 17.556 44.476 -15.619 1.00 90.12 746 TYR A O 1
ATOM 5984 N N . SER A 1 747 ? 17.728 42.259 -15.319 1.00 84.62 747 SER A N 1
ATOM 5985 C CA . SER A 1 747 ? 16.596 41.891 -16.169 1.00 84.62 747 SER A CA 1
ATOM 5986 C C . SER A 1 747 ? 15.338 41.615 -15.339 1.00 84.62 747 SER A C 1
ATOM 5988 O O . SER A 1 747 ? 15.421 41.209 -14.177 1.00 84.62 747 SER A O 1
ATOM 5990 N N . ASN A 1 748 ? 14.147 41.739 -15.922 1.00 80.38 748 ASN A N 1
ATOM 5991 C CA . ASN A 1 748 ? 12.909 41.264 -15.287 1.00 80.38 748 ASN A CA 1
ATOM 5992 C C . ASN A 1 748 ? 12.793 39.727 -15.215 1.00 80.38 748 ASN A C 1
ATOM 5994 O O . ASN A 1 748 ? 11.736 39.199 -14.875 1.00 80.38 748 ASN A O 1
ATOM 5998 N N . THR A 1 749 ? 13.878 38.990 -15.473 1.00 78.69 749 THR A N 1
ATOM 5999 C CA . THR A 1 749 ? 13.906 37.529 -15.386 1.00 78.69 749 THR A CA 1
ATOM 6000 C C . THR A 1 749 ? 13.707 37.066 -13.936 1.00 78.69 749 THR A C 1
ATOM 6002 O O . THR A 1 749 ? 14.474 37.468 -13.060 1.00 78.69 749 THR A O 1
ATOM 6005 N N . PRO A 1 750 ? 12.714 36.213 -13.638 1.00 70.19 750 PRO A N 1
ATOM 6006 C CA . PRO A 1 750 ? 12.476 35.694 -12.290 1.00 70.19 750 PRO A CA 1
ATOM 6007 C C . PRO A 1 750 ? 13.639 34.849 -11.758 1.00 70.19 750 PRO A C 1
ATOM 6009 O O . PRO A 1 750 ? 14.163 33.987 -12.466 1.00 70.19 750 PRO A O 1
ATOM 6012 N N . LEU A 1 751 ? 14.025 35.056 -10.495 1.00 60.38 751 LEU A N 1
ATOM 6013 C CA . LEU A 1 751 ? 15.051 34.246 -9.835 1.00 60.38 751 LEU A CA 1
ATOM 6014 C C . LEU A 1 751 ? 14.406 33.139 -8.994 1.00 60.38 751 LEU A C 1
ATOM 6016 O O . LEU A 1 751 ? 13.654 33.399 -8.059 1.00 60.38 751 LEU A O 1
ATOM 6020 N N . SER A 1 752 ? 14.776 31.884 -9.253 1.00 49.53 752 SER A N 1
ATOM 6021 C CA . SER A 1 752 ? 14.179 30.714 -8.590 1.00 49.53 752 SER A CA 1
ATOM 6022 C C . SER A 1 752 ? 14.579 30.520 -7.115 1.00 49.53 752 SER A C 1
ATOM 6024 O O . SER A 1 752 ? 14.164 29.550 -6.496 1.00 49.53 752 SER A O 1
ATOM 6026 N N . ARG A 1 753 ? 15.421 31.388 -6.532 1.00 47.81 753 ARG A N 1
ATOM 6027 C CA . ARG A 1 753 ? 15.881 31.290 -5.125 1.00 47.81 753 ARG A CA 1
ATOM 6028 C C . ARG A 1 753 ? 15.679 32.569 -4.292 1.00 47.81 753 ARG A C 1
ATOM 6030 O O . ARG A 1 753 ? 16.110 32.605 -3.148 1.00 47.81 753 ARG A O 1
ATOM 6037 N N . SER A 1 754 ? 15.013 33.598 -4.825 1.00 43.94 754 SER A N 1
ATOM 6038 C CA . SER A 1 754 ? 14.855 34.922 -4.182 1.00 43.94 754 SER A CA 1
ATOM 6039 C C . SER A 1 754 ? 13.493 35.149 -3.500 1.00 43.94 754 SER A C 1
ATOM 6041 O O . SER A 1 754 ? 13.168 36.279 -3.135 1.00 43.94 754 SER A O 1
ATOM 6043 N N . GLY A 1 755 ? 12.664 34.109 -3.351 1.00 45.91 755 GLY A N 1
ATOM 6044 C CA . GLY A 1 755 ? 11.294 34.251 -2.839 1.00 45.91 755 GLY A CA 1
ATOM 6045 C C . GLY A 1 755 ? 10.310 34.847 -3.855 1.00 45.91 755 GLY A C 1
ATOM 6046 O O . GLY A 1 755 ? 9.397 35.563 -3.459 1.00 45.91 755 GLY A O 1
ATOM 6047 N N . GLY A 1 756 ? 10.507 34.577 -5.154 1.00 57.38 756 GLY A N 1
ATOM 6048 C CA . GLY A 1 756 ? 9.592 34.983 -6.234 1.00 57.38 756 GLY A CA 1
ATOM 6049 C C . GLY A 1 756 ? 9.882 36.348 -6.871 1.00 57.38 756 GLY A C 1
ATOM 6050 O O . GLY A 1 756 ? 9.092 36.817 -7.680 1.00 57.38 756 GLY A O 1
ATOM 6051 N N . LYS A 1 757 ? 11.005 36.991 -6.534 1.00 67.62 757 LYS A N 1
ATOM 6052 C CA . LYS A 1 757 ? 11.388 38.308 -7.072 1.00 67.62 757 LYS A CA 1
ATOM 6053 C C . LYS A 1 757 ? 12.131 38.182 -8.403 1.00 67.62 757 LYS A C 1
ATOM 6055 O O . LYS A 1 757 ? 12.937 37.260 -8.583 1.00 67.62 757 LYS A O 1
ATOM 6060 N N . THR A 1 758 ? 11.927 39.137 -9.311 1.00 80.25 758 THR A N 1
ATOM 6061 C CA . THR A 1 758 ? 12.736 39.254 -10.538 1.00 80.25 758 THR A CA 1
ATOM 6062 C C . THR A 1 758 ? 14.178 39.626 -10.222 1.00 80.25 758 THR A C 1
ATOM 6064 O O . THR A 1 758 ? 14.470 40.159 -9.154 1.00 80.25 758 THR A O 1
ATOM 6067 N N . GLN A 1 759 ? 15.107 39.349 -11.133 1.00 81.00 759 GLN A N 1
ATOM 6068 C CA . GLN A 1 759 ? 16.512 39.714 -10.979 1.00 81.00 759 GLN A CA 1
ATOM 6069 C C . GLN A 1 759 ? 16.658 41.233 -10.816 1.00 81.00 759 GLN A C 1
ATOM 6071 O O . GLN A 1 759 ? 17.424 41.673 -9.964 1.00 81.00 759 GLN A O 1
ATOM 6076 N N . ARG A 1 760 ? 15.847 42.020 -11.533 1.00 86.69 760 ARG A N 1
ATOM 6077 C CA . ARG A 1 760 ? 15.702 43.471 -11.370 1.00 86.69 760 ARG A CA 1
ATOM 6078 C C . ARG A 1 760 ? 15.240 43.849 -9.962 1.00 86.69 760 ARG A C 1
ATOM 6080 O O . ARG A 1 760 ? 15.947 44.587 -9.288 1.00 86.69 760 ARG A O 1
ATOM 6087 N N . GLN A 1 761 ? 14.134 43.277 -9.477 1.00 81.31 761 GLN A N 1
ATOM 6088 C CA . GLN A 1 761 ? 13.622 43.525 -8.118 1.00 81.31 761 GLN A CA 1
ATOM 6089 C C . GLN A 1 761 ? 14.628 43.112 -7.034 1.00 81.31 761 GLN A C 1
ATOM 6091 O O . GLN A 1 761 ? 14.867 43.841 -6.077 1.00 81.31 761 GLN A O 1
ATOM 6096 N N . TRP A 1 762 ? 15.268 41.960 -7.208 1.00 79.12 762 TRP A N 1
ATOM 6097 C CA . TRP A 1 762 ? 16.299 41.453 -6.311 1.00 79.12 762 TRP A CA 1
ATOM 6098 C C . TRP A 1 762 ? 17.535 42.358 -6.292 1.00 79.12 762 TRP A C 1
ATOM 6100 O O . TRP A 1 762 ? 18.069 42.665 -5.228 1.00 79.12 762 TRP A O 1
ATOM 6110 N N . LYS A 1 763 ? 17.986 42.833 -7.455 1.00 84.44 763 LYS A N 1
ATOM 6111 C CA . LYS A 1 763 ? 19.107 43.772 -7.556 1.00 84.44 763 LYS A CA 1
ATOM 6112 C C . LYS A 1 763 ? 18.751 45.168 -7.076 1.00 84.44 763 LYS A C 1
ATOM 6114 O O . LYS A 1 763 ? 19.637 45.828 -6.552 1.00 84.44 763 LYS A O 1
ATOM 6119 N N . ASP A 1 764 ? 17.501 45.606 -7.192 1.00 83.19 764 ASP A N 1
ATOM 6120 C CA . ASP A 1 764 ? 17.027 46.847 -6.574 1.00 83.19 764 ASP A CA 1
ATOM 6121 C C . ASP A 1 764 ? 17.082 46.770 -5.050 1.00 83.19 764 ASP A C 1
ATOM 6123 O O . ASP A 1 764 ? 17.512 47.725 -4.406 1.00 83.19 764 ASP A O 1
ATOM 6127 N N . GLU A 1 765 ? 16.745 45.620 -4.468 1.00 79.81 765 GLU A N 1
ATOM 6128 C CA . GLU A 1 765 ? 16.912 45.379 -3.032 1.00 79.81 765 GLU A CA 1
ATOM 6129 C C . GLU A 1 765 ? 18.388 45.315 -2.634 1.00 79.81 765 GLU A C 1
ATOM 6131 O O . GLU A 1 765 ? 18.796 45.981 -1.680 1.00 79.81 765 GLU A O 1
ATOM 6136 N N . GLN A 1 766 ? 19.221 44.603 -3.403 1.00 76.12 766 GLN A N 1
ATOM 6137 C CA . GLN A 1 766 ? 20.670 44.597 -3.186 1.00 76.12 766 GLN A CA 1
ATOM 6138 C C . GLN A 1 766 ? 21.270 46.004 -3.342 1.00 76.12 766 GLN A C 1
ATOM 6140 O O . GLN A 1 766 ? 22.155 46.360 -2.575 1.00 76.12 766 GLN A O 1
ATOM 6145 N N . ARG A 1 767 ? 20.779 46.841 -4.265 1.00 82.62 767 ARG A N 1
ATOM 6146 C CA . ARG A 1 767 ? 21.215 48.239 -4.448 1.00 82.62 767 ARG A CA 1
ATOM 6147 C C . ARG A 1 767 ? 20.693 49.146 -3.336 1.00 82.62 767 ARG A C 1
ATOM 6149 O O . ARG A 1 767 ? 21.397 50.064 -2.930 1.00 82.62 767 ARG A O 1
ATOM 6156 N N . GLY A 1 768 ? 19.513 48.860 -2.788 1.00 73.00 768 GLY A N 1
ATOM 6157 C CA . GLY A 1 768 ? 18.981 49.527 -1.598 1.00 73.00 768 GLY A CA 1
ATOM 6158 C C . GLY A 1 768 ? 19.825 49.284 -0.341 1.00 73.00 768 GLY A C 1
ATOM 6159 O O . GLY A 1 768 ? 19.896 50.160 0.520 1.00 73.00 768 GLY A O 1
ATOM 6160 N N . ILE A 1 769 ? 20.497 48.130 -0.259 1.00 69.38 769 ILE A N 1
ATOM 6161 C CA . ILE A 1 769 ? 21.381 47.756 0.856 1.00 69.38 769 ILE A CA 1
ATOM 6162 C C . ILE A 1 769 ? 22.830 48.185 0.585 1.00 69.38 769 ILE A C 1
ATOM 6164 O O . ILE A 1 769 ? 23.458 48.809 1.438 1.00 69.38 769 ILE A O 1
ATOM 6168 N N . CYS A 1 770 ? 23.357 47.857 -0.597 1.00 70.88 770 CYS A N 1
ATOM 6169 C CA . CYS A 1 770 ? 24.774 47.984 -0.926 1.00 70.88 770 CYS A CA 1
ATOM 6170 C C . CYS A 1 770 ? 25.141 49.264 -1.695 1.00 70.88 770 CYS A C 1
ATOM 6172 O O . CYS A 1 770 ? 26.314 49.622 -1.760 1.00 70.88 770 CYS A O 1
ATOM 6174 N N . GLY A 1 771 ? 24.164 49.975 -2.263 1.00 74.94 771 GLY A N 1
ATOM 6175 C CA . GLY A 1 771 ? 24.386 51.119 -3.150 1.00 74.94 771 GLY A CA 1
ATOM 6176 C C . GLY A 1 771 ? 24.837 50.719 -4.561 1.00 74.94 771 GLY A C 1
ATOM 6177 O O . GLY A 1 771 ? 24.799 49.553 -4.948 1.00 74.94 771 GLY A O 1
ATOM 6178 N N . ASP A 1 772 ? 25.296 51.691 -5.349 1.00 84.25 772 ASP A N 1
ATOM 6179 C CA . ASP A 1 772 ? 25.580 51.524 -6.788 1.00 84.25 772 ASP A CA 1
ATOM 6180 C C . ASP A 1 772 ? 26.857 50.719 -7.116 1.00 84.25 772 ASP A C 1
ATOM 6182 O O . ASP A 1 772 ? 27.268 50.622 -8.277 1.00 84.25 772 ASP A O 1
ATOM 6186 N N . VAL A 1 773 ? 27.495 50.124 -6.103 1.00 82.50 773 VAL A N 1
ATOM 6187 C CA . VAL A 1 773 ? 28.611 49.181 -6.285 1.00 82.50 773 VAL A CA 1
ATOM 6188 C C . VAL A 1 773 ? 28.148 47.806 -6.762 1.00 82.50 773 VAL A C 1
ATOM 6190 O O . VAL A 1 773 ? 28.971 47.024 -7.218 1.00 82.50 773 VAL A O 1
ATOM 6193 N N . VAL A 1 774 ? 26.845 47.514 -6.697 1.00 89.94 774 VAL A N 1
ATOM 6194 C CA . VAL A 1 774 ? 26.265 46.260 -7.199 1.00 89.94 774 VAL A CA 1
ATOM 6195 C C . VAL A 1 774 ? 26.593 46.082 -8.696 1.00 89.94 774 VAL A C 1
ATOM 6197 O O . VAL A 1 774 ? 26.380 47.021 -9.470 1.00 89.94 774 VAL A O 1
ATOM 6200 N N . PRO A 1 775 ? 27.059 44.897 -9.143 1.00 91.38 775 PRO A N 1
ATOM 6201 C CA . PRO A 1 775 ? 27.269 44.602 -10.556 1.00 91.38 775 PRO A CA 1
ATOM 6202 C C . PRO A 1 775 ? 25.973 44.667 -11.363 1.00 91.38 775 PRO A C 1
ATOM 6204 O O . PRO A 1 775 ? 25.007 43.960 -11.059 1.00 91.38 775 PRO A O 1
ATOM 6207 N N . LEU A 1 776 ? 25.998 45.467 -12.423 1.00 93.38 776 LEU A N 1
ATOM 6208 C CA . LEU A 1 776 ? 24.974 45.557 -13.460 1.00 93.38 776 LEU A CA 1
ATOM 6209 C C . LEU A 1 776 ? 25.312 44.645 -14.649 1.00 93.38 776 LEU A C 1
ATOM 6211 O O . LEU A 1 776 ? 24.428 43.980 -15.182 1.00 93.38 776 LEU A O 1
ATOM 6215 N N . VAL A 1 777 ? 26.590 44.554 -15.028 1.00 94.00 777 VAL A N 1
ATOM 6216 C CA . VAL A 1 777 ? 27.073 43.674 -16.107 1.00 94.00 777 VAL A CA 1
ATOM 6217 C C . VAL A 1 777 ? 28.315 42.920 -15.642 1.00 94.00 777 VAL A C 1
ATOM 6219 O O . VAL A 1 777 ? 29.151 43.495 -14.947 1.00 94.00 777 VAL A O 1
ATOM 6222 N N . ARG A 1 778 ? 28.447 41.635 -15.992 1.00 92.94 778 ARG A N 1
ATOM 6223 C CA . ARG A 1 778 ? 29.581 40.790 -15.567 1.00 92.94 778 ARG A CA 1
ATOM 6224 C C . ARG A 1 778 ? 30.170 39.982 -16.723 1.00 92.94 778 ARG A C 1
ATOM 6226 O O . ARG A 1 778 ? 29.426 39.336 -17.449 1.00 92.94 778 ARG A O 1
ATOM 6233 N N . CYS A 1 779 ? 31.491 39.952 -16.864 1.00 90.06 779 CYS A N 1
ATOM 6234 C CA . CYS A 1 779 ? 32.213 39.047 -17.759 1.00 90.06 779 CYS A CA 1
ATOM 6235 C C . CYS A 1 779 ? 32.892 37.937 -16.948 1.00 90.06 779 CYS A C 1
ATOM 6237 O O . CYS A 1 779 ? 33.594 38.212 -15.976 1.00 90.06 779 CYS A O 1
ATOM 6239 N N . TYR A 1 780 ? 32.702 36.686 -17.370 1.00 88.00 780 TYR A N 1
ATOM 6240 C CA . TYR A 1 780 ? 33.175 35.492 -16.656 1.00 88.00 780 TYR A CA 1
ATOM 6241 C C . TYR A 1 780 ? 34.407 34.837 -17.305 1.00 88.00 780 TYR A C 1
ATOM 6243 O O . TYR A 1 780 ? 34.921 33.854 -16.780 1.00 88.00 780 TYR A O 1
ATOM 6251 N N . GLY A 1 781 ? 34.881 35.359 -18.442 1.00 78.12 781 GLY A N 1
ATOM 6252 C CA . GLY A 1 781 ? 35.890 34.696 -19.278 1.00 78.12 781 GLY A CA 1
ATOM 6253 C C . GLY A 1 781 ? 37.328 34.750 -18.755 1.00 78.12 781 GLY A C 1
ATOM 6254 O O . GLY A 1 781 ? 38.162 33.992 -19.231 1.00 78.12 781 GLY A O 1
ATOM 6255 N N . HIS A 1 782 ? 37.629 35.606 -17.774 1.00 78.62 782 HIS A N 1
ATOM 6256 C CA . HIS A 1 782 ? 39.006 35.951 -17.399 1.00 78.62 782 HIS A CA 1
ATOM 6257 C C . HIS A 1 782 ? 39.526 35.257 -16.120 1.00 78.62 782 HIS A C 1
ATOM 6259 O O . HIS A 1 782 ? 40.456 35.743 -15.480 1.00 78.62 782 HIS A O 1
ATOM 6265 N N . GLY A 1 783 ? 38.919 34.142 -15.692 1.00 67.44 783 GLY A N 1
ATOM 6266 C CA . GLY A 1 783 ? 39.276 33.415 -14.457 1.00 67.44 783 GLY A CA 1
ATOM 6267 C C . GLY A 1 783 ? 38.808 34.100 -13.160 1.00 67.44 783 GLY A C 1
ATOM 6268 O O . GLY A 1 783 ? 38.290 33.436 -12.263 1.00 67.44 783 GLY A O 1
ATOM 6269 N N . GLN A 1 784 ? 38.896 35.430 -13.092 1.00 73.25 784 GLN A N 1
ATOM 6270 C CA . GLN A 1 784 ? 38.149 36.288 -12.166 1.00 73.25 784 GLN A CA 1
ATOM 6271 C C . GLN A 1 784 ? 37.033 37.023 -12.924 1.00 73.25 784 GLN A C 1
ATOM 6273 O O . GLN A 1 784 ? 37.115 37.233 -14.135 1.00 73.25 784 GLN A O 1
ATOM 6278 N N . CYS A 1 785 ? 35.953 37.386 -12.227 1.00 85.44 785 CYS A N 1
ATOM 6279 C CA . CYS A 1 785 ? 34.813 38.058 -12.847 1.00 85.44 785 CYS A CA 1
ATOM 6280 C C . CYS A 1 785 ? 35.091 39.554 -12.977 1.00 85.44 785 CYS A C 1
ATOM 6282 O O . CYS A 1 785 ? 35.287 40.225 -11.967 1.00 85.44 785 CYS A O 1
ATOM 6284 N N . LEU A 1 786 ? 35.043 40.082 -14.198 1.00 91.75 786 LEU A N 1
ATOM 6285 C CA . LEU A 1 786 ? 35.128 41.518 -14.453 1.00 91.75 786 LEU A CA 1
ATOM 6286 C C . LEU A 1 786 ? 33.719 42.117 -14.435 1.00 91.75 786 LEU A C 1
ATOM 6288 O O . LEU A 1 786 ? 32.835 41.641 -15.145 1.00 91.75 786 LEU A O 1
ATOM 6292 N N . ASN A 1 787 ? 33.487 43.143 -13.626 1.00 93.81 787 ASN A N 1
ATOM 6293 C CA . ASN A 1 787 ? 32.154 43.678 -13.353 1.00 93.81 787 ASN A CA 1
ATOM 6294 C C . ASN A 1 787 ? 32.068 45.151 -13.738 1.00 93.81 787 ASN A C 1
ATOM 6296 O O . ASN A 1 787 ? 32.984 45.901 -13.433 1.00 93.81 787 ASN A O 1
ATOM 6300 N N . LEU A 1 788 ? 30.938 45.571 -14.302 1.00 94.00 788 LEU A N 1
ATOM 6301 C CA . LEU A 1 788 ? 30.505 46.964 -14.413 1.00 94.00 788 LEU A CA 1
ATOM 6302 C C . LEU A 1 788 ? 29.376 47.196 -13.404 1.00 94.00 788 LEU A C 1
ATOM 6304 O O . LEU A 1 788 ? 28.362 46.495 -13.446 1.00 94.00 788 LEU A O 1
ATOM 6308 N N . SER A 1 789 ? 29.536 48.158 -12.499 1.00 93.38 789 SER A N 1
ATOM 6309 C CA . SER A 1 789 ? 28.545 48.474 -11.466 1.00 93.38 789 SER A CA 1
ATOM 6310 C C . SER A 1 789 ? 27.446 49.422 -11.964 1.00 93.38 789 SER A C 1
ATOM 6312 O O . SER A 1 789 ? 27.608 50.087 -12.987 1.00 93.38 789 SER A O 1
ATOM 6314 N N . PHE A 1 790 ? 26.335 49.538 -11.225 1.00 87.94 790 PHE A N 1
ATOM 6315 C CA . PHE A 1 790 ? 25.288 50.537 -11.525 1.00 87.94 790 PHE A CA 1
ATOM 6316 C C . PHE A 1 790 ? 25.815 51.975 -11.558 1.00 87.94 790 PHE A C 1
ATOM 6318 O O . PHE A 1 790 ? 25.303 52.797 -12.307 1.00 87.94 790 PHE A O 1
ATOM 6325 N N . GLY A 1 791 ? 26.843 52.268 -10.763 1.00 82.19 791 GLY A N 1
ATOM 6326 C CA . GLY A 1 791 ? 27.513 53.569 -10.724 1.00 82.19 791 GLY A CA 1
ATOM 6327 C C . GLY A 1 791 ? 28.569 53.765 -11.815 1.00 82.19 791 GLY A C 1
ATOM 6328 O O . GLY A 1 791 ? 29.357 54.702 -11.713 1.00 82.19 791 GLY A O 1
ATOM 6329 N N . GLY A 1 792 ? 28.650 52.859 -12.795 1.00 82.00 792 GLY A N 1
ATOM 6330 C CA . GLY A 1 792 ? 29.550 52.966 -13.945 1.00 82.00 792 GLY A CA 1
ATOM 6331 C C . GLY A 1 792 ? 31.010 52.600 -13.674 1.00 82.00 792 GLY A C 1
ATOM 6332 O O . GLY A 1 792 ? 31.870 52.845 -14.518 1.00 82.00 792 GLY A O 1
ATOM 6333 N N . ARG A 1 793 ? 31.328 52.025 -12.504 1.00 88.50 793 ARG A N 1
ATOM 6334 C CA . ARG A 1 793 ? 32.701 51.611 -12.163 1.00 88.50 793 ARG A CA 1
ATOM 6335 C C . ARG A 1 793 ? 32.970 50.185 -12.624 1.00 88.50 793 ARG A C 1
ATOM 6337 O O . ARG A 1 793 ? 32.132 49.311 -12.408 1.00 88.50 793 ARG A O 1
ATOM 6344 N N . ILE A 1 794 ? 34.152 49.950 -13.192 1.00 92.38 794 ILE A N 1
ATOM 6345 C CA . ILE A 1 794 ? 34.607 48.615 -13.592 1.00 92.38 794 ILE A CA 1
ATOM 6346 C C . ILE A 1 794 ? 35.593 48.067 -12.556 1.00 92.38 794 ILE A C 1
ATOM 6348 O O . ILE A 1 794 ? 36.490 48.789 -12.127 1.00 92.38 794 ILE A O 1
ATOM 6352 N N . TYR A 1 795 ? 35.407 46.817 -12.127 1.00 89.75 795 TYR A N 1
ATOM 6353 C CA . TYR A 1 795 ? 36.228 46.179 -11.093 1.00 89.75 795 TYR A CA 1
ATOM 6354 C C . TYR A 1 795 ? 36.213 44.646 -11.192 1.00 89.75 795 TYR A C 1
ATOM 6356 O O . TYR A 1 795 ? 35.223 44.057 -11.633 1.00 89.75 795 TYR A O 1
ATOM 6364 N N . ILE A 1 796 ? 37.278 43.980 -10.748 1.00 85.19 796 ILE A N 1
ATOM 6365 C CA . ILE A 1 796 ? 37.349 42.511 -10.680 1.00 85.19 796 ILE A CA 1
ATOM 6366 C C . ILE A 1 796 ? 36.779 41.975 -9.365 1.00 85.19 796 ILE A C 1
ATOM 6368 O O . ILE A 1 796 ? 36.843 42.628 -8.329 1.00 85.19 796 ILE A O 1
ATOM 6372 N N . SER A 1 797 ? 36.217 40.772 -9.376 1.00 84.88 797 SER A N 1
ATOM 6373 C CA . SER A 1 797 ? 35.760 40.069 -8.173 1.00 84.88 797 SER A CA 1
ATOM 6374 C C . SER A 1 797 ? 35.866 38.554 -8.347 1.00 84.88 797 SER A C 1
ATOM 6376 O O . SER A 1 797 ? 35.970 38.032 -9.460 1.00 84.88 797 SER A O 1
ATOM 6378 N N . SER A 1 798 ? 35.748 37.821 -7.248 1.00 76.00 798 SER A N 1
ATOM 6379 C CA . SER A 1 798 ? 35.399 36.407 -7.269 1.00 76.00 798 SER A CA 1
ATOM 6380 C C . SER A 1 798 ? 33.974 36.200 -7.812 1.00 76.00 798 SER A C 1
ATOM 6382 O O . SER A 1 798 ? 33.204 37.145 -8.048 1.00 76.00 798 SER A O 1
ATOM 6384 N N . LEU A 1 799 ? 33.599 34.938 -8.039 1.00 71.88 799 LEU A N 1
ATOM 6385 C CA . LEU A 1 799 ? 32.281 34.589 -8.574 1.00 71.88 799 LEU A CA 1
ATOM 6386 C C . LEU A 1 799 ? 31.137 35.106 -7.676 1.00 71.88 799 LEU A C 1
ATOM 6388 O O . LEU A 1 799 ? 30.118 35.579 -8.193 1.00 71.88 799 LEU A O 1
ATOM 6392 N N . VAL A 1 800 ? 31.349 35.096 -6.353 1.00 74.19 800 VAL A N 1
ATOM 6393 C CA . VAL A 1 800 ? 30.417 35.586 -5.324 1.00 74.19 800 VAL A CA 1
ATOM 6394 C C . VAL A 1 800 ? 30.885 36.956 -4.821 1.00 74.19 800 VAL A C 1
ATOM 6396 O O . VAL A 1 800 ? 31.466 37.070 -3.744 1.00 74.19 800 VAL A O 1
ATOM 6399 N N . TRP A 1 801 ? 30.638 37.997 -5.621 1.00 79.38 801 TRP A N 1
ATOM 6400 C CA . TRP A 1 801 ? 31.107 39.369 -5.372 1.00 79.38 801 TRP A CA 1
ATOM 6401 C C . TRP A 1 801 ? 30.656 39.937 -4.013 1.00 79.38 801 TRP A C 1
ATOM 6403 O O . TRP A 1 801 ? 31.358 40.768 -3.445 1.00 79.38 801 TRP A O 1
ATOM 6413 N N . GLU A 1 802 ? 29.531 39.468 -3.456 1.00 77.38 802 GLU A N 1
ATOM 6414 C CA . GLU A 1 802 ? 29.050 39.882 -2.132 1.00 77.38 802 GLU A CA 1
ATOM 6415 C C . GLU A 1 802 ? 30.056 39.553 -1.014 1.00 77.38 802 GLU A C 1
ATOM 6417 O O . GLU A 1 802 ? 30.178 40.313 -0.056 1.00 77.38 802 GLU A O 1
ATOM 6422 N N . ARG A 1 803 ? 30.813 38.451 -1.144 1.00 68.25 803 ARG A N 1
ATOM 6423 C CA . ARG A 1 803 ? 31.840 38.053 -0.162 1.00 68.25 803 ARG A CA 1
ATOM 6424 C C . ARG A 1 803 ? 33.084 38.927 -0.222 1.00 68.25 803 ARG A C 1
ATOM 6426 O O . ARG A 1 803 ? 33.764 39.073 0.787 1.00 68.25 803 ARG A O 1
ATOM 6433 N N . ASP A 1 804 ? 33.372 39.490 -1.389 1.00 69.69 804 ASP A N 1
ATOM 6434 C CA . ASP A 1 804 ? 34.536 40.352 -1.580 1.00 69.69 804 ASP A CA 1
ATOM 6435 C C . ASP A 1 804 ? 34.270 41.773 -1.052 1.00 69.69 804 ASP A C 1
ATOM 6437 O O . ASP A 1 804 ? 35.212 42.520 -0.799 1.00 69.69 804 ASP A O 1
ATOM 6441 N N . LEU A 1 805 ? 32.992 42.139 -0.864 1.00 66.81 805 LEU A N 1
ATOM 6442 C CA . LEU A 1 805 ? 32.568 43.413 -0.274 1.00 66.81 805 LEU A CA 1
ATOM 6443 C C . LEU A 1 805 ? 32.255 43.335 1.233 1.00 66.81 805 LEU A C 1
ATOM 6445 O O . LEU A 1 805 ? 32.315 44.369 1.895 1.00 66.81 805 LEU A O 1
ATOM 6449 N N . ASP A 1 806 ? 31.934 42.149 1.772 1.00 61.38 806 ASP A N 1
ATOM 6450 C CA . ASP A 1 806 ? 31.725 41.892 3.212 1.00 61.38 806 ASP A CA 1
ATOM 6451 C C . ASP A 1 806 ? 32.364 40.550 3.651 1.00 61.38 806 ASP A C 1
ATOM 6453 O O . ASP A 1 806 ? 31.678 39.524 3.755 1.00 61.38 806 ASP A O 1
ATOM 6457 N N . PRO A 1 807 ? 33.687 40.525 3.900 1.00 53.44 807 PRO A N 1
ATOM 6458 C CA . PRO A 1 807 ? 34.426 39.299 4.213 1.00 53.44 807 PRO A CA 1
ATOM 6459 C C . PRO A 1 807 ? 34.028 38.634 5.542 1.00 53.44 807 PRO A C 1
ATOM 6461 O O . PRO A 1 807 ? 34.280 37.440 5.719 1.00 53.44 807 PRO A O 1
ATOM 6464 N N . GLU A 1 808 ? 33.412 39.379 6.468 1.00 47.50 808 GLU A N 1
ATOM 6465 C CA . GLU A 1 808 ? 33.086 38.924 7.831 1.00 47.50 808 GLU A CA 1
ATOM 6466 C C . GLU A 1 808 ? 31.651 38.364 7.969 1.00 47.50 808 GLU A C 1
ATOM 6468 O O . GLU A 1 808 ? 31.330 37.710 8.961 1.00 47.50 808 GLU A O 1
ATOM 6473 N N . GLY A 1 809 ? 30.803 38.509 6.939 1.00 50.53 809 GLY A N 1
ATOM 6474 C CA . GLY A 1 809 ? 29.620 37.663 6.718 1.00 50.53 809 GLY A CA 1
ATOM 6475 C C . GLY A 1 809 ? 28.387 37.923 7.597 1.00 50.53 809 GLY A C 1
ATOM 6476 O O . GLY A 1 809 ? 27.559 37.018 7.751 1.00 50.53 809 GLY A O 1
ATOM 6477 N N . GLY A 1 810 ? 28.234 39.127 8.154 1.00 47.59 810 GLY A N 1
ATOM 6478 C CA . GLY A 1 810 ? 27.227 39.428 9.181 1.00 47.59 810 GLY A CA 1
ATOM 6479 C C . GLY A 1 810 ? 25.796 39.718 8.699 1.00 47.59 810 GLY A C 1
ATOM 6480 O O . GLY A 1 810 ? 24.858 39.462 9.451 1.00 47.59 810 GLY A O 1
ATOM 6481 N N . THR A 1 811 ? 25.580 40.220 7.474 1.00 45.47 811 THR A N 1
ATOM 6482 C CA . THR A 1 811 ? 24.303 40.924 7.170 1.00 45.47 811 THR A CA 1
ATOM 6483 C C . THR A 1 811 ? 23.481 40.386 5.986 1.00 45.47 811 THR A C 1
ATOM 6485 O O . THR A 1 811 ? 22.282 40.641 5.922 1.00 45.47 811 THR A O 1
ATOM 6488 N N . LEU A 1 812 ? 24.051 39.588 5.071 1.00 44.69 812 LEU A N 1
ATOM 6489 C CA . LEU A 1 812 ? 23.381 39.163 3.816 1.00 44.69 812 LEU A CA 1
ATOM 6490 C C . LEU A 1 812 ? 22.822 37.713 3.801 1.00 44.69 812 LEU A C 1
ATOM 6492 O O . LEU A 1 812 ? 22.413 37.225 2.750 1.00 44.69 812 LEU A O 1
ATOM 6496 N N . ARG A 1 813 ? 22.788 36.983 4.931 1.00 40.66 813 ARG A N 1
ATOM 6497 C CA . ARG A 1 813 ? 22.603 35.504 4.956 1.00 40.66 813 ARG A CA 1
ATOM 6498 C C . ARG A 1 813 ? 21.186 34.930 5.185 1.00 40.66 813 ARG A C 1
ATOM 6500 O O . ARG A 1 813 ? 21.068 33.718 5.345 1.00 40.66 813 ARG A O 1
ATOM 6507 N N . GLN A 1 814 ? 20.101 35.710 5.177 1.00 37.00 814 GLN A N 1
ATOM 6508 C CA . GLN A 1 814 ? 18.758 35.184 5.523 1.00 37.00 814 GLN A CA 1
ATOM 6509 C C . GLN A 1 814 ? 17.902 34.588 4.378 1.00 37.00 814 GLN A C 1
ATOM 6511 O O . GLN A 1 814 ? 16.781 34.163 4.644 1.00 37.00 814 GLN A O 1
ATOM 6516 N N . SER A 1 815 ? 18.384 34.456 3.136 1.00 32.56 815 SER A N 1
ATOM 6517 C CA . SER A 1 815 ? 17.557 33.934 2.024 1.00 32.56 815 SER A CA 1
ATOM 6518 C C . SER A 1 815 ? 18.282 33.008 1.035 1.00 32.56 815 SER A C 1
ATOM 6520 O O . SER A 1 815 ? 18.253 33.224 -0.170 1.00 32.56 815 SER A O 1
ATOM 6522 N N . ALA A 1 816 ? 18.898 31.930 1.529 1.00 30.03 816 ALA A N 1
ATOM 6523 C CA . ALA A 1 816 ? 19.116 30.691 0.764 1.00 30.03 816 ALA A CA 1
ATOM 6524 C C . ALA A 1 816 ? 19.591 29.571 1.710 1.00 30.03 816 ALA A C 1
ATOM 6526 O O . ALA A 1 816 ? 20.607 29.722 2.386 1.00 30.03 816 ALA A O 1
ATOM 6527 N N . SER A 1 817 ? 18.874 28.444 1.781 1.00 26.23 817 SER A N 1
ATOM 6528 C CA . SER A 1 817 ? 19.272 27.302 2.624 1.00 26.23 817 SER A CA 1
ATOM 6529 C C . SER A 1 817 ? 20.526 26.562 2.102 1.00 26.23 817 SER A C 1
ATOM 6531 O O . SER A 1 817 ? 20.801 26.616 0.901 1.00 26.23 817 SER A O 1
ATOM 6533 N N . PRO A 1 818 ? 21.272 25.834 2.967 1.00 32.56 818 PRO A N 1
ATOM 6534 C CA . PRO A 1 818 ? 22.612 25.325 2.655 1.00 32.56 818 PRO A CA 1
ATOM 6535 C C . PRO A 1 818 ? 22.723 23.789 2.528 1.00 32.56 818 PRO A C 1
ATOM 6537 O O . PRO A 1 818 ? 22.084 23.046 3.269 1.00 32.56 818 PRO A O 1
ATOM 6540 N N . SER A 1 819 ? 23.649 23.320 1.682 1.00 25.00 819 SER A N 1
ATOM 6541 C CA . SER A 1 819 ? 24.640 22.262 1.991 1.00 25.00 819 SER A CA 1
ATOM 6542 C C . SER A 1 819 ? 25.751 22.346 0.922 1.00 25.00 819 SER A C 1
ATOM 6544 O O . SER A 1 819 ? 25.422 22.583 -0.233 1.00 25.00 819 SER A O 1
ATOM 6546 N N . ALA A 1 820 ? 27.053 22.211 1.158 1.00 26.89 820 ALA A N 1
ATOM 6547 C CA . ALA A 1 820 ? 27.832 21.892 2.343 1.00 26.89 820 ALA A CA 1
ATOM 6548 C C . ALA A 1 820 ? 29.283 22.393 2.146 1.00 26.89 820 ALA A C 1
ATOM 6550 O O . ALA A 1 820 ? 29.693 22.745 1.041 1.00 26.89 820 ALA A O 1
ATOM 6551 N N . SER A 1 821 ? 30.054 22.283 3.228 1.00 25.06 821 SER A N 1
ATOM 6552 C CA . SER A 1 821 ? 31.516 22.356 3.352 1.00 25.06 821 SER A CA 1
ATOM 6553 C C . SER A 1 821 ? 32.144 23.722 3.650 1.00 25.06 821 SER A C 1
ATOM 6555 O O . SER A 1 821 ? 32.068 24.676 2.882 1.00 25.06 821 SER A O 1
ATOM 6557 N N . GLY A 1 822 ? 32.838 23.745 4.792 1.00 27.53 822 GLY A N 1
ATOM 6558 C CA . GLY A 1 822 ? 34.075 24.497 4.932 1.00 27.53 822 GLY A CA 1
ATOM 6559 C C . GLY A 1 822 ? 34.042 25.715 5.843 1.00 27.53 822 GLY A C 1
ATOM 6560 O O . GLY A 1 822 ? 34.335 26.803 5.372 1.00 27.53 822 GLY A O 1
ATOM 6561 N N . THR A 1 823 ? 33.828 25.530 7.146 1.00 23.69 823 THR A N 1
ATOM 6562 C CA . THR A 1 823 ? 34.674 26.225 8.129 1.00 23.69 823 THR A CA 1
ATOM 6563 C C . THR A 1 823 ? 34.952 25.302 9.303 1.00 23.69 823 THR A C 1
ATOM 6565 O O . THR A 1 823 ? 34.036 24.818 9.961 1.00 23.69 823 THR A O 1
ATOM 6568 N N . THR A 1 824 ? 36.245 25.065 9.493 1.00 28.75 824 THR A N 1
ATOM 6569 C CA . THR A 1 824 ? 36.933 24.652 10.714 1.00 28.75 824 THR A CA 1
ATOM 6570 C C . THR A 1 824 ? 36.161 24.991 11.990 1.00 28.75 824 THR A C 1
ATOM 6572 O O . THR A 1 824 ? 36.235 26.111 12.492 1.00 28.75 824 THR A O 1
ATOM 6575 N N . GLU A 1 825 ? 35.462 24.000 12.538 1.00 27.27 825 GLU A N 1
ATOM 6576 C CA . GLU A 1 825 ? 35.280 23.921 13.980 1.00 27.27 825 GLU A CA 1
ATOM 6577 C C . GLU A 1 825 ? 36.564 23.328 14.557 1.00 27.27 825 GLU A C 1
ATOM 6579 O O . GLU A 1 825 ? 37.063 22.303 14.090 1.00 27.27 825 GLU A O 1
ATOM 6584 N N . SER A 1 826 ? 37.113 24.049 15.533 1.00 30.28 826 SER A N 1
ATOM 6585 C CA . SER A 1 826 ? 37.874 23.531 16.667 1.00 30.28 826 SER A CA 1
ATOM 6586 C C . SER A 1 826 ? 37.933 22.000 16.722 1.00 30.28 826 SER A C 1
ATOM 6588 O O . SER A 1 826 ? 36.909 21.336 16.897 1.00 30.28 826 SER A O 1
ATOM 6590 N N . SER A 1 827 ? 39.141 21.450 16.581 1.00 29.27 827 SER A N 1
ATOM 6591 C CA . SER A 1 827 ? 39.431 20.030 16.745 1.00 29.27 827 SER A CA 1
ATOM 6592 C C . SER A 1 827 ? 38.986 19.556 18.131 1.00 29.27 827 SER A C 1
ATOM 6594 O O . SER A 1 827 ? 39.729 19.650 19.109 1.00 29.27 827 SER A O 1
ATOM 6596 N N . THR A 1 828 ? 37.772 19.029 18.211 1.00 41.16 828 THR A N 1
ATOM 6597 C CA . THR A 1 828 ? 37.353 18.152 19.297 1.00 41.16 828 THR A CA 1
ATOM 6598 C C . THR A 1 828 ? 37.405 16.743 18.734 1.00 41.16 828 THR A C 1
ATOM 6600 O O . THR A 1 828 ? 36.660 16.368 17.832 1.00 41.16 828 THR A O 1
ATOM 6603 N N . THR A 1 829 ? 38.406 15.990 19.174 1.00 51.91 829 THR A N 1
ATOM 6604 C CA . THR A 1 829 ? 38.573 14.575 18.848 1.00 51.91 829 THR A CA 1
ATOM 6605 C C . THR A 1 829 ? 37.275 13.835 19.209 1.00 51.91 829 THR A C 1
ATOM 6607 O O . THR A 1 829 ? 36.778 14.062 20.314 1.00 51.91 829 THR A O 1
ATOM 6610 N N . PRO A 1 830 ? 36.713 12.973 18.335 1.00 56.09 830 PRO A N 1
ATOM 6611 C CA . PRO A 1 830 ? 35.509 12.205 18.654 1.00 56.09 830 PRO A CA 1
ATOM 6612 C C . PRO A 1 830 ? 35.686 11.456 19.974 1.00 56.09 830 PRO A C 1
ATOM 6614 O O . PRO A 1 830 ? 36.736 10.844 20.199 1.00 56.09 830 PRO A O 1
ATOM 6617 N N . VAL A 1 831 ? 34.680 11.506 20.848 1.00 62.03 831 VAL A N 1
ATOM 6618 C CA . VAL A 1 831 ? 34.724 10.811 22.138 1.00 62.03 831 VAL A CA 1
ATOM 6619 C C . VAL A 1 831 ? 34.693 9.304 21.867 1.00 62.03 831 VAL A C 1
ATOM 6621 O O . VAL A 1 831 ? 33.736 8.772 21.304 1.00 62.03 831 VAL A O 1
ATOM 6624 N N . ARG A 1 832 ? 35.777 8.611 22.226 1.00 65.75 832 ARG A N 1
ATOM 6625 C CA . ARG A 1 832 ? 35.946 7.167 22.014 1.00 65.75 832 ARG A CA 1
ATOM 6626 C C . ARG A 1 832 ? 35.665 6.386 23.291 1.00 65.75 832 ARG A C 1
ATOM 6628 O O . ARG A 1 832 ? 35.966 6.844 24.393 1.00 65.75 832 ARG A O 1
ATOM 6635 N N . ARG A 1 833 ? 35.147 5.165 23.135 1.00 69.50 833 ARG A N 1
ATOM 6636 C CA . ARG A 1 833 ? 34.990 4.201 24.233 1.00 69.50 833 ARG A CA 1
ATOM 6637 C C . ARG A 1 833 ? 36.350 3.610 24.616 1.00 69.50 833 ARG A C 1
ATOM 6639 O O . ARG A 1 833 ? 36.734 2.556 24.115 1.00 69.50 833 ARG A O 1
ATOM 6646 N N . GLY A 1 834 ? 37.082 4.305 25.484 1.00 58.62 834 GLY A N 1
ATOM 6647 C CA . GLY A 1 834 ? 38.442 3.932 25.889 1.00 58.62 834 GLY A CA 1
ATOM 6648 C C . GLY A 1 834 ? 39.513 4.264 24.840 1.00 58.62 834 GLY A C 1
ATOM 6649 O O . GLY A 1 834 ? 39.209 4.665 23.712 1.00 58.62 834 GLY A O 1
ATOM 6650 N N . GLU A 1 835 ? 40.789 4.119 25.211 1.00 46.53 835 GLU A N 1
ATOM 6651 C CA . GLU A 1 835 ? 41.914 4.356 24.296 1.00 46.53 835 GLU A CA 1
ATOM 6652 C C . GLU A 1 835 ? 41.887 3.352 23.130 1.00 46.53 835 GLU A C 1
ATOM 6654 O O . GLU A 1 835 ? 41.949 2.142 23.330 1.00 46.53 835 GLU A O 1
ATOM 6659 N N . GLY A 1 836 ? 41.765 3.856 21.896 1.00 60.84 836 GLY A N 1
ATOM 6660 C CA . GLY A 1 836 ? 41.734 3.037 20.676 1.00 60.84 836 GLY A CA 1
ATOM 6661 C C . GLY A 1 836 ? 40.379 2.404 20.319 1.00 60.84 836 GLY A C 1
ATOM 6662 O O . GLY A 1 836 ? 40.297 1.722 19.300 1.00 60.84 836 GLY A O 1
ATOM 6663 N N . GLY A 1 837 ? 39.316 2.642 21.097 1.00 71.56 837 GLY A N 1
ATOM 6664 C CA . GLY A 1 837 ? 37.978 2.088 20.844 1.00 71.56 837 GLY A CA 1
ATOM 6665 C C . GLY A 1 837 ? 37.194 2.764 19.707 1.00 71.56 837 GLY A C 1
ATOM 6666 O O . GLY A 1 837 ? 37.546 3.861 19.260 1.00 71.56 837 GLY A O 1
ATOM 6667 N N . VAL A 1 838 ? 36.117 2.094 19.267 1.00 85.44 838 VAL A N 1
ATOM 6668 C CA . VAL A 1 838 ? 35.122 2.596 18.293 1.00 85.44 838 VAL A CA 1
ATOM 6669 C C . VAL A 1 838 ? 34.371 3.791 18.892 1.00 85.44 838 VAL A C 1
ATOM 6671 O O . VAL A 1 838 ? 33.954 3.737 20.057 1.00 85.44 838 VAL A O 1
ATOM 6674 N N . SER A 1 839 ? 34.199 4.867 18.121 1.00 90.62 839 SER A N 1
ATOM 6675 C CA . SER A 1 839 ? 33.461 6.058 18.563 1.00 90.62 839 SER A CA 1
ATOM 6676 C C . SER A 1 839 ? 31.941 5.845 18.542 1.00 90.62 839 SER A C 1
ATOM 6678 O O . SER A 1 839 ? 31.420 4.925 17.906 1.00 90.62 839 SER A O 1
ATOM 6680 N N . PHE A 1 840 ? 31.201 6.705 19.242 1.00 92.50 840 PHE A N 1
ATOM 6681 C CA . PHE A 1 840 ? 29.735 6.675 19.221 1.00 92.50 840 PHE A CA 1
ATOM 6682 C C . PHE A 1 840 ? 29.171 6.951 17.817 1.00 92.50 840 PHE A C 1
ATOM 6684 O O . PHE A 1 840 ? 28.189 6.332 17.405 1.00 92.50 840 PHE A O 1
ATOM 6691 N N . GLU A 1 841 ? 29.810 7.844 17.061 1.00 93.44 841 GLU A N 1
ATOM 6692 C CA . GLU A 1 841 ? 29.456 8.167 15.678 1.00 93.44 841 GLU A CA 1
ATOM 6693 C C . GLU A 1 841 ? 29.668 6.981 14.737 1.00 93.44 841 GLU A C 1
ATOM 6695 O O . GLU A 1 841 ? 28.798 6.700 13.916 1.00 93.44 841 GLU A O 1
ATOM 6700 N N . GLU A 1 842 ? 30.786 6.260 14.867 1.00 93.62 842 GLU A N 1
ATOM 6701 C CA . GLU A 1 842 ? 31.073 5.080 14.040 1.00 93.62 842 GLU A CA 1
ATOM 6702 C C . GLU A 1 842 ? 30.004 3.996 14.220 1.00 93.62 842 GLU A C 1
ATOM 6704 O O . GLU A 1 842 ? 29.509 3.431 13.242 1.00 93.62 842 GLU A O 1
ATOM 6709 N N . ASP A 1 843 ? 29.594 3.751 15.463 1.00 95.00 843 ASP A N 1
ATOM 6710 C CA . ASP A 1 843 ? 28.530 2.806 15.791 1.00 95.00 843 ASP A CA 1
ATOM 6711 C C . ASP A 1 843 ? 27.160 3.247 15.244 1.00 95.00 843 ASP A C 1
ATOM 6713 O O . ASP A 1 843 ? 26.408 2.422 14.713 1.00 95.00 843 ASP A O 1
ATOM 6717 N N . LEU A 1 844 ? 26.825 4.539 15.355 1.00 96.50 844 LEU A N 1
ATOM 6718 C CA . LEU A 1 844 ? 25.558 5.077 14.854 1.00 96.50 844 LEU A CA 1
ATOM 6719 C C . LEU A 1 844 ? 25.491 5.033 13.320 1.00 96.50 844 LEU A C 1
ATOM 6721 O O . LEU A 1 844 ? 24.476 4.619 12.759 1.00 96.50 844 LEU A O 1
ATOM 6725 N N . GLU A 1 845 ? 26.572 5.399 12.629 1.00 97.06 845 GLU A N 1
ATOM 6726 C CA . GLU A 1 845 ? 26.643 5.320 11.165 1.00 97.06 845 GLU A CA 1
ATOM 6727 C C . GLU A 1 845 ? 26.643 3.872 10.666 1.00 97.06 845 GLU A C 1
ATOM 6729 O O . GLU A 1 845 ? 26.061 3.579 9.619 1.00 97.06 845 GLU A O 1
ATOM 6734 N N . ALA A 1 846 ? 27.258 2.942 11.403 1.00 96.25 846 ALA A N 1
ATOM 6735 C CA . ALA A 1 846 ? 27.151 1.518 11.101 1.00 96.25 846 ALA A CA 1
ATOM 6736 C C . ALA A 1 846 ? 25.697 1.038 11.198 1.00 96.25 846 ALA A C 1
ATOM 6738 O O . ALA A 1 846 ? 25.227 0.340 10.302 1.00 96.25 846 ALA A O 1
ATOM 6739 N N . PHE A 1 847 ? 24.968 1.467 12.230 1.00 96.81 847 PHE A N 1
ATOM 6740 C CA . PHE A 1 847 ? 23.548 1.162 12.383 1.00 96.81 847 PHE A CA 1
ATOM 6741 C C . PHE A 1 847 ? 22.684 1.769 11.266 1.00 96.81 847 PHE A C 1
ATOM 6743 O O . PHE A 1 847 ? 21.813 1.078 10.732 1.00 96.81 847 PHE A O 1
ATOM 6750 N N . PHE A 1 848 ? 22.927 3.022 10.864 1.00 98.00 848 PHE A N 1
ATOM 6751 C CA . PHE A 1 848 ? 22.204 3.633 9.742 1.00 98.00 848 PHE A CA 1
ATOM 6752 C C . PHE A 1 848 ? 22.435 2.882 8.440 1.00 98.00 848 PHE A C 1
ATOM 6754 O O . PHE A 1 848 ? 21.467 2.515 7.783 1.00 98.00 848 PHE A O 1
ATOM 6761 N N . ARG A 1 849 ? 23.694 2.580 8.115 1.00 95.75 849 ARG A N 1
ATOM 6762 C CA . ARG A 1 849 ? 24.057 1.820 6.915 1.00 95.75 849 ARG A CA 1
ATOM 6763 C C . ARG A 1 849 ? 23.415 0.437 6.904 1.00 95.75 849 ARG A C 1
ATOM 6765 O O . ARG A 1 849 ? 22.884 0.011 5.886 1.00 95.75 849 ARG A O 1
ATOM 6772 N N . GLU A 1 850 ? 23.444 -0.254 8.041 1.00 94.75 850 GLU A N 1
ATOM 6773 C CA . GLU A 1 850 ? 22.823 -1.568 8.179 1.00 94.75 850 GLU A CA 1
ATOM 6774 C C . GLU A 1 850 ? 21.311 -1.504 7.945 1.00 94.75 850 GLU A C 1
ATOM 6776 O O . GLU A 1 850 ? 20.749 -2.338 7.231 1.00 94.75 850 GLU A O 1
ATOM 6781 N N . THR A 1 851 ? 20.654 -0.508 8.535 1.00 94.88 851 THR A N 1
ATOM 6782 C CA . THR A 1 851 ? 19.206 -0.324 8.418 1.00 94.88 851 THR A CA 1
ATOM 6783 C C . THR A 1 851 ? 18.824 0.064 6.989 1.00 94.88 851 THR A C 1
ATOM 6785 O O . THR A 1 851 ? 17.955 -0.585 6.414 1.00 94.88 851 THR A O 1
ATOM 6788 N N . ASP A 1 852 ? 19.511 1.041 6.385 1.00 90.75 852 ASP A N 1
ATOM 6789 C CA . ASP A 1 852 ? 19.288 1.490 5.001 1.00 90.75 852 ASP A CA 1
ATOM 6790 C C . ASP A 1 852 ? 19.420 0.329 4.002 1.00 90.75 852 ASP A C 1
ATOM 6792 O O . ASP A 1 852 ? 18.611 0.203 3.086 1.00 90.75 852 ASP A O 1
ATOM 6796 N N . ASN A 1 853 ? 20.401 -0.555 4.209 1.00 82.75 853 ASN A N 1
ATOM 6797 C CA . ASN A 1 853 ? 20.678 -1.662 3.296 1.00 82.75 853 ASN A CA 1
ATOM 6798 C C . ASN A 1 853 ? 19.733 -2.859 3.453 1.00 82.75 853 ASN A C 1
ATOM 6800 O O . ASN A 1 853 ? 19.644 -3.680 2.543 1.00 82.75 853 ASN A O 1
ATOM 6804 N N . THR A 1 854 ? 19.113 -3.047 4.623 1.00 85.25 854 THR A N 1
ATOM 6805 C CA . THR A 1 854 ? 18.503 -4.349 4.952 1.00 85.25 854 THR A CA 1
ATOM 6806 C C . THR A 1 854 ? 17.108 -4.296 5.551 1.00 85.25 854 THR A C 1
ATOM 6808 O O . THR A 1 854 ? 16.457 -5.341 5.607 1.00 85.25 854 THR A O 1
ATOM 6811 N N . TYR A 1 855 ? 16.634 -3.137 6.014 1.00 91.25 855 TYR A N 1
ATOM 6812 C CA . TYR A 1 855 ? 15.301 -3.030 6.594 1.00 91.25 855 TYR A CA 1
ATOM 6813 C C . TYR A 1 855 ? 14.232 -2.958 5.486 1.00 91.25 855 TYR A C 1
ATOM 6815 O O . TYR A 1 855 ? 14.230 -2.016 4.693 1.00 91.25 855 TYR A O 1
ATOM 6823 N N . PRO A 1 856 ? 13.293 -3.921 5.417 1.00 84.94 856 PRO A N 1
ATOM 6824 C CA . PRO A 1 856 ? 12.431 -4.092 4.243 1.00 84.94 856 PRO A CA 1
ATOM 6825 C C . PRO A 1 856 ? 11.130 -3.274 4.275 1.00 84.94 856 PRO A C 1
ATOM 6827 O O . PRO A 1 856 ? 10.362 -3.329 3.320 1.00 84.94 856 PRO A O 1
ATOM 6830 N N . PHE A 1 857 ? 10.816 -2.573 5.372 1.00 92.44 857 PHE A N 1
ATOM 6831 C CA . PHE A 1 857 ? 9.464 -2.033 5.600 1.00 92.44 857 PHE A CA 1
ATOM 6832 C C . PHE A 1 857 ? 9.364 -0.508 5.537 1.00 92.44 857 PHE A C 1
ATOM 6834 O O . PHE A 1 857 ? 8.377 0.053 6.010 1.00 92.44 857 PHE A O 1
ATOM 6841 N N . PHE A 1 858 ? 10.363 0.171 4.969 1.00 87.12 858 PHE A N 1
ATOM 6842 C CA . PHE A 1 858 ? 10.327 1.625 4.808 1.00 87.12 858 PHE A CA 1
ATOM 6843 C C . PHE A 1 858 ? 9.108 2.097 4.005 1.00 87.12 858 PHE A C 1
ATOM 6845 O O . PHE A 1 858 ? 8.376 2.967 4.479 1.00 87.12 858 PHE A O 1
ATOM 6852 N N . ASP A 1 859 ? 8.878 1.493 2.836 1.00 82.94 859 ASP A N 1
ATOM 6853 C CA . ASP A 1 859 ? 7.763 1.844 1.943 1.00 82.94 859 ASP A CA 1
ATOM 6854 C C . ASP A 1 859 ? 6.435 1.355 2.501 1.00 82.94 859 ASP A C 1
ATOM 6856 O O . ASP A 1 859 ? 5.496 2.133 2.632 1.00 82.94 859 ASP A O 1
ATOM 6860 N N . LEU A 1 860 ? 6.398 0.096 2.956 1.00 83.06 860 LEU A N 1
ATOM 6861 C CA . LEU A 1 860 ? 5.211 -0.513 3.560 1.00 83.06 860 LEU A CA 1
ATOM 6862 C C . LEU A 1 860 ? 4.623 0.340 4.695 1.00 83.06 860 LEU A C 1
ATOM 6864 O O . LEU A 1 860 ? 3.409 0.374 4.875 1.00 83.06 860 LEU A O 1
ATOM 6868 N N . LYS A 1 861 ? 5.479 1.017 5.471 1.00 87.44 861 LYS A N 1
ATOM 6869 C CA . LYS A 1 861 ? 5.071 1.852 6.610 1.00 87.44 861 LYS A CA 1
ATOM 6870 C C . LYS A 1 861 ? 5.025 3.349 6.283 1.00 87.44 861 LYS A C 1
ATOM 6872 O O . LYS A 1 861 ? 4.584 4.121 7.136 1.00 87.44 861 LYS A O 1
ATOM 6877 N N . GLY A 1 862 ? 5.481 3.764 5.098 1.00 86.19 862 GLY A N 1
ATOM 6878 C CA . GLY A 1 862 ? 5.544 5.167 4.680 1.00 86.19 862 GLY A CA 1
ATOM 6879 C C . GLY A 1 862 ? 6.475 6.032 5.538 1.00 86.19 862 GLY A C 1
ATOM 6880 O O . GLY A 1 862 ? 6.124 7.161 5.866 1.00 86.19 862 GLY A O 1
ATOM 6881 N N . ILE A 1 863 ? 7.636 5.507 5.950 1.00 90.81 863 ILE A N 1
ATOM 6882 C CA . ILE A 1 863 ? 8.512 6.141 6.964 1.00 90.81 863 ILE A CA 1
ATOM 6883 C C . ILE A 1 863 ? 9.883 6.603 6.443 1.00 90.81 863 ILE A C 1
ATOM 6885 O O . ILE A 1 863 ? 10.745 6.966 7.241 1.00 90.81 863 ILE A O 1
ATOM 6889 N N . ARG A 1 864 ? 10.126 6.618 5.123 1.00 89.88 864 ARG A N 1
ATOM 6890 C CA . ARG A 1 864 ? 11.425 7.060 4.564 1.00 89.88 864 ARG A CA 1
ATOM 6891 C C . ARG A 1 864 ? 11.786 8.493 4.956 1.00 89.88 864 ARG A C 1
ATOM 6893 O O . ARG A 1 864 ? 12.904 8.747 5.394 1.00 89.88 864 ARG A O 1
ATOM 6900 N N . ASN A 1 865 ? 10.835 9.418 4.847 1.00 90.00 865 ASN A N 1
ATOM 6901 C CA . ASN A 1 865 ? 11.067 10.823 5.190 1.00 90.00 865 ASN A CA 1
ATOM 6902 C C . ASN A 1 865 ? 11.318 11.008 6.694 1.00 90.00 865 ASN A C 1
ATOM 6904 O O . ASN A 1 865 ? 12.274 11.688 7.075 1.00 90.00 865 ASN A O 1
ATOM 6908 N N . ASP A 1 866 ? 10.512 10.347 7.533 1.00 90.38 866 ASP A N 1
ATOM 6909 C CA . ASP A 1 866 ? 10.678 10.334 8.992 1.00 90.38 866 ASP A CA 1
ATOM 6910 C C . ASP A 1 866 ? 12.074 9.804 9.371 1.00 90.38 866 ASP A C 1
ATOM 6912 O O . ASP A 1 866 ? 12.765 10.376 10.224 1.00 90.38 866 ASP A O 1
ATOM 6916 N N . TRP A 1 867 ? 12.532 8.751 8.685 1.00 96.19 867 TRP A N 1
ATOM 6917 C CA . TRP A 1 867 ? 13.849 8.150 8.870 1.00 96.19 867 TRP A CA 1
ATOM 6918 C C . TRP A 1 867 ? 14.996 9.091 8.484 1.00 96.19 867 TRP A C 1
ATOM 6920 O O . TRP A 1 867 ? 15.905 9.303 9.288 1.00 96.19 867 TRP A O 1
ATOM 6930 N N . GLU A 1 868 ? 14.948 9.729 7.312 1.00 96.25 868 GLU A N 1
ATOM 6931 C CA . GLU A 1 868 ? 15.984 10.681 6.880 1.00 96.25 868 GLU A CA 1
ATOM 6932 C C . GLU A 1 868 ? 16.075 11.910 7.792 1.00 96.25 868 GLU A C 1
ATOM 6934 O O . GLU A 1 868 ? 17.171 12.381 8.124 1.00 96.25 868 GLU A O 1
ATOM 6939 N N . GLN A 1 869 ? 14.930 12.430 8.239 1.00 94.31 869 GLN A N 1
ATOM 6940 C CA . GLN A 1 869 ? 14.893 13.520 9.210 1.00 94.31 869 GLN A CA 1
ATOM 6941 C C . GLN A 1 869 ? 15.481 13.083 10.558 1.00 94.31 869 GLN A C 1
ATOM 6943 O O . GLN A 1 869 ? 16.279 13.817 11.149 1.00 94.31 869 GLN A O 1
ATOM 6948 N N . THR A 1 870 ? 15.147 11.873 11.010 1.00 95.81 870 THR A N 1
ATOM 6949 C CA . THR A 1 870 ? 15.678 11.296 12.251 1.00 95.81 870 THR A CA 1
ATOM 6950 C C . THR A 1 870 ? 17.192 11.113 12.171 1.00 95.81 870 THR A C 1
ATOM 6952 O O . THR A 1 870 ? 17.893 11.551 13.079 1.00 95.81 870 THR A O 1
ATOM 6955 N N . LYS A 1 871 ? 17.738 10.580 11.068 1.00 97.88 871 LYS A N 1
ATOM 6956 C CA . LYS A 1 871 ? 19.196 10.457 10.875 1.00 97.88 871 LYS A CA 1
ATOM 6957 C C . LYS A 1 871 ? 19.909 11.803 11.021 1.00 97.88 871 LYS A C 1
ATOM 6959 O O . LYS A 1 871 ? 20.924 11.890 11.710 1.00 97.88 871 LYS A O 1
ATOM 6964 N N . LYS A 1 872 ? 19.372 12.872 10.416 1.00 96.25 872 LYS A N 1
ATOM 6965 C CA . LYS A 1 872 ? 19.937 14.233 10.531 1.00 96.25 872 LYS A CA 1
ATOM 6966 C C . LYS A 1 872 ? 19.945 14.732 11.974 1.00 96.25 872 LYS A C 1
ATOM 6968 O O . LYS A 1 872 ? 20.937 15.313 12.405 1.00 96.25 872 LYS A O 1
ATOM 6973 N N . GLU A 1 873 ? 18.862 14.507 12.708 1.00 96.56 873 GLU A N 1
ATOM 6974 C CA . GLU A 1 873 ? 18.757 14.914 14.108 1.00 96.56 873 GLU A CA 1
ATOM 6975 C C . GLU A 1 873 ? 19.717 14.130 15.009 1.00 96.56 873 GLU A C 1
ATOM 6977 O O . GLU A 1 873 ? 20.488 14.721 15.764 1.00 96.56 873 GLU A O 1
ATOM 6982 N N . LEU A 1 874 ? 19.743 12.805 14.883 1.00 97.00 874 LEU A N 1
ATOM 6983 C CA . LEU A 1 874 ? 20.591 11.955 15.717 1.00 97.00 874 LEU A CA 1
ATOM 6984 C C . LEU A 1 874 ? 22.087 12.177 15.439 1.00 97.00 874 LEU A C 1
ATOM 6986 O O . LEU A 1 874 ? 22.873 12.156 16.380 1.00 97.00 874 LEU A O 1
ATOM 6990 N N . ARG A 1 875 ? 22.483 12.513 14.200 1.00 96.62 875 ARG A N 1
ATOM 6991 C CA . ARG A 1 875 ? 23.854 12.967 13.871 1.00 96.62 875 ARG A CA 1
ATOM 6992 C C . ARG A 1 875 ? 24.262 14.265 14.568 1.00 96.62 875 ARG A C 1
ATOM 6994 O O . ARG A 1 875 ? 25.453 14.527 14.714 1.00 96.62 875 ARG A O 1
ATOM 7001 N N . ARG A 1 876 ? 23.308 15.106 14.977 1.00 94.75 876 ARG A N 1
ATOM 7002 C CA . ARG A 1 876 ? 23.600 16.279 15.813 1.00 94.75 876 ARG A CA 1
ATOM 7003 C C . ARG A 1 876 ? 23.725 15.881 17.276 1.00 94.75 876 ARG A C 1
ATOM 7005 O O . ARG A 1 876 ? 24.693 16.276 17.915 1.00 94.75 876 ARG A O 1
ATOM 7012 N N . GLN A 1 877 ? 22.788 15.075 17.776 1.00 93.38 877 GLN A N 1
ATOM 7013 C CA . GLN A 1 877 ? 22.782 14.622 19.173 1.00 93.38 877 GLN A CA 1
ATOM 7014 C C . GLN A 1 877 ? 24.031 13.802 19.523 1.00 93.38 877 GLN A C 1
ATOM 7016 O O . GLN A 1 877 ? 24.598 13.985 20.597 1.00 93.38 877 GLN A O 1
ATOM 7021 N N . ILE A 1 878 ? 24.500 12.952 18.603 1.00 94.62 878 ILE A N 1
ATOM 7022 C CA . ILE A 1 878 ? 25.644 12.062 18.836 1.00 94.62 878 ILE A CA 1
ATOM 7023 C C . ILE A 1 878 ? 26.946 12.822 19.114 1.00 94.62 878 ILE A C 1
ATOM 7025 O O . ILE A 1 878 ? 27.756 12.345 19.895 1.00 94.62 878 ILE A O 1
ATOM 7029 N N . LYS A 1 879 ? 27.112 14.041 18.576 1.00 90.19 879 LYS A N 1
ATOM 7030 C CA . LYS A 1 879 ? 28.303 14.877 18.816 1.00 90.19 879 LYS A CA 1
ATOM 7031 C C . LYS A 1 879 ? 28.454 15.311 20.276 1.00 90.19 879 LYS A C 1
ATOM 7033 O O . LYS A 1 879 ? 29.553 15.633 20.709 1.00 90.19 879 LYS A O 1
ATOM 7038 N N . ALA A 1 880 ? 27.346 15.371 21.013 1.00 89.69 880 ALA A N 1
ATOM 7039 C CA . ALA A 1 880 ? 27.324 15.696 22.436 1.00 89.69 880 ALA A CA 1
ATOM 7040 C C . ALA A 1 880 ? 27.284 14.437 23.325 1.00 89.69 880 ALA A C 1
ATOM 7042 O O . ALA A 1 880 ? 27.214 14.551 24.548 1.00 89.69 880 ALA A O 1
ATOM 7043 N N . CYS A 1 881 ? 27.300 13.241 22.726 1.00 90.50 881 CYS A N 1
ATOM 7044 C CA . CYS A 1 881 ? 27.245 11.976 23.444 1.00 90.50 881 CYS A CA 1
ATOM 7045 C C . CYS A 1 881 ? 28.573 11.710 24.160 1.00 90.50 881 CYS A C 1
ATOM 7047 O O . CYS A 1 881 ? 29.641 11.728 23.552 1.00 90.50 881 CYS A O 1
ATOM 7049 N N . SER A 1 882 ? 28.496 11.426 25.458 1.00 88.69 882 SER A N 1
ATOM 7050 C CA . SER A 1 882 ? 29.665 11.197 26.319 1.00 88.69 882 SER A CA 1
ATOM 7051 C C . SER A 1 882 ? 29.618 9.880 27.097 1.00 88.69 882 SER A C 1
ATOM 7053 O O . SER A 1 882 ? 30.587 9.549 27.777 1.00 88.69 882 SER A O 1
ATOM 7055 N N . SER A 1 883 ? 28.531 9.106 26.989 1.00 91.38 883 SER A N 1
ATOM 7056 C CA . SER A 1 883 ? 28.397 7.807 27.658 1.00 91.38 883 SER A CA 1
ATOM 7057 C C . SER A 1 883 ? 27.639 6.772 26.824 1.00 91.38 883 SER A C 1
ATOM 7059 O O . SER A 1 883 ? 26.917 7.102 25.880 1.00 91.38 883 SER A O 1
ATOM 7061 N N . ASP A 1 884 ? 27.776 5.503 27.205 1.00 93.12 884 ASP A N 1
ATOM 7062 C CA . ASP A 1 884 ? 27.069 4.390 26.571 1.00 93.12 884 ASP A CA 1
ATOM 7063 C C . ASP A 1 884 ? 25.551 4.455 26.763 1.00 93.12 884 ASP A C 1
ATOM 7065 O O . ASP A 1 884 ? 24.797 4.110 25.853 1.00 93.12 884 ASP A O 1
ATOM 7069 N N . GLU A 1 885 ? 25.087 4.932 27.916 1.00 93.75 885 GLU A N 1
ATOM 7070 C CA . GLU A 1 885 ? 23.665 5.142 28.197 1.00 93.75 885 GLU A CA 1
ATOM 7071 C C . GLU A 1 885 ? 23.074 6.210 27.270 1.00 93.75 885 GLU A C 1
ATOM 7073 O O . GLU A 1 885 ? 22.012 5.995 26.684 1.00 93.75 885 GLU A O 1
ATOM 7078 N N . GLN A 1 886 ? 23.784 7.331 27.075 1.00 93.19 886 GLN A N 1
ATOM 7079 C CA . GLN A 1 886 ? 23.369 8.382 26.137 1.00 93.19 886 GLN A CA 1
ATOM 7080 C C . GLN A 1 886 ? 23.339 7.859 24.697 1.00 93.19 886 GLN A C 1
ATOM 7082 O O . GLN A 1 886 ? 22.400 8.138 23.948 1.00 93.19 886 GLN A O 1
ATOM 7087 N N . PHE A 1 887 ? 24.322 7.041 24.316 1.00 95.38 887 PHE A N 1
ATOM 7088 C CA . PHE A 1 887 ? 24.338 6.393 23.009 1.00 95.38 887 PHE A CA 1
ATOM 7089 C C . PHE A 1 887 ? 23.119 5.486 22.808 1.00 95.38 887 PHE A C 1
ATOM 7091 O O . PHE A 1 887 ? 22.447 5.563 21.778 1.00 95.38 887 PHE A O 1
ATOM 7098 N N . LEU A 1 888 ? 22.801 4.637 23.791 1.00 95.25 888 LEU A N 1
ATOM 7099 C CA . LEU A 1 888 ? 21.645 3.745 23.716 1.00 95.25 888 LEU A CA 1
ATOM 7100 C C . LEU A 1 888 ? 20.316 4.512 23.721 1.00 95.25 888 LEU A C 1
ATOM 7102 O O . LEU A 1 888 ? 19.358 4.056 23.093 1.00 95.25 888 LEU A O 1
ATOM 7106 N N . GLU A 1 889 ? 20.241 5.688 24.348 1.00 94.75 889 GLU A N 1
ATOM 7107 C CA . GLU A 1 889 ? 19.091 6.590 24.221 1.00 94.75 889 GLU A CA 1
ATOM 7108 C C . GLU A 1 889 ? 18.916 7.080 22.772 1.00 94.75 889 GLU A C 1
ATOM 7110 O O . GLU A 1 889 ? 17.824 6.967 22.203 1.00 94.75 889 GLU A O 1
ATOM 7115 N N . ILE A 1 890 ? 19.994 7.561 22.145 1.00 96.00 890 ILE A N 1
ATOM 7116 C CA . ILE A 1 890 ? 20.005 8.011 20.742 1.00 96.00 890 ILE A CA 1
ATOM 7117 C C . ILE A 1 890 ? 19.626 6.857 19.804 1.00 96.00 890 ILE A C 1
ATOM 7119 O O . ILE A 1 890 ? 18.740 7.005 18.958 1.00 96.00 890 ILE A O 1
ATOM 7123 N N . ALA A 1 891 ? 20.234 5.684 19.982 1.00 96.06 891 ALA A N 1
ATOM 7124 C CA . ALA A 1 891 ? 19.934 4.501 19.182 1.00 96.06 891 ALA A CA 1
ATOM 7125 C C . ALA A 1 891 ? 18.473 4.045 19.360 1.00 96.06 891 ALA A C 1
ATOM 7127 O O . ALA A 1 891 ? 17.828 3.629 18.396 1.00 96.06 891 ALA A O 1
ATOM 7128 N N . THR A 1 892 ? 17.908 4.171 20.566 1.00 95.31 892 THR A N 1
ATOM 7129 C CA . THR A 1 892 ? 16.493 3.856 20.824 1.00 95.31 892 THR A CA 1
ATOM 7130 C C . THR A 1 892 ? 15.553 4.779 20.055 1.00 95.31 892 THR A C 1
ATOM 7132 O O . THR A 1 892 ? 14.579 4.293 19.479 1.00 95.31 892 THR A O 1
ATOM 7135 N N . LYS A 1 893 ? 15.846 6.085 19.968 1.00 94.81 893 LYS A N 1
ATOM 7136 C CA . LYS A 1 893 ? 15.061 7.025 19.140 1.00 94.81 893 LYS A CA 1
ATOM 7137 C C . LYS A 1 893 ? 15.052 6.596 17.671 1.00 94.81 893 LYS A C 1
ATOM 7139 O O . LYS A 1 893 ? 14.009 6.645 17.021 1.00 94.81 893 LYS A O 1
ATOM 7144 N N . ALA A 1 894 ? 16.186 6.103 17.175 1.00 95.44 894 ALA A N 1
ATOM 7145 C CA . ALA A 1 894 ? 16.293 5.580 15.820 1.00 95.44 894 ALA A CA 1
ATOM 7146 C C . ALA A 1 894 ? 15.428 4.322 15.609 1.00 95.44 894 ALA A C 1
ATOM 7148 O O . ALA A 1 894 ? 14.683 4.242 14.636 1.00 95.44 894 ALA A O 1
ATOM 7149 N N . VAL A 1 895 ? 15.463 3.373 16.551 1.00 95.56 895 VAL A N 1
ATOM 7150 C CA . VAL A 1 895 ? 14.622 2.161 16.519 1.00 95.56 895 VAL A CA 1
ATOM 7151 C C . VAL A 1 895 ? 13.127 2.502 16.551 1.00 95.56 895 VAL A C 1
ATOM 7153 O O . VAL A 1 895 ? 12.347 1.916 15.803 1.00 95.56 895 VAL A O 1
ATOM 7156 N N . LEU A 1 896 ? 12.706 3.466 17.377 1.00 94.12 896 LEU A N 1
ATOM 7157 C CA . LEU A 1 896 ? 11.299 3.873 17.468 1.00 94.12 896 LEU A CA 1
ATOM 7158 C C . LEU A 1 896 ? 10.769 4.473 16.160 1.00 94.12 896 LEU A C 1
ATOM 7160 O O . LEU A 1 896 ? 9.632 4.180 15.779 1.00 94.12 896 LEU A O 1
ATOM 7164 N N . CYS A 1 897 ? 11.596 5.251 15.455 1.00 94.81 897 CYS A N 1
ATOM 7165 C CA . CYS A 1 897 ? 11.258 5.846 14.159 1.00 94.81 897 CYS A CA 1
ATOM 7166 C C . CYS A 1 897 ? 10.856 4.793 13.113 1.00 94.81 897 CYS A C 1
ATOM 7168 O O . CYS A 1 897 ? 9.963 5.028 12.304 1.00 94.81 897 CYS A O 1
ATOM 7170 N N . LEU A 1 898 ? 11.430 3.589 13.189 1.00 94.75 898 LEU A N 1
ATOM 7171 C CA . LEU A 1 898 ? 11.166 2.513 12.230 1.00 94.75 898 LEU A CA 1
ATOM 7172 C C . LEU A 1 898 ? 9.783 1.865 12.381 1.00 94.75 898 LEU A C 1
ATOM 7174 O O . LEU A 1 898 ? 9.402 1.041 11.545 1.00 94.75 898 LEU A O 1
ATOM 7178 N N . ARG A 1 899 ? 9.028 2.241 13.427 1.00 94.88 899 ARG A N 1
ATOM 7179 C CA . ARG A 1 899 ? 7.671 1.748 13.711 1.00 94.88 899 ARG A CA 1
ATOM 7180 C C . ARG A 1 899 ? 7.603 0.226 13.603 1.00 94.88 899 ARG A C 1
ATOM 7182 O O . ARG A 1 899 ? 6.843 -0.324 12.814 1.00 94.88 899 ARG A O 1
ATOM 7189 N N . ASP A 1 900 ? 8.464 -0.473 14.339 1.00 93.75 900 ASP A N 1
ATOM 7190 C CA . ASP A 1 900 ? 8.581 -1.928 14.254 1.00 93.75 900 ASP A CA 1
ATOM 7191 C C . ASP A 1 900 ? 8.698 -2.562 15.638 1.00 93.75 900 ASP A C 1
ATOM 7193 O O . ASP A 1 900 ? 9.670 -2.349 16.362 1.00 93.75 900 ASP A O 1
ATOM 7197 N N . SER A 1 901 ? 7.701 -3.363 16.014 1.00 90.88 901 SER A N 1
ATOM 7198 C CA . SER A 1 901 ? 7.709 -4.065 17.302 1.00 90.88 901 SER A CA 1
ATOM 7199 C C . SER A 1 901 ? 8.651 -5.274 17.325 1.00 90.88 901 SER A C 1
ATOM 7201 O O . SER A 1 901 ? 8.868 -5.858 18.389 1.00 90.88 901 SER A O 1
ATOM 7203 N N . HIS A 1 902 ? 9.218 -5.659 16.178 1.00 91.50 902 HIS A N 1
ATOM 7204 C CA . HIS A 1 902 ? 10.243 -6.693 16.031 1.00 91.50 902 HIS A CA 1
ATOM 7205 C C . HIS A 1 902 ? 11.678 -6.189 16.055 1.00 91.50 902 HIS A C 1
ATOM 7207 O O . HIS A 1 902 ? 12.610 -7.004 15.986 1.00 91.50 902 HIS A O 1
ATOM 7213 N N . MET A 1 903 ? 11.846 -4.884 16.254 1.00 91.81 903 MET A N 1
ATOM 7214 C CA . MET A 1 903 ? 13.139 -4.241 16.370 1.00 91.81 903 MET A CA 1
ATOM 7215 C C . MET A 1 903 ? 13.418 -3.795 17.807 1.00 91.81 903 MET A C 1
ATOM 7217 O O . MET A 1 903 ? 12.739 -2.933 18.356 1.00 91.81 903 MET A O 1
ATOM 7221 N N . TRP A 1 904 ? 14.410 -4.417 18.449 1.00 90.56 904 TRP A N 1
ATOM 7222 C CA . TRP A 1 904 ? 14.782 -4.119 19.837 1.00 90.56 904 TRP A CA 1
ATOM 7223 C C . TRP A 1 904 ? 16.218 -4.540 20.157 1.00 90.56 904 TRP A C 1
ATOM 7225 O O . TRP A 1 904 ? 16.785 -5.419 19.500 1.00 90.56 904 TRP A O 1
ATOM 7235 N N . PHE A 1 905 ? 16.784 -3.951 21.211 1.00 94.31 905 PHE A N 1
ATOM 7236 C CA . PHE A 1 905 ? 18.114 -4.294 21.713 1.00 94.31 905 PHE A CA 1
ATOM 7237 C C . PHE A 1 905 ? 18.100 -5.542 22.600 1.00 94.31 905 PHE A C 1
ATOM 7239 O O . PHE A 1 905 ? 17.206 -5.759 23.416 1.00 94.31 905 PHE A O 1
ATOM 7246 N N . ARG A 1 906 ? 19.145 -6.349 22.469 1.00 92.69 906 ARG A N 1
ATOM 7247 C CA . ARG A 1 906 ? 19.491 -7.517 23.278 1.00 92.69 906 ARG A CA 1
ATOM 7248 C C . ARG A 1 906 ? 20.930 -7.359 23.754 1.00 92.69 906 ARG A C 1
ATOM 7250 O O . ARG A 1 906 ? 21.718 -6.685 23.096 1.00 92.69 906 ARG A O 1
ATOM 7257 N N . ASN A 1 907 ? 21.278 -8.017 24.859 1.00 93.50 907 ASN A N 1
ATOM 7258 C CA . ASN A 1 907 ? 22.651 -8.069 25.380 1.00 93.50 907 ASN A CA 1
ATOM 7259 C C . ASN A 1 907 ? 23.317 -6.681 25.502 1.00 93.50 907 ASN A C 1
ATOM 7261 O O . ASN A 1 907 ? 24.509 -6.547 25.239 1.00 93.50 907 ASN A O 1
ATOM 7265 N N . ALA A 1 908 ? 22.542 -5.643 25.836 1.00 94.19 908 ALA A N 1
ATOM 7266 C CA . ALA A 1 908 ? 23.078 -4.301 26.020 1.00 94.19 908 ALA A CA 1
ATOM 7267 C C . ALA A 1 908 ? 24.004 -4.284 27.245 1.00 94.19 908 ALA A C 1
ATOM 7269 O O . ALA A 1 908 ? 23.625 -4.782 28.307 1.00 94.19 908 ALA A O 1
ATOM 7270 N N . LYS A 1 909 ? 25.214 -3.738 27.092 1.00 92.88 909 LYS A N 1
ATOM 7271 C CA . LYS A 1 909 ? 26.203 -3.644 28.182 1.00 92.88 909 LYS A CA 1
ATOM 7272 C C . LYS A 1 909 ? 26.029 -2.398 29.054 1.00 92.88 909 LYS A C 1
ATOM 7274 O O . LYS A 1 909 ? 26.614 -2.338 30.128 1.00 92.88 909 LYS A O 1
ATOM 7279 N N . ALA A 1 910 ? 25.211 -1.450 28.607 1.00 92.50 910 ALA A N 1
ATOM 7280 C CA . ALA A 1 910 ? 24.797 -0.276 29.363 1.00 92.50 910 ALA A CA 1
ATOM 7281 C C . ALA A 1 910 ? 23.272 -0.247 29.522 1.00 92.50 910 ALA A C 1
ATOM 7283 O O . ALA A 1 910 ? 22.540 -0.986 28.852 1.00 92.50 910 ALA A O 1
ATOM 7284 N N . ALA A 1 911 ? 22.791 0.596 30.435 1.00 91.56 911 ALA A N 1
ATOM 7285 C CA . ALA A 1 911 ? 21.366 0.719 30.696 1.00 91.56 911 ALA A CA 1
ATOM 7286 C C . ALA A 1 911 ? 20.631 1.292 29.473 1.00 91.56 911 ALA A C 1
ATOM 7288 O O . ALA A 1 911 ? 21.022 2.310 28.907 1.00 91.56 911 ALA A O 1
ATOM 7289 N N . LEU A 1 912 ? 19.534 0.638 29.082 1.00 91.12 912 LEU A N 1
ATOM 7290 C CA . LEU A 1 912 ? 18.593 1.192 28.110 1.00 91.12 912 LEU A CA 1
ATOM 7291 C C . LEU A 1 912 ? 17.802 2.348 28.743 1.00 91.12 912 LEU A C 1
ATOM 7293 O O . LEU A 1 912 ? 17.578 2.328 29.960 1.00 91.12 912 LEU A O 1
ATOM 7297 N N . PRO A 1 913 ? 17.333 3.324 27.942 1.00 87.81 913 PRO A N 1
ATOM 7298 C CA . PRO A 1 913 ? 16.554 4.443 28.457 1.00 87.81 913 PRO A CA 1
ATOM 7299 C C . PRO A 1 913 ? 15.328 3.953 29.231 1.00 87.81 913 PRO A C 1
ATOM 7301 O O . PRO A 1 913 ? 14.532 3.146 28.737 1.00 87.81 913 PRO A O 1
ATOM 7304 N N . GLN A 1 914 ? 15.177 4.452 30.459 1.00 84.25 914 GLN A N 1
ATOM 7305 C CA . GLN A 1 914 ? 13.983 4.214 31.259 1.00 84.25 914 GLN A CA 1
ATOM 7306 C C . GLN A 1 914 ? 12.913 5.230 30.879 1.00 84.25 914 GLN A C 1
ATOM 7308 O O . GLN A 1 914 ? 13.102 6.437 31.008 1.00 84.25 914 GLN A O 1
ATOM 7313 N N . TRP A 1 915 ? 11.774 4.732 30.411 1.00 81.69 915 TRP A N 1
ATOM 7314 C CA . TRP A 1 915 ? 10.629 5.576 30.101 1.00 81.69 915 TRP A CA 1
ATOM 7315 C C . TRP A 1 915 ? 9.937 6.005 31.394 1.00 81.69 915 TRP A C 1
ATOM 7317 O O . TRP A 1 915 ? 9.748 5.156 32.272 1.00 81.69 915 TRP A O 1
ATOM 7327 N N . PRO A 1 916 ? 9.526 7.282 31.519 1.00 85.31 916 PRO A N 1
ATOM 7328 C CA . PRO A 1 916 ? 8.772 7.714 32.682 1.00 85.31 916 PRO A CA 1
ATOM 7329 C C . PRO A 1 916 ? 7.505 6.854 32.816 1.00 85.31 916 PRO A C 1
ATOM 7331 O O . PRO A 1 916 ? 6.852 6.556 31.803 1.00 85.31 916 PRO A O 1
ATOM 7334 N N . PRO A 1 917 ? 7.153 6.422 34.042 1.00 90.12 917 PRO A N 1
ATOM 7335 C CA . PRO A 1 917 ? 5.951 5.637 34.253 1.00 90.12 917 PRO A CA 1
ATOM 7336 C C . PRO A 1 917 ? 4.743 6.447 33.794 1.00 90.12 917 PRO A C 1
ATOM 7338 O O . PRO A 1 917 ? 4.612 7.631 34.102 1.00 90.12 917 PRO A O 1
ATOM 7341 N N . LYS A 1 918 ? 3.846 5.791 33.060 1.00 92.50 918 LYS A N 1
ATOM 7342 C CA . LYS A 1 918 ? 2.559 6.375 32.693 1.00 92.50 918 LYS A CA 1
ATOM 7343 C C . LYS A 1 918 ? 1.479 5.801 33.594 1.00 92.50 918 LYS A C 1
ATOM 7345 O O . LYS A 1 918 ? 1.499 4.610 33.885 1.00 92.50 918 LYS A O 1
ATOM 7350 N N . TYR A 1 919 ? 0.534 6.627 34.006 1.00 94.00 919 TYR A N 1
ATOM 7351 C CA . TYR A 1 919 ? -0.552 6.276 34.907 1.00 94.00 919 TYR A CA 1
ATOM 7352 C C . TYR A 1 919 ? -1.894 6.357 34.187 1.00 94.00 919 TYR A C 1
ATOM 7354 O O . TYR A 1 919 ? -2.065 7.153 33.266 1.00 94.00 919 TYR A O 1
ATOM 7362 N N . TYR A 1 920 ? -2.845 5.527 34.591 1.00 94.12 920 TYR A N 1
ATOM 7363 C CA . TYR A 1 920 ? -4.220 5.524 34.096 1.00 94.12 920 TYR A CA 1
ATOM 7364 C C . TYR A 1 920 ? -5.176 5.085 35.217 1.00 94.12 920 TYR A C 1
ATOM 7366 O O . TYR A 1 920 ? -4.705 4.630 36.262 1.00 94.12 920 TYR A O 1
ATOM 7374 N N . PRO A 1 921 ? -6.504 5.189 35.048 1.00 93.25 921 PRO A N 1
ATOM 7375 C CA . PRO A 1 921 ? -7.421 4.894 36.149 1.00 93.25 921 PRO A CA 1
ATOM 7376 C C . PRO A 1 921 ? -7.582 3.413 36.510 1.00 93.25 921 PRO A C 1
ATOM 7378 O O . PRO A 1 921 ? -8.198 3.113 37.519 1.00 93.25 921 PRO A O 1
ATOM 7381 N N . GLY A 1 922 ? -7.056 2.467 35.723 1.00 91.25 922 GLY A N 1
ATOM 7382 C CA . GLY A 1 922 ? -7.284 1.032 35.967 1.00 91.25 922 GLY A CA 1
ATOM 7383 C C . GLY A 1 922 ? -8.511 0.446 35.256 1.00 91.25 922 GLY A C 1
ATOM 7384 O O . GLY A 1 922 ? -8.862 -0.712 35.491 1.00 91.25 922 GLY A O 1
ATOM 7385 N N . ILE A 1 923 ? -9.140 1.213 34.360 1.00 92.00 923 ILE A N 1
ATOM 7386 C CA . ILE A 1 923 ? -10.272 0.773 33.532 1.00 92.00 923 ILE A CA 1
ATOM 7387 C C . ILE A 1 923 ? -9.863 0.563 32.077 1.00 92.00 923 ILE A C 1
ATOM 7389 O O . ILE A 1 923 ? -8.909 1.170 31.592 1.00 92.00 923 ILE A O 1
ATOM 7393 N N . SER A 1 924 ? -10.621 -0.258 31.355 1.00 94.44 924 SER A N 1
ATOM 7394 C CA . SER A 1 924 ? -10.447 -0.437 29.912 1.00 94.44 924 SER A CA 1
ATOM 7395 C C . SER A 1 924 ? -11.767 -0.278 29.174 1.00 94.44 924 SER A C 1
ATOM 7397 O O . SER A 1 924 ? -12.822 -0.677 29.668 1.00 94.44 924 SER A O 1
ATOM 7399 N N . PHE A 1 925 ? -11.688 0.217 27.945 1.00 96.19 925 PHE A N 1
ATOM 7400 C CA . PHE A 1 925 ? -12.807 0.357 27.021 1.00 96.19 925 PHE A CA 1
ATOM 7401 C C . PHE A 1 925 ? -12.701 -0.628 25.859 1.00 96.19 925 PHE A C 1
ATOM 7403 O O . PHE A 1 925 ? -11.653 -1.240 25.624 1.00 96.19 925 PHE A O 1
ATOM 7410 N N . MET A 1 926 ? -13.792 -0.774 25.112 1.00 95.25 926 MET A N 1
ATOM 7411 C CA . MET A 1 926 ? -13.799 -1.408 23.798 1.00 95.25 926 MET A CA 1
ATOM 7412 C C . MET A 1 926 ? -14.739 -0.669 22.835 1.00 95.25 926 MET A C 1
ATOM 7414 O O . MET A 1 926 ? -15.716 -0.064 23.289 1.00 95.25 926 MET A O 1
ATOM 7418 N N . PRO A 1 927 ? -14.455 -0.701 21.522 1.00 96.69 927 PRO A N 1
ATOM 7419 C CA . PRO A 1 927 ? -15.391 -0.204 20.526 1.00 96.69 927 PRO A CA 1
ATOM 7420 C C . PRO A 1 927 ? -16.680 -1.032 20.544 1.00 96.69 927 PRO A C 1
ATOM 7422 O O . PRO A 1 927 ? -16.643 -2.261 20.667 1.00 96.69 927 PRO A O 1
ATOM 7425 N N . ALA A 1 928 ? -17.807 -0.343 20.406 1.00 96.00 928 ALA A N 1
ATOM 7426 C CA . ALA A 1 928 ? -19.128 -0.936 20.295 1.00 96.00 928 ALA A CA 1
ATOM 7427 C C . ALA A 1 928 ? -19.839 -0.451 19.029 1.00 96.00 928 ALA A C 1
ATOM 7429 O O . ALA A 1 928 ? -19.497 0.608 18.486 1.00 96.00 928 ALA A O 1
ATOM 7430 N N . ILE A 1 929 ? -20.845 -1.226 18.612 1.00 92.38 929 ILE A N 1
ATOM 7431 C CA . ILE A 1 929 ? -21.710 -0.932 17.465 1.00 92.38 929 ILE A CA 1
ATOM 7432 C C . ILE A 1 929 ? -22.293 0.487 17.530 1.00 92.38 929 ILE A C 1
ATOM 7434 O O . ILE A 1 929 ? -22.303 1.136 18.576 1.00 92.38 929 ILE A O 1
ATOM 7438 N N . ASN A 1 930 ? -22.802 0.979 16.398 1.00 89.94 930 ASN A N 1
ATOM 7439 C CA . ASN A 1 930 ? -23.361 2.332 16.283 1.00 89.94 930 ASN A CA 1
ATOM 7440 C C . ASN A 1 930 ? -22.352 3.433 16.656 1.00 89.94 930 ASN A C 1
ATOM 7442 O O . ASN A 1 930 ? -22.728 4.484 17.169 1.00 89.94 930 ASN A O 1
ATOM 7446 N N . ASN A 1 931 ? -21.062 3.187 16.389 1.00 88.56 931 ASN A N 1
ATOM 7447 C CA . ASN A 1 931 ? -19.964 4.116 16.657 1.00 88.56 931 ASN A CA 1
ATOM 7448 C C . ASN A 1 931 ? -19.802 4.468 18.152 1.00 88.56 931 ASN A C 1
ATOM 7450 O O . ASN A 1 931 ? -19.289 5.534 18.494 1.00 88.56 931 ASN A O 1
ATOM 7454 N N . GLN A 1 932 ? -20.227 3.575 19.048 1.00 94.88 932 GLN A N 1
ATOM 7455 C CA . GLN A 1 932 ? -20.178 3.779 20.495 1.00 94.88 932 GLN A CA 1
ATOM 7456 C C . GLN A 1 932 ? -18.873 3.250 21.111 1.00 94.88 932 GLN A C 1
ATOM 7458 O O . GLN A 1 932 ? -18.048 2.592 20.461 1.00 94.88 932 GLN A O 1
ATOM 7463 N N . VAL A 1 933 ? -18.696 3.552 22.398 1.00 98.06 933 VAL A N 1
ATOM 7464 C CA . VAL A 1 933 ? -17.661 2.997 23.274 1.00 98.06 933 VAL A CA 1
ATOM 7465 C C . VAL A 1 933 ? -18.351 2.429 24.502 1.00 98.06 933 VAL A C 1
ATOM 7467 O O . VAL A 1 933 ? -19.251 3.061 25.055 1.00 98.06 933 VAL A O 1
ATOM 7470 N N . VAL A 1 934 ? -17.923 1.251 24.946 1.00 97.00 934 VAL A N 1
ATOM 7471 C CA . VAL A 1 934 ? -18.404 0.659 26.198 1.00 97.00 934 VAL A CA 1
ATOM 7472 C C . VAL A 1 934 ? -17.255 0.329 27.131 1.00 97.00 934 VAL A C 1
ATOM 7474 O O . VAL A 1 934 ? -16.127 0.056 26.702 1.00 97.00 934 VAL A O 1
ATOM 7477 N N . LEU A 1 935 ? -17.554 0.324 28.426 1.00 95.31 935 LEU A N 1
ATOM 7478 C CA . LEU A 1 935 ? -16.654 -0.194 29.441 1.00 95.31 935 LEU A CA 1
ATOM 7479 C C . LEU A 1 935 ? -16.420 -1.691 29.214 1.00 95.31 935 LEU A C 1
ATOM 7481 O O . LEU A 1 935 ? -17.364 -2.477 29.176 1.00 95.31 935 LEU A O 1
ATOM 7485 N N . MET A 1 936 ? -15.157 -2.093 29.075 1.00 93.50 936 MET A N 1
ATOM 7486 C CA . MET A 1 936 ? -14.780 -3.505 29.037 1.00 93.50 936 MET A CA 1
ATOM 7487 C C . MET A 1 936 ? -14.682 -4.080 30.440 1.00 93.50 936 MET A C 1
ATOM 7489 O O . MET A 1 936 ? -15.252 -5.126 30.728 1.00 93.50 936 MET A O 1
ATOM 7493 N N . THR A 1 937 ? -13.893 -3.427 31.286 1.00 86.69 937 THR A N 1
ATOM 7494 C CA . THR A 1 937 ? -13.623 -3.888 32.641 1.00 86.69 937 THR A CA 1
ATOM 7495 C C . THR A 1 937 ? -13.290 -2.698 33.523 1.00 86.69 937 THR A C 1
ATOM 7497 O O . THR A 1 937 ? -12.563 -1.793 33.110 1.00 86.69 937 THR A O 1
ATOM 7500 N N . ASP A 1 938 ? -13.773 -2.764 34.757 1.00 83.69 938 ASP A N 1
ATOM 7501 C CA . ASP A 1 938 ? -13.310 -1.972 35.890 1.00 83.69 938 ASP A CA 1
ATOM 7502 C C . ASP A 1 938 ? -12.871 -2.961 36.971 1.00 83.69 938 ASP A C 1
ATOM 7504 O O . ASP A 1 938 ? -13.695 -3.628 37.592 1.00 83.69 938 ASP A O 1
ATOM 7508 N N . ARG A 1 939 ? -11.556 -3.148 37.126 1.00 70.69 939 ARG A N 1
ATOM 7509 C CA . ARG A 1 939 ? -11.017 -4.128 38.090 1.00 70.69 939 ARG A CA 1
ATOM 7510 C C . ARG A 1 939 ? -10.849 -3.549 39.489 1.00 70.69 939 ARG A C 1
ATOM 75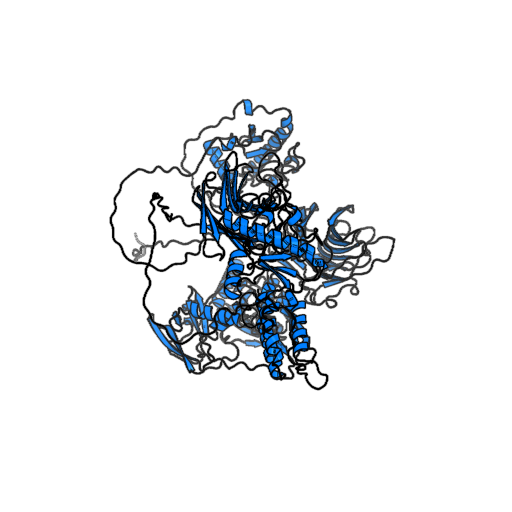12 O O . ARG A 1 939 ? -10.615 -4.302 40.428 1.00 70.69 939 ARG A O 1
ATOM 7519 N N . THR A 1 940 ? -10.936 -2.234 39.606 1.00 76.38 940 THR A N 1
ATOM 7520 C CA . THR A 1 940 ? -10.758 -1.484 40.848 1.00 76.38 940 THR A CA 1
ATOM 7521 C C . THR A 1 940 ? -12.091 -1.099 41.481 1.00 76.38 940 THR A C 1
ATOM 7523 O O . THR A 1 940 ? -12.089 -0.635 42.615 1.00 76.38 940 THR A O 1
ATOM 7526 N N . ASN A 1 941 ? -13.210 -1.347 40.784 1.00 84.25 941 ASN A N 1
ATOM 7527 C CA . ASN A 1 941 ? -14.564 -0.999 41.215 1.00 84.25 941 ASN A CA 1
ATOM 7528 C C . ASN A 1 941 ? -14.637 0.480 41.627 1.00 84.25 941 ASN A C 1
ATOM 7530 O O . ASN A 1 941 ? -15.045 0.815 42.739 1.00 84.25 941 ASN A O 1
ATOM 7534 N N . LEU A 1 942 ? -14.158 1.355 40.736 1.00 87.88 942 LEU A N 1
ATOM 7535 C CA . LEU A 1 942 ? -13.953 2.782 41.002 1.00 87.88 942 LEU A CA 1
ATOM 7536 C C . LEU A 1 942 ? -15.265 3.507 41.265 1.00 87.88 942 LEU A C 1
ATOM 7538 O O . LEU A 1 942 ? -15.290 4.491 42.000 1.00 87.88 942 LEU A O 1
ATOM 7542 N N . HIS A 1 943 ? -16.348 3.055 40.632 1.00 90.88 943 HIS A N 1
ATOM 7543 C CA . HIS A 1 943 ? -17.645 3.696 40.755 1.00 90.88 943 HIS A CA 1
ATOM 7544 C C . HIS A 1 943 ? -18.788 2.707 40.469 1.00 90.88 943 HIS A C 1
ATOM 7546 O O . HIS A 1 943 ? -18.712 1.961 39.493 1.00 90.88 943 HIS A O 1
ATOM 7552 N N . PRO A 1 944 ? -19.905 2.732 41.226 1.00 90.00 944 PRO A N 1
ATOM 7553 C CA . PRO A 1 944 ? -21.020 1.789 41.048 1.00 90.00 944 PRO A CA 1
ATOM 7554 C C . PRO A 1 944 ? -21.680 1.828 39.656 1.00 90.00 944 PRO A C 1
ATOM 7556 O O . PRO A 1 944 ? -22.270 0.835 39.227 1.00 90.00 944 PRO A O 1
ATOM 7559 N N . ASN A 1 945 ? -21.561 2.951 38.939 1.00 91.75 945 ASN A N 1
ATOM 7560 C CA . ASN A 1 945 ? -22.078 3.117 37.571 1.00 91.75 945 ASN A CA 1
ATOM 7561 C C . ASN A 1 945 ? -21.110 2.635 36.468 1.00 91.75 945 ASN A C 1
ATOM 7563 O O . ASN A 1 945 ? -21.474 2.644 35.290 1.00 91.75 945 ASN A O 1
ATOM 7567 N N . LEU A 1 946 ? -19.894 2.201 36.817 1.00 92.00 946 LEU A N 1
ATOM 7568 C CA . LEU A 1 946 ? -18.898 1.676 35.878 1.00 92.00 946 LEU A CA 1
ATOM 7569 C C . LEU A 1 946 ? -18.931 0.146 35.844 1.00 92.00 946 LEU A C 1
ATOM 7571 O O . LEU A 1 946 ? -18.009 -0.540 36.277 1.00 92.00 946 LEU A O 1
ATOM 7575 N N . LYS A 1 947 ? -20.012 -0.401 35.288 1.00 91.75 947 LYS A N 1
ATOM 7576 C CA . LYS A 1 947 ? -20.156 -1.841 35.041 1.00 91.75 947 LYS A CA 1
ATOM 7577 C C . LYS A 1 947 ? -19.772 -2.176 33.601 1.00 91.75 947 LYS A C 1
ATOM 7579 O O . LYS A 1 947 ? -19.862 -1.333 32.709 1.00 91.75 947 LYS A O 1
ATOM 7584 N N . ALA A 1 948 ? -19.315 -3.405 33.362 1.00 92.56 948 ALA A N 1
ATOM 7585 C CA . ALA A 1 948 ? -19.007 -3.856 32.006 1.00 92.56 948 ALA A CA 1
ATOM 7586 C C . ALA A 1 948 ? -20.234 -3.665 31.093 1.00 92.56 948 ALA A C 1
ATOM 7588 O O . ALA A 1 948 ? -21.360 -3.955 31.486 1.00 92.56 948 ALA A O 1
ATOM 7589 N N . GLY A 1 949 ? -20.016 -3.125 29.894 1.00 93.75 949 GLY A N 1
ATOM 7590 C CA . GLY A 1 949 ? -21.073 -2.804 28.934 1.00 93.75 949 GLY A CA 1
ATOM 7591 C C . GLY A 1 949 ? -21.763 -1.451 29.150 1.00 93.75 949 GLY A C 1
ATOM 7592 O O . GLY A 1 949 ? -22.579 -1.054 28.317 1.00 93.75 949 GLY A O 1
ATOM 7593 N N . THR A 1 950 ? -21.426 -0.698 30.206 1.00 96.06 950 THR A N 1
ATOM 7594 C CA . THR A 1 950 ? -21.851 0.705 30.347 1.00 96.06 950 THR A CA 1
ATOM 7595 C C . THR A 1 950 ? -21.361 1.523 29.147 1.00 96.06 950 THR A C 1
ATOM 7597 O O . THR A 1 950 ? -20.175 1.484 28.812 1.00 96.06 950 THR A O 1
ATOM 7600 N N . ILE A 1 951 ? -22.262 2.281 28.511 1.00 97.94 951 ILE A N 1
ATOM 7601 C CA . ILE A 1 951 ? -21.932 3.150 27.371 1.00 97.94 951 ILE A CA 1
ATOM 7602 C C . ILE A 1 951 ? -21.192 4.389 27.871 1.00 97.94 951 ILE A C 1
ATOM 7604 O O . ILE A 1 951 ? -21.663 5.079 28.775 1.00 97.94 951 ILE A O 1
ATOM 7608 N N . VAL A 1 952 ? -20.061 4.687 27.239 1.00 97.81 952 VAL A N 1
ATOM 7609 C CA . VAL A 1 952 ? -19.252 5.883 27.474 1.00 97.81 952 VAL A CA 1
ATOM 7610 C C . VAL A 1 952 ? -19.532 6.872 26.350 1.00 97.81 952 VAL A C 1
ATOM 7612 O O . VAL A 1 952 ? -19.247 6.594 25.186 1.00 97.81 952 VAL A O 1
ATOM 7615 N N . VAL A 1 953 ? -20.114 8.017 26.699 1.00 97.56 953 VAL A N 1
ATOM 7616 C CA . VAL A 1 953 ? -20.534 9.048 25.740 1.00 97.56 953 VAL A CA 1
ATOM 7617 C C . VAL A 1 953 ? -19.404 10.039 25.513 1.00 97.56 953 VAL A C 1
ATOM 7619 O O . VAL A 1 953 ? -19.029 10.297 24.372 1.00 97.56 953 VAL A O 1
ATOM 7622 N N . LYS A 1 954 ? -18.815 10.564 26.594 1.00 98.12 954 LYS A N 1
ATOM 7623 C CA . LYS A 1 954 ? -17.762 11.581 26.515 1.00 98.12 954 LYS A CA 1
ATOM 7624 C C . LYS A 1 954 ? -16.600 11.302 27.448 1.00 98.12 954 LYS A C 1
ATOM 7626 O O . LYS A 1 954 ? -16.761 10.686 28.498 1.00 98.12 954 LYS A O 1
ATOM 7631 N N . ILE A 1 955 ? -15.437 11.796 27.049 1.00 98.00 955 ILE A N 1
ATOM 7632 C CA . ILE A 1 955 ? -14.204 11.815 27.823 1.00 98.00 955 ILE A CA 1
ATOM 7633 C C . ILE A 1 955 ? -13.624 13.226 27.724 1.00 98.00 955 ILE A C 1
ATOM 7635 O O . ILE A 1 955 ? -13.379 13.718 26.621 1.00 98.00 955 ILE A O 1
ATOM 7639 N N . ASP A 1 956 ? -13.435 13.885 28.866 1.00 96.62 956 ASP A N 1
ATOM 7640 C CA . ASP A 1 956 ? -12.965 15.271 28.979 1.00 96.62 956 ASP A CA 1
ATOM 7641 C C . ASP A 1 956 ? -13.742 16.228 28.046 1.00 96.62 956 ASP A C 1
ATOM 7643 O O . ASP A 1 956 ? -13.174 17.055 27.333 1.00 96.62 956 ASP A O 1
ATOM 7647 N N . GLY A 1 957 ? -15.068 16.053 27.988 1.00 94.50 957 GLY A N 1
ATOM 7648 C CA . GLY A 1 957 ? -15.981 16.850 27.159 1.00 94.50 957 GLY A CA 1
ATOM 7649 C C . GLY A 1 957 ? -16.002 16.511 25.660 1.00 94.50 957 GLY A C 1
ATOM 7650 O O . GLY A 1 957 ? -16.871 17.018 24.948 1.00 94.50 957 GLY A O 1
ATOM 7651 N N . LYS A 1 958 ? -15.111 15.640 25.170 1.00 97.38 958 LYS A N 1
ATOM 7652 C CA . LYS A 1 958 ? -15.098 15.152 23.778 1.00 97.38 958 LYS A CA 1
ATOM 7653 C C . LYS A 1 958 ? -15.872 13.847 23.638 1.00 97.38 958 LYS A C 1
ATOM 7655 O O . LYS A 1 958 ? -15.867 13.040 24.559 1.00 97.38 958 LYS A O 1
ATOM 7660 N N . GLU A 1 959 ? -16.466 13.595 22.472 1.00 97.81 959 GLU A N 1
ATOM 7661 C CA . GLU A 1 959 ? -17.078 12.295 22.158 1.00 97.81 959 GLU A CA 1
ATOM 7662 C C . GLU A 1 959 ? -16.074 11.152 22.368 1.00 97.81 959 GLU A C 1
ATOM 7664 O O . GLU A 1 959 ? -14.949 11.196 21.860 1.00 97.81 959 GLU A O 1
ATOM 7669 N N . ALA A 1 960 ? -16.473 10.132 23.130 1.00 97.62 960 ALA A N 1
ATOM 7670 C CA . ALA A 1 960 ? -15.558 9.133 23.680 1.00 97.62 960 ALA A CA 1
ATOM 7671 C C . ALA A 1 960 ? -14.791 8.373 22.596 1.00 97.62 960 ALA A C 1
ATOM 7673 O O . ALA A 1 960 ? -13.583 8.167 22.719 1.00 97.62 960 ALA A O 1
ATOM 7674 N N . ARG A 1 961 ? -15.470 7.992 21.504 1.00 97.06 961 ARG A N 1
ATOM 7675 C CA . ARG A 1 961 ? -14.808 7.314 20.385 1.00 97.06 961 ARG A CA 1
ATOM 7676 C C . ARG A 1 961 ? -13.770 8.222 19.736 1.00 97.06 961 ARG A C 1
ATOM 7678 O O . ARG A 1 961 ? -12.630 7.803 19.594 1.00 97.06 961 ARG A O 1
ATOM 7685 N N . GLN A 1 962 ? -14.129 9.466 19.415 1.00 96.94 962 GLN A N 1
ATOM 7686 C CA . GLN A 1 962 ? -13.190 10.417 18.815 1.00 96.94 962 GLN A CA 1
ATOM 7687 C C . GLN A 1 962 ? -11.975 10.651 19.719 1.00 96.94 962 GLN A C 1
ATOM 7689 O O . GLN A 1 962 ? -10.848 10.616 19.238 1.00 96.94 962 GLN A O 1
ATOM 7694 N N . TYR A 1 963 ? -12.186 10.808 21.031 1.00 97.44 963 TYR A N 1
ATOM 7695 C CA . TYR A 1 963 ? -11.094 10.930 22.000 1.00 97.44 963 TYR A CA 1
ATOM 7696 C C . TYR A 1 963 ? -10.124 9.743 21.913 1.00 97.44 963 TYR A C 1
ATOM 7698 O O . TYR A 1 963 ? -8.909 9.931 21.870 1.00 97.44 963 TYR A O 1
ATOM 7706 N N . LEU A 1 964 ? -10.644 8.513 21.889 1.00 97.88 964 LEU A N 1
ATOM 7707 C CA . LEU A 1 964 ? -9.815 7.308 21.852 1.00 97.88 964 LEU A CA 1
ATOM 7708 C C . LEU A 1 964 ? -9.124 7.111 20.498 1.00 97.88 964 LEU A C 1
ATOM 7710 O O . LEU A 1 964 ? -7.979 6.664 20.483 1.00 97.88 964 LEU A O 1
ATOM 7714 N N . GLU A 1 965 ? -9.758 7.480 19.383 1.00 96.44 965 GLU A N 1
ATOM 7715 C CA . GLU A 1 965 ? -9.115 7.452 18.061 1.00 96.44 965 GLU A CA 1
ATOM 7716 C C . GLU A 1 965 ? -8.006 8.514 17.936 1.00 96.44 965 GLU A C 1
ATOM 7718 O O . GLU A 1 965 ? -6.931 8.217 17.413 1.00 96.44 965 GLU A O 1
ATOM 7723 N N . ASP A 1 966 ? -8.192 9.715 18.495 1.00 95.88 966 ASP A N 1
ATOM 7724 C CA . ASP A 1 966 ? -7.133 10.736 18.564 1.00 95.88 966 ASP A CA 1
ATOM 7725 C C . ASP A 1 966 ? -5.929 10.214 19.368 1.00 95.88 966 ASP A C 1
ATOM 7727 O O . ASP A 1 966 ? -4.771 10.379 18.974 1.00 95.88 966 ASP A O 1
ATOM 7731 N N . ARG A 1 967 ? -6.194 9.528 20.489 1.00 95.19 967 ARG A N 1
ATOM 7732 C CA . ARG A 1 967 ? -5.153 8.884 21.306 1.00 95.19 967 ARG A CA 1
ATOM 7733 C C . ARG A 1 967 ? -4.489 7.713 20.590 1.00 95.19 967 ARG A C 1
ATOM 7735 O O . ARG A 1 967 ? -3.287 7.520 20.760 1.00 95.19 967 ARG A O 1
ATOM 7742 N N . ALA A 1 968 ? -5.236 6.946 19.800 1.00 95.62 968 ALA A N 1
ATOM 7743 C CA . ALA A 1 968 ? -4.695 5.873 18.973 1.00 95.62 968 ALA A CA 1
ATOM 7744 C C . ALA A 1 968 ? -3.706 6.421 17.942 1.00 95.62 968 ALA A C 1
ATOM 7746 O O . ALA A 1 968 ? -2.599 5.893 17.829 1.00 95.62 968 ALA A O 1
ATOM 7747 N N . LYS A 1 969 ? -4.072 7.512 17.258 1.00 94.31 969 LYS A N 1
ATOM 7748 C CA . LYS A 1 969 ? -3.195 8.202 16.310 1.00 94.31 969 LYS A CA 1
ATOM 7749 C C . LYS A 1 969 ? -1.936 8.729 16.997 1.00 94.31 969 LYS A C 1
ATOM 7751 O O . LYS A 1 969 ? -0.839 8.389 16.579 1.00 94.31 969 LYS A O 1
ATOM 7756 N N . ALA A 1 970 ? -2.081 9.440 18.115 1.00 92.75 970 ALA A N 1
ATOM 7757 C CA . ALA A 1 970 ? -0.927 9.919 18.873 1.00 92.75 970 ALA A CA 1
ATOM 7758 C C . ALA A 1 970 ? -0.008 8.767 19.325 1.00 92.75 970 ALA A C 1
ATOM 7760 O O . ALA A 1 970 ? 1.212 8.879 19.253 1.00 92.75 970 ALA A O 1
ATOM 7761 N N . ARG A 1 971 ? -0.574 7.625 19.749 1.00 91.06 971 ARG A N 1
ATOM 7762 C CA . ARG A 1 971 ? 0.218 6.444 20.126 1.00 91.06 971 ARG A CA 1
ATOM 7763 C C . ARG A 1 971 ? 0.936 5.808 18.933 1.00 91.06 971 ARG A C 1
ATOM 7765 O O . ARG A 1 971 ? 1.995 5.219 19.126 1.00 91.06 971 ARG A O 1
ATOM 7772 N N . TRP A 1 972 ? 0.358 5.883 17.740 1.00 92.69 972 TRP A N 1
ATOM 7773 C CA . TRP A 1 972 ? 1.012 5.443 16.512 1.00 92.69 972 TRP A CA 1
ATOM 7774 C C . TRP A 1 972 ? 2.188 6.359 16.152 1.00 92.69 972 TRP A C 1
ATOM 7776 O O . TRP A 1 972 ? 3.287 5.869 15.891 1.00 92.69 972 TRP A O 1
ATOM 7786 N N . ASP A 1 973 ? 1.979 7.672 16.248 1.00 89.44 973 ASP A N 1
ATOM 7787 C CA . ASP A 1 973 ? 2.987 8.694 15.951 1.00 89.44 973 ASP A CA 1
ATOM 7788 C C . ASP A 1 973 ? 4.192 8.632 16.921 1.00 89.44 973 ASP A C 1
ATOM 7790 O O . ASP A 1 973 ? 5.309 8.954 16.525 1.00 89.44 973 ASP A O 1
ATOM 7794 N N . GLU A 1 974 ? 4.006 8.141 18.160 1.00 88.62 974 GLU A N 1
ATOM 7795 C CA . GLU A 1 974 ? 5.093 7.863 19.127 1.00 88.62 974 GLU A CA 1
ATOM 7796 C C . GLU A 1 974 ? 6.125 6.820 18.620 1.00 88.62 974 GLU A C 1
ATOM 7798 O O . GLU A 1 974 ? 7.232 6.746 19.157 1.00 88.62 974 GLU A O 1
ATOM 7803 N N . GLY A 1 975 ? 5.786 5.993 17.623 1.00 90.25 975 GLY A N 1
ATOM 7804 C CA . GLY A 1 975 ? 6.686 4.989 17.047 1.00 90.25 975 GLY A CA 1
ATOM 7805 C C . GLY A 1 975 ? 6.838 3.681 17.846 1.00 90.25 975 GLY A C 1
ATOM 7806 O O . GLY A 1 975 ? 6.218 3.457 18.891 1.00 90.25 975 GLY A O 1
ATOM 7807 N N . GLY A 1 976 ? 7.646 2.759 17.305 1.00 89.25 976 GLY A N 1
ATOM 7808 C CA . GLY A 1 976 ? 7.954 1.438 17.890 1.00 89.25 976 GLY A CA 1
ATOM 7809 C C . GLY A 1 976 ? 6.833 0.385 17.848 1.00 89.25 976 GLY A C 1
ATOM 7810 O O . GLY A 1 976 ? 6.994 -0.729 18.352 1.00 89.25 976 GLY A O 1
ATOM 7811 N N . ILE A 1 977 ? 5.679 0.707 17.265 1.00 92.06 977 ILE A N 1
ATOM 7812 C CA . ILE A 1 977 ? 4.593 -0.248 17.011 1.00 92.06 977 ILE A CA 1
ATOM 7813 C C . ILE A 1 977 ? 4.586 -0.589 15.518 1.00 92.06 977 ILE A C 1
ATOM 7815 O O . ILE A 1 977 ? 4.801 0.311 14.724 1.00 92.06 977 ILE A O 1
ATOM 7819 N N . SER A 1 978 ? 4.342 -1.851 15.138 1.00 93.88 978 SER A N 1
ATOM 7820 C CA . SER A 1 978 ? 4.333 -2.279 13.723 1.00 93.88 978 SER A CA 1
ATOM 7821 C C . SER A 1 978 ? 3.122 -1.824 12.900 1.00 93.88 978 SER A C 1
ATOM 7823 O O . SER A 1 978 ? 3.264 -1.592 11.703 1.00 93.88 978 SER A O 1
ATOM 7825 N N . GLY A 1 979 ? 1.939 -1.692 13.513 1.00 92.19 979 GLY A N 1
ATOM 7826 C CA . GLY A 1 979 ? 0.719 -1.296 12.805 1.00 92.19 979 GLY A CA 1
ATOM 7827 C C . GLY A 1 979 ? -0.257 -0.441 13.630 1.00 92.19 979 GLY A C 1
ATOM 7828 O O . GLY A 1 979 ? -0.309 -0.554 14.865 1.00 92.19 979 GLY A O 1
ATOM 7829 N N . PRO A 1 980 ? -1.069 0.407 12.970 1.00 94.00 980 PRO A N 1
ATOM 7830 C CA . PRO A 1 980 ? -1.957 1.365 13.634 1.00 94.00 980 PRO A CA 1
ATOM 7831 C C . PRO A 1 980 ? -3.053 0.689 14.470 1.00 94.00 980 PRO A C 1
ATOM 7833 O O . PRO A 1 980 ? -3.413 1.177 15.542 1.00 94.00 980 PRO A O 1
ATOM 7836 N N . GLN A 1 981 ? -3.537 -0.484 14.063 1.00 94.69 981 GLN A N 1
ATOM 7837 C CA . GLN A 1 981 ? -4.499 -1.279 14.833 1.00 94.69 981 GLN A CA 1
ATOM 7838 C C . GLN A 1 981 ? -3.966 -1.692 16.212 1.00 94.69 981 GLN A C 1
ATOM 7840 O O . GLN A 1 981 ? -4.722 -1.730 17.189 1.00 94.69 981 GLN A O 1
ATOM 7845 N N . ARG A 1 982 ? -2.653 -1.928 16.335 1.00 94.12 982 ARG A N 1
ATOM 7846 C CA . ARG A 1 982 ? -2.024 -2.197 17.629 1.00 94.12 982 ARG A CA 1
ATOM 7847 C C . ARG A 1 982 ? -1.971 -0.931 18.484 1.00 94.12 982 ARG A C 1
ATOM 7849 O O . ARG A 1 982 ? -2.286 -0.994 19.668 1.00 94.12 982 ARG A O 1
ATOM 7856 N N . ALA A 1 983 ? -1.642 0.226 17.915 1.00 94.19 983 ALA A N 1
ATOM 7857 C CA . ALA A 1 983 ? -1.714 1.494 18.649 1.00 94.19 983 ALA A CA 1
ATOM 7858 C C . ALA A 1 983 ? -3.146 1.784 19.140 1.00 94.19 983 ALA A C 1
ATOM 7860 O O . ALA A 1 983 ? -3.349 2.159 20.299 1.00 94.19 983 ALA A O 1
ATOM 7861 N N . ARG A 1 984 ? -4.142 1.492 18.296 1.00 95.31 984 ARG A N 1
ATOM 7862 C CA . ARG A 1 984 ? -5.562 1.619 18.622 1.00 95.31 984 ARG A CA 1
ATOM 7863 C C . ARG A 1 984 ? -5.979 0.750 19.799 1.00 95.31 984 ARG A C 1
ATOM 7865 O O . ARG A 1 984 ? -6.581 1.273 20.733 1.00 95.31 984 ARG A O 1
ATOM 7872 N N . ILE A 1 985 ? -5.628 -0.539 19.831 1.00 94.06 985 ILE A N 1
ATOM 7873 C CA . ILE A 1 985 ? -6.009 -1.376 20.982 1.00 94.06 985 ILE A CA 1
ATOM 7874 C C . ILE A 1 985 ? -5.388 -0.854 22.288 1.00 94.06 985 ILE A C 1
ATOM 7876 O O . ILE A 1 985 ? -6.072 -0.825 23.306 1.00 94.06 985 ILE A O 1
ATOM 7880 N N . PHE A 1 986 ? -4.150 -0.344 22.275 1.00 93.06 986 PHE A N 1
ATOM 7881 C CA . PHE A 1 986 ? -3.555 0.275 23.468 1.00 93.06 986 PHE A CA 1
ATOM 7882 C C . PHE A 1 986 ? -4.339 1.499 23.956 1.00 93.06 986 PHE A C 1
ATOM 7884 O O . PHE A 1 986 ? -4.557 1.618 25.161 1.00 93.06 986 PHE A O 1
ATOM 7891 N N . ALA A 1 987 ? -4.797 2.368 23.049 1.00 94.94 987 ALA A N 1
ATOM 7892 C CA . ALA A 1 987 ? -5.578 3.553 23.411 1.00 94.94 987 ALA A CA 1
ATOM 7893 C C . ALA A 1 987 ? -6.896 3.197 24.119 1.00 94.94 987 ALA A C 1
ATOM 7895 O O . ALA A 1 987 ? -7.285 3.867 25.071 1.00 94.94 987 ALA A O 1
ATOM 7896 N N . TYR A 1 988 ? -7.547 2.106 23.709 1.00 95.69 988 TYR A N 1
ATOM 7897 C CA . TYR A 1 988 ? -8.773 1.619 24.348 1.00 95.69 988 TYR A CA 1
ATOM 7898 C C . TYR A 1 988 ? -8.513 0.850 25.648 1.00 95.69 988 TYR A C 1
ATOM 7900 O O . TYR A 1 988 ? -9.327 0.894 26.568 1.00 95.69 988 TYR A O 1
ATOM 7908 N N . ARG A 1 989 ? -7.404 0.110 25.738 1.00 93.94 989 ARG A N 1
ATOM 7909 C CA . ARG A 1 989 ? -7.104 -0.749 26.895 1.00 93.94 989 ARG A CA 1
ATOM 7910 C C . ARG A 1 989 ? -6.461 0.004 28.051 1.00 93.94 989 ARG A C 1
ATOM 7912 O O . ARG A 1 989 ? -6.680 -0.379 29.194 1.00 93.94 989 ARG A O 1
ATOM 7919 N N . ILE A 1 990 ? -5.721 1.068 27.756 1.00 93.19 990 ILE A N 1
ATOM 7920 C CA . ILE A 1 990 ? -5.097 1.963 28.735 1.00 93.19 990 ILE A CA 1
ATOM 7921 C C . ILE A 1 990 ? -5.541 3.403 28.414 1.00 93.19 990 ILE A C 1
ATOM 7923 O O . ILE A 1 990 ? -4.718 4.237 28.020 1.00 93.19 990 ILE A O 1
ATOM 7927 N N . PRO A 1 991 ? -6.853 3.695 28.491 1.00 92.88 991 PRO A N 1
ATOM 7928 C CA . PRO A 1 991 ? -7.373 5.024 28.208 1.00 92.88 991 PRO A CA 1
ATOM 7929 C C . PRO A 1 991 ? -6.910 6.006 29.287 1.00 92.88 991 PRO A C 1
ATOM 7931 O O . PRO A 1 991 ? -6.502 5.588 30.367 1.00 92.88 991 PRO A O 1
ATOM 7934 N N . LEU A 1 992 ? -7.000 7.314 29.021 1.00 92.94 992 LEU A N 1
ATOM 7935 C CA . LEU A 1 992 ? -6.686 8.357 30.017 1.00 92.94 992 LEU A CA 1
ATOM 7936 C C . LEU A 1 992 ? -5.236 8.305 30.542 1.00 92.94 992 LEU A C 1
ATOM 7938 O O . LEU A 1 992 ? -4.923 8.787 31.629 1.00 92.94 992 LEU A O 1
ATOM 7942 N N . ARG A 1 993 ? -4.335 7.703 29.757 1.00 91.25 993 ARG A N 1
ATOM 7943 C CA . ARG A 1 993 ? -2.922 7.558 30.097 1.00 91.25 993 ARG A CA 1
ATOM 7944 C C . ARG A 1 993 ? -2.248 8.928 30.222 1.00 91.25 993 ARG A C 1
ATOM 7946 O O . ARG A 1 993 ? -2.260 9.708 29.267 1.00 91.25 993 ARG A O 1
ATOM 7953 N N . SER A 1 994 ? -1.595 9.163 31.354 1.00 90.12 994 SER A N 1
ATOM 7954 C CA . SER A 1 994 ? -0.883 10.396 31.691 1.00 90.12 994 SER A CA 1
ATOM 7955 C C . SER A 1 994 ? 0.517 10.126 32.238 1.00 90.12 994 SER A C 1
ATOM 7957 O O . SER A 1 994 ? 0.769 9.068 32.798 1.00 90.12 994 SER A O 1
ATOM 7959 N N . GLU A 1 995 ? 1.427 11.085 32.100 1.00 91.06 995 GLU A N 1
ATOM 7960 C CA . GLU A 1 995 ? 2.721 11.092 32.803 1.00 91.06 995 GLU A CA 1
ATOM 7961 C C . GLU A 1 995 ? 2.588 11.641 34.235 1.00 91.06 995 GLU A C 1
ATOM 7963 O O . GLU A 1 995 ? 3.409 11.346 35.100 1.00 91.06 995 GLU A O 1
ATOM 7968 N N . ASN A 1 996 ? 1.506 12.373 34.515 1.00 92.81 996 ASN A N 1
ATOM 7969 C CA . ASN A 1 996 ? 1.215 12.941 35.823 1.00 92.81 996 ASN A CA 1
ATOM 7970 C C . ASN A 1 996 ? 0.333 11.979 36.623 1.00 92.81 996 ASN A C 1
ATOM 7972 O O . ASN A 1 996 ? -0.857 11.814 36.336 1.00 92.81 996 ASN A O 1
ATOM 7976 N N . LYS A 1 997 ? 0.912 11.367 37.659 1.00 95.19 997 LYS A N 1
ATOM 7977 C CA . LYS A 1 997 ? 0.144 10.610 38.652 1.00 95.19 997 LYS A CA 1
ATOM 7978 C C . LYS A 1 997 ? -0.885 11.526 39.321 1.00 95.19 997 LYS A C 1
ATOM 7980 O O . LYS A 1 997 ? -0.557 12.659 39.670 1.00 95.19 997 LYS A O 1
ATOM 7985 N N . GLY A 1 998 ? -2.111 11.046 39.503 1.00 94.81 998 GLY A N 1
ATOM 7986 C CA . GLY A 1 998 ? -3.190 11.837 40.094 1.00 94.81 998 GLY A CA 1
ATOM 7987 C C . GLY A 1 998 ? -3.938 12.729 39.099 1.00 94.81 998 GLY A C 1
ATOM 7988 O O . GLY A 1 998 ? -4.789 13.514 39.519 1.00 94.81 998 GLY A O 1
ATOM 7989 N N . GLN A 1 999 ? -3.645 12.651 37.790 1.00 96.56 999 GLN A N 1
ATOM 7990 C CA . GLN A 1 999 ? -4.395 13.427 36.801 1.00 96.56 999 GLN A CA 1
ATOM 7991 C C . GLN A 1 999 ? -5.872 13.019 36.802 1.00 96.56 999 GLN A C 1
ATOM 7993 O O . GLN A 1 999 ? -6.202 11.842 36.666 1.00 96.56 999 GLN A O 1
ATOM 7998 N N . LYS A 1 1000 ? -6.750 14.015 36.925 1.00 96.94 1000 LYS A N 1
ATOM 7999 C CA . LYS A 1 1000 ? -8.202 13.846 36.905 1.00 96.94 1000 LYS A CA 1
ATOM 8000 C C . LYS A 1 1000 ? -8.754 13.948 35.487 1.00 96.94 1000 LYS A C 1
ATOM 8002 O O . LYS A 1 1000 ? -8.295 14.774 34.698 1.00 96.94 1000 LYS A O 1
ATOM 8007 N N . HIS A 1 1001 ? -9.764 13.137 35.209 1.00 96.75 1001 HIS A N 1
ATOM 8008 C CA . HIS A 1 1001 ? -10.492 13.079 33.949 1.00 96.75 1001 HIS A CA 1
ATOM 8009 C C . HIS A 1 1001 ? -11.989 12.980 34.216 1.00 96.75 1001 HIS A C 1
ATOM 8011 O O . HIS A 1 1001 ? -12.405 12.320 35.168 1.00 96.75 1001 HIS A O 1
ATOM 8017 N N . THR A 1 1002 ? -12.804 13.581 33.355 1.00 97.94 1002 THR A N 1
ATOM 8018 C CA . THR A 1 1002 ? -14.267 13.464 33.440 1.00 97.94 1002 THR A CA 1
ATOM 8019 C C . THR A 1 1002 ? -14.761 12.509 32.366 1.00 97.94 1002 THR A C 1
ATOM 8021 O O . THR A 1 1002 ? -14.528 12.727 31.177 1.00 97.94 1002 THR A O 1
ATOM 8024 N N . VAL A 1 1003 ? -15.463 11.453 32.772 1.00 97.88 1003 VAL A N 1
ATOM 8025 C CA . VAL A 1 1003 ? -16.066 10.471 31.868 1.00 97.88 1003 VAL A CA 1
ATOM 8026 C C . VAL A 1 1003 ? -17.582 10.514 32.013 1.00 97.88 1003 VAL A C 1
ATOM 8028 O O . VAL A 1 1003 ? -18.116 10.210 33.077 1.00 97.88 1003 VAL A O 1
ATOM 8031 N N . THR A 1 1004 ? -18.276 10.857 30.932 1.00 98.12 1004 THR A N 1
ATOM 8032 C CA . THR A 1 1004 ? -19.742 10.849 30.871 1.00 98.12 1004 THR A CA 1
ATOM 8033 C C . THR A 1 1004 ? -20.219 9.480 30.409 1.00 98.12 1004 THR A C 1
ATOM 8035 O O . THR A 1 1004 ? -19.884 9.043 29.303 1.00 98.12 1004 THR A O 1
ATOM 8038 N N . VAL A 1 1005 ? -21.030 8.809 31.223 1.00 97.38 1005 VAL A N 1
ATOM 8039 C CA . VAL A 1 1005 ? -21.581 7.477 30.934 1.00 97.38 1005 VAL A CA 1
ATOM 8040 C C . VAL A 1 1005 ? -23.104 7.471 30.916 1.00 97.38 1005 VAL A C 1
ATOM 8042 O O . VAL A 1 1005 ? -23.734 8.347 31.503 1.00 97.38 1005 VAL A O 1
ATOM 8045 N N . ILE A 1 1006 ? -23.705 6.465 30.278 1.00 96.00 1006 ILE A N 1
ATOM 8046 C CA . ILE A 1 1006 ? -25.138 6.177 30.417 1.00 96.00 1006 ILE A CA 1
ATOM 8047 C C . ILE A 1 1006 ? -25.347 5.207 31.579 1.00 96.00 1006 ILE A C 1
ATOM 8049 O O . ILE A 1 1006 ? -24.995 4.033 31.479 1.00 96.00 1006 ILE A O 1
ATOM 8053 N N . ALA A 1 1007 ? -25.962 5.690 32.655 1.00 90.25 1007 ALA A N 1
ATOM 8054 C CA . ALA A 1 1007 ? -26.381 4.893 33.803 1.00 90.25 1007 ALA A CA 1
ATOM 8055 C C . ALA A 1 1007 ? -27.888 5.077 34.021 1.00 90.25 1007 ALA A C 1
ATOM 8057 O O . ALA A 1 1007 ? -28.374 6.205 34.058 1.00 90.25 1007 ALA A O 1
ATOM 8058 N N . GLU A 1 1008 ? -28.636 3.972 34.109 1.00 87.00 1008 GLU A N 1
ATOM 8059 C CA . GLU A 1 1008 ? -30.101 3.983 34.298 1.00 87.00 1008 GLU A CA 1
ATOM 8060 C C . GLU A 1 1008 ? -30.844 4.897 33.295 1.00 87.00 1008 GLU A C 1
ATOM 8062 O O . GLU A 1 1008 ? -31.789 5.609 33.630 1.00 87.00 1008 GLU A O 1
ATOM 8067 N N . GLY A 1 1009 ? -30.378 4.915 32.040 1.00 87.81 1009 GLY A N 1
ATOM 8068 C CA . GLY A 1 1009 ? -30.961 5.721 30.962 1.00 87.81 1009 GLY A CA 1
ATOM 8069 C C . GLY A 1 1009 ? -30.632 7.219 31.008 1.00 87.81 1009 GLY A C 1
ATOM 8070 O O . GLY A 1 1009 ? -31.135 7.971 30.175 1.00 87.81 1009 GLY A O 1
ATOM 8071 N N . LYS A 1 1010 ? -29.786 7.672 31.940 1.00 92.56 1010 LYS A N 1
ATOM 8072 C CA . LYS A 1 1010 ? -29.364 9.075 32.071 1.00 92.56 1010 LYS A CA 1
ATOM 8073 C C . LYS A 1 1010 ? -27.859 9.223 31.871 1.00 92.56 1010 LYS A C 1
ATOM 8075 O O . LYS A 1 1010 ? -27.094 8.311 32.171 1.00 92.56 1010 LYS A O 1
ATOM 8080 N N . GLN A 1 1011 ? -27.436 10.386 31.375 1.00 96.69 1011 GLN A N 1
ATOM 8081 C CA . GLN A 1 1011 ? -26.020 10.749 31.348 1.00 96.69 1011 GLN A CA 1
ATOM 8082 C C . GLN A 1 1011 ? -25.559 11.143 32.752 1.00 96.69 1011 GLN A C 1
ATOM 8084 O O . GLN A 1 1011 ? -26.202 11.964 33.406 1.00 96.69 1011 GLN A O 1
ATOM 8089 N N . VAL A 1 1012 ? -24.459 10.545 33.200 1.00 96.75 1012 VAL A N 1
ATOM 8090 C CA . VAL A 1 1012 ? -23.831 10.806 34.497 1.00 96.75 1012 VAL A CA 1
ATOM 8091 C C . VAL A 1 1012 ? -22.345 11.048 34.273 1.00 96.75 1012 VAL A C 1
ATOM 8093 O O . VAL A 1 1012 ? -21.678 10.230 33.641 1.00 96.75 1012 VAL A O 1
ATOM 8096 N N . ASP A 1 1013 ? -21.833 12.152 34.809 1.00 97.44 1013 ASP A N 1
ATOM 8097 C CA . ASP A 1 1013 ? -20.405 12.457 34.806 1.00 97.44 1013 ASP A CA 1
ATOM 8098 C C . ASP A 1 1013 ? -19.719 11.793 36.000 1.00 97.44 1013 ASP A C 1
ATOM 8100 O O . ASP A 1 1013 ? -20.187 11.883 37.136 1.00 97.44 1013 ASP A O 1
ATOM 8104 N N . ILE A 1 1014 ? -18.603 11.120 35.733 1.00 96.44 1014 ILE A N 1
ATOM 8105 C CA . ILE A 1 1014 ? -17.783 10.436 36.730 1.00 96.44 1014 ILE A CA 1
ATOM 8106 C C . ILE A 1 1014 ? -16.364 10.985 36.630 1.00 96.44 1014 ILE A C 1
ATOM 8108 O O . ILE A 1 1014 ? -15.764 10.991 35.554 1.00 96.44 1014 ILE A O 1
ATOM 8112 N N . GLU A 1 1015 ? -15.822 11.441 37.756 1.00 96.88 1015 GLU A N 1
ATOM 8113 C CA . GLU A 1 1015 ? -14.416 11.824 37.853 1.00 96.88 1015 GLU A CA 1
ATOM 8114 C C . GLU A 1 1015 ? -13.557 10.575 38.080 1.00 96.88 1015 GLU A C 1
ATOM 8116 O O . GLU A 1 1015 ? -13.823 9.779 38.981 1.00 96.88 1015 GLU A O 1
ATOM 8121 N N . LEU A 1 1016 ? -12.528 10.405 37.254 1.00 95.56 1016 LEU A N 1
ATOM 8122 C CA . LEU A 1 1016 ? -11.554 9.324 37.347 1.00 95.56 1016 LEU A CA 1
ATOM 8123 C C . LEU A 1 1016 ? -10.151 9.883 37.521 1.00 95.56 1016 LEU A C 1
ATOM 8125 O O . LEU A 1 1016 ? -9.795 10.878 36.892 1.00 95.56 1016 LEU A O 1
ATOM 8129 N N . THR A 1 1017 ? -9.337 9.186 38.309 1.00 95.06 1017 THR A N 1
ATOM 8130 C CA . THR A 1 1017 ? -7.964 9.596 38.604 1.00 95.06 1017 THR A CA 1
ATOM 8131 C C . THR A 1 1017 ? -6.963 8.597 38.041 1.00 95.06 1017 THR A C 1
ATOM 8133 O O . THR A 1 1017 ? -7.061 7.394 38.281 1.00 95.06 1017 THR A O 1
ATOM 8136 N N . SER A 1 1018 ? -5.976 9.090 37.298 1.00 94.88 1018 SER A N 1
ATOM 8137 C CA . SER A 1 1018 ? -4.890 8.294 36.732 1.00 94.88 1018 SER A CA 1
ATOM 8138 C C .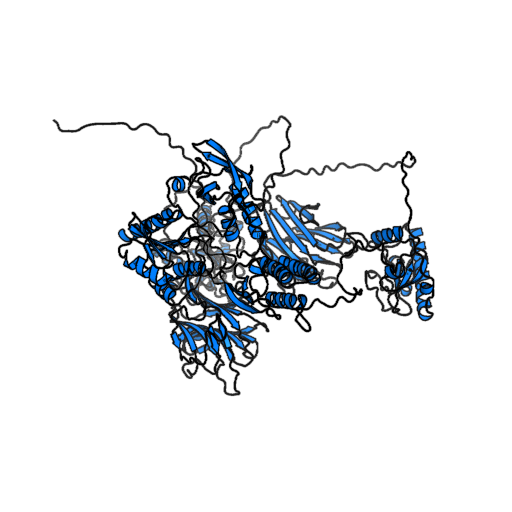 SER A 1 1018 ? -3.815 7.992 37.781 1.00 94.88 1018 SER A C 1
ATOM 8140 O O . SER A 1 1018 ? -2.781 8.657 37.834 1.00 94.88 1018 SER A O 1
ATOM 8142 N N . ASP A 1 1019 ? -4.067 6.977 38.613 1.00 93.69 1019 ASP A N 1
ATOM 8143 C CA . ASP A 1 1019 ? -3.192 6.579 39.732 1.00 93.69 1019 ASP A CA 1
ATOM 8144 C C . ASP A 1 1019 ? -2.522 5.209 39.566 1.00 93.69 1019 ASP A C 1
ATOM 8146 O O . ASP A 1 1019 ? -1.545 4.905 40.259 1.00 93.69 1019 ASP A O 1
ATOM 8150 N N . VAL A 1 1020 ? -3.014 4.379 38.643 1.00 91.50 1020 VAL A N 1
ATOM 8151 C CA . VAL A 1 1020 ? -2.488 3.032 38.400 1.00 91.50 1020 VAL A CA 1
ATOM 8152 C C . VAL A 1 1020 ? -1.382 3.106 37.360 1.00 91.50 1020 VAL A C 1
ATOM 8154 O O . VAL A 1 1020 ? -1.608 3.555 36.241 1.00 91.50 1020 VAL A O 1
ATOM 8157 N N . GLU A 1 1021 ? -0.184 2.635 37.698 1.00 92.44 1021 GLU A N 1
ATOM 8158 C CA . GLU A 1 1021 ? 0.920 2.556 36.740 1.00 92.44 1021 GLU A CA 1
ATOM 8159 C C . GLU A 1 1021 ? 0.586 1.567 35.605 1.00 92.44 1021 GLU A C 1
ATOM 8161 O O . GLU A 1 1021 ? 0.250 0.399 35.829 1.00 92.44 1021 GLU A O 1
ATOM 8166 N N . ALA A 1 1022 ? 0.686 2.031 34.364 1.00 88.69 1022 ALA A N 1
ATOM 8167 C CA . ALA A 1 1022 ? 0.430 1.269 33.154 1.00 88.69 1022 ALA A CA 1
ATOM 8168 C C . ALA A 1 1022 ? 1.589 0.302 32.866 1.00 88.69 1022 ALA A C 1
ATOM 8170 O O . ALA A 1 1022 ? 2.473 0.577 32.053 1.00 88.69 1022 ALA A O 1
ATOM 8171 N N . ARG A 1 1023 ? 1.576 -0.860 33.525 1.00 84.25 1023 ARG A N 1
ATOM 8172 C CA . ARG A 1 1023 ? 2.527 -1.953 33.271 1.00 84.25 1023 ARG A CA 1
ATOM 8173 C C . ARG A 1 1023 ? 1.938 -2.973 32.298 1.00 84.25 1023 ARG A C 1
ATOM 8175 O O . ARG A 1 1023 ? 0.949 -3.641 32.598 1.00 84.25 1023 ARG A O 1
ATOM 8182 N N . GLY A 1 1024 ? 2.568 -3.128 31.133 1.00 77.50 1024 GLY A N 1
ATOM 8183 C CA . GLY A 1 1024 ? 2.066 -4.005 30.072 1.00 77.50 1024 GLY A CA 1
ATOM 8184 C C . GLY A 1 1024 ? 0.767 -3.476 29.458 1.00 77.50 1024 GLY A C 1
ATOM 8185 O O . GLY A 1 1024 ? 0.599 -2.268 29.319 1.00 77.50 1024 GLY A O 1
ATOM 8186 N N . TRP A 1 1025 ? -0.145 -4.369 29.059 1.00 83.31 1025 TRP A N 1
ATOM 8187 C CA . TRP A 1 1025 ? -1.461 -3.958 28.561 1.00 83.31 1025 TRP A CA 1
ATOM 8188 C C . TRP A 1 1025 ? -2.601 -4.866 29.048 1.00 83.31 1025 TRP A C 1
ATOM 8190 O O . TRP A 1 1025 ? -2.446 -6.094 29.049 1.00 83.31 1025 TRP A O 1
ATOM 8200 N N . PRO A 1 1026 ? -3.749 -4.284 29.440 1.00 84.62 1026 PRO A N 1
ATOM 8201 C CA . PRO A 1 1026 ? -4.977 -5.002 29.773 1.00 84.62 1026 PRO A CA 1
ATOM 8202 C C . PRO A 1 1026 ? -5.516 -5.863 28.628 1.00 84.62 1026 PRO A C 1
ATOM 8204 O O . PRO A 1 1026 ? -5.880 -5.352 27.573 1.00 84.62 1026 PRO A O 1
ATOM 8207 N N . HIS A 1 1027 ? -5.626 -7.170 28.858 1.00 86.31 1027 HIS A N 1
ATOM 8208 C CA . HIS A 1 1027 ? -6.156 -8.146 27.893 1.00 86.31 1027 HIS A CA 1
ATOM 8209 C C . HIS A 1 1027 ? -7.127 -9.126 28.570 1.00 86.31 1027 HIS A C 1
ATOM 8211 O O . HIS A 1 1027 ? -7.102 -10.336 28.348 1.00 86.31 1027 HIS A O 1
ATOM 8217 N N . TRP A 1 1028 ? -7.965 -8.589 29.458 1.00 84.38 1028 TRP A N 1
ATOM 8218 C CA . TRP A 1 1028 ? -8.977 -9.344 30.195 1.00 84.38 1028 TRP A CA 1
ATOM 8219 C C . TRP A 1 1028 ? -10.278 -9.371 29.407 1.00 84.38 1028 TRP A C 1
ATOM 8221 O O . TRP A 1 1028 ? -11.145 -8.518 29.570 1.00 84.38 1028 TRP A O 1
ATOM 8231 N N . TYR A 1 1029 ? -10.382 -10.347 28.514 1.00 89.12 1029 TYR A N 1
ATOM 8232 C CA . TYR A 1 1029 ? -11.619 -10.631 27.801 1.00 89.12 1029 TYR A CA 1
ATOM 8233 C C . TYR A 1 1029 ? -12.600 -11.348 28.727 1.00 89.12 1029 TYR A C 1
ATOM 8235 O O . TYR A 1 1029 ? -12.192 -12.148 29.575 1.00 89.12 1029 TYR A O 1
ATOM 8243 N N . ASN A 1 1030 ? -13.892 -11.099 28.528 1.00 91.38 1030 ASN A N 1
ATOM 8244 C CA . ASN A 1 1030 ? -14.940 -11.873 29.175 1.00 91.38 1030 ASN A CA 1
ATOM 8245 C C . ASN A 1 1030 ? -14.978 -13.282 28.556 1.00 91.38 1030 ASN A C 1
ATOM 8247 O O . ASN A 1 1030 ? -15.536 -13.473 27.476 1.00 91.38 1030 ASN A O 1
ATOM 8251 N N . ARG A 1 1031 ? -14.261 -14.226 29.170 1.00 92.12 1031 ARG A N 1
ATOM 8252 C CA . ARG A 1 1031 ? -14.082 -15.603 28.684 1.00 92.12 1031 ARG A CA 1
ATOM 8253 C C . ARG A 1 1031 ? -15.034 -16.552 29.420 1.00 92.12 1031 ARG A C 1
ATOM 8255 O O . ARG A 1 1031 ? -15.419 -16.241 30.546 1.00 92.12 1031 ARG A O 1
ATOM 8262 N N . PRO A 1 1032 ? -15.341 -17.726 28.842 1.00 93.62 1032 PRO A N 1
ATOM 8263 C CA . PRO A 1 1032 ? -16.076 -18.773 29.543 1.00 93.62 1032 PRO A CA 1
ATOM 8264 C C . PRO A 1 1032 ? -15.427 -19.139 30.886 1.00 93.62 1032 PRO A C 1
ATOM 8266 O O . PRO A 1 1032 ? -14.201 -19.103 31.029 1.00 93.62 1032 PRO A O 1
ATOM 8269 N N . ALA A 1 1033 ? -16.254 -19.505 31.864 1.00 89.69 1033 ALA A N 1
ATOM 8270 C CA . ALA A 1 1033 ? -15.795 -19.985 33.164 1.00 89.69 1033 ALA A CA 1
ATOM 8271 C C . ALA A 1 1033 ? -15.236 -21.423 33.084 1.00 89.69 1033 ALA A C 1
ATOM 8273 O O . ALA A 1 1033 ? -15.479 -22.145 32.118 1.00 89.69 1033 ALA A O 1
ATOM 8274 N N . ASN A 1 1034 ? -14.526 -21.852 34.136 1.00 89.50 1034 ASN A N 1
ATOM 8275 C CA . ASN A 1 1034 ? -14.072 -23.239 34.341 1.00 89.50 1034 ASN A CA 1
ATOM 8276 C C . ASN A 1 1034 ? -13.185 -23.815 33.217 1.00 89.50 1034 ASN A C 1
ATOM 8278 O O . ASN A 1 1034 ? -13.305 -24.986 32.861 1.00 89.50 1034 ASN A O 1
ATOM 8282 N N . LEU A 1 1035 ? -12.288 -23.000 32.653 1.00 95.88 1035 LEU A N 1
ATOM 8283 C CA . LEU A 1 1035 ? -11.324 -23.461 31.650 1.00 95.88 1035 LEU A CA 1
ATOM 8284 C C . LEU A 1 1035 ? -10.334 -24.467 32.263 1.00 95.88 1035 LEU A C 1
ATOM 8286 O O . LEU A 1 1035 ? -9.703 -24.185 33.282 1.00 95.88 1035 LEU A O 1
ATOM 8290 N N . LYS A 1 1036 ? -10.166 -25.620 31.610 1.00 97.06 1036 LYS A N 1
ATOM 8291 C CA . LYS A 1 1036 ? -9.053 -26.550 31.844 1.00 97.06 1036 LYS A CA 1
ATOM 8292 C C . LYS A 1 1036 ? -7.790 -25.999 31.191 1.00 97.06 1036 LYS A C 1
ATOM 8294 O O . LYS A 1 1036 ? -7.884 -25.263 30.212 1.00 97.06 1036 LYS A O 1
ATOM 8299 N N . HIS A 1 1037 ? -6.619 -26.346 31.718 1.00 96.69 1037 HIS A N 1
ATOM 8300 C CA . HIS A 1 1037 ? -5.348 -25.779 31.275 1.00 96.69 1037 HIS A CA 1
ATOM 8301 C C . HIS A 1 1037 ? -4.309 -26.850 30.965 1.00 96.69 1037 HIS A C 1
ATOM 8303 O O . HIS A 1 1037 ? -4.033 -27.706 31.801 1.00 96.69 1037 HIS A O 1
ATOM 8309 N N . VAL A 1 1038 ? -3.681 -26.723 29.797 1.00 94.94 1038 VAL A N 1
ATOM 8310 C CA . VAL A 1 1038 ? -2.522 -27.516 29.373 1.00 94.94 1038 VAL A CA 1
ATOM 8311 C C . VAL A 1 1038 ? -1.498 -26.553 28.799 1.00 94.94 1038 VAL A C 1
ATOM 8313 O O . VAL A 1 1038 ? -1.646 -26.051 27.682 1.00 94.94 1038 VAL A O 1
ATOM 8316 N N . GLY A 1 1039 ? -0.483 -26.238 29.602 1.00 90.50 1039 GLY A N 1
ATOM 8317 C CA . GLY A 1 1039 ? 0.501 -25.216 29.260 1.00 90.50 1039 GLY A CA 1
ATOM 8318 C C . GLY A 1 1039 ? -0.157 -23.873 28.918 1.00 90.50 1039 GLY A C 1
ATOM 8319 O O . GLY A 1 1039 ? -0.871 -23.298 29.742 1.00 90.50 1039 GLY A O 1
ATOM 8320 N N . SER A 1 1040 ? 0.078 -23.367 27.704 1.00 88.94 1040 SER A N 1
ATOM 8321 C CA . SER A 1 1040 ? -0.492 -22.097 27.217 1.00 88.94 1040 SER A CA 1
ATOM 8322 C C . SER A 1 1040 ? -1.927 -22.188 26.681 1.00 88.94 1040 SER A C 1
ATOM 8324 O O . SER A 1 1040 ? -2.530 -21.148 26.386 1.00 88.94 1040 SER A O 1
ATOM 8326 N N . CYS A 1 1041 ? -2.478 -23.400 26.578 1.00 94.56 1041 CYS A N 1
ATOM 8327 C CA . CYS A 1 1041 ? -3.833 -23.665 26.109 1.00 94.56 1041 CYS A CA 1
ATOM 8328 C C . CYS A 1 1041 ? -4.822 -23.698 27.279 1.00 94.56 1041 CYS A C 1
ATOM 8330 O O . CYS A 1 1041 ? -4.604 -24.409 28.261 1.00 94.56 1041 CYS A O 1
ATOM 8332 N N . ALA A 1 1042 ? -5.917 -22.947 27.166 1.00 97.44 1042 ALA A N 1
ATOM 8333 C CA . ALA A 1 1042 ? -7.038 -22.999 28.097 1.00 97.44 1042 ALA A CA 1
ATOM 8334 C C . ALA A 1 1042 ? -8.311 -23.392 27.343 1.00 97.44 1042 ALA A C 1
ATOM 8336 O O . ALA A 1 1042 ? -8.609 -22.761 26.335 1.00 97.44 1042 ALA A O 1
ATOM 8337 N N . TYR A 1 1043 ? -9.070 -24.388 27.793 1.00 97.94 1043 TYR A N 1
ATOM 8338 C CA . TYR A 1 1043 ? -10.176 -24.930 27.000 1.00 97.94 1043 TYR A CA 1
ATOM 8339 C C . TYR A 1 1043 ? -11.378 -25.392 27.834 1.00 97.94 1043 TYR A C 1
ATOM 8341 O O . TYR A 1 1043 ? -11.259 -25.698 29.020 1.00 97.94 1043 TYR A O 1
ATOM 8349 N N . THR A 1 1044 ? -12.560 -25.430 27.222 1.00 97.94 1044 THR A N 1
ATOM 8350 C CA . THR A 1 1044 ? -13.807 -25.955 27.807 1.00 97.94 1044 THR A CA 1
ATOM 8351 C C . THR A 1 1044 ? -14.811 -26.325 26.706 1.00 97.94 1044 THR A C 1
ATOM 8353 O O . THR A 1 1044 ? -14.546 -26.075 25.532 1.00 97.94 1044 THR A O 1
ATOM 8356 N N . LYS A 1 1045 ? -15.969 -26.885 27.073 1.00 96.62 1045 LYS A N 1
ATOM 8357 C CA . LYS A 1 1045 ? -17.137 -27.025 26.192 1.00 96.62 1045 LYS A CA 1
ATOM 8358 C C . LYS A 1 1045 ? -18.230 -26.065 26.661 1.00 96.62 1045 LYS A C 1
ATOM 8360 O O . LYS A 1 1045 ? -18.566 -26.030 27.845 1.00 96.62 1045 LYS A O 1
ATOM 8365 N N . LEU A 1 1046 ? -18.740 -25.250 25.746 1.00 96.19 1046 LEU A N 1
ATOM 8366 C CA . LEU A 1 1046 ? -19.795 -24.275 26.005 1.00 96.19 1046 LEU A CA 1
ATOM 8367 C C . LEU A 1 1046 ? -21.153 -24.978 26.188 1.00 96.19 1046 LEU A C 1
ATOM 8369 O O . LEU A 1 1046 ? -21.332 -26.091 25.687 1.00 96.19 1046 LEU A O 1
ATOM 8373 N N . PRO A 1 1047 ? -22.144 -24.337 26.842 1.00 94.75 1047 PRO A N 1
ATOM 8374 C CA . PRO A 1 1047 ? -23.491 -24.901 26.988 1.00 94.75 1047 PRO A CA 1
ATOM 8375 C C . PRO A 1 1047 ? -24.183 -25.252 25.661 1.00 94.75 1047 PRO A C 1
ATOM 8377 O O . PRO A 1 1047 ? -25.032 -26.136 25.630 1.00 94.75 1047 PRO A O 1
ATOM 8380 N N . SER A 1 1048 ? -23.802 -24.598 24.560 1.00 94.12 1048 SER A N 1
ATOM 8381 C CA . SER A 1 1048 ? -24.264 -24.901 23.197 1.00 94.12 1048 SER A CA 1
ATOM 8382 C C . SER A 1 1048 ? -23.767 -26.251 22.650 1.00 94.12 1048 SER A C 1
ATOM 8384 O O . SER A 1 1048 ? -24.264 -26.725 21.627 1.00 94.12 1048 SER A O 1
ATOM 8386 N N . GLY A 1 1049 ? -22.788 -26.879 23.311 1.00 95.12 1049 GLY A N 1
ATOM 8387 C CA . GLY A 1 1049 ? -22.079 -28.068 22.831 1.00 95.12 1049 GLY A CA 1
ATOM 8388 C C . GLY A 1 1049 ? -20.866 -27.754 21.949 1.00 95.12 1049 GLY A C 1
ATOM 8389 O O . GLY A 1 1049 ? -20.215 -28.676 21.465 1.00 95.12 1049 GLY A O 1
ATOM 8390 N N . VAL A 1 1050 ? -20.544 -26.474 21.742 1.00 97.12 1050 VAL A N 1
ATOM 8391 C CA . VAL A 1 1050 ? -19.356 -26.025 21.001 1.00 97.12 1050 VAL A CA 1
ATOM 8392 C C . VAL A 1 1050 ? -18.115 -26.087 21.894 1.00 97.12 1050 VAL A C 1
ATOM 8394 O O . VAL A 1 1050 ? -18.142 -25.645 23.044 1.00 97.12 1050 VAL A O 1
ATOM 8397 N N . GLY A 1 1051 ? -17.009 -26.613 21.375 1.00 97.69 1051 GLY A N 1
ATOM 8398 C CA . GLY A 1 1051 ? -15.714 -26.569 22.049 1.00 97.69 1051 GLY A CA 1
ATOM 8399 C C . GLY A 1 1051 ? -15.107 -25.165 21.990 1.00 97.69 1051 GLY A C 1
ATOM 8400 O O . GLY A 1 1051 ? -15.199 -24.481 20.974 1.00 97.69 1051 GLY A O 1
ATOM 8401 N N . TYR A 1 1052 ? -14.469 -24.715 23.067 1.00 98.44 1052 TYR A N 1
ATOM 8402 C CA . TYR A 1 1052 ? -13.809 -23.411 23.142 1.00 98.44 1052 TYR A CA 1
ATOM 8403 C C . TYR A 1 1052 ? -12.369 -23.568 23.617 1.00 98.44 1052 TYR A C 1
ATOM 8405 O O . TYR A 1 1052 ? -12.116 -24.188 24.650 1.00 98.44 1052 TYR A O 1
ATOM 8413 N N . ILE A 1 1053 ? -11.437 -22.945 22.902 1.00 98.06 1053 ILE A N 1
ATOM 8414 C CA . ILE A 1 1053 ? -10.021 -22.852 23.250 1.00 98.06 1053 ILE A CA 1
ATOM 8415 C C . ILE A 1 1053 ? -9.619 -21.377 23.283 1.00 98.06 1053 ILE A C 1
ATOM 8417 O O . ILE A 1 1053 ? -9.952 -20.613 22.388 1.00 98.06 1053 ILE A O 1
ATOM 8421 N N . TYR A 1 1054 ? -8.841 -20.981 24.283 1.00 97.81 1054 TYR A N 1
ATOM 8422 C CA . TYR A 1 1054 ? -8.139 -19.708 24.354 1.00 97.81 1054 TYR A CA 1
ATOM 8423 C C . TYR A 1 1054 ? -6.629 -19.951 24.339 1.00 97.81 1054 TYR A C 1
ATOM 8425 O O . TYR A 1 1054 ? -6.095 -20.612 25.235 1.00 97.81 1054 TYR A O 1
ATOM 8433 N N . LEU A 1 1055 ? -5.935 -19.380 23.351 1.00 95.56 1055 LEU A N 1
ATOM 8434 C CA . LEU A 1 1055 ? -4.480 -19.489 23.213 1.00 95.56 1055 LEU A CA 1
ATOM 8435 C C . LEU A 1 1055 ? -3.836 -18.128 23.452 1.00 95.56 1055 LEU A C 1
ATOM 8437 O O . LEU A 1 1055 ? -3.899 -17.229 22.613 1.00 95.56 1055 LEU A O 1
ATOM 8441 N N . ARG A 1 1056 ? -3.167 -17.976 24.598 1.00 89.75 1056 ARG A N 1
ATOM 8442 C CA . ARG A 1 1056 ? -2.522 -16.705 24.968 1.00 89.75 1056 ARG A CA 1
ATOM 8443 C C . ARG A 1 1056 ? -1.143 -16.517 24.333 1.00 89.75 1056 ARG A C 1
ATOM 8445 O O . ARG A 1 1056 ? -0.665 -15.382 24.234 1.00 89.75 1056 ARG A O 1
ATOM 8452 N N . ARG A 1 1057 ? -0.458 -17.596 23.974 1.00 92.62 1057 ARG A N 1
ATOM 8453 C CA . ARG A 1 1057 ? 0.887 -17.594 23.379 1.00 92.62 1057 ARG A CA 1
ATOM 8454 C C . ARG A 1 1057 ? 1.007 -18.771 22.422 1.00 92.62 1057 ARG A C 1
ATOM 8456 O O . ARG A 1 1057 ? 0.133 -19.635 22.409 1.00 92.62 1057 ARG A O 1
ATOM 8463 N N . VAL A 1 1058 ? 2.086 -18.782 21.650 1.00 93.50 1058 VAL A N 1
ATOM 8464 C CA . VAL A 1 1058 ? 2.505 -19.952 20.877 1.00 93.50 1058 VAL A CA 1
ATOM 8465 C C . VAL A 1 1058 ? 3.815 -20.460 21.472 1.00 93.50 1058 VAL A C 1
ATOM 8467 O O . VAL A 1 1058 ? 4.799 -19.724 21.527 1.00 93.50 1058 VAL A O 1
ATOM 8470 N N . ASP A 1 1059 ? 3.817 -21.684 21.978 1.00 91.62 1059 ASP A N 1
ATOM 8471 C CA . ASP A 1 1059 ? 4.984 -22.337 22.567 1.00 91.62 1059 ASP A CA 1
ATOM 8472 C C . ASP A 1 1059 ? 4.916 -23.859 22.367 1.00 91.62 1059 ASP A C 1
ATOM 8474 O O . ASP A 1 1059 ? 3.947 -24.386 21.821 1.00 91.62 1059 ASP A O 1
ATOM 8478 N N . GLY A 1 1060 ? 5.942 -24.582 22.826 1.00 88.62 1060 GLY A N 1
ATOM 8479 C CA . GLY A 1 1060 ? 6.034 -26.036 22.643 1.00 88.62 1060 GLY A CA 1
ATOM 8480 C C . GLY A 1 1060 ? 4.899 -26.843 23.293 1.00 88.62 1060 GLY A C 1
ATOM 8481 O O . GLY A 1 1060 ? 4.771 -28.035 23.029 1.00 88.62 1060 GLY A O 1
ATOM 8482 N N . THR A 1 1061 ? 4.051 -26.223 24.126 1.00 91.94 1061 THR A N 1
ATOM 8483 C CA . THR A 1 1061 ? 2.873 -26.880 24.718 1.00 91.94 1061 THR A CA 1
ATOM 8484 C C . THR A 1 1061 ? 1.593 -26.651 23.919 1.00 91.94 1061 THR A C 1
ATOM 8486 O O . THR A 1 1061 ? 0.620 -27.378 24.113 1.00 91.94 1061 THR A O 1
ATOM 8489 N N . THR A 1 1062 ? 1.575 -25.688 22.991 1.00 92.44 1062 THR A N 1
ATOM 8490 C CA . THR A 1 1062 ? 0.370 -25.302 22.244 1.00 92.44 1062 THR A CA 1
ATOM 8491 C C . THR A 1 1062 ? -0.233 -26.484 21.482 1.00 92.44 1062 THR A C 1
ATOM 8493 O O . THR A 1 1062 ? -1.425 -26.755 21.617 1.00 92.44 1062 THR A O 1
ATOM 8496 N N . GLY A 1 1063 ? 0.579 -27.240 20.736 1.00 91.06 1063 GLY A N 1
ATOM 8497 C CA . GLY A 1 1063 ? 0.093 -28.403 19.984 1.00 91.06 1063 GLY A CA 1
ATOM 8498 C C . GLY A 1 1063 ? -0.413 -29.545 20.876 1.00 91.06 1063 GLY A C 1
ATOM 8499 O O . GLY A 1 1063 ? -1.360 -30.239 20.510 1.00 91.06 1063 GLY A O 1
ATOM 8500 N N . LEU A 1 1064 ? 0.187 -29.737 22.056 1.00 91.06 1064 LEU A N 1
ATOM 8501 C CA . LEU A 1 1064 ? -0.285 -30.713 23.044 1.00 91.06 1064 LEU A CA 1
ATOM 8502 C C . LEU A 1 1064 ? -1.650 -30.301 23.604 1.00 91.06 1064 LEU A C 1
ATOM 8504 O O . LEU A 1 1064 ? -2.578 -31.102 23.603 1.00 91.06 1064 LEU A O 1
ATOM 8508 N N . GLY A 1 1065 ? -1.783 -29.042 24.023 1.00 94.06 1065 GLY A N 1
ATOM 8509 C CA . GLY A 1 1065 ? -3.020 -28.538 24.608 1.00 94.06 1065 GLY A CA 1
ATOM 8510 C C . GLY A 1 1065 ? -4.197 -28.517 23.634 1.00 94.06 1065 GLY A C 1
ATOM 8511 O O . GLY A 1 1065 ? -5.321 -28.769 24.055 1.00 94.06 1065 GLY A O 1
ATOM 8512 N N . ILE A 1 1066 ? -3.961 -28.263 22.342 1.00 94.00 1066 ILE A N 1
ATOM 8513 C CA . ILE A 1 1066 ? -5.005 -28.379 21.309 1.00 94.00 1066 ILE A CA 1
ATOM 8514 C C . ILE A 1 1066 ? -5.467 -29.838 21.173 1.00 94.00 1066 ILE A C 1
ATOM 8516 O O . ILE A 1 1066 ? -6.666 -30.103 21.188 1.00 94.00 1066 ILE A O 1
ATOM 8520 N N . ARG A 1 1067 ? -4.527 -30.792 21.092 1.00 93.12 1067 ARG A N 1
ATOM 8521 C CA . ARG A 1 1067 ? -4.855 -32.227 21.011 1.00 93.12 1067 ARG A CA 1
ATOM 8522 C C . ARG A 1 1067 ? -5.650 -32.707 22.220 1.00 93.12 1067 ARG A C 1
ATOM 8524 O O . ARG A 1 1067 ? -6.635 -33.416 22.050 1.00 93.12 1067 ARG A O 1
ATOM 8531 N N . GLU A 1 1068 ? -5.242 -32.310 23.423 1.00 94.94 1068 GLU A N 1
ATOM 8532 C CA . GLU A 1 1068 ? -5.953 -32.690 24.643 1.00 94.94 1068 GLU A CA 1
ATOM 8533 C C . GLU A 1 1068 ? -7.354 -32.077 24.700 1.00 94.94 1068 GLU A C 1
ATOM 8535 O O . GLU A 1 1068 ? -8.301 -32.774 25.051 1.00 94.94 1068 GLU A O 1
ATOM 8540 N N . ALA A 1 1069 ? -7.512 -30.809 24.306 1.00 95.81 1069 ALA A N 1
ATOM 8541 C CA . ALA A 1 1069 ? -8.822 -30.168 24.256 1.00 95.81 1069 ALA A CA 1
ATOM 8542 C C . ALA A 1 1069 ? -9.797 -30.953 23.371 1.00 95.81 1069 ALA A C 1
ATOM 8544 O O . ALA A 1 1069 ? -10.924 -31.222 23.787 1.00 95.81 1069 ALA A O 1
ATOM 8545 N N . PHE A 1 1070 ? -9.343 -31.364 22.188 1.00 94.06 1070 PHE A N 1
ATOM 8546 C CA . PHE A 1 1070 ? -10.160 -32.133 21.254 1.00 94.06 1070 PHE A CA 1
ATOM 8547 C C . PHE A 1 1070 ? -10.452 -33.544 21.746 1.00 94.06 1070 PHE A C 1
ATOM 8549 O O . PHE A 1 1070 ? -11.578 -33.999 21.608 1.00 94.06 1070 PHE A O 1
ATOM 8556 N N . ALA A 1 1071 ? -9.482 -34.214 22.368 1.00 94.00 1071 ALA A N 1
ATOM 8557 C CA . ALA A 1 1071 ? -9.708 -35.528 22.965 1.00 94.00 1071 ALA A CA 1
ATOM 8558 C C . ALA A 1 1071 ? -10.676 -35.469 24.161 1.00 94.00 1071 ALA A C 1
ATOM 8560 O O . ALA A 1 1071 ? -11.431 -36.406 24.393 1.00 94.00 1071 ALA A O 1
ATOM 8561 N N . ALA A 1 1072 ? -10.662 -34.377 24.930 1.00 96.00 1072 ALA A N 1
ATOM 8562 C CA . ALA A 1 1072 ? -11.532 -34.203 26.090 1.00 96.00 1072 ALA A CA 1
ATOM 8563 C C . ALA A 1 1072 ? -12.999 -33.931 25.719 1.00 96.00 1072 ALA A C 1
ATOM 8565 O O . ALA A 1 1072 ? -13.879 -34.157 26.552 1.00 96.00 1072 ALA A O 1
ATOM 8566 N N . TYR A 1 1073 ? -13.246 -33.410 24.516 1.00 95.50 1073 TYR A N 1
ATOM 8567 C CA . TYR A 1 1073 ? -14.566 -33.049 23.998 1.00 95.50 1073 TYR A CA 1
ATOM 8568 C C . TYR A 1 1073 ? -14.679 -33.464 22.524 1.00 95.50 1073 TYR A C 1
ATOM 8570 O O . TYR A 1 1073 ? -14.894 -32.631 21.642 1.00 95.50 1073 TYR A O 1
ATOM 8578 N N . ASP A 1 1074 ? -14.491 -34.754 22.259 1.00 92.62 1074 ASP A N 1
ATOM 8579 C CA . ASP A 1 1074 ? -14.589 -35.351 20.921 1.00 92.62 1074 ASP A CA 1
ATOM 8580 C C . ASP A 1 1074 ? -16.008 -35.259 20.328 1.00 92.62 1074 ASP A C 1
ATOM 8582 O O . ASP A 1 1074 ? -16.180 -35.245 19.112 1.00 92.62 1074 ASP A O 1
ATOM 8586 N N . ASP A 1 1075 ? -17.009 -35.108 21.196 1.00 93.69 1075 ASP A N 1
ATOM 8587 C CA . ASP A 1 1075 ? -18.420 -34.883 20.883 1.00 93.69 1075 ASP A CA 1
ATOM 8588 C C . ASP A 1 1075 ? -18.787 -33.413 20.592 1.00 93.69 1075 ASP A C 1
ATOM 8590 O O . ASP A 1 1075 ? -19.966 -33.086 20.422 1.00 93.69 1075 ASP A O 1
ATOM 8594 N N . ALA A 1 1076 ? -17.816 -32.494 20.576 1.00 95.00 1076 ALA A N 1
ATOM 8595 C CA . ALA A 1 1076 ? -18.082 -31.081 20.323 1.00 95.00 1076 ALA A CA 1
ATOM 8596 C C . ALA A 1 1076 ? -18.641 -30.847 18.907 1.00 95.00 1076 ALA A C 1
ATOM 8598 O O . ALA A 1 1076 ? -18.097 -31.323 17.913 1.00 95.00 1076 ALA A O 1
ATOM 8599 N N . LYS A 1 1077 ? -19.679 -30.009 18.796 1.00 92.50 1077 LYS A N 1
ATOM 8600 C CA . LYS A 1 1077 ? -20.382 -29.706 17.525 1.00 92.50 1077 LYS A CA 1
ATOM 8601 C C . LYS A 1 1077 ? -19.587 -28.832 16.538 1.00 92.50 1077 LYS A C 1
ATOM 8603 O O . LYS A 1 1077 ? -20.102 -28.418 15.505 1.00 92.50 1077 LYS A O 1
ATOM 8608 N N . GLY A 1 1078 ? -18.359 -28.482 16.897 1.00 95.25 1078 GLY A N 1
ATOM 8609 C CA . GLY A 1 1078 ? -17.525 -27.476 16.254 1.00 95.25 1078 GLY A CA 1
ATOM 8610 C C . GLY A 1 1078 ? -16.663 -26.775 17.297 1.00 95.25 1078 GLY A C 1
ATOM 8611 O O . GLY A 1 1078 ? -16.879 -26.938 18.504 1.00 95.25 1078 GLY A O 1
ATOM 8612 N N . TRP A 1 1079 ? -15.687 -25.996 16.839 1.00 97.69 1079 TRP A N 1
ATOM 8613 C CA . TRP A 1 1079 ? -14.692 -25.383 17.720 1.00 97.69 1079 TRP A CA 1
ATOM 8614 C C . TRP A 1 1079 ? -14.556 -23.877 17.513 1.00 97.69 1079 TRP A C 1
ATOM 8616 O O . TRP A 1 1079 ? -14.537 -23.382 16.388 1.00 97.69 1079 TRP A O 1
ATOM 8626 N N . ILE A 1 1080 ? -14.408 -23.157 18.624 1.00 98.50 1080 ILE A N 1
ATOM 8627 C CA . ILE A 1 1080 ? -13.990 -21.757 18.676 1.00 98.50 1080 ILE A CA 1
ATOM 8628 C C . ILE A 1 1080 ? -12.567 -21.708 19.227 1.00 98.50 1080 ILE A C 1
ATOM 8630 O O . ILE A 1 1080 ? -12.327 -22.152 20.350 1.00 98.50 1080 ILE A O 1
ATOM 8634 N N . ILE A 1 1081 ? -11.633 -21.123 18.479 1.00 98.19 1081 ILE A N 1
ATOM 8635 C CA . ILE A 1 1081 ? -10.282 -20.823 18.966 1.00 98.19 1081 ILE A CA 1
ATOM 8636 C C . ILE A 1 1081 ? -10.110 -19.307 19.084 1.00 98.19 1081 ILE A C 1
ATOM 8638 O O . ILE A 1 1081 ? -10.068 -18.583 18.096 1.00 98.19 1081 ILE A O 1
ATOM 8642 N N . ASP A 1 1082 ? -9.996 -18.808 20.308 1.00 98.44 1082 ASP A N 1
ATOM 8643 C CA . ASP A 1 1082 ? -9.797 -17.396 20.614 1.00 98.44 1082 ASP A CA 1
ATOM 8644 C C . ASP A 1 1082 ? -8.300 -17.072 20.748 1.00 98.44 1082 ASP A C 1
ATOM 8646 O O . ASP A 1 1082 ? -7.612 -17.519 21.673 1.00 98.44 1082 ASP A O 1
ATOM 8650 N N . LEU A 1 1083 ? -7.805 -16.276 19.799 1.00 98.06 1083 LEU A N 1
ATOM 8651 C CA . LEU A 1 1083 ? -6.432 -15.783 19.701 1.00 98.06 1083 LEU A CA 1
ATOM 8652 C C . LEU A 1 1083 ? -6.302 -14.321 20.152 1.00 98.06 1083 LEU A C 1
ATOM 8654 O O . LEU A 1 1083 ? -5.238 -13.712 19.988 1.00 98.06 1083 LEU A O 1
ATOM 8658 N N . ARG A 1 1084 ? -7.354 -13.720 20.721 1.00 96.75 1084 ARG A N 1
ATOM 8659 C CA . ARG A 1 1084 ? -7.289 -12.336 21.192 1.00 96.75 1084 ARG A CA 1
ATOM 8660 C C . ARG A 1 1084 ? -6.238 -12.177 22.285 1.00 96.75 1084 ARG A C 1
ATOM 8662 O O . ARG A 1 1084 ? -6.166 -12.924 23.267 1.00 96.75 1084 ARG A O 1
ATOM 8669 N N . GLY A 1 1085 ? -5.384 -11.178 22.113 1.00 93.56 1085 GLY A N 1
ATOM 8670 C CA . GLY A 1 1085 ? -4.249 -10.952 23.006 1.00 93.56 1085 GLY A CA 1
ATOM 8671 C C . GLY A 1 1085 ? -3.110 -11.972 22.894 1.00 93.56 1085 GLY A C 1
ATOM 8672 O O . GLY A 1 1085 ? -2.238 -11.973 23.769 1.00 93.56 1085 GLY A O 1
ATOM 8673 N N . ASN A 1 1086 ? -3.087 -12.829 21.865 1.00 96.00 1086 ASN A N 1
ATOM 8674 C CA . ASN A 1 1086 ? -2.007 -13.795 21.675 1.00 96.00 1086 ASN A CA 1
ATOM 8675 C C . ASN A 1 1086 ? -0.670 -13.095 21.361 1.00 96.00 1086 ASN A C 1
ATOM 8677 O O . ASN A 1 1086 ? -0.520 -12.421 20.349 1.00 96.00 1086 ASN A O 1
ATOM 8681 N N . GLY A 1 1087 ? 0.333 -13.270 22.224 1.00 90.94 1087 GLY A N 1
ATOM 8682 C CA . GLY A 1 1087 ? 1.627 -12.580 22.096 1.00 90.94 1087 GLY A CA 1
ATOM 8683 C C . GLY A 1 1087 ? 2.603 -13.206 21.093 1.00 90.94 1087 GLY A C 1
ATOM 8684 O O . GLY A 1 1087 ? 3.728 -12.726 20.965 1.00 90.94 1087 GLY A O 1
ATOM 8685 N N . GLY A 1 1088 ? 2.215 -14.296 20.431 1.00 91.62 1088 GLY A N 1
ATOM 8686 C CA . GLY A 1 1088 ? 3.114 -15.136 19.648 1.00 91.62 1088 GLY A CA 1
ATOM 8687 C C . GLY A 1 1088 ? 4.092 -15.935 20.515 1.00 91.62 1088 GLY A C 1
ATOM 8688 O O . GLY A 1 1088 ? 3.845 -16.173 21.700 1.00 91.62 1088 GLY A O 1
ATOM 8689 N N . GLY A 1 1089 ? 5.195 -16.362 19.897 1.00 89.19 1089 GLY A N 1
ATOM 8690 C CA . GLY A 1 1089 ? 6.261 -17.155 20.508 1.00 89.19 1089 GLY A CA 1
ATOM 8691 C C . GLY A 1 1089 ? 6.905 -18.114 19.501 1.00 89.19 1089 GLY A C 1
ATOM 8692 O O . GLY A 1 1089 ? 7.119 -17.724 18.352 1.00 89.19 1089 GLY A O 1
ATOM 8693 N N . GLY A 1 1090 ? 7.259 -19.323 19.937 1.00 82.81 1090 GLY A N 1
ATOM 8694 C CA . GLY A 1 1090 ? 7.919 -20.330 19.098 1.00 82.81 1090 GLY A CA 1
ATOM 8695 C C . GLY A 1 1090 ? 6.911 -21.105 18.252 1.00 82.81 1090 GLY A C 1
ATOM 8696 O O . GLY A 1 1090 ? 5.933 -21.603 18.792 1.00 82.81 1090 GLY A O 1
ATOM 8697 N N . TYR A 1 1091 ? 7.150 -21.204 16.944 1.00 82.19 1091 TYR A N 1
ATOM 8698 C CA . TYR A 1 1091 ? 6.271 -21.894 15.995 1.00 82.19 1091 TYR A CA 1
ATOM 8699 C C . TYR A 1 1091 ? 6.991 -23.127 15.442 1.00 82.19 1091 TYR A C 1
ATOM 8701 O O . TYR A 1 1091 ? 7.890 -22.992 14.613 1.00 82.19 1091 TYR A O 1
ATOM 8709 N N . ASP A 1 1092 ? 6.653 -24.313 15.945 1.00 78.81 1092 ASP A N 1
ATOM 8710 C CA . ASP A 1 1092 ? 7.383 -25.551 15.659 1.00 78.81 1092 ASP A CA 1
ATOM 8711 C C . ASP A 1 1092 ? 6.643 -26.496 14.693 1.00 78.81 1092 ASP A C 1
ATOM 8713 O O . ASP A 1 1092 ? 5.501 -26.268 14.280 1.00 78.81 1092 ASP A O 1
ATOM 8717 N N . GLN A 1 1093 ? 7.325 -27.574 14.297 1.00 74.94 1093 GLN A N 1
ATOM 8718 C CA . GLN A 1 1093 ? 6.756 -28.584 13.404 1.00 74.94 1093 GLN A CA 1
ATOM 8719 C C . GLN A 1 1093 ? 5.628 -29.384 14.072 1.00 74.94 1093 GLN A C 1
ATOM 8721 O O . GLN A 1 1093 ? 4.700 -29.815 13.394 1.00 74.94 1093 GLN A O 1
ATOM 8726 N N . ALA A 1 1094 ? 5.670 -29.570 15.394 1.00 79.88 1094 ALA A N 1
ATOM 8727 C CA . ALA A 1 1094 ? 4.660 -30.343 16.107 1.00 79.88 1094 ALA A CA 1
ATOM 8728 C C . ALA A 1 1094 ? 3.297 -29.642 16.092 1.00 79.88 1094 ALA A C 1
ATOM 8730 O O . ALA A 1 1094 ? 2.277 -30.310 15.914 1.00 79.88 1094 ALA A O 1
ATOM 8731 N N . LEU A 1 1095 ? 3.279 -28.316 16.248 1.00 85.19 1095 LEU A N 1
ATOM 8732 C CA . LEU A 1 1095 ? 2.090 -27.489 16.073 1.00 85.19 1095 LEU A CA 1
ATOM 8733 C C . LEU A 1 1095 ? 1.587 -27.564 14.633 1.00 85.19 1095 LEU A C 1
ATOM 8735 O O . LEU A 1 1095 ? 0.399 -27.766 14.412 1.00 85.19 1095 LEU A O 1
ATOM 8739 N N . TYR A 1 1096 ? 2.485 -27.471 13.657 1.00 78.19 1096 TYR A N 1
ATOM 8740 C CA . TYR A 1 1096 ? 2.125 -27.547 12.244 1.00 78.19 1096 TYR A CA 1
ATOM 8741 C C . TYR A 1 1096 ? 1.386 -28.846 11.874 1.00 78.19 1096 TYR A C 1
ATOM 8743 O O . TYR A 1 1096 ? 0.360 -28.794 11.199 1.00 78.19 1096 TYR A O 1
ATOM 8751 N N . GLU A 1 1097 ? 1.841 -30.002 12.367 1.00 80.62 1097 GLU A N 1
ATOM 8752 C CA . GLU A 1 1097 ? 1.138 -31.272 12.132 1.00 80.62 1097 GLU A CA 1
ATOM 8753 C C . GLU A 1 1097 ? -0.228 -31.340 12.833 1.00 80.62 1097 GLU A C 1
ATOM 8755 O O . GLU A 1 1097 ? -1.136 -31.983 12.318 1.00 80.62 1097 GLU A O 1
ATOM 8760 N N . VAL A 1 1098 ? -0.416 -30.643 13.964 1.00 87.19 1098 VAL A N 1
ATOM 8761 C CA . VAL A 1 1098 ? -1.746 -30.508 14.595 1.00 87.19 1098 VAL A CA 1
ATOM 8762 C C . VAL A 1 1098 ? -2.698 -29.726 13.701 1.00 87.19 1098 VAL A C 1
ATOM 8764 O O . VAL A 1 1098 ? -3.853 -30.115 13.564 1.00 87.19 1098 VAL A O 1
ATOM 8767 N N . LEU A 1 1099 ? -2.223 -28.642 13.078 1.00 85.50 1099 LEU A N 1
ATOM 8768 C CA . LEU A 1 1099 ? -3.069 -27.756 12.274 1.00 85.50 1099 LEU A CA 1
ATOM 8769 C C . LEU A 1 1099 ? -3.694 -28.457 11.060 1.00 85.50 1099 LEU A C 1
ATOM 8771 O O . LEU A 1 1099 ? -4.827 -28.151 10.697 1.00 85.50 1099 LEU A O 1
ATOM 8775 N N . LYS A 1 1100 ? -2.989 -29.423 10.462 1.00 79.44 1100 LYS A N 1
ATOM 8776 C CA . LYS A 1 1100 ? -3.477 -30.194 9.303 1.00 79.44 1100 LYS A CA 1
ATOM 8777 C C . LYS A 1 1100 ? -4.642 -31.130 9.619 1.00 79.44 1100 LYS A C 1
ATOM 8779 O O . LYS A 1 1100 ? -5.346 -31.544 8.705 1.00 79.44 1100 LYS A O 1
ATOM 8784 N N . VAL A 1 1101 ? -4.800 -31.510 10.884 1.00 84.31 1101 VAL A N 1
ATOM 8785 C CA . VAL A 1 1101 ? -5.779 -32.515 11.328 1.00 84.31 1101 VAL A CA 1
ATOM 8786 C C . VAL A 1 1101 ? -6.790 -31.934 12.315 1.00 84.31 1101 VAL A C 1
ATOM 8788 O O . VAL A 1 1101 ? -7.429 -32.678 13.056 1.00 84.31 1101 VAL A O 1
ATOM 8791 N N . LEU A 1 1102 ? -6.925 -30.604 12.361 1.00 86.81 1102 LEU A N 1
ATOM 8792 C CA . LEU A 1 1102 ? -7.915 -29.964 13.223 1.00 86.81 1102 LEU A CA 1
ATOM 8793 C C . LEU A 1 1102 ? -9.339 -30.366 12.788 1.00 86.81 1102 LEU A C 1
ATOM 8795 O O . LEU A 1 1102 ? -9.633 -30.386 11.588 1.00 86.81 1102 LEU A O 1
ATOM 8799 N N . PRO A 1 1103 ? -10.240 -30.623 13.749 1.00 85.38 1103 PRO A N 1
ATOM 8800 C CA . PRO A 1 1103 ? -11.636 -30.903 13.471 1.00 85.38 1103 PRO A CA 1
ATOM 8801 C C . PRO A 1 1103 ? -12.328 -29.660 12.898 1.00 85.38 1103 PRO A C 1
ATOM 8803 O O . PRO A 1 1103 ? -12.088 -28.531 13.331 1.00 85.38 1103 PRO A O 1
ATOM 8806 N N . GLN A 1 1104 ? -13.212 -29.891 11.932 1.00 86.31 1104 GLN A N 1
ATOM 8807 C CA . GLN A 1 1104 ? -14.086 -28.883 11.334 1.00 86.31 1104 GLN A CA 1
ATOM 8808 C C . GLN A 1 1104 ? -15.546 -29.185 11.716 1.00 86.31 1104 GLN A C 1
ATOM 8810 O O . GLN A 1 1104 ? -15.878 -30.359 11.887 1.00 86.31 1104 GLN A O 1
ATOM 8815 N N . PRO A 1 1105 ? -16.424 -28.170 11.837 1.00 92.62 1105 PRO A N 1
ATOM 8816 C CA . PRO A 1 1105 ? -16.199 -26.756 11.514 1.00 92.62 1105 PRO A CA 1
ATOM 8817 C C . PRO A 1 1105 ? -15.424 -25.972 12.589 1.00 92.62 1105 PRO A C 1
ATOM 8819 O O . PRO A 1 1105 ? -15.550 -26.232 13.788 1.00 92.62 1105 PRO A O 1
ATOM 8822 N N . LEU A 1 1106 ? -14.638 -24.981 12.144 1.00 95.19 1106 LEU A N 1
ATOM 8823 C CA . LEU A 1 1106 ? -13.771 -24.154 12.992 1.00 95.19 1106 LEU A CA 1
ATOM 8824 C C . LEU A 1 1106 ? -14.067 -22.653 12.823 1.00 95.19 1106 LEU A C 1
ATOM 8826 O O . LEU A 1 1106 ? -14.128 -22.132 11.706 1.00 95.19 1106 LEU A O 1
ATOM 8830 N N . ALA A 1 1107 ? -14.203 -21.948 13.945 1.00 98.06 1107 ALA A N 1
ATOM 8831 C CA . ALA A 1 1107 ? -14.271 -20.492 14.029 1.00 98.06 1107 ALA A CA 1
ATOM 8832 C C . ALA A 1 1107 ? -13.095 -19.964 14.861 1.00 98.06 1107 ALA A C 1
ATOM 8834 O O . ALA A 1 1107 ? -12.742 -20.540 15.891 1.00 98.06 1107 ALA A O 1
ATOM 8835 N N . VAL A 1 1108 ? -12.484 -18.857 14.445 1.00 98.50 1108 VAL A N 1
ATOM 8836 C CA . VAL A 1 1108 ? -11.325 -18.277 15.141 1.00 98.50 1108 VAL A CA 1
ATOM 8837 C C . VAL A 1 1108 ? -11.600 -16.817 15.474 1.00 98.50 1108 VAL A C 1
ATOM 8839 O O . VAL A 1 1108 ? -12.032 -16.052 14.617 1.00 98.50 1108 VAL A O 1
ATOM 8842 N N . ILE A 1 1109 ? -11.341 -16.410 16.717 1.00 98.69 1109 ILE A N 1
ATOM 8843 C CA . ILE A 1 1109 ? -11.537 -15.026 17.167 1.00 98.69 1109 ILE A CA 1
ATOM 8844 C C . ILE A 1 1109 ? -10.183 -14.323 17.255 1.00 98.69 1109 ILE A C 1
ATOM 8846 O O . ILE A 1 1109 ? -9.260 -14.817 17.901 1.00 98.69 1109 ILE A O 1
ATOM 8850 N N . ILE A 1 1110 ? -10.069 -13.148 16.638 1.00 98.38 1110 ILE A N 1
ATOM 8851 C CA . ILE A 1 1110 ? -8.837 -12.359 16.556 1.00 98.38 1110 ILE A CA 1
ATOM 8852 C C . ILE A 1 1110 ? -9.050 -10.894 16.960 1.00 98.38 1110 ILE A C 1
ATOM 8854 O O . ILE A 1 1110 ? -10.152 -10.344 16.904 1.00 98.38 1110 ILE A O 1
ATOM 8858 N N . ASP A 1 1111 ? -7.968 -10.251 17.393 1.00 97.25 1111 ASP A N 1
ATOM 8859 C CA . ASP A 1 1111 ? -7.869 -8.800 17.546 1.00 97.25 1111 ASP A CA 1
ATOM 8860 C C . ASP A 1 1111 ? -6.416 -8.338 17.407 1.00 97.25 1111 ASP A C 1
ATOM 8862 O O . ASP A 1 1111 ? -5.493 -9.153 17.339 1.00 97.25 1111 ASP A O 1
ATOM 8866 N N . ALA A 1 1112 ? -6.187 -7.024 17.456 1.00 96.19 1112 ALA A N 1
ATOM 8867 C CA . ALA A 1 1112 ? -4.845 -6.442 17.422 1.00 96.19 1112 ALA A CA 1
ATOM 8868 C C . ALA A 1 1112 ? -3.990 -6.780 18.661 1.00 96.19 1112 ALA A C 1
ATOM 8870 O O . ALA A 1 1112 ? -2.835 -6.368 18.775 1.00 96.19 1112 ALA A O 1
ATOM 8871 N N . GLY A 1 1113 ? -4.548 -7.533 19.608 1.00 94.50 1113 GLY A N 1
ATOM 8872 C CA . GLY A 1 1113 ? -3.846 -8.231 20.666 1.00 94.50 1113 GLY A CA 1
ATOM 8873 C C . GLY A 1 1113 ? -2.958 -9.367 20.150 1.00 94.50 1113 GLY A C 1
ATOM 8874 O O . GLY A 1 1113 ? -1.912 -9.611 20.754 1.00 94.50 1113 GLY A O 1
ATOM 8875 N N . CYS A 1 1114 ? -3.373 -10.004 19.052 1.00 96.38 1114 CYS A N 1
ATOM 8876 C CA . CYS A 1 1114 ? -2.700 -11.098 18.359 1.00 96.38 1114 CYS A CA 1
ATOM 8877 C C . CYS A 1 1114 ? -1.501 -10.588 17.542 1.00 96.38 1114 CYS A C 1
ATOM 8879 O O . CYS A 1 1114 ? -1.671 -9.749 16.659 1.00 96.38 1114 CYS A O 1
ATOM 8881 N N . THR A 1 1115 ? -0.297 -11.070 17.852 1.00 95.19 1115 THR A N 1
ATOM 8882 C CA . THR A 1 1115 ? 0.980 -10.604 17.277 1.00 95.19 1115 THR A CA 1
ATOM 8883 C C . THR A 1 1115 ? 1.877 -11.776 16.871 1.00 95.19 1115 THR A C 1
ATOM 8885 O O . THR A 1 1115 ? 1.857 -12.830 17.515 1.00 95.19 1115 THR A O 1
ATOM 8888 N N . SER A 1 1116 ? 2.779 -11.563 15.914 1.00 93.38 1116 SER A N 1
ATOM 8889 C CA . SER A 1 1116 ? 3.910 -12.452 15.600 1.00 93.38 1116 SER A CA 1
ATOM 8890 C C . SER A 1 1116 ? 3.430 -13.855 15.211 1.00 93.38 1116 SER A C 1
ATOM 8892 O O . SER A 1 1116 ? 2.550 -13.998 14.365 1.00 93.38 1116 SER A O 1
ATOM 8894 N N . ALA A 1 1117 ? 3.961 -14.903 15.842 1.00 92.38 1117 ALA A N 1
ATOM 8895 C CA . ALA A 1 1117 ? 3.538 -16.284 15.625 1.00 92.38 1117 ALA A CA 1
ATOM 8896 C C . ALA A 1 1117 ? 2.031 -16.518 15.862 1.00 92.38 1117 ALA A C 1
ATOM 8898 O O . ALA A 1 1117 ? 1.483 -17.459 15.301 1.00 92.38 1117 ALA A O 1
ATOM 8899 N N . GLY A 1 1118 ? 1.350 -15.672 16.649 1.00 95.25 1118 GLY A N 1
ATOM 8900 C CA . GLY A 1 1118 ? -0.108 -15.726 16.793 1.00 95.25 1118 GLY A CA 1
ATOM 8901 C C . GLY A 1 1118 ? -0.837 -15.333 15.504 1.00 95.25 1118 GLY A C 1
ATOM 8902 O O . GLY A 1 1118 ? -1.848 -15.937 15.160 1.00 95.25 1118 GLY A O 1
ATOM 8903 N N . GLU A 1 1119 ? -0.293 -14.378 14.747 1.00 95.69 1119 GLU A N 1
ATOM 8904 C CA . GLU A 1 1119 ? -0.828 -13.997 13.434 1.00 95.69 1119 GLU A CA 1
ATOM 8905 C C . GLU A 1 1119 ? -0.559 -15.111 12.420 1.00 95.69 1119 GLU A C 1
ATOM 8907 O O . GLU A 1 1119 ? -1.462 -15.528 11.702 1.00 95.69 1119 GLU A O 1
ATOM 8912 N N . THR A 1 1120 ? 0.646 -15.690 12.434 1.00 91.31 1120 THR A N 1
ATOM 8913 C CA . THR A 1 1120 ? 0.956 -16.875 11.618 1.00 91.31 1120 THR A CA 1
ATOM 8914 C C . THR A 1 1120 ? 0.007 -18.038 11.920 1.00 91.31 1120 THR A C 1
ATOM 8916 O O . THR A 1 1120 ? -0.478 -18.681 10.994 1.00 91.31 1120 THR A O 1
ATOM 8919 N N . LEU A 1 1121 ? -0.315 -18.265 13.198 1.00 93.12 1121 LEU A N 1
ATOM 8920 C CA . LEU A 1 1121 ? -1.267 -19.290 13.622 1.00 93.12 1121 LEU A CA 1
ATOM 8921 C C . LEU A 1 1121 ? -2.678 -19.024 13.082 1.00 93.12 1121 LEU A C 1
ATOM 8923 O O . LEU A 1 1121 ? -3.303 -19.937 12.551 1.00 93.12 1121 LEU A O 1
ATOM 8927 N N . ALA A 1 1122 ? -3.162 -17.780 13.177 1.00 94.81 1122 ALA A N 1
ATOM 8928 C CA . ALA A 1 1122 ? -4.471 -17.394 12.648 1.00 94.81 1122 ALA A CA 1
ATOM 8929 C C . ALA A 1 1122 ? -4.567 -17.656 11.137 1.00 94.81 1122 ALA A C 1
ATOM 8931 O O . ALA A 1 1122 ? -5.537 -18.249 10.670 1.00 94.81 1122 ALA A O 1
ATOM 8932 N N . ARG A 1 1123 ? -3.529 -17.281 10.379 1.00 90.88 1123 ARG A N 1
ATOM 8933 C CA . ARG A 1 1123 ? -3.421 -17.573 8.943 1.00 90.88 1123 ARG A CA 1
ATOM 8934 C C . ARG A 1 1123 ? -3.453 -19.073 8.662 1.00 90.88 1123 ARG A C 1
ATOM 8936 O O . ARG A 1 1123 ? -4.184 -19.510 7.777 1.00 90.88 1123 ARG A O 1
ATOM 8943 N N . ASP A 1 1124 ? -2.638 -19.851 9.368 1.00 87.19 1124 ASP A N 1
ATOM 8944 C CA . ASP A 1 1124 ? -2.498 -21.283 9.099 1.00 87.19 1124 ASP A CA 1
ATOM 8945 C C . ASP A 1 1124 ? -3.773 -22.057 9.449 1.00 87.19 1124 ASP A C 1
ATOM 8947 O O . ASP A 1 1124 ? -4.133 -22.981 8.725 1.00 87.19 1124 ASP A O 1
ATOM 8951 N N . MET A 1 1125 ? -4.521 -21.639 10.476 1.00 90.19 1125 MET A N 1
ATOM 8952 C CA . MET A 1 1125 ? -5.848 -22.199 10.757 1.00 90.19 1125 MET A CA 1
ATOM 8953 C C . MET A 1 1125 ? -6.791 -22.037 9.561 1.00 90.19 1125 MET A C 1
ATOM 8955 O O . MET A 1 1125 ? -7.412 -23.015 9.149 1.00 90.19 1125 MET A O 1
ATOM 8959 N N . VAL A 1 1126 ? -6.851 -20.851 8.946 1.00 87.12 1126 VAL A N 1
ATOM 8960 C CA . VAL A 1 1126 ? -7.658 -20.645 7.729 1.00 87.12 1126 VAL A CA 1
ATOM 8961 C C . VAL A 1 1126 ? -7.170 -21.546 6.595 1.00 87.12 1126 VAL A C 1
ATOM 8963 O O . VAL A 1 1126 ? -7.971 -22.241 5.977 1.00 87.12 1126 VAL A O 1
ATOM 8966 N N . ARG A 1 1127 ? -5.853 -21.599 6.362 1.00 79.06 1127 ARG A N 1
ATOM 8967 C CA . ARG A 1 1127 ? -5.259 -22.387 5.267 1.00 79.06 1127 ARG A CA 1
ATOM 8968 C C . ARG A 1 1127 ? -5.527 -23.888 5.377 1.00 79.06 1127 ARG A C 1
ATOM 8970 O O . ARG A 1 1127 ? -5.758 -24.521 4.353 1.00 79.06 1127 ARG A O 1
ATOM 8977 N N . TYR A 1 1128 ? -5.479 -24.456 6.582 1.00 79.88 1128 TYR A N 1
ATOM 8978 C CA . TYR A 1 1128 ? -5.594 -25.907 6.772 1.00 79.88 1128 TYR A CA 1
ATOM 8979 C C . TYR A 1 1128 ? -7.013 -26.397 7.062 1.00 79.88 1128 TYR A C 1
ATOM 8981 O O . TYR A 1 1128 ? -7.285 -27.581 6.887 1.00 79.88 1128 TYR A O 1
ATOM 8989 N N . THR A 1 1129 ? -7.920 -25.517 7.491 1.00 80.06 1129 THR A N 1
ATOM 8990 C CA . THR A 1 1129 ? -9.252 -25.932 7.972 1.00 80.06 1129 THR A CA 1
ATOM 8991 C C . THR A 1 1129 ? -10.408 -25.135 7.386 1.00 80.06 1129 THR A C 1
ATOM 8993 O O . THR A 1 1129 ? -11.547 -25.348 7.786 1.00 80.06 1129 THR A O 1
ATOM 8996 N N . ASN A 1 1130 ? -10.128 -24.182 6.489 1.00 80.69 1130 ASN A N 1
ATOM 8997 C CA . ASN A 1 1130 ? -11.116 -23.229 5.985 1.00 80.69 1130 ASN A CA 1
ATOM 8998 C C . ASN A 1 1130 ? -11.865 -22.488 7.117 1.00 80.69 1130 ASN A C 1
ATOM 9000 O O . ASN A 1 1130 ? -13.051 -22.177 7.002 1.00 80.69 1130 ASN A O 1
ATOM 9004 N N . ALA A 1 1131 ? -11.181 -22.252 8.244 1.00 91.19 1131 ALA A N 1
ATOM 9005 C CA . ALA A 1 1131 ? -11.757 -21.568 9.394 1.00 91.19 1131 ALA A CA 1
ATOM 9006 C C . ALA A 1 1131 ? -12.242 -20.164 9.033 1.00 91.19 1131 ALA A C 1
ATOM 9008 O O . ALA A 1 1131 ? -11.585 -19.453 8.274 1.00 91.19 1131 ALA A O 1
ATOM 9009 N N . ARG A 1 1132 ? -13.341 -19.738 9.662 1.00 95.12 1132 ARG A N 1
ATOM 9010 C CA . ARG A 1 1132 ? -13.844 -18.363 9.552 1.00 95.12 1132 ARG A CA 1
ATOM 9011 C C . ARG A 1 1132 ? -13.337 -17.505 10.707 1.00 95.12 1132 ARG A C 1
ATOM 9013 O O . ARG A 1 1132 ? -13.417 -17.910 11.870 1.00 95.12 1132 ARG A O 1
ATOM 9020 N N . LEU A 1 1133 ? -12.830 -16.318 10.389 1.00 97.75 1133 LEU A N 1
ATOM 9021 C CA . LEU A 1 1133 ? -12.253 -15.369 11.337 1.00 97.75 1133 LEU A CA 1
ATOM 9022 C C . LEU A 1 1133 ? -13.276 -14.319 11.800 1.00 97.75 1133 LEU A C 1
ATOM 9024 O O . LEU A 1 1133 ? -13.936 -13.677 10.984 1.00 97.75 1133 LEU A O 1
ATOM 9028 N N . PHE A 1 1134 ? -13.338 -14.072 13.108 1.00 98.56 1134 PHE A N 1
ATOM 9029 C CA . PHE A 1 1134 ? -14.227 -13.099 13.754 1.00 98.56 1134 PHE A CA 1
ATOM 9030 C C . PHE A 1 1134 ? -13.434 -12.091 14.593 1.00 98.56 1134 PHE A C 1
ATOM 9032 O O . PHE A 1 1134 ? -12.415 -12.433 15.192 1.00 98.56 1134 PHE A O 1
ATOM 9039 N N . GLY A 1 1135 ? -13.934 -10.861 14.719 1.00 97.50 1135 GLY A N 1
ATOM 9040 C CA . GLY A 1 1135 ? -13.390 -9.861 15.647 1.00 97.50 1135 GLY A CA 1
ATOM 9041 C C . GLY A 1 1135 ? -12.820 -8.639 14.941 1.00 97.50 1135 GLY A C 1
ATOM 9042 O O . GLY A 1 1135 ? -13.548 -7.941 14.247 1.00 97.50 1135 GLY A O 1
ATOM 9043 N N . SER A 1 1136 ? -11.537 -8.337 15.138 1.00 96.50 1136 SER A N 1
ATOM 9044 C CA . SER A 1 1136 ? -10.868 -7.195 14.491 1.00 96.50 1136 SER A CA 1
ATOM 9045 C C . SER A 1 1136 ? -9.492 -7.588 13.963 1.00 96.50 1136 SER A C 1
ATOM 9047 O O . SER A 1 1136 ? -8.971 -8.642 14.321 1.00 96.50 1136 SER A O 1
ATOM 9049 N N . ALA A 1 1137 ? -8.915 -6.758 13.091 1.00 96.69 1137 ALA A N 1
ATOM 9050 C CA . ALA A 1 1137 ? -7.627 -7.062 12.475 1.00 96.69 1137 ALA A CA 1
ATOM 9051 C C . ALA A 1 1137 ? -6.531 -7.316 13.524 1.00 96.69 1137 ALA A C 1
ATOM 9053 O O . ALA A 1 1137 ? -6.495 -6.643 14.560 1.00 96.69 1137 ALA A O 1
ATOM 9054 N N . THR A 1 1138 ? -5.641 -8.276 13.256 1.00 98.00 1138 THR A N 1
ATOM 9055 C CA . THR A 1 1138 ? -4.490 -8.571 14.126 1.00 98.00 1138 THR A CA 1
ATOM 9056 C C . THR A 1 1138 ? -3.454 -7.446 14.121 1.00 98.00 1138 THR A C 1
ATOM 9058 O O . THR A 1 1138 ? -3.580 -6.480 13.381 1.00 98.00 1138 THR A O 1
ATOM 9061 N N . ALA A 1 1139 ? -2.431 -7.518 14.977 1.00 96.56 1139 ALA A N 1
ATOM 9062 C CA . ALA A 1 1139 ? -1.538 -6.392 15.248 1.00 96.56 1139 ALA A CA 1
ATOM 9063 C C . ALA A 1 1139 ? -0.769 -5.863 14.032 1.00 96.56 1139 ALA A C 1
ATOM 9065 O O . ALA A 1 1139 ? -0.342 -4.709 14.058 1.00 96.56 1139 ALA A O 1
ATOM 9066 N N . GLY A 1 1140 ? -0.583 -6.679 12.999 1.00 95.75 1140 GLY A N 1
ATOM 9067 C CA . GLY A 1 1140 ? 0.276 -6.379 11.866 1.00 95.75 1140 GLY A CA 1
ATOM 9068 C C . GLY A 1 1140 ? 1.739 -6.351 12.262 1.00 95.75 1140 GLY A C 1
ATOM 9069 O O . GLY A 1 1140 ? 2.467 -5.442 11.886 1.00 95.75 1140 GLY A O 1
ATOM 9070 N N . SER A 1 1141 ? 2.151 -7.295 13.100 1.00 94.31 1141 SER A N 1
ATOM 9071 C CA . SER A 1 1141 ? 3.494 -7.377 13.651 1.00 94.31 1141 SER A CA 1
ATOM 9072 C C . SER A 1 1141 ? 3.968 -8.807 13.466 1.00 94.31 1141 SER A C 1
ATOM 9074 O O . SER A 1 1141 ? 3.912 -9.619 14.387 1.00 94.31 1141 SER A O 1
ATOM 9076 N N . SER A 1 1142 ? 4.379 -9.165 12.255 1.00 91.62 1142 SER A N 1
ATOM 9077 C CA . SER A 1 1142 ? 4.828 -10.527 11.977 1.00 91.62 1142 SER A CA 1
ATOM 9078 C C . SER A 1 1142 ? 5.897 -10.534 10.901 1.00 91.62 1142 SER A C 1
ATOM 9080 O O . SER A 1 1142 ? 5.633 -10.456 9.698 1.00 91.62 1142 SER A O 1
ATOM 9082 N N . SER A 1 1143 ? 7.135 -10.656 11.373 1.00 88.44 1143 SER A N 1
ATOM 9083 C CA . SER A 1 1143 ? 8.337 -10.696 10.552 1.00 88.44 1143 SER A CA 1
ATOM 9084 C C . SER A 1 1143 ? 9.317 -11.777 11.015 1.00 88.44 1143 SER A C 1
ATOM 9086 O O . SER A 1 1143 ? 9.431 -12.084 12.216 1.00 88.44 1143 SER A O 1
ATOM 9088 N N . SER A 1 1144 ? 10.049 -12.359 10.058 1.00 85.31 1144 SER A N 1
ATOM 9089 C CA . SER A 1 1144 ? 11.270 -13.103 10.370 1.00 85.31 1144 SER A CA 1
ATOM 9090 C C . SER A 1 1144 ? 12.357 -12.116 10.804 1.00 85.31 1144 SER A C 1
ATOM 9092 O O . SER A 1 1144 ? 12.336 -10.937 10.443 1.00 85.31 1144 SER A O 1
ATOM 9094 N N . LYS A 1 1145 ? 13.277 -12.577 11.651 1.00 87.25 1145 LYS A N 1
ATOM 9095 C CA . LYS A 1 1145 ? 14.241 -11.725 12.356 1.00 87.25 1145 LYS A CA 1
ATOM 9096 C C . LYS A 1 1145 ? 15.645 -12.293 12.235 1.00 87.25 1145 LYS A C 1
ATOM 9098 O O . LYS A 1 1145 ? 15.824 -13.506 12.135 1.00 87.25 1145 LYS A O 1
ATOM 9103 N N . ARG A 1 1146 ? 16.639 -11.420 12.333 1.00 89.19 1146 ARG A N 1
ATOM 9104 C CA . ARG A 1 1146 ? 18.047 -11.770 12.537 1.00 89.19 1146 ARG A CA 1
ATOM 9105 C C . ARG A 1 1146 ? 18.667 -10.920 13.624 1.00 89.19 1146 ARG A C 1
ATOM 9107 O O . ARG A 1 1146 ? 18.074 -9.946 14.070 1.00 89.19 1146 ARG A O 1
ATOM 9114 N N . THR A 1 1147 ? 19.878 -11.274 14.013 1.00 92.19 1147 THR A N 1
ATOM 9115 C CA . THR A 1 1147 ? 20.685 -10.463 14.917 1.00 92.19 1147 THR A CA 1
ATOM 9116 C C . THR A 1 1147 ? 21.759 -9.705 14.149 1.00 92.19 1147 THR A C 1
ATOM 9118 O O . THR A 1 1147 ? 22.334 -10.239 13.199 1.00 92.19 1147 THR A O 1
ATOM 9121 N N . TRP A 1 1148 ? 22.050 -8.488 14.590 1.00 95.12 1148 TRP A N 1
ATOM 9122 C CA . TRP A 1 1148 ? 23.195 -7.690 14.154 1.00 95.12 1148 TRP A CA 1
ATOM 9123 C C . TRP A 1 1148 ? 23.863 -7.068 15.377 1.00 95.12 1148 TRP A C 1
ATOM 9125 O O . TRP A 1 1148 ? 23.170 -6.636 16.293 1.00 95.12 1148 TRP A O 1
ATOM 9135 N N . ASN A 1 1149 ? 25.190 -7.062 15.434 1.00 95.56 1149 ASN A N 1
ATOM 9136 C CA . ASN A 1 1149 ? 25.925 -6.488 16.560 1.00 95.56 1149 ASN A CA 1
ATOM 9137 C C . ASN A 1 1149 ? 26.439 -5.106 16.175 1.00 95.56 1149 ASN A C 1
ATOM 9139 O O . ASN A 1 1149 ? 26.969 -4.944 15.077 1.00 95.56 1149 ASN A O 1
ATOM 9143 N N . PHE A 1 1150 ? 26.347 -4.150 17.099 1.00 95.31 1150 PHE A N 1
ATOM 9144 C CA . PHE A 1 1150 ? 27.079 -2.896 16.947 1.00 95.31 1150 PHE A CA 1
ATOM 9145 C C . PHE A 1 1150 ? 28.589 -3.184 16.868 1.00 95.31 1150 PHE A C 1
ATOM 9147 O O . PHE A 1 1150 ? 29.048 -4.079 17.587 1.00 95.31 1150 PHE A O 1
ATOM 9154 N N . PRO A 1 1151 ? 29.365 -2.453 16.047 1.00 94.56 1151 PRO A N 1
ATOM 9155 C CA . PRO A 1 1151 ? 30.815 -2.638 15.939 1.00 94.56 1151 PRO A CA 1
ATOM 9156 C C . PRO A 1 1151 ? 31.558 -2.625 17.283 1.00 94.56 1151 PRO A C 1
ATOM 9158 O O . PRO A 1 1151 ? 32.439 -3.452 17.509 1.00 94.56 1151 PRO A O 1
ATOM 9161 N N . SER A 1 1152 ? 31.161 -1.753 18.211 1.00 92.19 1152 SER A N 1
ATOM 9162 C CA . SER A 1 1152 ? 31.709 -1.715 19.578 1.00 92.19 1152 SER A CA 1
ATOM 9163 C C . SER A 1 1152 ? 31.337 -2.924 20.454 1.00 92.19 1152 SER A C 1
ATOM 9165 O O . SER A 1 1152 ? 31.892 -3.125 21.537 1.00 92.19 1152 SER A O 1
ATOM 9167 N N . GLY A 1 1153 ? 30.339 -3.708 20.042 1.00 92.62 1153 GLY A N 1
ATOM 9168 C CA . GLY A 1 1153 ? 29.715 -4.748 20.850 1.00 92.62 1153 GLY A CA 1
ATOM 9169 C C . GLY A 1 1153 ? 28.895 -4.210 22.026 1.00 92.62 1153 GLY A C 1
ATOM 9170 O O . GLY A 1 1153 ? 28.686 -4.960 22.983 1.00 92.62 1153 GLY A O 1
ATOM 9171 N N . ILE A 1 1154 ? 28.466 -2.939 21.999 1.00 94.06 1154 ILE A N 1
ATOM 9172 C CA . ILE A 1 1154 ? 27.661 -2.326 23.071 1.00 94.06 1154 ILE A CA 1
ATOM 9173 C C . ILE A 1 1154 ? 26.280 -2.974 23.219 1.00 94.06 1154 ILE A C 1
ATOM 9175 O O . ILE A 1 1154 ? 25.760 -3.086 24.329 1.00 94.06 1154 ILE A O 1
ATOM 9179 N N . ALA A 1 1155 ? 25.694 -3.420 22.107 1.00 95.56 1155 ALA A N 1
ATOM 9180 C CA . ALA A 1 1155 ? 24.416 -4.113 22.066 1.00 95.56 1155 ALA A CA 1
ATOM 9181 C C . ALA A 1 1155 ? 24.311 -5.020 20.830 1.00 95.56 1155 ALA A C 1
ATOM 9183 O O . ALA A 1 1155 ? 25.023 -4.857 19.835 1.00 95.56 1155 ALA A O 1
ATOM 9184 N N . THR A 1 1156 ? 23.364 -5.950 20.884 1.00 95.75 1156 THR A N 1
ATOM 9185 C CA . THR A 1 1156 ? 22.884 -6.726 19.738 1.00 95.75 1156 THR A CA 1
ATOM 9186 C C . THR A 1 1156 ? 21.484 -6.247 19.377 1.00 95.75 1156 THR A C 1
ATOM 9188 O O . THR A 1 1156 ? 20.633 -6.083 20.241 1.00 95.75 1156 THR A O 1
ATOM 9191 N N . LEU A 1 1157 ? 21.196 -6.070 18.101 1.00 94.75 1157 LEU A N 1
ATOM 9192 C CA . LEU A 1 1157 ? 19.905 -5.644 17.592 1.00 94.75 1157 LEU A CA 1
ATOM 9193 C C . LEU A 1 1157 ? 19.154 -6.831 16.983 1.00 94.75 1157 LEU A C 1
ATOM 9195 O O . LEU A 1 1157 ? 19.707 -7.569 16.167 1.00 94.75 1157 LEU A O 1
ATOM 9199 N N . SER A 1 1158 ? 17.891 -7.013 17.367 1.00 93.69 1158 SER A N 1
ATOM 9200 C CA . SER A 1 1158 ? 16.938 -7.817 16.596 1.00 93.69 1158 SER A CA 1
ATOM 9201 C C . SER A 1 1158 ? 16.501 -6.994 15.388 1.00 93.69 1158 SER A C 1
ATOM 9203 O O . SER A 1 1158 ? 15.894 -5.946 15.573 1.00 93.69 1158 SER A O 1
ATOM 9205 N N . LEU A 1 1159 ? 16.817 -7.446 14.177 1.00 90.62 1159 LEU A N 1
ATOM 9206 C CA . LEU A 1 1159 ? 16.482 -6.780 12.920 1.00 90.62 1159 LEU A CA 1
ATOM 9207 C C . LEU A 1 1159 ? 15.470 -7.611 12.125 1.00 90.62 1159 LEU A C 1
ATOM 9209 O O . LEU A 1 1159 ? 15.750 -8.781 11.832 1.00 90.62 1159 LEU A O 1
ATOM 9213 N N . PRO A 1 1160 ? 14.321 -7.036 11.744 1.00 90.56 1160 PRO A N 1
ATOM 9214 C CA . PRO A 1 1160 ? 13.401 -7.671 10.811 1.00 90.56 1160 PRO A CA 1
ATOM 9215 C C . PRO A 1 1160 ? 14.052 -7.920 9.443 1.00 90.56 1160 PRO A C 1
ATOM 9217 O O . PRO A 1 1160 ? 14.822 -7.097 8.956 1.00 90.56 1160 PRO A O 1
ATOM 9220 N N . ARG A 1 1161 ? 13.754 -9.073 8.831 1.00 81.94 1161 ARG A N 1
ATOM 9221 C CA . ARG A 1 1161 ? 14.269 -9.481 7.507 1.00 81.94 1161 ARG A CA 1
ATOM 9222 C C . ARG A 1 1161 ? 13.204 -9.470 6.418 1.00 81.94 1161 ARG A C 1
ATOM 9224 O O . ARG A 1 1161 ? 13.457 -8.998 5.319 1.00 81.94 1161 ARG A O 1
ATOM 9231 N N . ARG A 1 1162 ? 12.034 -10.039 6.708 1.00 82.75 1162 ARG A N 1
ATOM 9232 C CA . ARG A 1 1162 ? 10.875 -10.084 5.807 1.00 82.75 1162 ARG A CA 1
ATOM 9233 C C . ARG A 1 1162 ? 9.595 -10.221 6.607 1.00 82.75 1162 ARG A C 1
ATOM 9235 O O . ARG A 1 1162 ? 9.615 -10.725 7.732 1.00 82.75 1162 ARG A O 1
ATOM 9242 N N . SER A 1 1163 ? 8.478 -9.816 6.020 1.00 86.38 1163 SER A N 1
ATOM 9243 C CA . SER A 1 1163 ? 7.171 -10.088 6.607 1.00 86.38 1163 SER A CA 1
ATOM 9244 C C . SER A 1 1163 ? 6.788 -11.560 6.422 1.00 86.38 1163 SER A C 1
ATOM 9246 O O . SER A 1 1163 ? 7.241 -12.224 5.487 1.00 86.38 1163 SER A O 1
ATOM 9248 N N . ARG A 1 1164 ? 5.942 -12.080 7.314 1.00 83.94 1164 ARG A N 1
ATOM 9249 C CA . ARG A 1 1164 ? 5.185 -13.308 7.059 1.00 83.94 1164 ARG A CA 1
ATOM 9250 C C . ARG A 1 1164 ? 4.034 -13.001 6.101 1.00 83.94 1164 ARG A C 1
ATOM 9252 O O . ARG A 1 1164 ? 3.384 -11.970 6.229 1.00 83.94 1164 ARG A O 1
ATOM 9259 N N . TRP A 1 1165 ? 3.759 -13.909 5.171 1.00 78.31 1165 TRP A N 1
ATOM 9260 C CA . TRP A 1 1165 ? 2.626 -13.780 4.252 1.00 78.31 1165 TRP A CA 1
ATOM 9261 C C . TRP A 1 1165 ? 1.305 -14.039 4.964 1.00 78.31 1165 TRP A C 1
ATOM 9263 O O . TRP A 1 1165 ? 1.244 -14.955 5.780 1.00 78.31 1165 TRP A O 1
ATOM 9273 N N . GLY A 1 1166 ? 0.275 -13.275 4.619 1.00 80.69 1166 GLY A N 1
ATOM 9274 C CA . GLY A 1 1166 ? -1.105 -13.377 5.071 1.00 80.69 1166 GLY A CA 1
ATOM 9275 C C . GLY A 1 1166 ? -1.906 -14.415 4.288 1.00 80.69 1166 GLY A C 1
ATOM 9276 O O . GLY A 1 1166 ? -1.354 -15.309 3.635 1.00 80.69 1166 GLY A O 1
ATOM 9277 N N . ILE A 1 1167 ? -3.230 -14.333 4.384 1.00 78.12 1167 ILE A N 1
ATOM 9278 C CA . ILE A 1 1167 ? -4.131 -15.362 3.842 1.00 78.12 1167 ILE A CA 1
ATOM 9279 C C . ILE A 1 1167 ? -4.226 -15.241 2.320 1.00 78.12 1167 ILE A C 1
ATOM 9281 O O . ILE A 1 1167 ? -4.179 -16.258 1.630 1.00 78.12 1167 ILE A O 1
ATOM 9285 N N . SER A 1 1168 ? -4.283 -14.015 1.790 1.00 62.66 1168 SER A N 1
ATOM 9286 C CA . SER A 1 1168 ? -4.409 -13.762 0.344 1.00 62.66 1168 SER A CA 1
ATOM 9287 C C . SER A 1 1168 ? -3.061 -13.489 -0.341 1.00 62.66 1168 SER A C 1
ATOM 9289 O O . SER A 1 1168 ? -3.017 -13.159 -1.528 1.00 62.66 1168 SER A O 1
ATOM 9291 N N . GLY A 1 1169 ? -1.948 -13.679 0.378 1.00 60.78 1169 GLY A N 1
ATOM 9292 C CA . GLY A 1 1169 ? -0.593 -13.450 -0.127 1.00 60.78 1169 GLY A CA 1
ATOM 9293 C C . GLY A 1 1169 ? -0.081 -12.015 0.030 1.00 60.78 1169 GLY A C 1
ATOM 9294 O O . GLY A 1 1169 ? 0.891 -11.659 -0.622 1.00 60.78 1169 GLY A O 1
ATOM 9295 N N . GLU A 1 1170 ? -0.710 -11.204 0.876 1.00 73.06 1170 GLU A N 1
ATOM 9296 C CA . GLU A 1 1170 ? -0.243 -9.892 1.339 1.00 73.06 1170 GLU A CA 1
ATOM 9297 C C . GLU A 1 1170 ? 0.742 -10.007 2.523 1.00 73.06 1170 GLU A C 1
ATOM 9299 O O . GLU A 1 1170 ? 0.685 -10.994 3.252 1.00 73.06 1170 GLU A O 1
ATOM 9304 N N . PRO A 1 1171 ? 1.634 -9.034 2.784 1.00 82.12 1171 PRO A N 1
ATOM 9305 C CA . PRO A 1 1171 ? 2.429 -8.999 4.017 1.00 82.12 1171 PRO A CA 1
ATOM 9306 C C . PRO A 1 1171 ? 1.549 -8.831 5.266 1.00 82.12 1171 PRO A C 1
ATOM 9308 O O . PRO A 1 1171 ? 0.676 -7.965 5.280 1.00 82.12 1171 PRO A O 1
ATOM 9311 N N . ILE A 1 1172 ? 1.799 -9.599 6.334 1.00 91.50 1172 ILE A N 1
ATOM 9312 C CA . ILE A 1 1172 ? 1.137 -9.403 7.640 1.00 91.50 1172 ILE A CA 1
ATOM 9313 C C . ILE A 1 1172 ? 1.685 -8.161 8.345 1.00 91.50 1172 ILE A C 1
ATOM 9315 O O . ILE A 1 1172 ? 0.937 -7.471 9.027 1.00 91.50 1172 ILE A O 1
ATOM 9319 N N . GLU A 1 1173 ? 2.978 -7.865 8.206 1.00 93.94 1173 GLU A N 1
ATOM 9320 C CA . GLU A 1 1173 ? 3.584 -6.669 8.803 1.00 93.94 1173 GLU A CA 1
ATOM 9321 C C . GLU A 1 1173 ? 2.811 -5.426 8.352 1.00 93.94 1173 GLU A C 1
ATOM 9323 O O . GLU A 1 1173 ? 2.397 -5.352 7.197 1.00 93.94 1173 GLU A O 1
ATOM 9328 N N . PHE A 1 1174 ? 2.589 -4.482 9.271 1.00 94.56 1174 PHE A N 1
ATOM 9329 C CA . PHE A 1 1174 ? 1.746 -3.292 9.119 1.00 94.56 1174 PHE A CA 1
ATOM 9330 C C . PHE A 1 1174 ? 0.244 -3.572 8.917 1.00 94.56 1174 PHE A C 1
ATOM 9332 O O . PHE A 1 1174 ? -0.580 -2.959 9.596 1.00 94.56 1174 PHE A O 1
ATOM 9339 N N . ASN A 1 1175 ? -0.129 -4.527 8.064 1.00 91.56 1175 ASN A N 1
ATOM 9340 C CA . ASN A 1 1175 ? -1.514 -4.781 7.655 1.00 91.56 1175 ASN A CA 1
ATOM 9341 C C . ASN A 1 1175 ? -2.336 -5.585 8.673 1.00 91.56 1175 ASN A C 1
ATOM 9343 O O . ASN A 1 1175 ? -3.530 -5.334 8.852 1.00 91.56 1175 ASN A O 1
ATOM 9347 N N . GLY A 1 1176 ? -1.709 -6.572 9.314 1.00 94.88 1176 GLY A N 1
ATOM 9348 C CA . GLY A 1 1176 ? -2.395 -7.611 10.078 1.00 94.88 1176 GLY A CA 1
ATOM 9349 C C . GLY A 1 1176 ? -3.245 -8.537 9.203 1.00 94.88 1176 GLY A C 1
ATOM 9350 O O . GLY A 1 1176 ? -3.352 -8.387 7.988 1.00 94.88 1176 GLY A O 1
ATOM 9351 N N . ILE A 1 1177 ? -3.877 -9.512 9.845 1.00 95.06 1177 ILE A N 1
ATOM 9352 C CA . ILE A 1 1177 ? -4.875 -10.401 9.257 1.00 95.06 1177 ILE A CA 1
ATOM 9353 C C . ILE A 1 1177 ? -6.244 -9.819 9.562 1.00 95.06 1177 ILE A C 1
ATOM 9355 O O . ILE A 1 1177 ? -6.584 -9.584 10.724 1.00 95.06 1177 ILE A O 1
ATOM 9359 N N . ARG A 1 1178 ? -7.031 -9.583 8.514 1.00 93.69 1178 ARG A N 1
ATOM 9360 C CA . ARG A 1 1178 ? -8.405 -9.095 8.640 1.00 93.69 1178 ARG A CA 1
ATOM 9361 C C . ARG A 1 1178 ? -9.343 -10.256 8.982 1.00 93.69 1178 ARG A C 1
ATOM 9363 O O . ARG A 1 1178 ? -9.156 -11.341 8.438 1.00 93.69 1178 ARG A O 1
ATOM 9370 N N . PRO A 1 1179 ? -10.344 -10.046 9.852 1.00 95.19 1179 PRO A N 1
ATOM 9371 C CA . PRO A 1 1179 ? -11.381 -11.041 10.064 1.00 95.19 1179 PRO A CA 1
ATOM 9372 C C . PRO A 1 1179 ? -12.306 -11.111 8.842 1.00 95.19 1179 PRO A C 1
ATOM 9374 O O . PRO A 1 1179 ? -12.496 -10.105 8.155 1.00 95.19 1179 PRO A O 1
ATOM 9377 N N . ASP A 1 1180 ? -12.929 -12.266 8.618 1.00 93.69 1180 ASP A N 1
ATOM 9378 C CA . ASP A 1 1180 ? -14.019 -12.410 7.649 1.00 93.69 1180 ASP A CA 1
ATOM 9379 C C . ASP A 1 1180 ? -15.268 -11.664 8.132 1.00 93.69 1180 ASP A C 1
ATOM 9381 O O . ASP A 1 1180 ? -16.007 -11.079 7.342 1.00 93.69 1180 ASP A O 1
ATOM 9385 N N . GLU A 1 1181 ? -15.478 -11.643 9.451 1.00 95.06 1181 GLU A N 1
ATOM 9386 C CA . GLU A 1 1181 ? -16.542 -10.890 10.101 1.00 95.06 1181 GLU A CA 1
ATOM 9387 C C . GLU A 1 1181 ? -15.977 -9.932 11.151 1.00 95.06 1181 GLU A C 1
ATOM 9389 O O . GLU A 1 1181 ? -15.464 -10.337 12.201 1.00 95.06 1181 GLU A O 1
ATOM 9394 N N . HIS A 1 1182 ? -16.086 -8.631 10.878 1.00 96.19 1182 HIS A N 1
ATOM 9395 C CA . HIS A 1 1182 ? -15.738 -7.615 11.860 1.00 96.19 1182 HIS A CA 1
ATOM 9396 C C . HIS A 1 1182 ? -16.798 -7.565 12.967 1.00 96.19 1182 HIS A C 1
ATOM 9398 O O . HIS A 1 1182 ? -17.963 -7.273 12.699 1.00 96.19 1182 HIS A O 1
ATOM 9404 N N . VAL A 1 1183 ? -16.392 -7.810 14.215 1.00 96.62 1183 VAL A N 1
ATOM 9405 C CA . VAL A 1 1183 ? -17.292 -7.854 15.374 1.00 96.62 1183 VAL A CA 1
ATOM 9406 C C . VAL A 1 1183 ? -16.869 -6.809 16.401 1.00 96.62 1183 VAL A C 1
ATOM 9408 O O . VAL A 1 1183 ? -15.851 -6.955 17.079 1.00 96.62 1183 VAL A O 1
ATOM 9411 N N . GLU A 1 1184 ? -17.686 -5.766 16.544 1.00 96.06 1184 GLU A N 1
ATOM 9412 C CA . GLU A 1 1184 ? -17.631 -4.853 17.689 1.00 96.06 1184 GLU A CA 1
ATOM 9413 C C . GLU A 1 1184 ? -18.575 -5.326 18.799 1.00 96.06 1184 GLU A C 1
ATOM 9415 O O . GLU A 1 1184 ? -19.459 -6.158 18.584 1.00 96.06 1184 GLU A O 1
ATOM 9420 N N . ALA A 1 1185 ? -18.383 -4.800 20.006 1.00 96.25 1185 ALA A N 1
ATOM 9421 C CA . ALA A 1 1185 ? -19.234 -5.152 21.130 1.00 96.25 1185 ALA A CA 1
ATOM 9422 C C . ALA A 1 1185 ? -20.669 -4.650 20.941 1.00 96.25 1185 ALA A C 1
ATOM 9424 O O . ALA A 1 1185 ? -20.896 -3.526 20.489 1.00 96.25 1185 ALA A O 1
ATOM 9425 N N . VAL A 1 1186 ? -21.635 -5.456 21.370 1.00 97.00 1186 VAL A N 1
ATOM 9426 C CA . VAL A 1 1186 ? -23.013 -5.007 21.575 1.00 97.00 1186 VAL A CA 1
ATOM 9427 C C . VAL A 1 1186 ? -23.169 -4.650 23.056 1.00 97.00 1186 VAL A C 1
ATOM 9429 O O . VAL A 1 1186 ? -22.970 -5.532 23.894 1.00 97.00 1186 VAL A O 1
ATOM 9432 N N . PRO A 1 1187 ? -23.500 -3.392 23.412 1.00 95.00 1187 PRO A N 1
ATOM 9433 C CA . PRO A 1 1187 ? -23.541 -2.952 24.809 1.00 95.00 1187 PRO A CA 1
ATOM 9434 C C . PRO A 1 1187 ? -24.375 -3.863 25.716 1.00 95.00 1187 PRO A C 1
ATOM 9436 O O . PRO A 1 1187 ? -23.899 -4.289 26.765 1.00 95.00 1187 PRO A O 1
ATOM 9439 N N . GLU A 1 1188 ? -25.576 -4.228 25.269 1.00 95.06 1188 GLU A N 1
ATOM 9440 C CA . GLU A 1 1188 ? -26.521 -5.078 26.004 1.00 95.06 1188 GLU A CA 1
ATOM 9441 C C . GLU A 1 1188 ? -25.967 -6.483 26.272 1.00 95.06 1188 GLU A C 1
ATOM 9443 O O . GLU A 1 1188 ? -26.172 -7.053 27.340 1.00 95.06 1188 GLU A O 1
ATOM 9448 N N . GLU A 1 1189 ? -25.212 -7.052 25.333 1.00 96.62 1189 GLU A N 1
ATOM 9449 C CA . GLU A 1 1189 ? -24.592 -8.365 25.519 1.00 96.62 1189 GLU A CA 1
ATOM 9450 C C . GLU A 1 1189 ? -23.497 -8.303 26.580 1.00 96.62 1189 GLU A C 1
ATOM 9452 O O . GLU A 1 1189 ? -23.436 -9.160 27.460 1.00 96.62 1189 GLU A O 1
ATOM 9457 N N . VAL A 1 1190 ? -22.663 -7.261 26.541 1.00 95.12 1190 VAL A N 1
ATOM 9458 C CA . VAL A 1 1190 ? -21.599 -7.076 27.534 1.00 95.12 1190 VAL A CA 1
ATOM 9459 C C . VAL A 1 1190 ? -22.190 -6.813 28.925 1.00 95.12 1190 VAL A C 1
ATOM 9461 O O . VAL A 1 1190 ? -21.687 -7.365 29.902 1.00 95.12 1190 VAL A O 1
ATOM 9464 N N . GLN A 1 1191 ? -23.283 -6.046 29.019 1.00 93.38 1191 GLN A N 1
ATOM 9465 C CA . GLN A 1 1191 ? -24.017 -5.815 30.275 1.00 93.38 1191 GLN A CA 1
ATOM 9466 C C . GLN A 1 1191 ? -24.565 -7.112 30.880 1.00 93.38 1191 GLN A C 1
ATOM 9468 O O . GLN A 1 1191 ? -24.576 -7.267 32.099 1.00 93.38 1191 GLN A O 1
ATOM 9473 N N . ASN A 1 1192 ? -24.957 -8.066 30.034 1.00 93.69 1192 ASN A N 1
ATOM 9474 C CA . ASN A 1 1192 ? -25.410 -9.395 30.445 1.00 93.69 1192 ASN A CA 1
ATOM 9475 C C . ASN A 1 1192 ? -24.260 -10.387 30.699 1.00 93.69 1192 ASN A C 1
ATOM 9477 O O . ASN A 1 1192 ? -24.500 -11.582 30.868 1.00 93.69 1192 ASN A O 1
ATOM 9481 N N . GLY A 1 1193 ? -23.005 -9.928 30.714 1.00 92.19 1193 GLY A N 1
ATOM 9482 C CA . GLY A 1 1193 ? -21.851 -10.799 30.925 1.00 92.19 1193 GLY A CA 1
ATOM 9483 C C . GLY A 1 1193 ? -21.596 -11.756 29.759 1.00 92.19 1193 GLY A C 1
ATOM 9484 O O . GLY A 1 1193 ? -20.971 -12.798 29.955 1.00 92.19 1193 GLY A O 1
ATOM 9485 N N . LEU A 1 1194 ? -22.031 -11.409 28.546 1.00 94.62 1194 LEU A N 1
ATOM 9486 C CA . LEU A 1 1194 ? -21.762 -12.163 27.323 1.00 94.62 1194 LEU A CA 1
ATOM 9487 C C . LEU A 1 1194 ? -20.574 -11.564 26.552 1.00 94.62 1194 LEU A C 1
ATOM 9489 O O . LEU A 1 1194 ? -20.077 -10.474 26.851 1.00 94.62 1194 LEU A O 1
ATOM 9493 N N . ASN A 1 1195 ? -20.082 -12.299 25.554 1.00 96.31 1195 ASN A N 1
ATOM 9494 C CA . ASN A 1 1195 ? -18.998 -11.862 24.677 1.00 96.31 1195 ASN A CA 1
ATOM 9495 C C . ASN A 1 1195 ? -19.466 -11.908 23.224 1.00 96.31 1195 ASN A C 1
ATOM 9497 O O . ASN A 1 1195 ? -19.629 -12.991 22.663 1.00 96.31 1195 ASN A O 1
ATOM 9501 N N . SER A 1 1196 ? -19.639 -10.737 22.606 1.00 97.31 1196 SER A N 1
ATOM 9502 C CA . SER A 1 1196 ? -20.213 -10.621 21.261 1.00 97.31 1196 SER A CA 1
ATOM 9503 C C . SER A 1 1196 ? -19.488 -11.477 20.222 1.00 97.31 1196 SER A C 1
ATOM 9505 O O . SER A 1 1196 ? -20.145 -12.145 19.432 1.00 97.31 1196 SER A O 1
ATOM 9507 N N . ALA A 1 1197 ? -18.153 -11.544 20.256 1.00 97.44 1197 ALA A N 1
ATOM 9508 C CA . ALA A 1 1197 ? -17.389 -12.355 19.306 1.00 97.44 1197 ALA A CA 1
ATOM 9509 C C . ALA A 1 1197 ? -17.605 -13.866 19.493 1.00 97.44 1197 ALA A C 1
ATOM 9511 O O . ALA A 1 1197 ? -17.688 -14.589 18.504 1.00 97.44 1197 ALA A O 1
ATOM 9512 N N . ILE A 1 1198 ? -17.751 -14.333 20.740 1.00 98.25 1198 ILE A N 1
ATOM 9513 C CA . ILE A 1 1198 ? -18.076 -15.741 21.022 1.00 98.25 1198 ILE A CA 1
ATOM 9514 C C . ILE A 1 1198 ? -19.483 -16.054 20.504 1.00 98.25 1198 ILE A C 1
ATOM 9516 O O . ILE A 1 1198 ? -19.648 -17.030 19.783 1.00 98.25 1198 ILE A O 1
ATOM 9520 N N . LEU A 1 1199 ? -20.461 -15.177 20.756 1.00 97.88 1199 LEU A N 1
ATOM 9521 C CA . LEU A 1 1199 ? -21.838 -15.368 20.285 1.00 97.88 1199 LEU A CA 1
ATOM 9522 C C . LEU A 1 1199 ? -21.943 -15.451 18.753 1.00 97.88 1199 LEU A C 1
ATOM 9524 O O . LEU A 1 1199 ? -22.720 -16.250 18.235 1.00 97.88 1199 LEU A O 1
ATOM 9528 N N . ARG A 1 1200 ? -21.175 -14.639 18.009 1.00 98.00 1200 ARG A N 1
ATOM 9529 C CA . ARG A 1 1200 ? -21.194 -14.675 16.528 1.00 98.00 1200 ARG A CA 1
ATOM 9530 C C . ARG A 1 1200 ? -20.543 -15.947 16.003 1.00 98.00 1200 ARG A C 1
ATOM 9532 O O . ARG A 1 1200 ? -21.085 -16.565 15.091 1.00 98.00 1200 ARG A O 1
ATOM 9539 N N . ALA A 1 1201 ? -19.449 -16.377 16.627 1.00 97.94 1201 ALA A N 1
ATOM 9540 C CA . ALA A 1 1201 ? -18.806 -17.640 16.297 1.00 97.94 1201 ALA A CA 1
ATOM 9541 C C . ALA A 1 1201 ? -19.714 -18.852 16.601 1.00 97.94 1201 ALA A C 1
ATOM 9543 O O . ALA A 1 1201 ? -19.847 -19.729 15.752 1.00 97.94 1201 ALA A O 1
ATOM 9544 N N . GLU A 1 1202 ? -20.402 -18.884 17.750 1.00 97.50 1202 GLU A N 1
ATOM 9545 C CA . GLU A 1 1202 ? -21.378 -19.940 18.076 1.00 97.50 1202 GLU A CA 1
ATOM 9546 C C . GLU A 1 1202 ? -22.543 -19.968 17.083 1.00 97.50 1202 GLU A C 1
ATOM 9548 O O . GLU A 1 1202 ? -22.926 -21.040 16.617 1.00 97.50 1202 GLU A O 1
ATOM 9553 N N . LYS A 1 1203 ? -23.073 -18.793 16.717 1.00 96.69 1203 LYS A N 1
ATOM 9554 C CA . LYS A 1 1203 ? -24.144 -18.677 15.722 1.00 96.69 1203 LYS A CA 1
ATOM 9555 C C . LYS A 1 1203 ? -23.721 -19.264 14.373 1.00 96.69 1203 LYS A C 1
ATOM 9557 O O . LYS A 1 1203 ? -24.458 -20.062 13.807 1.00 96.69 1203 LYS A O 1
ATOM 9562 N N . TYR A 1 1204 ? -22.531 -18.914 13.891 1.00 96.12 1204 TYR A N 1
ATOM 9563 C CA . TYR A 1 1204 ? -21.988 -19.453 12.644 1.00 96.12 1204 TYR A CA 1
ATOM 9564 C C . TYR A 1 1204 ? -21.847 -20.982 12.674 1.00 96.12 1204 TYR A C 1
ATOM 9566 O O . TYR A 1 1204 ? -22.242 -21.660 11.728 1.00 96.12 1204 TYR A O 1
ATOM 9574 N N . LEU A 1 1205 ? -21.324 -21.540 13.770 1.00 95.75 1205 LEU A N 1
ATOM 9575 C CA . LEU A 1 1205 ? -21.176 -22.991 13.908 1.00 95.75 1205 LEU A CA 1
ATOM 9576 C C . LEU A 1 1205 ? -22.537 -23.702 13.967 1.00 95.75 1205 LEU A C 1
ATOM 9578 O O . LEU A 1 1205 ? -22.695 -24.764 13.367 1.00 95.75 1205 LEU A O 1
ATOM 9582 N N . ALA A 1 1206 ? -23.530 -23.103 14.628 1.00 93.19 1206 ALA A N 1
ATOM 9583 C CA . ALA A 1 1206 ? -24.894 -23.627 14.657 1.00 93.19 1206 ALA A CA 1
ATOM 9584 C C . ALA A 1 1206 ? -25.556 -23.614 13.267 1.00 93.19 1206 ALA A C 1
ATOM 9586 O O . ALA A 1 1206 ? -26.225 -24.577 12.900 1.00 93.19 1206 ALA A O 1
ATOM 9587 N N . GLU A 1 1207 ? -25.344 -22.557 12.477 1.00 91.94 1207 GLU A N 1
ATOM 9588 C CA . GLU A 1 1207 ? -25.841 -22.466 11.097 1.00 91.94 1207 GLU A CA 1
ATOM 9589 C C . GLU A 1 1207 ? -25.220 -23.544 10.197 1.00 91.94 1207 GLU A C 1
ATOM 9591 O O . GLU A 1 1207 ? -25.936 -24.176 9.422 1.00 91.94 1207 GLU A O 1
ATOM 9596 N N . ILE A 1 1208 ? -23.915 -23.814 10.331 1.00 88.31 1208 ILE A N 1
ATOM 9597 C CA . ILE A 1 1208 ? -23.256 -24.901 9.589 1.00 88.31 1208 ILE A CA 1
ATOM 9598 C C . ILE A 1 1208 ? -23.824 -26.265 9.976 1.00 88.31 1208 ILE A C 1
ATOM 9600 O O . ILE A 1 1208 ? -24.118 -27.071 9.094 1.00 88.31 1208 ILE A O 1
ATOM 9604 N N . ALA A 1 1209 ? -23.989 -26.522 11.275 1.00 83.38 1209 ALA A N 1
ATOM 9605 C CA . ALA A 1 1209 ? -24.548 -27.781 11.752 1.00 83.38 1209 ALA A CA 1
ATOM 9606 C C . ALA A 1 1209 ? -25.973 -28.001 11.214 1.00 83.38 1209 ALA A C 1
ATOM 9608 O O . ALA A 1 1209 ? -26.278 -29.082 10.719 1.00 83.38 1209 ALA A O 1
ATOM 9609 N N . ALA A 1 1210 ? -26.811 -26.959 11.216 1.00 79.56 1210 ALA A N 1
ATOM 9610 C CA . ALA A 1 1210 ? -28.169 -27.035 10.680 1.00 79.56 1210 ALA A CA 1
ATOM 9611 C C . ALA A 1 1210 ? -28.195 -27.348 9.174 1.00 79.56 1210 ALA A C 1
ATOM 9613 O O . ALA A 1 1210 ? -29.014 -28.147 8.730 1.00 79.56 1210 ALA A O 1
ATOM 9614 N N . VAL A 1 1211 ? -27.284 -26.760 8.386 1.00 75.88 1211 VAL A N 1
ATOM 9615 C CA . VAL A 1 1211 ? -27.171 -27.071 6.950 1.00 75.88 1211 VAL A CA 1
ATOM 9616 C C . VAL A 1 1211 ? -26.769 -28.532 6.738 1.00 75.88 1211 VAL A C 1
ATOM 9618 O O . VAL A 1 1211 ? -27.360 -29.192 5.885 1.00 75.88 1211 VAL A O 1
ATOM 9621 N N . ALA A 1 1212 ? -25.821 -29.047 7.526 1.00 71.44 1212 ALA A N 1
ATOM 9622 C CA . ALA A 1 1212 ? -25.367 -30.435 7.440 1.00 71.44 1212 ALA A CA 1
ATOM 9623 C C . ALA A 1 1212 ? -26.443 -31.458 7.846 1.00 71.44 1212 ALA A C 1
ATOM 9625 O O . ALA A 1 1212 ? -26.456 -32.550 7.301 1.00 71.44 1212 ALA A O 1
ATOM 9626 N N . GLU A 1 1213 ? -27.352 -31.116 8.766 1.00 68.88 1213 GLU A N 1
ATOM 9627 C CA . GLU A 1 1213 ? -28.484 -31.981 9.150 1.00 68.88 1213 GLU A CA 1
ATOM 9628 C C . GLU A 1 1213 ? -29.619 -31.994 8.107 1.00 68.88 1213 GLU A C 1
ATOM 9630 O O . GLU A 1 1213 ? -30.439 -32.911 8.091 1.00 68.88 1213 GLU A O 1
ATOM 9635 N N . THR A 1 1214 ? -29.690 -30.972 7.247 1.00 55.78 1214 THR A N 1
ATOM 9636 C CA . THR A 1 1214 ? -30.695 -30.869 6.170 1.00 55.78 1214 THR A CA 1
ATOM 9637 C C . THR A 1 1214 ? -30.237 -31.418 4.814 1.00 55.78 1214 THR A C 1
ATOM 9639 O O . THR A 1 1214 ? -31.059 -31.498 3.898 1.00 55.78 1214 THR A O 1
ATOM 9642 N N . GLN A 1 1215 ? -28.954 -31.766 4.677 1.00 43.44 1215 GLN A N 1
ATOM 9643 C CA . GLN A 1 1215 ? -28.372 -32.456 3.517 1.00 43.44 1215 GLN A CA 1
ATOM 9644 C C . GLN A 1 1215 ? -28.260 -33.951 3.798 1.00 43.44 1215 GLN A C 1
ATOM 9646 O O . GLN A 1 1215 ? -28.456 -34.724 2.832 1.00 43.44 1215 GLN A O 1
#

Foldseek 3Di:
DDDDDDDDDDDDDDDDDDDDPPPPPDPDDPPDFAFQDKAQLQQDGPDDKDWPAEDPVQWGSPVDGRWIKGKAEEFALAPVTGPGGTWIKDFDDVVLPQKKKKKWKWQDQAADDAFFWKFKKQAQGSQFIWTWIQGQHVHTWTWTWGGDRRDIDIDTDHDDPPQRMKMWMWIDFQQKIWTWMDSPVPDTDTRDIDGHHRDGRRIMGIDTYRYDDDDDDGDITITIIRMIIMTRDDDDDDDDDDDDDDDDDDDADAADDDPVFQDDDPVCVQQLVLLLLLVQLQVVCCVVPVDGDQFSCVSPPVSHDLCSQARPLDPPLDDPPCTGPRDRGQKDFQLHQPDDVQDPGGSVRVQVVVCSHHNQQRFGIWGPSDCWIWGQTNVGRITTHHPCVVVVPDPDPDDDDDDDDDDDDDDDDDDDDDDDPPDDFAWQDKAQLQQDGPADWDWPQEDPVQWDSPVDGRWIKGWAEAADLDDPGRPFGGWTKHFDGDRFLFWKKKKWKKAQDFAPDAQWWKFKKQADDSQFIWTWIFHQHPPQGTWTWTWGGDRDDIDIDTGRDLAGARMKMWMWTADQQKTFTWIDNVSPDIDTDDIDGGDRRGRRIMGIGTYGHNPPRDDTGIIIISMIIMTGDDDDDPPPPPDDDDDDDDDDDDDDDDDDDDDDDDDDDDQPQQDQDPVQLPDDPLCVQQLVLLLLLLVLQVVCCVVVVHGDQASCVSPPVRHDLCSQARPNHRVAADPPDGGPPHRGQKDAQQHQHFDPFAVGGGSNRVVVVVCSRHNQQQFRIWGDPPVWIWGQTNVRRITTHHPPRVCSRPVPPPDDPDTGDDDDDDDDDDDDDAQAPDDPHDGLVNLLVVVLVCCVVFADCCVVVVQPVVLVVLSVVLVVQSSVDNDLQSSLASVVSNLQSSQALLKDWDPFPDDHDDDQWKFAQQWFWFQFPPRWIFTCDRPPCQDPQRAWLWTWQDKQNHGPSVQLLVQLVVQSVSGNAQASQLSSRQSRQRPPIGSDFQDWMWIWTQGPNDTDIDIGGRHHTDDDTDQDGLDDPDWDDFPQWTWDQDPLLAIEIEGQEDDPRVLVNLVVSCVVSVVRLEYEYELELYPYDDDDVSNVVSLLPHDDDYEYEYGLSQAENSLVVVQSNCVRRVYAYEAAFHRLHYFDWDWDARPSNSIIITHGRAFDAHNSRDGSGHGGHGGPYHDTDHSVQRSVSHHRRVVVRSVVSVVVSVVVVVD

Nearest PDB structures (foldseek):
  3o12-assembly1_A  TM=7.331E-01  e=1.652E-09  Saccharomyces cerevisiae
  5joy-assembly1_A  TM=6.788E-01  e=3.297E-09  Bacteroides ovatus
  3mep-assembly1_A  TM=7.430E-01  e=4.536E-09  Pectobacterium atrosepticum SCRI1043
  6ife-assembly1_B  TM=3.381E-01  e=5.906E-12  Bacillus pumilus
  3k50-assembly1_A  TM=4.493E-01  e=3.297E-09  Bacteroides fragilis NCTC 9343

Secondary structure (DSSP, 8-state):
-------------------------PPPPP-PPEEEEEE--SSS--S--EEES--GGGEESSSSTTSEEEE--S---BTTB-----EEEEEPPGGGTTEEEEEEEEEE----STT-EEEEEEEEETTEEEEEEEEESSSEEEEEEEEETTEEEEEEEE--TT-S-EEEEEEEETTEEEEEEESSSS-PEEEEEEE--SSPPSEEEEEEE----SSSPPPP-EEEEEEEEEEEE---PPPP-PPPPPPPP---------HHHH---GGGHHHHHHHHHHHHHHHHHHHHHSS--SSGGGGTTTTS-GGGGS-TT-SS-B-SSS--SSS-BSSEETT--PBPTTSSSBHHHHHHHHHHHH-TTSEEEEE-SSSSEEEEETTS-EEEE-TTHHHHSS---S---------------------------EEEEEE--SSS--S--EEET--TTSEESSSSTTSEEEE-EE--SSTT------EEEEE--SSTT--EEEEEEEES----STTEEEEEEEEEETTEEEEEEEEEETTTEEEEEEEEEESSSPEEEEEE-SS--SEEEEEEEEETTEEEEEEESSSSSPEEEEEEE-TTS--SEEEEEEEE-TTT-PPP-EEEEEEEEEEEPPS-----------------------------S------------HHHH---GGGHHHHHHHHHHHHHHHHHHHHHSS--SSGGGGBTTTB-GGGGS-SS-TT---SSS--SSS--SEEE---SPBPTTTTS-BHHHHHHHHHHHH-TTSEEEEEEEESEEEEEETTS-EEEE-SSHHHHH-TT--SS-SS----------------BSSTTPPBHHHHHHHHHHHHHHH-TTHHHHT-HHHHHHHHHHHHHHGGG--SHHHHHHHHHHHHHHT--TT-EEES-SSPPPPPPPPEE-SEEEEEETTTEEEEEEESS---TT--TT-EEEEETTEEHHHHHHHHHHHHHHT---S-HHHHHHHHHHSTT-BSSTTEEEEEEEEETTEEEEEEEEE-EE--S------PPSS-EEETTEEEEE-TTS-EEEEE--BSTTHHHHHHHHHHHTTT-SSEEEE-TT---B---HHHHHHHTT--SSEEEEE-TT--THHHHHHHHHHHHH-PEEEES------EEEEEEE-TT-S-EEEEEEEEPB-SSS-BSTTT-PPPSEE-PBPHHHHHTT--HHHHHHHHHHHHHHHHHHH-

Sequence (1215 aa):
MKPSLLITTILIVVTLFLAPADCAAGQPPEKKGTVVAFDDFDNKLGLKWDIVNPNPSNYSLTKKPDTLTITTRKGHFSKLNKNYENVFLIETPAAVGENYQITTCISSFKPQALWNQAGIICWDDEDNYVKLVYEWADRLVFTVGHEVGGKDRYTYQEASEGIEKIWLRITKLGSYYRCSTSTDGESFVLQSIVTWKNELPKQVGLFANNGSFWRGEVPDLDASFEFFKVVGVPSKKPETRPSQPKSTVGRAIKYTIPEQNREIPDRLKPCAERLRTIYAGLKKYVREKDRMPDWLSDLVPRYLEAETLFCPDDISHKSSHWPDPELFCSYCYDLNPSRIPGQDRTMRQYKTEQREYMGDAVPIVRCFHHGRVLNLAWDGRIYISDIHFWNSLIPNYSQRKIREVDILKPSAKLRKTPETIARKEKILAFDDFDGKLTLKWDILNADLSNFSLTNKPGALTITTQDGHFKEANRDYKNLFLTDTPGPEGQDFQVTTCLSDFRPLEAYNQAGFICWDDEDNYLEWVYQKMRRRGLNFNAGVEASGPTKYTYIPAEGPYDKIWLRITKRGKSYECSSSLDGKSFTVHTLENWGDGSPKQIGLFAINGSLTHPRCVDASFEFFEVAAVGTKPTAVAIATKPTEVVVVKKSKGAVITTMPTAPRTGPQKFAIPQANLEIPEEMKPCCENLHKIHEALEQYKKDKGELPDFLSDLVADYLGEETLLCPTHPSTRPPLIPDPKLDCSYGYQYSNTPLSRSGGKTQRQWKDEQRGICGDVVPLVRCYGHGQCLNLSFGGRIYISSLVWERDLDPEGGTLRQSASPSASGTTESSTTPVRRGEGGVSFEEDLEAFFRETDNTYPFFDLKGIRNDWEQTKKELRRQIKACSSDEQFLEIATKAVLCLRDSHMWFRNAKAALPQWPPKYYPGISFMPAINNQVVLMTDRTNLHPNLKAGTIVVKIDGKEARQYLEDRAKARWDEGGISGPQRARIFAYRIPLRSENKGQKHTVTVIAEGKQVDIELTSDVEARGWPHWYNRPANLKHVGSCAYTKLPSGVGYIYLRRVDGTTGLGIREAFAAYDDAKGWIIDLRGNGGGGYDQALYEVLKVLPQPLAVIIDAGCTSAGETLARDMVRYTNARLFGSATAGSSSSKRTWNFPSGIATLSLPRRSRWGISGEPIEFNGIRPDEHVEAVPEEVQNGLNSAILRAEKYLAEIAAVAETQ

Solvent-accessible surface area (backbone atoms only — not comparable to full-atom values): 68006 Å² total; per-residue (Å²): 134,85,83,90,83,84,91,87,86,89,87,79,92,75,88,79,81,82,72,83,81,83,71,78,80,64,77,77,76,80,81,74,55,51,75,77,44,66,27,57,21,73,60,46,81,72,56,80,68,47,56,49,56,70,49,76,92,44,45,36,38,65,87,49,70,46,11,43,26,32,39,22,43,68,20,38,72,35,86,94,41,69,61,40,55,46,38,38,27,30,71,51,64,78,87,26,68,73,17,32,37,42,40,38,34,38,60,38,59,80,59,85,41,61,37,26,33,38,40,44,38,38,32,68,52,58,33,32,35,42,36,44,28,51,29,10,57,100,53,51,24,38,38,42,38,38,31,61,86,71,47,76,50,77,46,80,40,86,43,77,84,86,62,60,42,43,24,45,35,44,36,36,55,53,34,35,38,40,33,28,38,19,76,79,76,76,63,69,48,80,74,50,77,45,81,56,67,52,65,80,51,59,24,36,37,42,42,30,28,32,33,78,71,97,77,76,90,67,85,70,45,59,37,27,31,47,35,45,38,34,29,18,40,84,77,91,76,88,81,90,79,86,86,83,84,86,83,84,86,75,92,57,52,79,52,72,82,55,71,84,30,53,65,75,57,78,90,50,47,68,47,52,51,38,53,52,52,52,49,53,25,50,52,52,46,27,74,75,64,78,42,80,64,60,46,74,53,74,35,46,70,88,55,36,62,64,73,60,38,40,40,88,80,42,92,78,30,55,23,93,49,66,56,48,91,85,39,79,20,24,46,20,50,46,49,18,71,54,64,38,88,95,46,102,44,25,32,31,53,50,50,51,53,47,27,63,39,30,31,56,62,45,64,38,37,36,33,71,82,45,103,51,28,42,31,32,19,69,78,64,55,59,36,49,41,59,92,58,56,78,66,70,76,63,79,78,95,73,87,87,79,90,79,87,81,92,86,90,90,88,84,90,83,92,86,79,91,75,82,88,74,82,74,82,68,52,73,59,45,64,28,50,21,62,70,46,78,75,54,77,63,52,57,46,59,68,49,81,87,41,45,37,35,67,88,44,75,39,10,40,28,28,37,20,40,59,22,38,74,61,77,100,52,76,54,42,46,46,38,35,30,28,69,52,69,69,64,89,57,58,34,33,32,40,41,35,36,44,28,72,41,69,54,84,42,55,35,28,34,37,40,40,37,37,34,72,52,79,60,28,35,39,34,48,28,50,31,12,38,86,91,63,45,47,21,36,38,42,36,42,27,73,81,54,85,70,46,74,48,77,42,77,44,97,57,88,50,70,46,37,25,45,34,42,40,38,52,57,38,36,34,37,38,29,38,19,79,77,76,77,62,70,49,77,76,50,75,46,78,53,87,90,23,58,56,58,23,35,34,42,39,24,30,14,37,63,92,69,68,43,83,68,48,50,33,26,33,41,32,46,37,32,29,50,51,73,95,67,85,79,82,78,77,82,77,84,73,92,79,82,92,81,89,87,83,88,85,89,82,86,88,84,89,85,85,87,83,86,87,84,81,74,71,60,78,54,61,83,56,71,77,31,55,65,71,58,76,87,50,45,68,42,50,55,37,50,50,55,52,48,56,32,46,53,51,45,20,69,77,69,76,46,69,60,65,46,72,54,73,36,45,72,89,59,36,63,67,72,56,40,29,32,78,84,40,52,86,37,62,29,97,60,68,58,49,90,84,44,80,30,14,46,18,58,45,53,17,77,53,63,36,97,64,63,86,78,33,23,31,31,58,48,44,50,52,50,31,69,49,36,35,50,62,46,62,36,33,35,32,64,70,70,88,44,26,41,26,33,18,68,68,71,48,65,34,50,34,59,94,61,47,68,50,78,68,42,81,83,69,85,82,84,74,90,69,70,92,87,86,84,88,88,75,90,70,81,91,69,77,79,62,45,64,58,94,90,37,62,32,64,60,58,38,51,52,51,50,49,54,51,44,75,75,49,50,75,53,41,72,82,69,70,33,57,68,63,43,57,54,45,52,59,51,49,64,56,54,49,76,74,44,85,48,65,40,54,46,41,39,54,51,45,56,58,48,22,63,67,28,28,64,66,48,49,82,40,79,55,77,50,61,69,70,81,74,79,69,37,11,14,61,60,42,25,42,40,62,22,59,94,78,37,26,20,33,56,43,49,82,74,67,86,44,97,70,58,44,39,20,28,39,39,55,25,41,72,87,36,52,30,46,61,49,35,50,55,44,10,51,53,48,42,74,68,32,35,47,31,16,61,52,29,24,36,50,47,22,30,27,50,34,77,63,30,75,50,71,64,43,75,44,44,37,29,26,48,47,98,92,37,83,45,80,41,82,42,47,9,67,37,70,64,75,81,76,71,74,82,69,81,66,81,78,86,58,46,76,35,80,50,22,32,27,46,70,45,97,88,41,34,29,39,36,39,35,50,43,32,42,95,38,33,40,54,22,54,53,50,49,44,69,75,44,72,82,37,70,22,37,38,42,35,31,55,44,4,63,12,58,56,83,54,71,66,38,53,60,43,46,66,68,56,77,72,55,36,30,34,35,38,19,30,46,11,21,32,45,31,46,54,47,57,37,46,42,31,74,50,51,71,32,50,34,30,18,38,39,23,14,6,39,22,59,46,72,46,80,48,66,41,85,75,59,51,32,30,33,36,38,48,58,45,58,39,70,39,81,89,69,46,57,16,39,44,64,20,54,73,36,81,39,78,48,58,38,48,47,71,43,32,55,71,76,45,39,51,55,58,55,53,44,51,50,53,43,50,53,52,50,54,54,63,75,74,107

Mean predicted aligned error: 21.99 Å

Radius of gyration: 39.01 Å; Cα contacts (8 Å, |Δi|>4): 2493; chains: 1; bounding box: 124×107×96 Å